Protein 1G0O (pdb70)

Organism: Pyricularia oryzae (strain 70-15 / ATCC MYA-4617 / FGSC 8958) (NCBI:txid242507)

Solvent-accessible surface area: 36388 Å² total; per-residue (Å²): 192,30,90,71,85,36,43,63,83,3,78,119,1,17,37,0,129,44,82,2,0,0,0,1,21,0,2,129,25,31,0,69,31,2,0,19,0,0,3,52,10,13,0,81,0,0,0,1,24,42,135,33,57,126,33,0,95,86,0,14,59,30,1,112,189,76,67,15,62,5,22,47,5,115,2,66,10,18,55,7,122,36,0,42,87,0,0,85,68,0,37,167,67,36,61,79,0,13,1,0,0,3,18,20,29,35,25,12,46,23,13,0,83,88,9,57,23,124,52,4,51,103,0,14,42,38,0,0,41,0,4,0,0,2,0,22,4,0,17,96,47,4,73,118,38,3,22,0,3,1,10,2,10,22,2,1,95,6,65,53,7,50,99,1,1,6,16,1,0,0,6,6,0,0,14,2,0,0,38,2,0,3,26,7,0,1,90,38,85,0,3,0,1,0,0,6,8,8,33,10,41,22,79,70,14,98,79,24,4,60,92,40,9,102,131,0,121,139,46,45,85,126,88,5,15,73,64,5,0,68,101,21,3,36,15,131,51,2,2,10,26,3,4,0,0,5,0,0,1,8,0,6,3,45,5,0,16,8,0,0,7,20,36,1,12,0,7,0,12,2,25,25,195,29,93,70,85,34,41,65,82,3,78,119,0,18,38,1,130,47,79,3,0,0,0,1,21,0,2,126,25,30,0,66,31,2,0,20,0,0,4,55,10,12,0,89,0,0,0,2,28,40,135,32,60,126,34,0,92,84,0,12,60,27,1,107,185,81,68,20,66,4,22,45,5,111,1,63,10,18,57,8,121,32,0,43,88,0,0,82,63,0,38,166,74,29,62,70,0,14,2,0,0,2,18,20,28,38,25,12,48,25,14,0,81,84,9,58,22,123,49,5,51,99,0,14,42,37,0,0,39,0,4,0,0,1,0,21,2,0,17,95,46,4,75,118,36,4,21,1,4,1,9,2,10,22,1,1,93,6,68,52,7,52,100,2,1,7,16,1,0,0,6,6,0,0,13,1,0,0,38,2,0,2,24,6,0,2,89,37,88,0,4,0,1,0,0,6,8,7,33,9,40,22,78,68,14,95,82,24,4,60,94,41,10,102,132,0,124,141,47,44,85,127,92,5,17,72,63,4,0,67,102,24,2,35,15,132,52,3,2,9,26,3,4,0,0,4,0,0,2,7,1,6,3,43,5,0,16,8,0,1,6,19,36,1,10,0,6,0,11,2,24,22,135,51,112,115,114,102,48,160,50,154,29,20,71,84,35,39,66,81,3,77,120,0,16,37,0,128,49,79,3,0,0,0,1,23,0,3,127,20,31,0,70,31,2,0,20,0,0,4,55,11,13,0,89,0,0,0,2,24,42,135,33,57,124,32,0,92,84,0,13,57,28,1,109,186,80,69,19,64,4,24,44,5,116,2,64,10,20,55,9,122,34,0,42,87,0,0,81,63,0,36,170,74,33,59,70,0,12,2,0,0,2,17,21,28,34,22,12,48,25,13,0,84,86,9,58,21,122,54,6,51,108,0,13,41,38,0,0,41,0,4,0,0,1,0,23,4,0,18,95,51,4,73,123,36,2,21,0,4,2,10,2,10,22,1,1,92,6,65,54,7,53,101,2,1,7,16,0,0,0,6,5,0,0,13,2,1,0,39,2,0,3,24,6,0,2,89,37,88,0,4,0,1,0,0,7,9,9,34,9,13,10,58,69,18,48,79,26,4,41,92,42,8,102,128,0,112,118,44,35,26,119,90,4,6,72,64,6,0,69,98,22,4,37,16,132,51,2,3,5,26,2,5,0,0,4,0,0,1,7,1,7,3,42,5,0,17,7,0,0,6,20,36,1,10,0,7,0,11,3,27,23,128,49,119,114,110,101,43,160,46,156,29,23,74,80,36,42,64,82,3,78,122,0,17,38,1,126,46,82,2,0,0,0,1,22,0,3,127,21,30,0,68,31,2,0,18,0,0,4,58,10,13,0,83,0,0,0,2,23,42,133,33,58,127,32,0,96,87,0,13,57,26,1,110,187,83,68,20,62,4,22,45,6,116,2,67,12,19,55,10,121,35,0,43,87,0,0,82,67,0,38,167,70,37,62,67,0,12,1,0,0,2,18,21,29,34,24,14,47,24,15,1,82,89,9,58,22,121,52,5,50,108,0,13,41,37,0,0,42,1,4,0,0,1,0,22,3,0,18,94,45,4,72,118,37,3,22,1,4,1,10,2,11,21,1,1,94,6,64,53,8,52,97,1,2,7,15,1,0,0,6,5,0,0,12,2,0,0,38,2,0,3,27,6,0,2,89,38,91,0,3,0,0,0,0,6,9,9,32,8,10,10,58,70,16,48,81,26,4,41,91,42,10,101,131,0,114,123,42,33,25,119,90,4,7,70,62,5,0,71,100,22,3,37,13,136,51,2,2,6,24,3,4,0,0,4,0,0,1,8,0,8,3,43,5,0,16,7,0,1,7,21,36,1,11,0,7,0,12,2,26,24

B-factor: mean 16.96, std 8.31, range [6.57, 57.8]

Sequence (1106 aa):
KYDAIPGPLGPQSASLEGKVALVTGAGRGIGREMAMELGRRGCKVIVNYANSTESAEEVVAAIKKNGSDAACVKANVGVVEDIVRMFEEAVKIFGKLDIVCSNSGVVSFGHVKDVTPEEFDRVFTINTRGQFFVAREAYKHLEIGGRLILMGSITGQAKAVPKHAVYSGSKGAIETFARCMAIDMADKKITVNVVAPGGIKTDMYHAVCREYIPNGENLSNEEVDEYAAVQWSPLRRVGLPIDIARVVCFLASNDGGWVTGKVIGIDGGACMKYDAIPGPLGPQSASLEGKVALVTGAGRGIGREMAMELGRRGCKVIVNYANSTESAEEVVAAIKKNGSDAACVKANVGVVEDIVRMFEEAVKIFGKLDIVCSNSGVVSFGHVKDVTPEEFDRVFTINTRGQFFVAREAYKHLEIGGRLILMGSITGQAKAVPKHAVYSGSKGAIETFARCMAIDMADKKITVNVVAPGGIKTDMYHAVCREYIPNGENLSNEEVDEYAAVQWSPLRRVGLPIDIARVVCFLASNDGGWVTGKVIGIDGGACMAVTQPRGESKYDAIPGPLGPQSASLEGKVALVTGAGRGIGREMAMELGRRGCKVIVNYANSTESAEEVVAAIKKNGSDAACVKANVGVVEDIVRMFEEAVKIFGKLDIVCSNSGVVSFGHVKDVTPEEFDRVFTINTRGQFFVAREAYKHLEIGGRLILMGSITGQAKAVPKHAVYSGSKGAIETFARCMAIDMADKKITVNVVAPGGIKTDMYHAVCREYIPNGENLSNEEVDEYAAVQWSPLRRVGLPIDIARVVCFLASNDGGWVTGKVIGIDGGACMAVTQPRGESKYDAIPGPLGPQSASLEGKVALVTGAGRGIGREMAMELGRRGCKVIVNYANSTESAEEVVAAIKKNGSDAACVKANVGVVEDIVRMFEEAVKIFGKLDIVCSNSGVVSFGHVKDVTPEEFDRVFTINTRGQFFVAREAYKHLEIGGRLILMGSITGQAKAVPKHAVYSGSKGAIETFARCMAIDMADKKITVNVVAPGGIKTDMYHAVCREYIPNGENLSNEEVDEYAAVQWSPLRRVGLPIDIARVVCFLASNDGGWVTGKVIGIDGGACM

Structure (mmCIF, N/CA/C/O backbone):
data_1G0O
#
_entry.id   1G0O
#
_cell.length_a   65.000
_cell.length_b   143.300
_cell.length_c   141.300
_cell.angle_alpha   90.00
_cell.angle_beta   90.00
_cell.angle_gamma   90.00
#
_symmetry.space_group_name_H-M   'P 21 21 21'
#
loop_
_entity.id
_entity.type
_entity.pdbx_description
1 polymer 'TRIHYDROXYNAPHTHALENE REDUCTASE'
2 non-polymer 'NADPH DIHYDRO-NICOTINAMIDE-ADENINE-DINUCLEOTIDE PHOSPHATE'
3 non-polymer PYROQUILON
4 water water
#
loop_
_atom_site.group_PDB
_atom_site.id
_atom_site.type_symbol
_atom_site.label_atom_id
_atom_site.label_alt_id
_atom_site.label_comp_id
_atom_site.label_asym_id
_atom_site.label_entity_id
_atom_site.label_seq_id
_atom_site.pdbx_PDB_ins_code
_atom_site.Cartn_x
_atom_site.Cartn_y
_atom_site.Cartn_z
_atom_site.occupancy
_atom_site.B_iso_or_equiv
_atom_site.auth_seq_id
_atom_site.auth_comp_id
_atom_site.auth_asym_id
_atom_site.auth_atom_id
_atom_site.pdbx_PDB_model_num
ATOM 1 N N . LYS A 1 12 ? 25.098 50.065 44.771 1.00 29.80 12 LYS A N 1
ATOM 2 C CA . LYS A 1 12 ? 25.406 50.867 45.957 1.00 29.73 12 LYS A CA 1
ATOM 3 C C . LYS A 1 12 ? 24.410 52.003 46.149 1.00 27.22 12 LYS A C 1
ATOM 4 O O . LYS A 1 12 ? 24.257 52.527 47.257 1.00 27.04 12 LYS A O 1
ATOM 10 N N . TYR A 1 13 ? 23.785 52.414 45.047 1.00 24.35 13 TYR A N 1
ATOM 11 C CA . TYR A 1 13 ? 22.784 53.475 45.065 1.00 22.13 13 TYR A CA 1
ATOM 12 C C . TYR A 1 13 ? 21.407 52.971 45.528 1.00 21.66 13 TYR A C 1
ATOM 13 O O . TYR A 1 13 ? 20.445 53.729 45.563 1.00 22.31 13 TYR A O 1
ATOM 22 N N . ASP A 1 14 ? 21.321 51.685 45.883 1.00 21.36 14 ASP A N 1
ATOM 23 C CA . ASP A 1 14 ? 20.074 51.099 46.367 1.00 20.42 14 ASP A CA 1
ATOM 24 C C . ASP A 1 14 ? 20.011 51.107 47.878 1.00 19.93 14 ASP A C 1
ATOM 25 O O . ASP A 1 14 ? 19.012 50.698 48.457 1.00 20.48 14 ASP A O 1
ATOM 30 N N . ALA A 1 15 ? 21.091 51.536 48.520 1.00 18.98 15 ALA A N 1
ATOM 31 C CA . ALA A 1 15 ? 21.132 51.564 49.979 1.00 18.76 15 ALA A CA 1
ATOM 32 C C . ALA A 1 15 ? 20.170 52.599 50.559 1.00 17.80 15 ALA A C 1
ATOM 33 O O . ALA A 1 15 ? 20.147 53.757 50.131 1.00 17.95 15 ALA A O 1
ATOM 35 N N . ILE A 1 16 ? 19.362 52.165 51.520 1.00 16.84 16 ILE A N 1
ATOM 36 C CA . ILE A 1 16 ? 18.401 53.047 52.176 1.00 17.69 16 ILE A CA 1
ATOM 37 C C . ILE A 1 16 ? 19.130 53.954 53.168 1.00 17.35 16 ILE A C 1
ATOM 38 O O . ILE A 1 16 ? 19.856 53.482 54.040 1.00 17.88 16 ILE A O 1
ATOM 43 N N . PRO A 1 17 ? 18.951 55.274 53.035 1.00 17.43 17 PRO A N 1
ATOM 44 C CA . PRO A 1 17 ? 19.604 56.225 53.934 1.00 15.92 17 PRO A CA 1
ATOM 45 C C . PRO A 1 17 ? 18.795 56.362 55.219 1.00 16.19 17 PRO A C 1
ATOM 46 O O . PRO A 1 17 ? 17.666 56.860 55.204 1.00 16.24 17 PRO A O 1
ATOM 50 N N . GLY A 1 18 ? 19.363 55.915 56.331 1.00 15.23 18 GLY A N 1
ATOM 51 C CA . GLY A 1 18 ? 18.662 56.028 57.592 1.00 15.08 18 GLY A CA 1
ATOM 52 C C . GLY A 1 18 ? 17.615 54.953 57.818 1.00 15.81 18 GLY A C 1
ATOM 53 O O . GLY A 1 18 ? 17.348 54.119 56.949 1.00 16.53 18 GLY A O 1
ATOM 54 N N . PRO A 1 19 ? 16.937 55.003 58.966 1.00 17.13 19 PRO A N 1
ATOM 55 C CA . PRO A 1 19 ? 15.921 54.006 59.296 1.00 17.01 19 PRO A CA 1
ATOM 56 C C . PRO A 1 19 ? 14.556 54.138 58.653 1.00 16.89 19 PRO A C 1
ATOM 57 O O . PRO A 1 19 ? 14.066 55.249 58.415 1.00 16.82 19 PRO A O 1
ATOM 61 N N . LEU A 1 20 ? 13.957 52.983 58.363 1.00 17.09 20 LEU A N 1
ATOM 62 C CA . LEU A 1 20 ? 12.600 52.933 57.830 1.00 16.41 20 LEU A CA 1
ATOM 63 C C . LEU A 1 20 ? 11.706 53.140 59.066 1.00 16.16 20 LEU A C 1
ATOM 64 O O . LEU A 1 20 ? 12.142 52.915 60.200 1.00 15.95 20 LEU A O 1
ATOM 69 N N . GLY A 1 21 ? 10.489 53.625 58.861 1.00 15.05 21 GLY A N 1
ATOM 70 C CA . GLY A 1 21 ? 9.594 53.842 59.979 1.00 13.31 21 GLY A CA 1
ATOM 71 C C . GLY A 1 21 ? 9.761 55.191 60.662 1.00 14.97 21 GLY A C 1
ATOM 72 O O . GLY A 1 21 ? 10.614 56.005 60.286 1.00 13.97 21 GLY A O 1
ATOM 73 N N . PRO A 1 22 ? 8.994 55.420 61.739 1.00 15.17 22 PRO A N 1
ATOM 74 C CA . PRO A 1 22 ? 8.970 56.643 62.552 1.00 16.29 22 PRO A CA 1
ATOM 75 C C . PRO A 1 22 ? 10.299 57.143 63.133 1.00 16.93 22 PRO A C 1
ATOM 76 O O . PRO A 1 22 ? 10.436 58.338 63.430 1.00 16.59 22 PRO A O 1
ATOM 80 N N . GLN A 1 23 ? 11.266 56.239 63.299 1.00 17.56 23 GLN A N 1
ATOM 81 C CA . GLN A 1 23 ? 12.579 56.612 63.817 1.00 19.11 23 GLN A CA 1
ATOM 82 C C . GLN A 1 23 ? 13.276 57.663 62.946 1.00 16.48 23 GLN A C 1
ATOM 83 O O . GLN A 1 23 ? 14.121 58.411 63.426 1.00 14.50 23 GLN A O 1
ATOM 89 N N . SER A 1 24 ? 12.902 57.707 61.669 1.00 15.54 24 SER A N 1
ATOM 90 C CA . SER A 1 24 ? 13.468 58.664 60.720 1.00 14.38 24 SER A CA 1
ATOM 91 C C . SER A 1 24 ? 13.143 60.128 61.075 1.00 12.19 24 SER A C 1
ATOM 92 O O . SER A 1 24 ? 13.802 61.046 60.596 1.00 12.18 24 SER A O 1
ATOM 95 N N . ALA A 1 25 ? 12.125 60.331 61.908 1.00 13.05 25 ALA A N 1
ATOM 96 C CA . ALA A 1 25 ? 11.714 61.661 62.358 1.00 13.70 25 ALA A CA 1
ATOM 97 C C . ALA A 1 25 ? 12.411 62.059 63.668 1.00 14.56 25 ALA A C 1
ATOM 98 O O . ALA A 1 25 ? 12.292 63.200 64.123 1.00 14.15 25 ALA A O 1
ATOM 100 N N . SER A 1 26 ? 13.112 61.107 64.284 1.00 15.01 26 SER A N 1
ATOM 101 C CA . SER A 1 26 ? 13.789 61.348 65.555 1.00 15.11 26 SER A CA 1
ATOM 102 C C . SER A 1 26 ? 14.970 62.314 65.529 1.00 14.27 26 SER A C 1
ATOM 103 O O . SER A 1 26 ? 15.765 62.319 64.597 1.00 14.39 26 SER A O 1
ATOM 106 N N . LEU A 1 27 ? 15.069 63.144 66.564 1.00 14.94 27 LEU A N 1
ATOM 107 C CA . LEU A 1 27 ? 16.188 64.073 66.691 1.00 14.24 27 LEU A CA 1
ATOM 108 C C . LEU A 1 27 ? 16.944 63.738 67.980 1.00 14.87 27 LEU A C 1
ATOM 109 O O . LEU A 1 27 ? 17.757 64.519 68.465 1.00 14.67 27 LEU A O 1
ATOM 114 N N . GLU A 1 28 ? 16.697 62.541 68.501 1.00 16.37 28 GLU A N 1
ATOM 115 C CA . GLU A 1 28 ? 17.344 62.075 69.723 1.00 20.32 28 GLU A CA 1
ATOM 116 C C . GLU A 1 28 ? 18.862 62.086 69.582 1.00 20.00 28 GLU A C 1
ATOM 117 O O . GLU A 1 28 ? 19.413 61.543 68.618 1.00 19.57 28 GLU A O 1
ATOM 123 N N . GLY A 1 29 ? 19.529 62.746 70.523 1.00 20.67 29 GLY A N 1
ATOM 124 C CA . GLY A 1 29 ? 20.980 62.797 70.511 1.00 20.68 29 GLY A CA 1
ATOM 125 C C . GLY A 1 29 ? 21.649 63.827 69.626 1.00 20.04 29 GLY A C 1
ATOM 126 O O . GLY A 1 29 ? 22.871 63.945 69.638 1.00 21.49 29 GLY A O 1
ATOM 127 N N . LYS A 1 30 ? 20.869 64.563 68.845 1.00 17.78 30 LYS A N 1
ATOM 128 C CA . LYS A 1 30 ? 21.446 65.589 67.977 1.00 16.54 30 LYS A CA 1
ATOM 129 C C . LYS A 1 30 ? 21.743 66.860 68.772 1.00 14.31 30 LYS A C 1
ATOM 130 O O . LYS A 1 30 ? 21.180 67.078 69.842 1.00 15.68 30 LYS A O 1
ATOM 136 N N . VAL A 1 31 ? 22.655 67.676 68.253 1.00 13.24 31 VAL A N 1
ATOM 137 C CA . VAL A 1 31 ? 23.013 68.943 68.889 1.00 13.18 31 VAL A CA 1
ATOM 138 C C . VAL A 1 31 ? 22.651 70.053 67.907 1.00 13.17 31 VAL A C 1
ATOM 139 O O . VAL A 1 31 ? 23.131 70.056 66.767 1.00 13.90 31 VAL A O 1
ATOM 143 N N . ALA A 1 32 ? 21.814 70.989 68.342 1.00 12.49 32 ALA A N 1
ATOM 144 C CA . ALA A 1 32 ? 21.396 72.087 67.476 1.00 13.69 32 ALA A CA 1
ATOM 145 C C . ALA A 1 32 ? 21.769 73.443 68.051 1.00 14.53 32 ALA A C 1
ATOM 146 O O . ALA A 1 32 ? 21.879 73.598 69.262 1.00 14.82 32 ALA A O 1
ATOM 148 N N . LEU A 1 33 ? 22.016 74.409 67.171 1.00 13.95 33 LEU A N 1
ATOM 149 C CA . LEU A 1 33 ? 22.321 75.782 67.581 1.00 12.87 33 LEU A CA 1
ATOM 150 C C . LEU A 1 33 ? 21.254 76.639 66.893 1.00 13.04 33 LEU A C 1
ATOM 151 O O . LEU A 1 33 ? 20.982 76.451 65.698 1.00 12.68 33 LEU A O 1
ATOM 156 N N . VAL A 1 34 ? 20.614 77.529 67.648 1.00 10.92 34 VAL A N 1
ATOM 157 C CA . VAL A 1 34 ? 19.575 78.401 67.087 1.00 11.62 34 VAL A CA 1
ATOM 158 C C . VAL A 1 34 ? 19.940 79.853 67.386 1.00 12.75 34 VAL A C 1
ATOM 159 O O . VAL A 1 34 ? 20.155 80.207 68.558 1.00 12.56 34 VAL A O 1
ATOM 163 N N . THR A 1 35 ? 20.049 80.692 66.347 1.00 11.67 35 THR A N 1
ATOM 164 C CA . THR A 1 35 ? 20.389 82.107 66.581 1.00 11.65 35 THR A CA 1
ATOM 165 C C . THR A 1 35 ? 19.127 82.881 66.959 1.00 11.15 35 THR A C 1
ATOM 166 O O . THR A 1 35 ? 18.060 82.641 66.402 1.00 10.95 35 THR A O 1
ATOM 170 N N . GLY A 1 36 ? 19.241 83.751 67.961 1.00 11.04 36 GLY A N 1
ATOM 171 C CA . GLY A 1 36 ? 18.096 84.519 68.420 1.00 11.47 36 GLY A CA 1
ATOM 172 C C . GLY A 1 36 ? 17.018 83.647 69.053 1.00 11.44 36 GLY A C 1
ATOM 173 O O . GLY A 1 36 ? 15.829 83.879 68.827 1.00 12.90 36 GLY A O 1
ATOM 174 N N . ALA A 1 37 ? 17.430 82.658 69.850 1.00 11.60 37 ALA A N 1
ATOM 175 C CA . ALA A 1 37 ? 16.499 81.732 70.510 1.00 11.39 37 ALA A CA 1
ATOM 176 C C . ALA A 1 37 ? 15.968 82.184 71.876 1.00 11.85 37 ALA A C 1
ATOM 177 O O . ALA A 1 37 ? 15.269 81.432 72.551 1.00 11.57 37 ALA A O 1
ATOM 179 N N . GLY A 1 38 ? 16.304 83.407 72.281 1.00 12.58 38 GLY A N 1
ATOM 180 C CA . GLY A 1 38 ? 15.815 83.928 73.550 1.00 14.67 38 GLY A CA 1
ATOM 181 C C . GLY A 1 38 ? 14.317 84.238 73.548 1.00 15.08 38 GLY A C 1
ATOM 182 O O . GLY A 1 38 ? 13.666 84.229 74.603 1.00 14.86 38 GLY A O 1
ATOM 183 N N . ARG A 1 39 ? 13.764 84.497 72.363 1.00 14.91 39 ARG A N 1
ATOM 184 C CA . ARG A 1 39 ? 12.342 84.810 72.219 1.00 15.46 39 ARG A CA 1
ATOM 185 C C . ARG A 1 39 ? 11.823 84.570 70.798 1.00 14.24 39 ARG A C 1
ATOM 186 O O . ARG A 1 39 ? 12.583 84.175 69.909 1.00 14.38 39 ARG A O 1
ATOM 194 N N . GLY A 1 40 ? 10.513 84.746 70.623 1.00 13.94 40 GLY A N 1
ATOM 195 C CA . GLY A 1 40 ? 9.872 84.582 69.327 1.00 12.84 40 GLY A CA 1
ATOM 196 C C . GLY A 1 40 ? 9.968 83.211 68.691 1.00 12.59 40 GLY A C 1
ATOM 197 O O . GLY A 1 40 ? 9.937 82.183 69.385 1.00 12.89 40 GLY A O 1
ATOM 198 N N . ILE A 1 41 ? 10.083 83.195 67.364 1.00 10.79 41 ILE A N 1
ATOM 199 C CA . ILE A 1 41 ? 10.183 81.942 66.621 1.00 11.06 41 ILE A CA 1
ATOM 200 C C . ILE A 1 41 ? 11.407 81.111 67.038 1.00 10.16 41 ILE A C 1
ATOM 201 O O . ILE A 1 41 ? 11.307 79.897 67.199 1.00 10.23 41 ILE A O 1
ATOM 206 N N . GLY A 1 42 ? 12.548 81.781 67.209 1.00 11.64 42 GLY A N 1
ATOM 207 C CA . GLY A 1 42 ? 13.780 81.127 67.627 1.00 10.39 42 GLY A CA 1
ATOM 208 C C . GLY A 1 42 ? 13.599 80.394 68.938 1.00 10.38 42 GLY A C 1
ATOM 209 O O . GLY A 1 42 ? 14.078 79.265 69.078 1.00 10.89 42 GLY A O 1
ATOM 210 N N . ARG A 1 43 ? 12.897 81.019 69.888 1.00 10.59 43 ARG A N 1
ATOM 211 C CA . ARG A 1 43 ? 12.640 80.388 71.181 1.00 12.15 43 ARG A CA 1
ATOM 212 C C . ARG A 1 43 ? 11.869 79.080 71.007 1.00 12.13 43 ARG A C 1
ATOM 213 O O . ARG A 1 43 ? 12.263 78.048 71.559 1.00 10.69 43 ARG A O 1
ATOM 221 N N . GLU A 1 44 ? 10.802 79.105 70.202 1.00 12.42 44 GLU A N 1
ATOM 222 C CA . GLU A 1 44 ? 10.011 77.889 69.977 1.00 11.71 44 GLU A CA 1
ATOM 223 C C . GLU A 1 44 ? 10.767 76.820 69.192 1.00 11.75 44 GLU A C 1
ATOM 224 O O . GLU A 1 44 ? 10.519 75.620 69.377 1.00 11.16 44 GLU A O 1
ATOM 230 N N . MET A 1 45 ? 11.669 77.240 68.301 1.00 10.91 45 MET A N 1
ATOM 231 C CA . MET A 1 45 ? 12.479 76.279 67.555 1.00 11.15 45 MET A CA 1
ATOM 232 C C . MET A 1 45 ? 13.333 75.534 68.599 1.00 10.69 45 MET A C 1
ATOM 233 O O . MET A 1 45 ? 13.407 74.313 68.592 1.00 11.57 45 MET A O 1
ATOM 238 N N . ALA A 1 46 ? 13.946 76.289 69.511 1.00 10.57 46 ALA A N 1
ATOM 239 C CA . ALA A 1 46 ? 14.778 75.722 70.582 1.00 12.13 46 ALA A CA 1
ATOM 240 C C . ALA A 1 46 ? 13.980 74.744 71.459 1.00 11.84 46 ALA A C 1
ATOM 241 O O . ALA A 1 46 ? 14.424 73.619 71.715 1.00 11.46 46 ALA A O 1
ATOM 243 N N . MET A 1 47 ? 12.796 75.177 71.893 1.00 12.44 47 MET A N 1
ATOM 244 C CA . MET A 1 47 ? 11.916 74.360 72.737 1.00 12.52 47 MET A CA 1
ATOM 245 C C . MET A 1 47 ? 11.504 73.052 72.059 1.00 11.79 47 MET A C 1
ATOM 246 O O . MET A 1 47 ? 11.598 71.971 72.656 1.00 10.53 47 MET A O 1
ATOM 251 N N . GLU A 1 48 ? 11.053 73.150 70.812 1.00 11.27 48 GLU A N 1
ATOM 252 C CA . GLU A 1 48 ? 10.608 71.967 70.078 1.00 11.24 48 GLU A CA 1
ATOM 253 C C . GLU A 1 48 ? 11.745 70.999 69.735 1.00 12.29 48 GLU A C 1
ATOM 254 O O . GLU A 1 48 ? 11.589 69.791 69.885 1.00 11.80 48 GLU A O 1
ATOM 260 N N . LEU A 1 49 ? 12.884 71.519 69.281 1.00 11.84 49 LEU A N 1
ATOM 261 C CA . LEU A 1 49 ? 14.034 70.667 68.998 1.00 12.40 49 LEU A CA 1
ATOM 262 C C . LEU A 1 49 ? 14.380 69.901 70.304 1.00 13.21 49 LEU A C 1
ATOM 263 O O . LEU A 1 49 ? 14.640 68.686 70.283 1.00 13.15 49 LEU A O 1
ATOM 268 N N . GLY A 1 50 ? 14.342 70.617 71.429 1.00 12.86 50 GLY A N 1
ATOM 269 C CA . GLY A 1 50 ? 14.620 70.006 72.723 1.00 13.21 50 GLY A CA 1
ATOM 270 C C . GLY A 1 50 ? 13.632 68.900 73.064 1.00 13.00 50 GLY A C 1
ATOM 271 O O . GLY A 1 50 ? 14.040 67.818 73.482 1.00 11.59 50 GLY A O 1
ATOM 272 N N . ARG A 1 51 ? 12.334 69.166 72.899 1.00 13.51 51 ARG A N 1
ATOM 273 C CA . ARG A 1 51 ? 11.292 68.166 73.177 1.00 13.90 51 ARG A CA 1
ATOM 274 C C . ARG A 1 51 ? 11.489 66.913 72.332 1.00 14.15 51 ARG A C 1
ATOM 275 O O . ARG A 1 51 ? 11.051 65.822 72.724 1.00 14.13 51 ARG A O 1
ATOM 283 N N . ARG A 1 52 ? 12.118 67.079 71.163 1.00 13.27 52 ARG A N 1
ATOM 284 C CA . ARG A 1 52 ? 12.379 65.960 70.253 1.00 12.93 52 ARG A CA 1
ATOM 285 C C . ARG A 1 52 ? 13.714 65.249 70.474 1.00 13.20 52 ARG A C 1
ATOM 286 O O . ARG A 1 52 ? 14.121 64.404 69.664 1.00 13.01 52 ARG A O 1
ATOM 294 N N . GLY A 1 53 ? 14.392 65.601 71.569 1.00 13.08 53 GLY A N 1
ATOM 295 C CA . GLY A 1 53 ? 15.649 64.956 71.917 1.00 12.79 53 GLY A CA 1
ATOM 296 C C . GLY A 1 53 ? 16.961 65.671 71.667 1.00 13.57 53 GLY A C 1
ATOM 297 O O . GLY A 1 53 ? 18.023 65.108 71.966 1.00 13.30 53 GLY A O 1
ATOM 298 N N . CYS A 1 54 ? 16.910 66.885 71.117 1.00 13.25 54 CYS A N 1
ATOM 299 C CA . CYS A 1 54 ? 18.129 67.647 70.839 1.00 15.21 54 CYS A CA 1
ATOM 300 C C . CYS A 1 54 ? 18.706 68.400 72.017 1.00 14.04 54 CYS A C 1
ATOM 301 O O . CYS A 1 54 ? 17.960 68.930 72.839 1.00 14.80 54 CYS A O 1
ATOM 304 N N . LYS A 1 55 ? 20.034 68.467 72.082 1.00 14.35 55 LYS A N 1
ATOM 305 C CA . LYS A 1 55 ? 20.683 69.315 73.082 1.00 13.80 55 LYS A CA 1
ATOM 306 C C . LYS A 1 55 ? 20.677 70.621 72.281 1.00 13.65 55 LYS A C 1
ATOM 307 O O . LYS A 1 55 ? 20.928 70.605 71.069 1.00 13.57 55 LYS A O 1
ATOM 313 N N . VAL A 1 56 ? 20.372 71.739 72.926 1.00 12.16 56 VAL A N 1
ATOM 314 C CA . VAL A 1 56 ? 20.263 73.005 72.206 1.00 11.66 56 VAL A CA 1
ATOM 315 C C . VAL A 1 56 ? 21.129 74.155 72.707 1.00 12.85 56 VAL A C 1
ATOM 316 O O . VAL A 1 56 ? 21.167 74.442 73.909 1.00 13.92 56 VAL A O 1
ATOM 320 N N . ILE A 1 57 ? 21.809 74.821 71.775 1.00 12.64 57 ILE A N 1
ATOM 321 C CA . ILE A 1 57 ? 22.623 75.996 72.090 1.00 13.36 57 ILE A CA 1
ATOM 322 C C . ILE A 1 57 ? 21.735 77.194 71.731 1.00 14.16 57 ILE A C 1
ATOM 323 O O . ILE A 1 57 ? 21.375 77.400 70.565 1.00 14.35 57 ILE A O 1
ATOM 328 N N . VAL A 1 58 ? 21.317 77.917 72.769 1.00 13.47 58 VAL A N 1
ATOM 329 C CA . VAL A 1 58 ? 20.455 79.087 72.667 1.00 12.94 58 VAL A CA 1
ATOM 330 C C . VAL A 1 58 ? 21.275 80.365 72.497 1.00 13.72 58 VAL A C 1
ATOM 331 O O . VAL A 1 58 ? 21.884 80.846 73.451 1.00 14.13 58 VAL A O 1
ATOM 335 N N . ASN A 1 59 ? 21.339 80.886 71.272 1.00 12.56 59 ASN A N 1
ATOM 336 C CA . ASN A 1 59 ? 22.066 82.130 71.036 1.00 12.42 59 ASN A CA 1
ATOM 337 C C . ASN A 1 59 ? 21.134 83.309 71.281 1.00 13.06 59 ASN A C 1
ATOM 338 O O . ASN A 1 59 ? 19.922 83.211 71.093 1.00 13.41 59 ASN A O 1
ATOM 343 N N . TYR A 1 60 ? 21.716 84.407 71.747 1.00 13.87 60 TYR A N 1
ATOM 344 C CA . TYR A 1 60 ? 20.994 85.649 71.999 1.00 13.44 60 TYR A CA 1
ATOM 345 C C . TYR A 1 60 ? 21.998 86.790 71.827 1.00 13.62 60 TYR A C 1
ATOM 346 O O . TYR A 1 60 ? 23.210 86.577 71.897 1.00 13.46 60 TYR A O 1
ATOM 355 N N . ALA A 1 61 ? 21.492 87.991 71.584 1.00 14.29 61 ALA A N 1
ATOM 356 C CA . ALA A 1 61 ? 22.342 89.160 71.417 1.00 16.97 61 ALA A CA 1
ATOM 357 C C . ALA A 1 61 ? 22.138 90.126 72.582 1.00 19.04 61 ALA A C 1
ATOM 358 O O . ALA A 1 61 ? 23.107 90.657 73.129 1.00 19.33 61 ALA A O 1
ATOM 360 N N . ASN A 1 62 ? 20.870 90.313 72.967 1.00 20.94 62 ASN A N 1
ATOM 361 C CA . ASN A 1 62 ? 20.465 91.235 74.038 1.00 22.05 62 ASN A CA 1
ATOM 362 C C . ASN A 1 62 ? 19.662 90.607 75.181 1.00 22.05 62 ASN A C 1
ATOM 363 O O . ASN A 1 62 ? 19.884 90.936 76.342 1.00 23.36 62 ASN A O 1
ATOM 368 N N . SER A 1 63 ? 18.705 89.749 74.835 1.00 20.95 63 SER A N 1
ATOM 369 C CA . SER A 1 63 ? 17.812 89.090 75.793 1.00 20.89 63 SER A CA 1
ATOM 370 C C . SER A 1 63 ? 18.449 88.007 76.673 1.00 20.03 63 SER A C 1
ATOM 371 O O . SER A 1 63 ? 18.114 86.821 76.584 1.00 18.58 63 SER A O 1
ATOM 374 N N . THR A 1 64 ? 19.305 88.449 77.585 1.00 19.24 64 THR A N 1
ATOM 375 C CA . THR A 1 64 ? 20.024 87.561 78.485 1.00 19.20 64 THR A CA 1
ATOM 376 C C . THR A 1 64 ? 19.160 86.732 79.434 1.00 20.39 64 THR A C 1
ATOM 377 O O . THR A 1 64 ? 19.320 85.508 79.521 1.00 20.30 64 THR A O 1
ATOM 381 N N . GLU A 1 65 ? 18.272 87.401 80.164 1.00 21.41 65 GLU A N 1
ATOM 382 C CA . GLU A 1 65 ? 17.396 86.727 81.112 1.00 22.22 65 GLU A CA 1
ATOM 383 C C . GLU A 1 65 ? 16.474 85.746 80.394 1.00 20.92 65 GLU A C 1
ATOM 384 O O . GLU A 1 65 ? 16.301 84.619 80.852 1.00 19.95 65 GLU A O 1
ATOM 390 N N . SER A 1 66 ? 15.910 86.173 79.263 1.00 20.22 66 SER A N 1
ATOM 391 C CA . SER A 1 66 ? 15.021 85.328 78.471 1.00 18.25 66 SER A CA 1
ATOM 392 C C . SER A 1 66 ? 15.752 84.078 78.002 1.00 17.02 66 SER A C 1
ATOM 393 O O . SER A 1 66 ? 15.207 82.974 78.075 1.00 16.36 66 SER A O 1
ATOM 396 N N . ALA A 1 67 ? 16.993 84.253 77.550 1.00 16.46 67 ALA A N 1
ATOM 397 C CA . ALA A 1 67 ? 17.795 83.136 77.062 1.00 16.99 67 ALA A CA 1
ATOM 398 C C . ALA A 1 67 ? 18.016 82.130 78.179 1.00 18.32 67 ALA A C 1
ATOM 399 O O . ALA A 1 67 ? 17.904 80.921 77.968 1.00 17.73 67 ALA A O 1
ATOM 401 N N . GLU A 1 68 ? 18.301 82.632 79.376 1.00 18.67 68 GLU A N 1
ATOM 402 C CA . GLU A 1 68 ? 18.511 81.763 80.532 1.00 20.77 68 GLU A CA 1
ATOM 403 C C . GLU A 1 68 ? 17.249 80.959 80.849 1.00 18.28 68 GLU A C 1
ATOM 404 O O . GLU A 1 68 ? 17.327 79.778 81.188 1.00 16.71 68 GLU A O 1
ATOM 410 N N . GLU A 1 69 ? 16.095 81.600 80.694 1.00 16.30 69 GLU A N 1
ATOM 411 C CA . GLU A 1 69 ? 14.813 80.963 80.936 1.00 17.12 69 GLU A CA 1
ATOM 412 C C . GLU A 1 69 ? 14.551 79.841 79.944 1.00 15.84 69 GLU A C 1
ATOM 413 O O . GLU A 1 69 ? 14.054 78.788 80.322 1.00 14.15 69 GLU A O 1
ATOM 419 N N . VAL A 1 70 ? 14.894 80.069 78.678 1.00 15.43 70 VAL A N 1
ATOM 420 C CA . VAL A 1 70 ? 14.718 79.052 77.639 1.00 14.42 70 VAL A CA 1
ATOM 421 C C . VAL A 1 70 ? 15.588 77.827 77.949 1.00 13.73 70 VAL A C 1
ATOM 422 O O . VAL A 1 70 ? 15.105 76.695 77.917 1.00 11.97 70 VAL A O 1
ATOM 426 N N . VAL A 1 71 ? 16.856 78.070 78.288 1.00 13.35 71 VAL A N 1
ATOM 427 C CA . VAL A 1 71 ? 17.787 76.998 78.622 1.00 12.85 71 VAL A CA 1
ATOM 428 C C . VAL A 1 71 ? 17.225 76.168 79.784 1.00 13.45 71 VAL A C 1
ATOM 429 O O . VAL A 1 71 ? 17.214 74.938 79.720 1.00 14.29 71 VAL A O 1
ATOM 433 N N . ALA A 1 72 ? 16.713 76.836 80.815 1.00 13.07 72 ALA A N 1
ATOM 434 C CA . ALA A 1 72 ? 16.154 76.131 81.966 1.00 13.11 72 ALA A CA 1
ATOM 435 C C . ALA A 1 72 ? 14.912 75.322 81.581 1.00 12.93 72 ALA A C 1
ATOM 436 O O . ALA A 1 72 ? 14.719 74.198 82.061 1.00 13.01 72 ALA A O 1
ATOM 438 N N . ALA A 1 73 ? 14.089 75.884 80.694 1.00 12.61 73 ALA A N 1
ATOM 439 C CA . ALA A 1 73 ? 12.865 75.216 80.246 1.00 12.44 73 ALA A CA 1
ATOM 440 C C . ALA A 1 73 ? 13.163 73.958 79.438 1.00 12.56 73 ALA A C 1
ATOM 441 O O . ALA A 1 73 ? 12.456 72.955 79.555 1.00 13.34 73 ALA A O 1
ATOM 443 N N . ILE A 1 74 ? 14.221 74.011 78.633 1.00 11.55 74 ILE A N 1
ATOM 444 C CA . ILE A 1 74 ? 14.623 72.877 77.819 1.00 12.22 74 ILE A CA 1
ATOM 445 C C . ILE A 1 74 ? 15.112 71.744 78.719 1.00 12.59 74 ILE A C 1
ATOM 446 O O . ILE A 1 74 ? 14.726 70.591 78.529 1.00 13.08 74 ILE A O 1
ATOM 451 N N . LYS A 1 75 ? 15.911 72.082 79.729 1.00 13.67 75 LYS A N 1
ATOM 452 C CA . LYS A 1 75 ? 16.413 71.085 80.676 1.00 14.79 75 LYS A CA 1
ATOM 453 C C . LYS A 1 75 ? 15.224 70.437 81.401 1.00 14.55 75 LYS A C 1
ATOM 454 O O . LYS A 1 75 ? 15.159 69.211 81.530 1.00 13.88 75 LYS A O 1
ATOM 460 N N . LYS A 1 76 ? 14.268 71.271 81.820 1.00 15.23 76 LYS A N 1
ATOM 461 C CA . LYS A 1 76 ? 13.076 70.807 82.525 1.00 16.41 76 LYS A CA 1
ATOM 462 C C . LYS A 1 76 ? 12.283 69.804 81.664 1.00 17.39 76 LYS A C 1
ATOM 463 O O . LYS A 1 76 ? 11.688 68.844 82.177 1.00 16.79 76 LYS A O 1
ATOM 469 N N . ASN A 1 77 ? 12.335 69.986 80.347 1.00 16.30 77 ASN A N 1
ATOM 470 C CA . ASN A 1 77 ? 11.655 69.078 79.433 1.00 17.30 77 ASN A CA 1
ATOM 471 C C . ASN A 1 77 ? 12.434 67.795 79.142 1.00 17.64 77 ASN A C 1
ATOM 472 O O . ASN A 1 77 ? 11.943 66.928 78.418 1.00 18.98 77 ASN A O 1
ATOM 477 N N . GLY A 1 78 ? 13.652 67.682 79.665 1.00 16.31 78 GLY A N 1
ATOM 478 C CA . GLY A 1 78 ? 14.423 66.469 79.454 1.00 14.28 78 GLY A CA 1
ATOM 479 C C . GLY A 1 78 ? 15.608 66.475 78.503 1.00 13.42 78 GLY A C 1
ATOM 480 O O . GLY A 1 78 ? 16.112 65.401 78.163 1.00 12.45 78 GLY A O 1
ATOM 481 N N . SER A 1 79 ? 16.053 67.656 78.070 1.00 14.42 79 SER A N 1
ATOM 482 C CA . SER A 1 79 ? 17.209 67.774 77.167 1.00 16.25 79 SER A CA 1
ATOM 483 C C . SER A 1 79 ? 18.183 68.804 77.689 1.00 15.97 79 SER A C 1
ATOM 484 O O . SER A 1 79 ? 17.784 69.758 78.343 1.00 17.63 79 SER A O 1
ATOM 487 N N . ASP A 1 80 ? 19.455 68.652 77.344 1.00 16.03 80 ASP A N 1
ATOM 488 C CA . ASP A 1 80 ? 20.456 69.609 77.808 1.00 15.89 80 ASP A CA 1
ATOM 489 C C . ASP A 1 80 ? 20.422 70.848 76.921 1.00 15.43 80 ASP A C 1
ATOM 490 O O . ASP A 1 80 ? 19.983 70.788 75.765 1.00 14.36 80 ASP A O 1
ATOM 495 N N . ALA A 1 81 ? 20.823 71.977 77.493 1.00 15.35 81 ALA A N 1
ATOM 496 C CA . ALA A 1 81 ? 20.847 73.245 76.770 1.00 15.34 81 ALA A CA 1
ATOM 497 C C . ALA A 1 81 ? 21.884 74.174 77.393 1.00 14.81 81 ALA A C 1
ATOM 498 O O . ALA A 1 81 ? 22.311 73.962 78.532 1.00 15.12 81 ALA A O 1
ATOM 500 N N . ALA A 1 82 ? 22.300 75.174 76.624 1.00 13.23 82 ALA A N 1
ATOM 501 C CA . ALA A 1 82 ? 23.282 76.162 77.067 1.00 14.94 82 ALA A CA 1
ATOM 502 C C . ALA A 1 82 ? 23.081 77.388 76.189 1.00 15.26 82 ALA A C 1
ATOM 503 O O . ALA A 1 82 ? 22.578 77.265 75.081 1.00 15.42 82 ALA A O 1
ATOM 505 N N . CYS A 1 83 ? 23.420 78.570 76.693 1.00 16.09 83 CYS A N 1
ATOM 506 C CA . CYS A 1 83 ? 23.257 79.793 75.908 1.00 17.65 83 CYS A CA 1
ATOM 507 C C . CYS A 1 83 ? 24.599 80.414 75.561 1.00 17.70 83 CYS A C 1
ATOM 508 O O . CYS A 1 83 ? 25.575 80.225 76.287 1.00 17.39 83 CYS A O 1
ATOM 511 N N . VAL A 1 84 ? 24.651 81.108 74.424 1.00 16.49 84 VAL A N 1
ATOM 512 C CA . VAL A 1 84 ? 25.870 81.757 73.958 1.00 15.47 84 VAL A CA 1
ATOM 513 C C . VAL A 1 84 ? 25.503 83.123 73.393 1.00 16.19 84 VAL A C 1
ATOM 514 O O . VAL A 1 84 ? 24.633 83.234 72.520 1.00 14.34 84 VAL A O 1
ATOM 518 N N . LYS A 1 85 ? 26.142 84.164 73.918 1.00 15.69 85 LYS A N 1
ATOM 519 C CA . LYS A 1 85 ? 25.872 85.516 73.467 1.00 16.50 85 LYS A CA 1
ATOM 520 C C . LYS A 1 85 ? 26.717 85.841 72.253 1.00 15.45 85 LYS A C 1
ATOM 521 O O . LYS A 1 85 ? 27.917 85.579 72.226 1.00 14.93 85 LYS A O 1
ATOM 527 N N . ALA A 1 86 ? 26.071 86.417 71.251 1.00 15.08 86 ALA A N 1
ATOM 528 C CA . ALA A 1 86 ? 26.734 86.784 70.010 1.00 15.22 86 ALA A CA 1
ATOM 529 C C . ALA A 1 86 ? 25.793 87.624 69.147 1.00 14.91 86 ALA A C 1
ATOM 530 O O . ALA A 1 86 ? 24.600 87.343 69.051 1.00 14.76 86 ALA A O 1
ATOM 532 N N . ASN A 1 87 ? 26.348 88.686 68.574 1.00 14.50 87 ASN A N 1
ATOM 533 C CA . ASN A 1 87 ? 25.637 89.606 67.694 1.00 14.80 87 ASN A CA 1
ATOM 534 C C . ASN A 1 87 ? 26.012 89.214 66.255 1.00 14.66 87 ASN A C 1
ATOM 535 O O . ASN A 1 87 ? 27.188 89.260 65.879 1.00 14.00 87 ASN A O 1
ATOM 540 N N . VAL A 1 88 ? 25.021 88.802 65.462 1.00 15.16 88 VAL A N 1
ATOM 541 C CA . VAL A 1 88 ? 25.283 88.361 64.087 1.00 14.86 88 VAL A CA 1
ATOM 542 C C . VAL A 1 88 ? 25.696 89.458 63.112 1.00 16.34 88 VAL A C 1
ATOM 543 O O . VAL A 1 88 ? 26.059 89.176 61.970 1.00 16.68 88 VAL A O 1
ATOM 547 N N . GLY A 1 89 ? 25.654 90.704 63.567 1.00 15.39 89 GLY A N 1
ATOM 548 C CA . GLY A 1 89 ? 26.098 91.811 62.737 1.00 16.43 89 GLY A CA 1
ATOM 549 C C . GLY A 1 89 ? 27.622 91.929 62.806 1.00 17.27 89 GLY A C 1
ATOM 550 O O . GLY A 1 89 ? 28.227 92.740 62.095 1.00 18.18 89 GLY A O 1
ATOM 551 N N . VAL A 1 90 ? 28.235 91.139 63.692 1.00 15.12 90 VAL A N 1
ATOM 552 C CA . VAL A 1 90 ? 29.686 91.116 63.877 1.00 15.43 90 VAL A CA 1
ATOM 553 C C . VAL A 1 90 ? 30.204 89.704 63.581 1.00 15.91 90 VAL A C 1
ATOM 554 O O . VAL A 1 90 ? 30.007 88.780 64.369 1.00 14.44 90 VAL A O 1
ATOM 558 N N . VAL A 1 91 ? 30.884 89.541 62.447 1.00 16.47 91 VAL A N 1
ATOM 559 C CA . VAL A 1 91 ? 31.402 88.228 62.054 1.00 16.40 91 VAL A CA 1
ATOM 560 C C . VAL A 1 91 ? 32.291 87.586 63.115 1.00 16.34 91 VAL A C 1
ATOM 561 O O . VAL A 1 91 ? 32.163 86.404 63.400 1.00 16.51 91 VAL A O 1
ATOM 565 N N . GLU A 1 92 ? 33.153 88.380 63.733 1.00 16.40 92 GLU A N 1
ATOM 566 C CA . GLU A 1 92 ? 34.045 87.885 64.778 1.00 18.55 92 GLU A CA 1
ATOM 567 C C . GLU A 1 92 ? 33.219 87.218 65.886 1.00 16.18 92 GLU A C 1
ATOM 568 O O . GLU A 1 92 ? 33.630 86.196 66.425 1.00 15.70 92 GLU A O 1
ATOM 574 N N . ASP A 1 93 ? 32.063 87.803 66.220 1.00 15.54 93 ASP A N 1
ATOM 575 C CA . ASP A 1 93 ? 31.151 87.237 67.223 1.00 15.05 93 ASP A CA 1
ATOM 576 C C . ASP A 1 93 ? 30.630 85.867 66.757 1.00 14.44 93 ASP A C 1
ATOM 577 O O . ASP A 1 93 ? 30.544 84.925 67.546 1.00 14.71 93 ASP A O 1
ATOM 582 N N . ILE A 1 94 ? 30.247 85.767 65.483 1.00 13.67 94 ILE A N 1
ATOM 583 C CA . ILE A 1 94 ? 29.736 84.507 64.927 1.00 12.65 94 ILE A CA 1
ATOM 584 C C . ILE A 1 94 ? 30.797 83.403 64.997 1.00 13.60 94 ILE A C 1
ATOM 585 O O . ILE A 1 94 ? 30.500 82.270 65.379 1.00 14.04 94 ILE A O 1
ATOM 590 N N . VAL A 1 95 ? 32.032 83.748 64.629 1.00 13.67 95 VAL A N 1
ATOM 591 C CA . VAL A 1 95 ? 33.158 82.814 64.666 1.00 14.07 95 VAL A CA 1
ATOM 592 C C . VAL A 1 95 ? 33.366 82.300 66.094 1.00 13.97 95 VAL A C 1
ATOM 593 O O . VAL A 1 95 ? 33.450 81.098 66.318 1.00 13.69 95 VAL A O 1
ATOM 597 N N . ARG A 1 96 ? 33.427 83.226 67.051 1.00 15.42 96 ARG A N 1
ATOM 598 C CA . ARG A 1 96 ? 33.609 82.890 68.460 1.00 16.94 96 ARG A CA 1
ATOM 599 C C . ARG A 1 96 ? 32.469 82.022 69.004 1.00 15.70 96 ARG A C 1
ATOM 600 O O . ARG A 1 96 ? 32.713 81.063 69.734 1.00 15.48 96 ARG A O 1
ATOM 608 N N . MET A 1 97 ? 31.232 82.356 68.641 1.00 15.48 97 MET A N 1
ATOM 609 C CA . MET A 1 97 ? 30.056 81.609 69.080 1.00 16.11 97 MET A CA 1
ATOM 610 C C . MET A 1 97 ? 30.156 80.146 68.676 1.00 16.67 97 MET A C 1
ATOM 611 O O . MET A 1 97 ? 29.883 79.261 69.482 1.00 17.07 97 MET A O 1
ATOM 616 N N . PHE A 1 98 ? 30.523 79.889 67.421 1.00 15.43 98 PHE A N 1
ATOM 617 C CA . PHE A 1 98 ? 30.636 78.514 66.953 1.00 15.91 98 PHE A CA 1
ATOM 618 C C . PHE A 1 98 ? 31.754 77.754 67.641 1.00 15.80 98 PHE A C 1
ATOM 619 O O . PHE A 1 98 ? 31.577 76.608 68.018 1.00 16.30 98 PHE A O 1
ATOM 627 N N . GLU A 1 99 ? 32.884 78.412 67.850 1.00 17.65 99 GLU A N 1
ATOM 628 C CA . GLU A 1 99 ? 33.996 77.778 68.547 1.00 20.02 99 GLU A CA 1
ATOM 629 C C . GLU A 1 99 ? 33.569 77.404 69.960 1.00 20.27 99 GLU A C 1
ATOM 630 O O . GLU A 1 99 ? 33.866 76.310 70.430 1.00 21.28 99 GLU A O 1
ATOM 636 N N . GLU A 1 100 ? 32.836 78.299 70.618 1.00 20.81 100 GLU A N 1
ATOM 637 C CA . GLU A 1 100 ? 32.326 78.037 71.964 1.00 21.48 100 GLU A CA 1
ATOM 638 C C . GLU A 1 100 ? 31.300 76.905 71.919 1.00 20.48 100 GLU A C 1
ATOM 639 O O . GLU A 1 100 ? 31.331 75.984 72.733 1.00 19.82 100 GLU A O 1
ATOM 645 N N . ALA A 1 101 ? 30.392 76.987 70.950 1.00 19.41 101 ALA A N 1
ATOM 646 C CA . ALA A 1 101 ? 29.337 76.004 70.783 1.00 18.12 101 ALA A CA 1
ATOM 647 C C . ALA A 1 101 ? 29.835 74.565 70.716 1.00 17.13 101 ALA A C 1
ATOM 648 O O . ALA A 1 101 ? 29.315 73.707 71.430 1.00 16.44 101 ALA A O 1
ATOM 650 N N . VAL A 1 102 ? 30.842 74.294 69.880 1.00 16.94 102 VAL A N 1
ATOM 651 C CA . VAL A 1 102 ? 31.347 72.923 69.755 1.00 17.76 102 VAL A CA 1
ATOM 652 C C . VAL A 1 102 ? 32.024 72.384 71.013 1.00 17.55 102 VAL A C 1
ATOM 653 O O . VAL A 1 102 ? 32.067 71.180 71.220 1.00 18.37 102 VAL A O 1
ATOM 657 N N . LYS A 1 103 ? 32.539 73.277 71.852 1.00 17.66 103 LYS A N 1
ATOM 658 C CA . LYS A 1 103 ? 33.177 72.857 73.099 1.00 19.73 103 LYS A CA 1
ATOM 659 C C . LYS A 1 103 ? 32.115 72.458 74.143 1.00 19.21 103 LYS A C 1
ATOM 660 O O . LYS A 1 103 ? 32.378 71.646 75.029 1.00 19.56 103 LYS A O 1
ATOM 666 N N . ILE A 1 104 ? 30.937 73.069 74.062 1.00 17.23 104 ILE A N 1
ATOM 667 C CA . ILE A 1 104 ? 29.868 72.786 75.004 1.00 15.32 104 ILE A CA 1
ATOM 668 C C . ILE A 1 104 ? 29.372 71.354 74.914 1.00 15.42 104 ILE A C 1
ATOM 669 O O . ILE A 1 104 ? 29.367 70.644 75.916 1.00 14.52 104 ILE A O 1
ATOM 674 N N . PHE A 1 105 ? 28.962 70.924 73.724 1.00 15.41 105 PHE A N 1
ATOM 675 C CA . PHE A 1 105 ? 28.448 69.567 73.567 1.00 16.66 105 PHE A CA 1
ATOM 676 C C . PHE A 1 105 ? 29.320 68.647 72.708 1.00 15.63 105 PHE A C 1
ATOM 677 O O . PHE A 1 105 ? 28.978 67.490 72.491 1.00 15.18 105 PHE A O 1
ATOM 685 N N . GLY A 1 106 ? 30.437 69.173 72.215 1.00 15.93 106 GLY A N 1
ATOM 686 C CA . GLY A 1 106 ? 31.357 68.361 71.432 1.00 16.98 106 GLY A CA 1
ATOM 687 C C . GLY A 1 106 ? 31.136 68.243 69.933 1.00 17.86 106 GLY A C 1
ATOM 688 O O . GLY A 1 106 ? 32.030 67.789 69.217 1.00 18.18 106 GLY A O 1
ATOM 689 N N . LYS A 1 107 ? 29.955 68.629 69.457 1.00 17.00 107 LYS A N 1
ATOM 690 C CA . LYS A 1 107 ? 29.634 68.546 68.031 1.00 17.53 107 LYS A CA 1
ATOM 691 C C . LYS A 1 107 ? 28.426 69.415 67.736 1.00 16.40 107 LYS A C 1
ATOM 692 O O . LYS A 1 107 ? 27.800 69.949 68.650 1.00 16.19 107 LYS A O 1
ATOM 698 N N . LEU A 1 108 ? 28.109 69.550 66.453 1.00 16.06 108 LEU A N 1
ATOM 699 C CA . LEU A 1 108 ? 26.974 70.342 66.006 1.00 15.17 108 LEU A CA 1
ATOM 700 C C . LEU A 1 108 ? 26.351 69.607 64.818 1.00 14.22 108 LEU A C 1
ATOM 701 O O . LEU A 1 108 ? 27.032 69.331 63.833 1.00 13.85 108 LEU A O 1
ATOM 706 N N . ASP A 1 109 ? 25.080 69.247 64.945 1.00 12.66 109 ASP A N 1
ATOM 707 C CA . ASP A 1 109 ? 24.357 68.541 63.892 1.00 12.90 109 ASP A CA 1
ATOM 708 C C . ASP A 1 109 ? 23.388 69.418 63.092 1.00 13.69 109 ASP A C 1
ATOM 709 O O . ASP A 1 109 ? 23.162 69.178 61.902 1.00 12.77 109 ASP A O 1
ATOM 714 N N . ILE A 1 110 ? 22.829 70.427 63.759 1.00 13.14 110 ILE A N 1
ATOM 715 C CA . ILE A 1 110 ? 21.811 71.304 63.182 1.00 12.85 110 ILE A CA 1
ATOM 716 C C . ILE A 1 110 ? 22.037 72.772 63.539 1.00 13.80 110 ILE A C 1
ATOM 717 O O . ILE A 1 110 ? 22.324 73.101 64.690 1.00 14.05 110 ILE A O 1
ATOM 722 N N . VAL A 1 111 ? 21.927 73.652 62.543 1.00 12.41 111 VAL A N 1
ATOM 723 C CA . VAL A 1 111 ? 22.053 75.084 62.775 1.00 10.94 111 VAL A CA 1
ATOM 724 C C . VAL A 1 111 ? 20.830 75.752 62.152 1.00 11.31 111 VAL A C 1
ATOM 725 O O . VAL A 1 111 ? 20.516 75.535 60.973 1.00 11.28 111 VAL A O 1
ATOM 729 N N . CYS A 1 112 ? 20.114 76.505 62.980 1.00 10.80 112 CYS A N 1
ATOM 730 C CA . CYS A 1 112 ? 18.933 77.250 62.569 1.00 11.17 112 CYS A CA 1
ATOM 731 C C . CYS A 1 112 ? 19.284 78.732 62.648 1.00 11.08 112 CYS A C 1
ATOM 732 O O . CYS A 1 112 ? 19.482 79.292 63.740 1.00 11.18 112 CYS A O 1
ATOM 735 N N . SER A 1 113 ? 19.450 79.333 61.475 1.00 10.87 113 SER A N 1
ATOM 736 C CA . SER A 1 113 ? 19.755 80.758 61.353 1.00 11.79 113 SER A CA 1
ATOM 737 C C . SER A 1 113 ? 18.391 81.470 61.397 1.00 12.38 113 SER A C 1
ATOM 738 O O . SER A 1 113 ? 17.659 81.509 60.402 1.00 11.05 113 SER A O 1
ATOM 741 N N . ASN A 1 114 ? 18.050 81.994 62.574 1.00 12.22 114 ASN A N 1
ATOM 742 C CA . ASN A 1 114 ? 16.758 82.629 62.797 1.00 10.62 114 ASN A CA 1
ATOM 743 C C . ASN A 1 114 ? 16.760 84.131 63.105 1.00 10.93 114 ASN A C 1
ATOM 744 O O . ASN A 1 114 ? 15.797 84.819 62.773 1.00 11.31 114 ASN A O 1
ATOM 749 N N . SER A 1 115 ? 17.822 84.635 63.731 1.00 10.33 115 SER A N 1
ATOM 750 C CA . SER A 1 115 ? 17.904 86.058 64.089 1.00 12.25 115 SER A CA 1
ATOM 751 C C . SER A 1 115 ? 17.487 87.008 62.960 1.00 11.40 115 SER A C 1
ATOM 752 O O . SER A 1 115 ? 17.845 86.805 61.796 1.00 11.66 115 SER A O 1
ATOM 755 N N . GLY A 1 116 ? 16.726 88.039 63.312 1.00 10.93 116 GLY A N 1
ATOM 756 C CA . GLY A 1 116 ? 16.302 88.995 62.307 1.00 10.82 116 GLY A CA 1
ATOM 757 C C . GLY A 1 116 ? 15.580 90.205 62.866 1.00 11.32 116 GLY A C 1
ATOM 758 O O . GLY A 1 116 ? 15.133 90.194 64.020 1.00 11.88 116 GLY A O 1
ATOM 759 N N . VAL A 1 117 ? 15.515 91.257 62.047 1.00 10.27 117 VAL A N 1
ATOM 760 C CA . VAL A 1 117 ? 14.840 92.512 62.384 1.00 11.62 117 VAL A CA 1
ATOM 761 C C . VAL A 1 117 ? 13.946 92.912 61.211 1.00 12.04 117 VAL A C 1
ATOM 762 O O . VAL A 1 117 ? 14.199 92.527 60.065 1.00 12.17 117 VAL A O 1
ATOM 766 N N . VAL A 1 118 ? 12.900 93.672 61.504 1.00 12.02 118 VAL A N 1
ATOM 767 C CA . VAL A 1 118 ? 11.971 94.111 60.478 1.00 11.84 118 VAL A CA 1
ATOM 768 C C . VAL A 1 118 ? 12.116 95.615 60.240 1.00 13.86 118 VAL A C 1
ATOM 769 O O . VAL A 1 118 ? 12.727 96.341 61.043 1.00 14.10 118 VAL A O 1
ATOM 773 N N . SER A 1 119 ? 11.599 96.076 59.108 1.00 13.32 119 SER A N 1
ATOM 774 C CA . SER A 1 119 ? 11.656 97.483 58.755 1.00 13.18 119 SER A CA 1
ATOM 775 C C . SER A 1 119 ? 10.563 97.811 57.755 1.00 12.67 119 SER A C 1
ATOM 776 O O . SER A 1 119 ? 10.189 96.959 56.940 1.00 10.98 119 SER A O 1
ATOM 779 N N . PHE A 1 120 ? 10.039 99.036 57.864 1.00 12.41 120 PHE A N 1
ATOM 780 C CA . PHE A 1 120 ? 9.009 99.561 56.968 1.00 13.23 120 PHE A CA 1
ATOM 781 C C . PHE A 1 120 ? 9.382 100.982 56.571 1.00 13.71 120 PHE A C 1
ATOM 782 O O . PHE A 1 120 ? 9.946 101.736 57.371 1.00 13.30 120 PHE A O 1
ATOM 790 N N . GLY A 1 121 ? 9.051 101.338 55.333 1.00 13.01 121 GLY A N 1
ATOM 791 C CA . GLY A 1 121 ? 9.320 102.668 54.844 1.00 13.22 121 GLY A CA 1
ATOM 792 C C . GLY A 1 121 ? 9.264 102.722 53.336 1.00 12.77 121 GLY A C 1
ATOM 793 O O . GLY A 1 121 ? 9.717 101.794 52.651 1.00 11.95 121 GLY A O 1
ATOM 794 N N . HIS A 1 122 ? 8.633 103.773 52.823 1.00 12.44 122 HIS A N 1
ATOM 795 C CA . HIS A 1 122 ? 8.544 104.004 51.384 1.00 13.02 122 HIS A CA 1
ATOM 796 C C . HIS A 1 122 ? 10.000 104.121 50.884 1.00 12.45 122 HIS A C 1
ATOM 797 O O . HIS A 1 122 ? 10.843 104.759 51.541 1.00 12.48 122 HIS A O 1
ATOM 804 N N . VAL A 1 123 ? 10.285 103.496 49.742 1.00 11.94 123 VAL A N 1
ATOM 805 C CA . VAL A 1 123 ? 11.624 103.526 49.157 1.00 13.65 123 VAL A CA 1
ATOM 806 C C . VAL A 1 123 ? 12.260 104.939 49.168 1.00 13.87 123 VAL A C 1
ATOM 807 O O . VAL A 1 123 ? 13.453 105.088 49.469 1.00 13.14 123 VAL A O 1
ATOM 811 N N . LYS A 1 124 ? 11.447 105.969 48.919 1.00 13.98 124 LYS A N 1
ATOM 812 C CA . LYS A 1 124 ? 11.931 107.352 48.902 1.00 15.50 124 LYS A CA 1
ATOM 813 C C . LYS A 1 124 ? 12.532 107.828 50.236 1.00 15.41 124 LYS A C 1
ATOM 814 O O . LYS A 1 124 ? 13.396 108.700 50.251 1.00 16.60 124 LYS A O 1
ATOM 820 N N . ASP A 1 125 ? 12.053 107.261 51.341 1.00 14.18 125 ASP A N 1
ATOM 821 C CA . ASP A 1 125 ? 12.511 107.635 52.675 1.00 15.75 125 ASP A CA 1
ATOM 822 C C . ASP A 1 125 ? 13.594 106.747 53.281 1.00 14.64 125 ASP A C 1
ATOM 823 O O . ASP A 1 125 ? 14.021 106.983 54.405 1.00 13.95 125 ASP A O 1
ATOM 828 N N . VAL A 1 126 ? 14.027 105.719 52.564 1.00 14.06 126 VAL A N 1
ATOM 829 C CA . VAL A 1 126 ? 15.039 104.833 53.121 1.00 13.97 126 VAL A CA 1
ATOM 830 C C . VAL A 1 126 ? 16.435 105.463 53.148 1.00 13.30 126 VAL A C 1
ATOM 831 O O . VAL A 1 126 ? 16.900 106.012 52.153 1.00 12.89 126 VAL A O 1
ATOM 835 N N . THR A 1 127 ? 17.068 105.417 54.318 1.00 12.84 127 THR A N 1
ATOM 836 C CA . THR A 1 127 ? 18.419 105.934 54.488 1.00 12.22 127 THR A CA 1
ATOM 837 C C . THR A 1 127 ? 19.429 104.784 54.385 1.00 12.33 127 THR A C 1
ATOM 838 O O . THR A 1 127 ? 19.076 103.612 54.568 1.00 12.51 127 THR A O 1
ATOM 842 N N . PRO A 1 128 ? 20.694 105.102 54.053 1.00 12.90 128 PRO A N 1
ATOM 843 C CA . PRO A 1 128 ? 21.728 104.066 53.947 1.00 13.21 128 PRO A CA 1
ATOM 844 C C . PRO A 1 128 ? 21.873 103.361 55.287 1.00 12.50 128 PRO A C 1
ATOM 845 O O . PRO A 1 128 ? 22.016 102.151 55.338 1.00 11.71 128 PRO A O 1
ATOM 849 N N . GLU A 1 129 ? 21.755 104.113 56.374 1.00 13.41 129 GLU A N 1
ATOM 850 C CA . GLU A 1 129 ? 21.892 103.520 57.703 1.00 14.89 129 GLU A CA 1
ATOM 851 C C . GLU A 1 129 ? 20.830 102.469 58.009 1.00 13.28 129 GLU A C 1
ATOM 852 O O . GLU A 1 129 ? 21.150 101.422 58.558 1.00 12.21 129 GLU A O 1
ATOM 858 N N . GLU A 1 130 ? 19.585 102.728 57.616 1.00 12.23 130 GLU A N 1
ATOM 859 C CA . GLU A 1 130 ? 18.510 101.775 57.858 1.00 12.61 130 GLU A CA 1
ATOM 860 C C . GLU A 1 130 ? 18.689 100.563 56.942 1.00 11.84 130 GLU A C 1
ATOM 861 O O . GLU A 1 130 ? 18.514 99.423 57.376 1.00 11.82 130 GLU A O 1
ATOM 867 N N . PHE A 1 131 ? 19.031 100.812 55.680 1.00 10.69 131 PHE A N 1
ATOM 868 C CA . PHE A 1 131 ? 19.261 99.725 54.725 1.00 11.22 131 PHE A CA 1
ATOM 869 C C . PHE A 1 131 ? 20.336 98.786 55.288 1.00 11.60 131 PHE A C 1
ATOM 870 O O . PHE A 1 131 ? 20.135 97.570 55.357 1.00 12.07 131 PHE A O 1
ATOM 878 N N . ASP A 1 132 ? 21.458 99.369 55.717 1.00 11.83 132 ASP A N 1
ATOM 879 C CA . ASP A 1 132 ? 22.573 98.605 56.276 1.00 11.86 132 ASP A CA 1
ATOM 880 C C . ASP A 1 132 ? 22.218 97.872 57.554 1.00 11.74 132 ASP A C 1
ATOM 881 O O . ASP A 1 132 ? 22.651 96.744 57.758 1.00 12.92 132 ASP A O 1
ATOM 886 N N . ARG A 1 133 ? 21.418 98.509 58.403 1.00 12.52 133 ARG A N 1
ATOM 887 C CA . ARG A 1 133 ? 21.005 97.903 59.670 1.00 12.49 133 ARG A CA 1
ATOM 888 C C . ARG A 1 133 ? 20.291 96.582 59.386 1.00 11.75 133 ARG A C 1
ATOM 889 O O . ARG A 1 133 ? 20.618 95.548 59.970 1.00 11.49 133 ARG A O 1
ATOM 897 N N . VAL A 1 134 ? 19.355 96.621 58.442 1.00 10.44 134 VAL A N 1
ATOM 898 C CA . VAL A 1 134 ? 18.568 95.445 58.088 1.00 11.27 134 VAL A CA 1
ATOM 899 C C . VAL A 1 134 ? 19.386 94.378 57.356 1.00 11.04 134 VAL A C 1
ATOM 900 O O . VAL A 1 134 ? 19.368 93.209 57.753 1.00 10.38 134 VAL A O 1
ATOM 904 N N . PHE A 1 135 ? 20.114 94.781 56.312 1.00 11.67 135 PHE A N 1
ATOM 905 C CA . PHE A 1 135 ? 20.930 93.830 55.547 1.00 12.05 135 PHE A CA 1
ATOM 906 C C . PHE A 1 135 ? 22.056 93.172 56.355 1.00 11.22 135 PHE A C 1
ATOM 907 O O . PHE A 1 135 ? 22.303 91.973 56.218 1.00 10.37 135 PHE A O 1
ATOM 915 N N . THR A 1 136 ? 22.654 93.933 57.273 1.00 11.97 136 THR A N 1
ATOM 916 C CA . THR A 1 136 ? 23.741 93.427 58.112 1.00 11.55 136 THR A CA 1
ATOM 917 C C . THR A 1 136 ? 23.318 92.257 59.000 1.00 11.07 136 THR A C 1
ATOM 918 O O . THR A 1 136 ? 24.073 91.313 59.194 1.00 10.72 136 THR A O 1
ATOM 922 N N . ILE A 1 137 ? 22.085 92.296 59.484 1.00 10.93 137 ILE A N 1
ATOM 923 C CA . ILE A 1 137 ? 21.581 91.225 60.331 1.00 11.85 137 ILE A CA 1
ATOM 924 C C . ILE A 1 137 ? 20.857 90.126 59.533 1.00 11.27 137 ILE A C 1
ATOM 925 O O . ILE A 1 137 ? 21.202 88.943 59.625 1.00 10.42 137 ILE A O 1
ATOM 930 N N . ASN A 1 138 ? 19.903 90.537 58.699 1.00 11.64 138 ASN A N 1
ATOM 931 C CA . ASN A 1 138 ? 19.074 89.600 57.919 1.00 10.66 138 ASN A CA 1
ATOM 932 C C . ASN A 1 138 ? 19.716 88.818 56.774 1.00 10.96 138 ASN A C 1
ATOM 933 O O . ASN A 1 138 ? 19.311 87.681 56.479 1.00 9.96 138 ASN A O 1
ATOM 938 N N . THR A 1 139 ? 20.700 89.432 56.127 1.00 11.13 139 THR A N 1
ATOM 939 C CA . THR A 1 139 ? 21.332 88.833 54.956 1.00 11.41 139 THR A CA 1
ATOM 940 C C . THR A 1 139 ? 22.804 88.484 55.161 1.00 11.33 139 THR A C 1
ATOM 941 O O . THR A 1 139 ? 23.192 87.318 55.046 1.00 11.01 139 THR A O 1
ATOM 945 N N . ARG A 1 140 ? 23.610 89.491 55.490 1.00 10.97 140 ARG A N 1
ATOM 946 C CA . ARG A 1 140 ? 25.031 89.291 55.755 1.00 10.23 140 ARG A CA 1
ATOM 947 C C . ARG A 1 140 ? 25.175 88.399 56.987 1.00 9.78 140 ARG A C 1
ATOM 948 O O . ARG A 1 140 ? 25.955 87.459 56.979 1.00 9.98 140 ARG A O 1
ATOM 956 N N . GLY A 1 141 ? 24.395 88.684 58.031 1.00 10.70 141 GLY A N 1
ATOM 957 C CA . GLY A 1 141 ? 24.464 87.899 59.258 1.00 9.66 141 GLY A CA 1
ATOM 958 C C . GLY A 1 141 ? 24.173 86.431 59.034 1.00 10.45 141 GLY A C 1
ATOM 959 O O . GLY A 1 141 ? 24.898 85.562 59.527 1.00 10.64 141 GLY A O 1
ATOM 960 N N . GLN A 1 142 ? 23.106 86.149 58.288 1.00 10.28 142 GLN A N 1
ATOM 961 C CA . GLN A 1 142 ? 22.737 84.771 57.972 1.00 9.93 142 GLN A CA 1
ATOM 962 C C . GLN A 1 142 ? 23.819 84.117 57.112 1.00 9.14 142 GLN A C 1
ATOM 963 O O . GLN A 1 142 ? 24.124 82.944 57.283 1.00 9.87 142 GLN A O 1
ATOM 969 N N . PHE A 1 143 ? 24.424 84.896 56.221 1.00 9.17 143 PHE A N 1
ATOM 970 C CA . PHE A 1 143 ? 25.459 84.361 55.352 1.00 9.31 143 PHE A CA 1
ATOM 971 C C . PHE A 1 143 ? 26.647 83.847 56.155 1.00 9.56 143 PHE A C 1
ATOM 972 O O . PHE A 1 143 ? 27.125 82.738 55.931 1.00 9.80 143 PHE A O 1
ATOM 980 N N . PHE A 1 144 ? 27.113 84.644 57.107 1.00 10.08 144 PHE A N 1
ATOM 981 C CA . PHE A 1 144 ? 28.258 84.230 57.899 1.00 11.14 144 PHE A CA 1
ATOM 982 C C . PHE A 1 144 ? 27.955 83.194 58.961 1.00 11.12 144 PHE A C 1
ATOM 983 O O . PHE A 1 144 ? 28.837 82.433 59.348 1.00 10.77 144 PHE A O 1
ATOM 991 N N . VAL A 1 145 ? 26.702 83.153 59.414 1.00 10.90 145 VAL A N 1
ATOM 992 C CA . VAL A 1 145 ? 26.270 82.102 60.335 1.00 11.24 145 VAL A CA 1
ATOM 993 C C . VAL A 1 145 ? 26.312 80.817 59.469 1.00 11.14 145 VAL A C 1
ATOM 994 O O . VAL A 1 145 ? 26.779 79.771 59.917 1.00 11.31 145 VAL A O 1
ATOM 998 N N . ALA A 1 146 ? 25.892 80.921 58.206 1.00 11.21 146 ALA A N 1
ATOM 999 C CA . ALA A 1 146 ? 25.922 79.772 57.298 1.00 11.90 146 ALA A CA 1
ATOM 1000 C C . ALA A 1 146 ? 27.368 79.304 57.043 1.00 11.76 146 ALA A C 1
ATOM 1001 O O . ALA A 1 146 ? 27.646 78.108 57.045 1.00 11.33 146 ALA A O 1
ATOM 1003 N N . ARG A 1 147 ? 28.286 80.257 56.875 1.00 12.85 147 ARG A N 1
ATOM 1004 C CA . ARG A 1 147 ? 29.690 79.946 56.627 1.00 12.51 147 ARG A CA 1
ATOM 1005 C C . ARG A 1 147 ? 30.299 79.159 57.799 1.00 11.60 147 ARG A C 1
ATOM 1006 O O . ARG A 1 147 ? 30.880 78.085 57.610 1.00 11.85 147 ARG A O 1
ATOM 1014 N N . GLU A 1 148 ? 30.111 79.668 59.010 1.00 10.28 148 GLU A N 1
ATOM 1015 C CA . GLU A 1 148 ? 30.647 79.011 60.192 1.00 11.42 148 GLU A CA 1
ATOM 1016 C C . GLU A 1 148 ? 29.961 77.672 60.469 1.00 10.87 148 GLU A C 1
ATOM 1017 O O . GLU A 1 148 ? 30.601 76.723 60.933 1.00 11.19 148 GLU A O 1
ATOM 1023 N N . ALA A 1 149 ? 28.676 77.582 60.127 1.00 10.97 149 ALA A N 1
ATOM 1024 C CA . ALA A 1 149 ? 27.929 76.338 60.306 1.00 10.92 149 ALA A CA 1
ATOM 1025 C C . ALA A 1 149 ? 28.542 75.249 59.411 1.00 12.45 149 ALA A C 1
ATOM 1026 O O . ALA A 1 149 ? 28.760 74.126 59.853 1.00 12.96 149 ALA A O 1
ATOM 1028 N N . TYR A 1 150 ? 28.853 75.592 58.163 1.00 12.20 150 TYR A N 1
ATOM 1029 C CA . TYR A 1 150 ? 29.461 74.628 57.245 1.00 13.01 150 TYR A CA 1
ATOM 1030 C C . TYR A 1 150 ? 30.773 74.068 57.804 1.00 13.82 150 TYR A C 1
ATOM 1031 O O . TYR A 1 150 ? 31.052 72.872 57.704 1.00 14.01 150 TYR A O 1
ATOM 1040 N N . LYS A 1 151 ? 31.605 74.955 58.338 1.00 15.40 151 LYS A N 1
ATOM 1041 C CA . LYS A 1 151 ? 32.895 74.552 58.903 1.00 15.40 151 LYS A CA 1
ATOM 1042 C C . LYS A 1 151 ? 32.764 73.644 60.133 1.00 15.14 151 LYS A C 1
ATOM 1043 O O . LYS A 1 151 ? 33.540 72.698 60.293 1.00 15.60 151 LYS A O 1
ATOM 1049 N N . HIS A 1 152 ? 31.754 73.899 60.965 1.00 12.75 152 HIS A N 1
ATOM 1050 C CA . HIS A 1 152 ? 31.567 73.132 62.191 1.00 12.51 152 HIS A CA 1
ATOM 1051 C C . HIS A 1 152 ? 30.585 71.983 62.184 1.00 12.60 152 HIS A C 1
ATOM 1052 O O . HIS A 1 152 ? 30.624 71.149 63.080 1.00 13.09 152 HIS A O 1
ATOM 1059 N N . LEU A 1 153 ? 29.724 71.918 61.174 1.00 12.26 153 LEU A N 1
ATOM 1060 C CA . LEU A 1 153 ? 28.705 70.873 61.112 1.00 11.49 153 LEU A CA 1
ATOM 1061 C C . LEU A 1 153 ? 29.216 69.467 60.843 1.00 11.44 153 LEU A C 1
ATOM 1062 O O . LEU A 1 153 ? 30.165 69.275 60.073 1.00 11.85 153 LEU A O 1
ATOM 1067 N N . GLU A 1 154 ? 28.562 68.486 61.466 1.00 10.83 154 GLU A N 1
ATOM 1068 C CA . GLU A 1 154 ? 28.895 67.074 61.255 1.00 12.45 154 GLU A CA 1
ATOM 1069 C C . GLU A 1 154 ? 28.539 66.715 59.807 1.00 13.53 154 GLU A C 1
ATOM 1070 O O . GLU A 1 154 ? 27.705 67.379 59.186 1.00 13.80 154 GLU A O 1
ATOM 1076 N N . ILE A 1 155 ? 29.180 65.682 59.266 1.00 13.50 155 ILE A N 1
ATOM 1077 C CA . ILE A 1 155 ? 28.870 65.225 57.913 1.00 13.69 155 ILE A CA 1
ATOM 1078 C C . ILE A 1 155 ? 27.432 64.747 58.016 1.00 14.02 155 ILE A C 1
ATOM 1079 O O . ILE A 1 155 ? 27.074 64.077 58.981 1.00 14.64 155 ILE A O 1
ATOM 1084 N N . GLY A 1 156 ? 26.606 65.130 57.051 1.00 13.00 156 GLY A N 1
ATOM 1085 C CA . GLY A 1 156 ? 25.209 64.749 57.070 1.00 10.74 156 GLY A CA 1
ATOM 1086 C C . GLY A 1 156 ? 24.385 65.724 57.896 1.00 10.68 156 GLY A C 1
ATOM 1087 O O . GLY A 1 156 ? 23.229 65.444 58.194 1.00 11.44 156 GLY A O 1
ATOM 1088 N N . GLY A 1 157 ? 24.975 66.874 58.228 1.00 11.02 157 GLY A N 1
ATOM 1089 C CA . GLY A 1 157 ? 24.323 67.896 59.033 1.00 9.95 157 GLY A CA 1
ATOM 1090 C C . GLY A 1 157 ? 23.184 68.659 58.368 1.00 11.22 157 GLY A C 1
ATOM 1091 O O . GLY A 1 157 ? 22.798 68.371 57.232 1.00 11.45 157 GLY A O 1
ATOM 1092 N N . ARG A 1 158 ? 22.686 69.678 59.069 1.00 10.83 158 ARG A N 1
ATOM 1093 C CA . ARG A 1 158 ? 21.549 70.467 58.611 1.00 10.54 158 ARG A CA 1
ATOM 1094 C C . ARG A 1 158 ? 21.701 71.965 58.836 1.00 10.75 158 ARG A C 1
ATOM 1095 O O . ARG A 1 158 ? 22.132 72.393 59.908 1.00 12.01 158 ARG A O 1
ATOM 1103 N N . LEU A 1 159 ? 21.332 72.757 57.827 1.00 10.08 159 LEU A N 1
ATOM 1104 C CA . LEU A 1 159 ? 21.350 74.219 57.928 1.00 10.36 159 LEU A CA 1
ATOM 1105 C C . LEU A 1 159 ? 19.986 74.738 57.447 1.00 11.16 159 LEU A C 1
ATOM 1106 O O . LEU A 1 159 ? 19.586 74.496 56.306 1.00 10.34 159 LEU A O 1
ATOM 1111 N N . ILE A 1 160 ? 19.263 75.423 58.331 1.00 9.85 160 ILE A N 1
ATOM 1112 C CA . ILE A 1 160 ? 17.947 75.965 57.996 1.00 10.24 160 ILE A CA 1
ATOM 1113 C C . ILE A 1 160 ? 17.998 77.466 58.171 1.00 11.37 160 ILE A C 1
ATOM 1114 O O . ILE A 1 160 ? 18.258 77.967 59.276 1.00 12.11 160 ILE A O 1
ATOM 1119 N N . LEU A 1 161 ? 17.766 78.186 57.076 1.00 10.68 161 LEU A N 1
ATOM 1120 C CA . LEU A 1 161 ? 17.793 79.644 57.081 1.00 10.94 161 LEU A CA 1
ATOM 1121 C C . LEU A 1 161 ? 16.387 80.203 57.224 1.00 10.47 161 LEU A C 1
ATOM 1122 O O . LEU A 1 161 ? 15.411 79.540 56.889 1.00 11.17 161 LEU A O 1
ATOM 1127 N N . MET A 1 162 ? 16.297 81.436 57.698 1.00 10.35 162 MET A N 1
ATOM 1128 C CA . MET A 1 162 ? 15.005 82.078 57.903 1.00 10.39 162 MET A CA 1
ATOM 1129 C C . MET A 1 162 ? 14.673 83.135 56.862 1.00 9.05 162 MET A C 1
ATOM 1130 O O . MET A 1 162 ? 15.294 84.204 56.806 1.00 10.04 162 MET A O 1
ATOM 1135 N N . GLY A 1 163 ? 13.706 82.815 56.015 1.00 9.24 163 GLY A N 1
ATOM 1136 C CA . GLY A 1 163 ? 13.252 83.759 55.014 1.00 9.22 163 GLY A CA 1
ATOM 1137 C C . GLY A 1 163 ? 11.957 84.377 55.523 1.00 11.12 163 GLY A C 1
ATOM 1138 O O . GLY A 1 163 ? 11.772 84.565 56.735 1.00 11.05 163 GLY A O 1
ATOM 1139 N N . SER A 1 164 ? 11.034 84.627 54.601 1.00 11.05 164 SER A N 1
ATOM 1140 C CA . SER A 1 164 ? 9.740 85.208 54.919 1.00 10.25 164 SER A CA 1
ATOM 1141 C C . SER A 1 164 ? 8.860 85.188 53.678 1.00 10.87 164 SER A C 1
ATOM 1142 O O . SER A 1 164 ? 9.368 85.155 52.560 1.00 10.50 164 SER A O 1
ATOM 1145 N N . ILE A 1 165 ? 7.544 85.251 53.884 1.00 10.44 165 ILE A N 1
ATOM 1146 C CA . ILE A 1 165 ? 6.593 85.308 52.768 1.00 9.84 165 ILE A CA 1
ATOM 1147 C C . ILE A 1 165 ? 6.894 86.571 51.943 1.00 9.58 165 ILE A C 1
ATOM 1148 O O . ILE A 1 165 ? 6.596 86.638 50.753 1.00 9.30 165 ILE A O 1
ATOM 1153 N N . THR A 1 166 ? 7.524 87.556 52.588 1.00 9.96 166 THR A N 1
ATOM 1154 C CA . THR A 1 166 ? 7.866 88.827 51.937 1.00 11.14 166 THR A CA 1
ATOM 1155 C C . THR A 1 166 ? 8.891 88.675 50.796 1.00 11.38 166 THR A C 1
ATOM 1156 O O . THR A 1 166 ? 8.983 89.543 49.915 1.00 11.74 166 THR A O 1
ATOM 1160 N N . GLY A 1 167 ? 9.640 87.571 50.799 1.00 9.67 167 GLY A N 1
ATOM 1161 C CA . GLY A 1 167 ? 10.590 87.340 49.724 1.00 10.49 167 GLY A CA 1
ATOM 1162 C C . GLY A 1 167 ? 9.876 87.296 48.374 1.00 10.52 167 GLY A C 1
ATOM 1163 O O . GLY A 1 167 ? 10.415 87.750 47.361 1.00 10.00 167 GLY A O 1
ATOM 1164 N N . GLN A 1 168 ? 8.634 86.807 48.381 1.00 9.93 168 GLN A N 1
ATOM 1165 C CA . GLN A 1 168 ? 7.838 86.673 47.158 1.00 10.86 168 GLN A CA 1
ATOM 1166 C C . GLN A 1 168 ? 6.537 87.484 47.112 1.00 11.66 168 GLN A C 1
ATOM 1167 O O . GLN A 1 168 ? 5.894 87.521 46.061 1.00 12.25 168 GLN A O 1
ATOM 1173 N N . ALA A 1 169 ? 6.152 88.107 48.237 1.00 11.22 169 ALA A N 1
ATOM 1174 C CA . ALA A 1 169 ? 4.903 88.877 48.351 1.00 11.42 169 ALA A CA 1
ATOM 1175 C C . ALA A 1 169 ? 4.758 89.991 47.322 1.00 11.90 169 ALA A C 1
ATOM 1176 O O . ALA A 1 169 ? 5.735 90.656 46.974 1.00 12.79 169 ALA A O 1
ATOM 1178 N N . LYS A 1 170 ? 3.530 90.217 46.863 1.00 11.26 170 LYS A N 1
ATOM 1179 C CA . LYS A 1 170 ? 3.292 91.222 45.839 1.00 11.89 170 LYS A CA 1
ATOM 1180 C C . LYS A 1 170 ? 2.453 92.424 46.210 1.00 12.53 170 LYS A C 1
ATOM 1181 O O . LYS A 1 170 ? 2.267 93.312 45.379 1.00 11.77 170 LYS A O 1
ATOM 1187 N N . ALA A 1 171 ? 1.977 92.489 47.449 1.00 12.43 171 ALA A N 1
ATOM 1188 C CA . ALA A 1 171 ? 1.125 93.607 47.828 1.00 13.84 171 ALA A CA 1
ATOM 1189 C C . ALA A 1 171 ? 1.450 94.326 49.126 1.00 14.88 171 ALA A C 1
ATOM 1190 O O . ALA A 1 171 ? 0.625 95.087 49.626 1.00 16.95 171 ALA A O 1
ATOM 1192 N N . VAL A 1 172 ? 2.624 94.084 49.694 1.00 14.36 172 VAL A N 1
ATOM 1193 C CA . VAL A 1 172 ? 2.981 94.799 50.914 1.00 13.68 172 VAL A CA 1
ATOM 1194 C C . VAL A 1 172 ? 3.725 96.086 50.539 1.00 13.41 172 VAL A C 1
ATOM 1195 O O . VAL A 1 172 ? 4.832 96.038 49.990 1.00 13.31 172 VAL A O 1
ATOM 1199 N N . PRO A 1 173 ? 3.111 97.253 50.798 1.00 13.28 173 PRO A N 1
ATOM 1200 C CA . PRO A 1 173 ? 3.767 98.525 50.466 1.00 13.27 173 PRO A CA 1
ATOM 1201 C C . PRO A 1 173 ? 4.801 98.948 51.510 1.00 11.77 173 PRO A C 1
ATOM 1202 O O . PRO A 1 173 ? 4.794 98.439 52.639 1.00 12.49 173 PRO A O 1
ATOM 1206 N N . LYS A 1 174 ? 5.732 99.803 51.091 1.00 11.23 174 LYS A N 1
ATOM 1207 C CA . LYS A 1 174 ? 6.774 100.354 51.972 1.00 11.72 174 LYS A CA 1
ATOM 1208 C C . LYS A 1 174 ? 7.567 99.247 52.657 1.00 12.05 174 LYS A C 1
ATOM 1209 O O . LYS A 1 174 ? 7.816 99.301 53.861 1.00 12.59 174 LYS A O 1
ATOM 1215 N N . HIS A 1 175 ? 7.992 98.248 51.893 1.00 12.05 175 HIS A N 1
ATOM 1216 C CA . HIS A 1 175 ? 8.652 97.092 52.482 1.00 11.73 175 HIS A CA 1
ATOM 1217 C C . HIS A 1 175 ? 9.849 96.574 51.675 1.00 11.12 175 HIS A C 1
ATOM 1218 O O . HIS A 1 175 ? 10.302 95.452 51.870 1.00 10.21 175 HIS A O 1
ATOM 1225 N N . ALA A 1 176 ? 10.403 97.366 50.772 1.00 11.04 176 ALA A N 1
ATOM 1226 C CA . ALA A 1 176 ? 11.464 96.862 49.880 1.00 10.55 176 ALA A CA 1
ATOM 1227 C C . ALA A 1 176 ? 12.715 96.365 50.599 1.00 10.04 176 ALA A C 1
ATOM 1228 O O . ALA A 1 176 ? 13.264 95.339 50.218 1.00 8.85 176 ALA A O 1
ATOM 1230 N N . VAL A 1 177 ? 13.156 97.085 51.636 1.00 10.22 177 VAL A N 1
ATOM 1231 C CA . VAL A 1 177 ? 14.374 96.710 52.371 1.00 9.67 177 VAL A CA 1
ATOM 1232 C C . VAL A 1 177 ? 14.268 95.348 53.058 1.00 9.42 177 VAL A C 1
ATOM 1233 O O . VAL A 1 177 ? 15.043 94.437 52.768 1.00 10.11 177 VAL A O 1
ATOM 1237 N N . TYR A 1 178 ? 13.277 95.192 53.925 1.00 9.31 178 TYR A N 1
ATOM 1238 C CA . TYR A 1 178 ? 13.089 93.939 54.639 1.00 9.49 178 TYR A CA 1
ATOM 1239 C C . TYR A 1 178 ? 12.798 92.785 53.690 1.00 9.58 178 TYR A C 1
ATOM 1240 O O . TYR A 1 178 ? 13.380 91.707 53.820 1.00 9.37 178 TYR A O 1
ATOM 1249 N N . SER A 1 179 ? 11.899 93.017 52.732 1.00 9.60 179 SER A N 1
ATOM 1250 C CA . SER A 1 179 ? 11.546 91.981 51.771 1.00 9.02 179 SER A CA 1
ATOM 1251 C C . SER A 1 179 ? 12.797 91.538 51.017 1.00 8.70 179 SER A C 1
ATOM 1252 O O . SER A 1 179 ? 13.079 90.343 50.943 1.00 8.75 179 SER A O 1
ATOM 1255 N N . GLY A 1 180 ? 13.568 92.503 50.515 1.00 9.68 180 GLY A N 1
ATOM 1256 C CA . GLY A 1 180 ? 14.791 92.198 49.784 1.00 9.69 180 GLY A CA 1
ATOM 1257 C C . GLY A 1 180 ? 15.811 91.435 50.615 1.00 10.64 180 GLY A C 1
ATOM 1258 O O . GLY A 1 180 ? 16.464 90.521 50.115 1.00 10.10 180 GLY A O 1
ATOM 1259 N N . SER A 1 181 ? 15.929 91.780 51.895 1.00 10.71 181 SER A N 1
ATOM 1260 C CA . SER A 1 181 ? 16.876 91.091 52.777 1.00 10.10 181 SER A CA 1
ATOM 1261 C C . SER A 1 181 ? 16.502 89.613 52.944 1.00 9.97 181 SER A C 1
ATOM 1262 O O . SER A 1 181 ? 17.370 88.768 53.154 1.00 11.50 181 SER A O 1
ATOM 1265 N N . LYS A 1 182 ? 15.210 89.314 52.802 1.00 10.30 182 LYS A N 1
ATOM 1266 C CA . LYS A 1 182 ? 14.676 87.951 52.930 1.00 10.24 182 LYS A CA 1
ATOM 1267 C C . LYS A 1 182 ? 14.689 87.169 51.609 1.00 9.96 182 LYS A C 1
ATOM 1268 O O . LYS A 1 182 ? 14.930 85.954 51.604 1.00 10.21 182 LYS A O 1
ATOM 1274 N N . GLY A 1 183 ? 14.413 87.862 50.505 1.00 8.81 183 GLY A N 1
ATOM 1275 C CA . GLY A 1 183 ? 14.416 87.226 49.198 1.00 8.48 183 GLY A CA 1
ATOM 1276 C C . GLY A 1 183 ? 15.796 86.675 48.876 1.00 8.57 183 GLY A C 1
ATOM 1277 O O . GLY A 1 183 ? 15.928 85.605 48.270 1.00 9.09 183 GLY A O 1
ATOM 1278 N N . ALA A 1 184 ? 16.831 87.400 49.301 1.00 8.95 184 ALA A N 1
ATOM 1279 C CA . ALA A 1 184 ? 18.218 86.990 49.078 1.00 9.40 184 ALA A CA 1
ATOM 1280 C C . ALA A 1 184 ? 18.510 85.625 49.716 1.00 9.38 184 ALA A C 1
ATOM 1281 O O . ALA A 1 184 ? 19.295 84.835 49.186 1.00 9.75 184 ALA A O 1
ATOM 1283 N N . ILE A 1 185 ? 17.835 85.329 50.823 1.00 8.75 185 ILE A N 1
ATOM 1284 C CA . ILE A 1 185 ? 18.040 84.067 51.528 1.00 9.23 185 ILE A CA 1
ATOM 1285 C C . ILE A 1 185 ? 17.616 82.849 50.696 1.00 9.50 185 ILE A C 1
ATOM 1286 O O . ILE A 1 185 ? 18.224 81.785 50.788 1.00 10.04 185 ILE A O 1
ATOM 1291 N N . GLU A 1 186 ? 16.570 83.009 49.887 1.00 9.57 186 GLU A N 1
ATOM 1292 C CA . GLU A 1 186 ? 16.088 81.933 49.018 1.00 9.27 186 GLU A CA 1
ATOM 1293 C C . GLU A 1 186 ? 17.179 81.557 47.996 1.00 9.97 186 GLU A C 1
ATOM 1294 O O . GLU A 1 186 ? 17.434 80.367 47.761 1.00 8.86 186 GLU A O 1
ATOM 1300 N N . THR A 1 187 ? 17.848 82.564 47.431 1.00 9.35 187 THR A N 1
ATOM 1301 C CA . THR A 1 187 ? 18.932 82.312 46.474 1.00 10.28 187 THR A CA 1
ATOM 1302 C C . THR A 1 187 ? 20.105 81.643 47.215 1.00 9.89 187 THR A C 1
ATOM 1303 O O . THR A 1 187 ? 20.730 80.705 46.703 1.00 8.68 187 THR A O 1
ATOM 1307 N N . PHE A 1 188 ? 20.388 82.127 48.427 1.00 11.03 188 PHE A N 1
ATOM 1308 C CA . PHE A 1 188 ? 21.463 81.571 49.243 1.00 10.28 188 PHE A CA 1
ATOM 1309 C C . PHE A 1 188 ? 21.222 80.081 49.440 1.00 10.71 188 PHE A C 1
ATOM 1310 O O . PHE A 1 188 ? 22.157 79.298 49.334 1.00 11.70 188 PHE A O 1
ATOM 1318 N N . ALA A 1 189 ? 19.973 79.690 49.703 1.00 9.34 189 ALA A N 1
ATOM 1319 C CA . ALA A 1 189 ? 19.648 78.280 49.927 1.00 9.76 189 ALA A CA 1
ATOM 1320 C C . ALA A 1 189 ? 20.008 77.436 48.720 1.00 10.16 189 ALA A C 1
ATOM 1321 O O . ALA A 1 189 ? 20.669 76.406 48.864 1.00 10.25 189 ALA A O 1
ATOM 1323 N N . ARG A 1 190 ? 19.591 77.871 47.532 1.00 10.10 190 ARG A N 1
ATOM 1324 C CA . ARG A 1 190 ? 19.909 77.126 46.311 1.00 10.85 190 ARG A CA 1
ATOM 1325 C C . ARG A 1 190 ? 21.421 76.981 46.081 1.00 11.21 190 ARG A C 1
ATOM 1326 O O . ARG A 1 190 ? 21.907 75.885 45.811 1.00 11.18 190 ARG A O 1
ATOM 1334 N N . CYS A 1 191 ? 22.165 78.072 46.251 1.00 10.83 191 CYS A N 1
ATOM 1335 C CA . CYS A 1 191 ? 23.609 78.072 46.018 1.00 11.44 191 CYS A CA 1
ATOM 1336 C C . CYS A 1 191 ? 24.439 77.390 47.090 1.00 11.14 191 CYS A C 1
ATOM 1337 O O . CYS A 1 191 ? 25.430 76.719 46.777 1.00 11.19 191 CYS A O 1
ATOM 1340 N N . MET A 1 192 ? 24.031 77.552 48.347 1.00 10.51 192 MET A N 1
ATOM 1341 C CA . MET A 1 192 ? 24.728 76.924 49.470 1.00 10.61 192 MET A CA 1
ATOM 1342 C C . MET A 1 192 ? 24.468 75.415 49.501 1.00 11.79 192 MET A C 1
ATOM 1343 O O . MET A 1 192 ? 25.336 74.637 49.913 1.00 11.98 192 MET A O 1
ATOM 1348 N N . ALA A 1 193 ? 23.290 74.995 49.032 1.00 11.08 193 ALA A N 1
ATOM 1349 C CA . ALA A 1 193 ? 22.956 73.571 48.974 1.00 11.22 193 ALA A CA 1
ATOM 1350 C C . ALA A 1 193 ? 23.987 72.845 48.096 1.00 11.28 193 ALA A C 1
ATOM 1351 O O . ALA A 1 193 ? 24.320 71.674 48.345 1.00 11.70 193 ALA A O 1
ATOM 1353 N N . ILE A 1 194 ? 24.493 73.538 47.074 1.00 10.74 194 ILE A N 1
ATOM 1354 C CA . ILE A 1 194 ? 25.490 72.938 46.184 1.00 11.47 194 ILE A CA 1
ATOM 1355 C C . ILE A 1 194 ? 26.822 72.763 46.922 1.00 11.05 194 ILE A C 1
ATOM 1356 O O . ILE A 1 194 ? 27.294 71.639 47.075 1.00 11.30 194 ILE A O 1
ATOM 1361 N N . ASP A 1 195 ? 27.372 73.871 47.429 1.00 11.06 195 ASP A N 1
ATOM 1362 C CA . ASP A 1 195 ? 28.659 73.876 48.144 1.00 11.97 195 ASP A CA 1
ATOM 1363 C C . ASP A 1 195 ? 28.684 72.968 49.377 1.00 11.20 195 ASP A C 1
ATOM 1364 O O . ASP A 1 195 ? 29.574 72.136 49.526 1.00 11.87 195 ASP A O 1
ATOM 1369 N N . MET A 1 196 ? 27.700 73.131 50.254 1.00 10.21 196 MET A N 1
ATOM 1370 C CA . MET A 1 196 ? 27.636 72.358 51.494 1.00 11.07 196 MET A CA 1
ATOM 1371 C C . MET A 1 196 ? 27.355 70.872 51.334 1.00 12.01 196 MET A C 1
ATOM 1372 O O . MET A 1 196 ? 27.569 70.091 52.265 1.00 12.52 196 MET A O 1
ATOM 1377 N N . ALA A 1 197 ? 26.914 70.471 50.145 1.00 11.89 197 ALA A N 1
ATOM 1378 C CA . ALA A 1 197 ? 26.659 69.067 49.874 1.00 12.24 197 ALA A CA 1
ATOM 1379 C C . ALA A 1 197 ? 27.961 68.242 49.910 1.00 12.54 197 ALA A C 1
ATOM 1380 O O . ALA A 1 197 ? 27.914 67.002 49.962 1.00 12.06 197 ALA A O 1
ATOM 1382 N N . ASP A 1 198 ? 29.114 68.916 49.842 1.00 13.15 198 ASP A N 1
ATOM 1383 C CA . ASP A 1 198 ? 30.387 68.193 49.901 1.00 14.89 198 ASP A CA 1
ATOM 1384 C C . ASP A 1 198 ? 30.656 67.610 51.303 1.00 13.96 198 ASP A C 1
ATOM 1385 O O . ASP A 1 198 ? 31.589 66.835 51.498 1.00 13.71 198 ASP A O 1
ATOM 1390 N N . LYS A 1 199 ? 29.812 67.993 52.266 1.00 13.16 199 LYS A N 1
ATOM 1391 C CA . LYS A 1 199 ? 29.866 67.463 53.626 1.00 11.93 199 LYS A CA 1
ATOM 1392 C C . LYS A 1 199 ? 28.508 66.826 53.921 1.00 12.12 199 LYS A C 1
ATOM 1393 O O . LYS A 1 199 ? 28.162 66.583 55.073 1.00 12.17 199 LYS A O 1
ATOM 1399 N N . LYS A 1 200 ? 27.742 66.567 52.859 1.00 12.52 200 LYS A N 1
ATOM 1400 C CA . LYS A 1 200 ? 26.402 65.966 52.938 1.00 13.31 200 LYS A CA 1
ATOM 1401 C C . LYS A 1 200 ? 25.426 66.757 53.808 1.00 12.89 200 LYS A C 1
ATOM 1402 O O . LYS A 1 200 ? 24.555 66.184 54.468 1.00 14.95 200 LYS A O 1
ATOM 1408 N N . ILE A 1 201 ? 25.593 68.076 53.817 1.00 12.19 201 ILE A N 1
ATOM 1409 C CA . ILE A 1 201 ? 24.728 68.974 54.582 1.00 11.13 201 ILE A CA 1
ATOM 1410 C C . ILE A 1 201 ? 23.593 69.454 53.669 1.00 11.15 201 ILE A C 1
ATOM 1411 O O . ILE A 1 201 ? 23.825 69.735 52.494 1.00 12.39 201 ILE A O 1
ATOM 1416 N N . THR A 1 202 ? 22.361 69.441 54.175 1.00 11.46 202 THR A N 1
ATOM 1417 C CA . THR A 1 202 ? 21.243 69.962 53.395 1.00 11.13 202 THR A CA 1
ATOM 1418 C C . THR A 1 202 ? 21.054 71.418 53.844 1.00 11.59 202 THR A C 1
ATOM 1419 O O . THR A 1 202 ? 21.297 71.767 55.011 1.00 10.55 202 THR A O 1
ATOM 1423 N N . VAL A 1 203 ? 20.675 72.272 52.898 1.00 11.09 203 VAL A N 1
ATOM 1424 C CA . VAL A 1 203 ? 20.456 73.689 53.174 1.00 10.38 203 VAL A CA 1
ATOM 1425 C C . VAL A 1 203 ? 19.085 74.084 52.623 1.00 10.14 203 VAL A C 1
ATOM 1426 O O . VAL A 1 203 ? 18.827 73.933 51.426 1.00 9.15 203 VAL A O 1
ATOM 1430 N N . ASN A 1 204 ? 18.207 74.554 53.508 1.00 9.67 204 ASN A N 1
ATOM 1431 C CA . ASN A 1 204 ? 16.862 74.989 53.119 1.00 10.14 204 ASN A CA 1
ATOM 1432 C C . ASN A 1 204 ? 16.467 76.283 53.829 1.00 10.18 204 ASN A C 1
ATOM 1433 O O . ASN A 1 204 ? 17.089 76.680 54.819 1.00 10.90 204 ASN A O 1
ATOM 1438 N N . VAL A 1 205 ? 15.446 76.946 53.296 1.00 10.51 205 VAL A N 1
ATOM 1439 C CA . VAL A 1 205 ? 14.940 78.168 53.899 1.00 10.83 205 VAL A CA 1
ATOM 1440 C C . VAL A 1 205 ? 13.441 78.021 54.200 1.00 10.99 205 VAL A C 1
ATOM 1441 O O . VAL A 1 205 ? 12.691 77.451 53.406 1.00 10.94 205 VAL A O 1
ATOM 1445 N N . VAL A 1 206 ? 13.055 78.386 55.424 1.00 10.07 206 VAL A N 1
ATOM 1446 C CA . VAL A 1 206 ? 11.650 78.361 55.812 1.00 10.83 206 VAL A CA 1
ATOM 1447 C C . VAL A 1 206 ? 11.154 79.786 55.597 1.00 10.36 206 VAL A C 1
ATOM 1448 O O . VAL A 1 206 ? 11.863 80.758 55.889 1.00 10.20 206 VAL A O 1
ATOM 1452 N N . ALA A 1 207 ? 9.963 79.912 55.028 1.00 10.72 207 ALA A N 1
ATOM 1453 C CA . ALA A 1 207 ? 9.389 81.220 54.750 1.00 10.70 207 ALA A CA 1
ATOM 1454 C C . ALA A 1 207 ? 8.038 81.346 55.444 1.00 11.55 207 ALA A C 1
ATOM 1455 O O . ALA A 1 207 ? 6.999 81.020 54.875 1.00 12.36 207 ALA A O 1
ATOM 1457 N N . PRO A 1 208 ? 8.037 81.844 56.688 1.00 10.89 208 PRO A N 1
ATOM 1458 C CA . PRO A 1 208 ? 6.767 81.985 57.404 1.00 11.06 208 PRO A CA 1
ATOM 1459 C C . PRO A 1 208 ? 5.895 83.145 56.939 1.00 10.01 208 PRO A C 1
ATOM 1460 O O . PRO A 1 208 ? 6.379 84.125 56.349 1.00 9.89 208 PRO A O 1
ATOM 1464 N N . GLY A 1 209 ? 4.595 83.006 57.204 1.00 10.10 209 GLY A N 1
ATOM 1465 C CA . GLY A 1 209 ? 3.659 84.086 56.957 1.00 10.05 209 GLY A CA 1
ATOM 1466 C C . GLY A 1 209 ? 3.676 84.789 58.316 1.00 10.61 209 GLY A C 1
ATOM 1467 O O . GLY A 1 209 ? 4.589 84.538 59.109 1.00 11.73 209 GLY A O 1
ATOM 1468 N N . GLY A 1 210 ? 2.712 85.656 58.606 1.00 10.31 210 GLY A N 1
ATOM 1469 C CA . GLY A 1 210 ? 2.687 86.318 59.905 1.00 10.64 210 GLY A CA 1
ATOM 1470 C C . GLY A 1 210 ? 2.570 85.312 61.040 1.00 10.11 210 GLY A C 1
ATOM 1471 O O . GLY A 1 210 ? 1.732 84.411 60.988 1.00 10.62 210 GLY A O 1
ATOM 1472 N N . ILE A 1 211 ? 3.406 85.469 62.064 1.00 9.73 211 ILE A N 1
ATOM 1473 C CA . ILE A 1 211 ? 3.441 84.571 63.229 1.00 9.86 211 ILE A CA 1
ATOM 1474 C C . ILE A 1 211 ? 3.398 85.436 64.496 1.00 12.00 211 ILE A C 1
ATOM 1475 O O . ILE A 1 211 ? 4.162 86.406 64.604 1.00 11.62 211 ILE A O 1
ATOM 1480 N N . LYS A 1 212 ? 2.533 85.077 65.451 1.00 12.91 212 LYS A N 1
ATOM 1481 C CA . LYS A 1 212 ? 2.404 85.844 66.699 1.00 14.98 212 LYS A CA 1
ATOM 1482 C C . LYS A 1 212 ? 3.646 85.840 67.590 1.00 14.67 212 LYS A C 1
ATOM 1483 O O . LYS A 1 212 ? 3.894 84.880 68.323 1.00 15.47 212 LYS A O 1
ATOM 1489 N N . THR A 1 213 ? 4.394 86.939 67.537 1.00 13.51 213 THR A N 1
ATOM 1490 C CA . THR A 1 213 ? 5.616 87.142 68.317 1.00 13.27 213 THR A CA 1
ATOM 1491 C C . THR A 1 213 ? 5.708 88.651 68.600 1.00 13.15 213 THR A C 1
ATOM 1492 O O . THR A 1 213 ? 4.818 89.419 68.205 1.00 12.33 213 THR A O 1
ATOM 1496 N N . ASP A 1 214 ? 6.810 89.078 69.223 1.00 13.04 214 ASP A N 1
ATOM 1497 C CA . ASP A 1 214 ? 7.038 90.500 69.524 1.00 14.61 214 ASP A CA 1
ATOM 1498 C C . ASP A 1 214 ? 7.117 91.307 68.226 1.00 14.12 214 ASP A C 1
ATOM 1499 O O . ASP A 1 214 ? 6.677 92.464 68.169 1.00 14.22 214 ASP A O 1
ATOM 1504 N N . MET A 1 215 ? 7.699 90.701 67.191 1.00 12.98 215 MET A N 1
ATOM 1505 C CA . MET A 1 215 ? 7.812 91.368 65.895 1.00 12.23 215 MET A CA 1
ATOM 1506 C C . MET A 1 215 ? 6.417 91.624 65.307 1.00 12.39 215 MET A C 1
ATOM 1507 O O . MET A 1 215 ? 6.119 92.730 64.853 1.00 13.48 215 MET A O 1
ATOM 1512 N N . TYR A 1 216 ? 5.574 90.594 65.332 1.00 12.54 216 TYR A N 1
ATOM 1513 C CA . TYR A 1 216 ? 4.202 90.671 64.835 1.00 14.01 216 TYR A CA 1
ATOM 1514 C C . TYR A 1 216 ? 3.462 91.800 65.579 1.00 15.03 216 TYR A C 1
ATOM 1515 O O . TYR A 1 216 ? 2.805 92.649 64.969 1.00 13.50 216 TYR A O 1
ATOM 1524 N N . HIS A 1 217 ? 3.595 91.823 66.902 1.00 16.77 217 HIS A N 1
ATOM 1525 C CA . HIS A 1 217 ? 2.956 92.866 67.695 1.00 17.18 217 HIS A CA 1
ATOM 1526 C C . HIS A 1 217 ? 3.369 94.242 67.293 1.00 16.43 217 HIS A C 1
ATOM 1527 O O . HIS A 1 217 ? 2.549 95.148 67.226 1.00 17.08 217 HIS A O 1
ATOM 1534 N N . ALA A 1 218 ? 4.657 94.394 67.026 1.00 14.64 218 ALA A N 1
ATOM 1535 C CA . ALA A 1 218 ? 5.192 95.678 66.655 1.00 14.64 218 ALA A CA 1
ATOM 1536 C C . ALA A 1 218 ? 4.782 96.173 65.275 1.00 15.21 218 ALA A C 1
ATOM 1537 O O . ALA A 1 218 ? 4.499 97.359 65.113 1.00 16.46 218 ALA A O 1
ATOM 1539 N N . VAL A 1 219 ? 4.668 95.281 64.297 1.00 14.39 219 VAL A N 1
ATOM 1540 C CA . VAL A 1 219 ? 4.375 95.754 62.943 1.00 14.48 219 VAL A CA 1
ATOM 1541 C C . VAL A 1 219 ? 3.235 95.143 62.130 1.00 13.95 219 VAL A C 1
ATOM 1542 O O . VAL A 1 219 ? 3.048 95.520 60.971 1.00 12.31 219 VAL A O 1
ATOM 1546 N N . CYS A 1 220 ? 2.454 94.247 62.724 1.00 14.83 220 CYS A N 1
ATOM 1547 C CA . CYS A 1 220 ? 1.365 93.623 61.975 1.00 15.14 220 CYS A CA 1
ATOM 1548 C C . CYS A 1 220 ? 0.438 94.609 61.278 1.00 13.43 220 CYS A C 1
ATOM 1549 O O . CYS A 1 220 ? 0.021 94.367 60.146 1.00 13.51 220 CYS A O 1
ATOM 1552 N N . ARG A 1 221 ? 0.122 95.717 61.947 1.00 14.10 221 ARG A N 1
ATOM 1553 C CA . ARG A 1 221 ? -0.763 96.729 61.367 1.00 14.58 221 ARG A CA 1
ATOM 1554 C C . ARG A 1 221 ? -0.213 97.341 60.079 1.00 14.49 221 ARG A C 1
ATOM 1555 O O . ARG A 1 221 ? -0.986 97.796 59.239 1.00 14.66 221 ARG A O 1
ATOM 1563 N N . GLU A 1 222 ? 1.114 97.331 59.918 1.00 14.52 222 GLU A N 1
ATOM 1564 C CA . GLU A 1 222 ? 1.760 97.886 58.726 1.00 15.10 222 GLU A CA 1
ATOM 1565 C C . GLU A 1 222 ? 1.432 97.088 57.465 1.00 13.92 222 GLU A C 1
ATOM 1566 O O . GLU A 1 222 ? 1.589 97.582 56.356 1.00 12.65 222 GLU A O 1
ATOM 1572 N N . TYR A 1 223 ? 1.005 95.846 57.657 1.00 13.17 223 TYR A N 1
ATOM 1573 C CA . TYR A 1 223 ? 0.633 94.945 56.566 1.00 13.32 223 TYR A CA 1
ATOM 1574 C C . TYR A 1 223 ? -0.860 95.046 56.258 1.00 14.39 223 TYR A C 1
ATOM 1575 O O . TYR A 1 223 ? -1.348 94.402 55.319 1.00 13.63 223 TYR A O 1
ATOM 1584 N N . ILE A 1 224 ? -1.574 95.866 57.039 1.00 14.15 224 ILE A N 1
ATOM 1585 C CA . ILE A 1 224 ? -3.028 96.006 56.903 1.00 14.45 224 ILE A CA 1
ATOM 1586 C C . ILE A 1 224 ? -3.447 97.397 56.464 1.00 14.61 224 ILE A C 1
ATOM 1587 O O . ILE A 1 224 ? -3.241 98.374 57.188 1.00 15.03 224 ILE A O 1
ATOM 1592 N N . PRO A 1 225 ? -4.045 97.513 55.272 1.00 15.32 225 PRO A N 1
ATOM 1593 C CA . PRO A 1 225 ? -4.473 98.840 54.815 1.00 16.32 225 PRO A CA 1
ATOM 1594 C C . PRO A 1 225 ? -5.406 99.457 55.869 1.00 17.37 225 PRO A C 1
ATOM 1595 O O . PRO A 1 225 ? -6.334 98.802 56.337 1.00 17.74 225 PRO A O 1
ATOM 1599 N N . ASN A 1 226 ? -5.072 100.662 56.325 1.00 20.01 226 ASN A N 1
ATOM 1600 C CA . ASN A 1 226 ? -5.870 101.379 57.329 1.00 23.25 226 ASN A CA 1
ATOM 1601 C C . ASN A 1 226 ? -6.003 100.607 58.642 1.00 24.27 226 ASN A C 1
ATOM 1602 O O . ASN A 1 226 ? -7.033 100.698 59.319 1.00 25.53 226 ASN A O 1
ATOM 1607 N N . GLY A 1 227 ? -4.958 99.873 59.015 1.00 24.07 227 GLY A N 1
ATOM 1608 C CA . GLY A 1 227 ? -5.019 99.085 60.232 1.00 23.48 227 GLY A CA 1
ATOM 1609 C C . GLY A 1 227 ? -4.414 99.723 61.462 1.00 23.35 227 GLY A C 1
ATOM 1610 O O . GLY A 1 227 ? -4.396 99.103 62.523 1.00 22.59 227 GLY A O 1
ATOM 1611 N N . GLU A 1 228 ? -3.954 100.964 61.330 1.00 25.06 228 GLU A N 1
ATOM 1612 C CA . GLU A 1 228 ? -3.320 101.687 62.441 1.00 27.67 228 GLU A CA 1
ATOM 1613 C C . GLU A 1 228 ? -4.111 101.750 63.751 1.00 27.04 228 GLU A C 1
ATOM 1614 O O . GLU A 1 228 ? -3.519 101.687 64.828 1.00 27.98 228 GLU A O 1
ATOM 1620 N N . ASN A 1 229 ? -5.433 101.851 63.658 1.00 26.95 229 ASN A N 1
ATOM 1621 C CA . ASN A 1 229 ? -6.277 101.921 64.846 1.00 27.64 229 ASN A CA 1
ATOM 1622 C C . ASN A 1 229 ? -6.958 100.637 65.303 1.00 26.84 229 ASN A C 1
ATOM 1623 O O . ASN A 1 229 ? -7.737 100.657 66.265 1.00 27.10 229 ASN A O 1
ATOM 1628 N N . LEU A 1 230 ? -6.663 99.525 64.631 1.00 24.05 230 LEU A N 1
ATOM 1629 C CA . LEU A 1 230 ? -7.240 98.240 65.004 1.00 20.80 230 LEU A CA 1
ATOM 1630 C C . LEU A 1 230 ? -6.739 97.803 66.371 1.00 20.07 230 LEU A C 1
ATOM 1631 O O . LEU A 1 230 ? -5.577 98.032 66.711 1.00 20.31 230 LEU A O 1
ATOM 1636 N N . SER A 1 231 ? -7.623 97.190 67.158 1.00 19.68 231 SER A N 1
ATOM 1637 C CA . SER A 1 231 ? -7.262 96.679 68.477 1.00 19.54 231 SER A CA 1
ATOM 1638 C C . SER A 1 231 ? -6.461 95.401 68.236 1.00 19.48 231 SER A C 1
ATOM 1639 O O . SER A 1 231 ? -6.471 94.861 67.125 1.00 19.61 231 SER A O 1
ATOM 1642 N N . ASN A 1 232 ? -5.798 94.895 69.271 1.00 18.60 232 ASN A N 1
ATOM 1643 C CA . ASN A 1 232 ? -5.030 93.673 69.123 1.00 19.02 232 ASN A CA 1
ATOM 1644 C C . ASN A 1 232 ? -5.928 92.524 68.702 1.00 18.77 232 ASN A C 1
ATOM 1645 O O . ASN A 1 232 ? -5.506 91.648 67.961 1.00 19.01 232 ASN A O 1
ATOM 1650 N N . GLU A 1 233 ? -7.185 92.568 69.138 1.00 19.63 233 GLU A N 1
ATOM 1651 C CA . GLU A 1 233 ? -8.164 91.529 68.826 1.00 21.04 233 GLU A CA 1
ATOM 1652 C C . GLU A 1 233 ? -8.576 91.596 67.362 1.00 19.42 233 GLU A C 1
ATOM 1653 O O . GLU A 1 233 ? -8.685 90.574 66.683 1.00 18.69 233 GLU A O 1
ATOM 1659 N N . GLU A 1 234 ? -8.786 92.812 66.876 1.00 18.14 234 GLU A N 1
ATOM 1660 C CA . GLU A 1 234 ? -9.161 93.019 65.485 1.00 18.00 234 GLU A CA 1
ATOM 1661 C C . GLU A 1 234 ? -8.007 92.644 64.570 1.00 16.86 234 GLU A C 1
ATOM 1662 O O . GLU A 1 234 ? -8.229 92.145 63.463 1.00 16.98 234 GLU A O 1
ATOM 1668 N N . VAL A 1 235 ? -6.780 92.880 65.037 1.00 15.43 235 VAL A N 1
ATOM 1669 C CA . VAL A 1 235 ? -5.589 92.543 64.260 1.00 15.66 235 VAL A CA 1
ATOM 1670 C C . VAL A 1 235 ? -5.510 91.022 64.036 1.00 15.16 235 VAL A C 1
ATOM 1671 O O . VAL A 1 235 ? -5.324 90.572 62.908 1.00 15.20 235 VAL A O 1
ATOM 1675 N N . ASP A 1 236 ? -5.705 90.241 65.096 1.00 14.80 236 ASP A N 1
ATOM 1676 C CA . ASP A 1 236 ? -5.670 88.778 64.987 1.00 15.33 236 ASP A CA 1
ATOM 1677 C C . ASP A 1 236 ? -6.808 88.264 64.108 1.00 14.35 236 ASP A C 1
ATOM 1678 O O . ASP A 1 236 ? -6.636 87.303 63.369 1.00 13.04 236 ASP A O 1
ATOM 1683 N N . GLU A 1 237 ? -7.986 88.871 64.238 1.00 13.76 237 GLU A N 1
ATOM 1684 C CA . GLU A 1 237 ? -9.139 88.460 63.452 1.00 14.44 237 GLU A CA 1
ATOM 1685 C C . GLU A 1 237 ? -8.847 88.689 61.964 1.00 14.14 237 GLU A C 1
ATOM 1686 O O . GLU A 1 237 ? -9.174 87.842 61.115 1.00 13.74 237 GLU A O 1
ATOM 1692 N N . TYR A 1 238 ? -8.213 89.828 61.667 1.00 13.89 238 TYR A N 1
ATOM 1693 C CA . TYR A 1 238 ? -7.837 90.179 60.297 1.00 13.75 238 TYR A CA 1
ATOM 1694 C C . TYR A 1 238 ? -6.779 89.191 59.759 1.00 14.78 238 TYR A C 1
ATOM 1695 O O . TYR A 1 238 ? -6.910 88.701 58.631 1.00 13.19 238 TYR A O 1
ATOM 1704 N N . ALA A 1 239 ? -5.730 88.929 60.549 1.00 14.13 239 ALA A N 1
ATOM 1705 C CA . ALA A 1 239 ? -4.683 87.990 60.145 1.00 14.33 239 ALA A CA 1
ATOM 1706 C C . ALA A 1 239 ? -5.280 86.598 59.902 1.00 15.16 239 ALA A C 1
ATOM 1707 O O . ALA A 1 239 ? -4.961 85.947 58.910 1.00 15.17 239 ALA A O 1
ATOM 1709 N N . ALA A 1 240 ? -6.194 86.173 60.775 1.00 14.57 240 ALA A N 1
ATOM 1710 C CA . ALA A 1 240 ? -6.828 84.857 60.659 1.00 14.72 240 ALA A CA 1
ATOM 1711 C C . ALA A 1 240 ? -7.677 84.680 59.393 1.00 15.11 240 ALA A C 1
ATOM 1712 O O . ALA A 1 240 ? -7.545 83.683 58.680 1.00 16.37 240 ALA A O 1
ATOM 1714 N N . VAL A 1 241 ? -8.513 85.672 59.104 1.00 13.59 241 VAL A N 1
ATOM 1715 C CA . VAL A 1 241 ? -9.409 85.616 57.959 1.00 14.15 241 VAL A CA 1
ATOM 1716 C C . VAL A 1 241 ? -8.783 86.016 56.623 1.00 13.38 241 VAL A C 1
ATOM 1717 O O . VAL A 1 241 ? -8.997 85.358 55.614 1.00 14.01 241 VAL A O 1
ATOM 1721 N N . GLN A 1 242 ? -8.000 87.084 56.626 1.00 12.38 242 GLN A N 1
ATOM 1722 C CA . GLN A 1 242 ? -7.385 87.574 55.408 1.00 12.55 242 GLN A CA 1
ATOM 1723 C C . GLN A 1 242 ? -6.205 86.745 54.912 1.00 12.84 242 GLN A C 1
ATOM 1724 O O . GLN A 1 242 ? -6.054 86.530 53.708 1.00 14.25 242 GLN A O 1
ATOM 1730 N N . TRP A 1 243 ? -5.379 86.260 55.832 1.00 12.64 243 TRP A N 1
ATOM 1731 C CA . TRP A 1 243 ? -4.184 85.529 55.426 1.00 12.64 243 TRP A CA 1
ATOM 1732 C C . TRP A 1 243 ? -4.220 84.005 55.462 1.00 12.79 243 TRP A C 1
ATOM 1733 O O . TRP A 1 243 ? -3.198 83.362 55.257 1.00 13.73 243 TRP A O 1
ATOM 1744 N N . SER A 1 244 ? -5.367 83.417 55.777 1.00 11.84 244 SER A N 1
ATOM 1745 C CA . SER A 1 244 ? -5.447 81.963 55.772 1.00 12.20 244 SER A CA 1
ATOM 1746 C C . SER A 1 244 ? -6.843 81.388 55.604 1.00 13.39 244 SER A C 1
ATOM 1747 O O . SER A 1 244 ? -7.765 81.739 56.336 1.00 12.74 244 SER A O 1
ATOM 1750 N N . PRO A 1 245 ? -7.020 80.513 54.598 1.00 14.78 245 PRO A N 1
ATOM 1751 C CA . PRO A 1 245 ? -8.318 79.873 54.344 1.00 14.48 245 PRO A CA 1
ATOM 1752 C C . PRO A 1 245 ? -8.681 79.000 55.550 1.00 12.67 245 PRO A C 1
ATOM 1753 O O . PRO A 1 245 ? -9.838 78.629 55.711 1.00 12.21 245 PRO A O 1
ATOM 1757 N N . LEU A 1 246 ? -7.678 78.678 56.378 1.00 12.21 246 LEU A N 1
ATOM 1758 C CA . LEU A 1 246 ? -7.832 77.858 57.593 1.00 12.39 246 LEU A CA 1
ATOM 1759 C C . LEU A 1 246 ? -8.374 78.681 58.761 1.00 13.34 246 LEU A C 1
ATOM 1760 O O . LEU A 1 246 ? -8.677 78.156 59.831 1.00 13.41 246 LEU A O 1
ATOM 1765 N N . ARG A 1 247 ? -8.453 79.986 58.539 1.00 13.67 247 ARG A N 1
ATOM 1766 C CA . ARG A 1 247 ? -9.003 80.931 59.494 1.00 14.55 247 ARG A CA 1
ATOM 1767 C C . ARG A 1 247 ? -8.437 80.952 60.906 1.00 14.15 247 ARG A C 1
ATOM 1768 O O . ARG A 1 247 ? -9.176 80.864 61.880 1.00 14.95 247 ARG A O 1
ATOM 1776 N N . ARG A 1 248 ? -7.118 81.047 61.009 1.00 13.02 248 ARG A N 1
ATOM 1777 C CA . ARG A 1 248 ? -6.443 81.158 62.302 1.00 13.22 248 ARG A CA 1
ATOM 1778 C C . ARG A 1 248 ? -5.124 81.887 62.102 1.00 13.40 248 ARG A C 1
ATOM 1779 O O . ARG A 1 248 ? -4.698 82.115 60.969 1.00 12.96 248 ARG A O 1
ATOM 1787 N N . VAL A 1 249 ? -4.529 82.327 63.203 1.00 13.60 249 VAL A N 1
ATOM 1788 C CA . VAL A 1 249 ? -3.262 83.044 63.148 1.00 13.29 249 VAL A CA 1
ATOM 1789 C C . VAL A 1 249 ? -2.084 82.058 63.245 1.00 13.12 249 VAL A C 1
ATOM 1790 O O . VAL A 1 249 ? -2.193 81.012 63.891 1.00 13.21 249 VAL A O 1
ATOM 1794 N N . GLY A 1 250 ? -0.991 82.372 62.547 1.00 13.67 250 GLY A N 1
ATOM 1795 C CA . GLY A 1 250 ? 0.200 81.536 62.582 1.00 12.29 250 GLY A CA 1
ATOM 1796 C C . GLY A 1 250 ? 0.877 81.671 63.938 1.00 12.00 250 GLY A C 1
ATOM 1797 O O . GLY A 1 250 ? 0.940 82.771 64.501 1.00 12.33 250 GLY A O 1
ATOM 1798 N N . LEU A 1 251 ? 1.408 80.565 64.447 1.00 11.86 251 LEU A N 1
ATOM 1799 C CA . LEU A 1 251 ? 2.064 80.534 65.758 1.00 11.55 251 LEU A CA 1
ATOM 1800 C C . LEU A 1 251 ? 3.496 80.003 65.643 1.00 11.11 251 LEU A C 1
ATOM 1801 O O . LEU A 1 251 ? 3.832 79.285 64.694 1.00 10.24 251 LEU A O 1
ATOM 1806 N N . PRO A 1 252 ? 4.371 80.374 66.595 1.00 11.37 252 PRO A N 1
ATOM 1807 C CA . PRO A 1 252 ? 5.757 79.898 66.535 1.00 11.49 252 PRO A CA 1
ATOM 1808 C C . PRO A 1 252 ? 5.904 78.375 66.368 1.00 9.93 252 PRO A C 1
ATOM 1809 O O . PRO A 1 252 ? 6.757 77.915 65.614 1.00 10.79 252 PRO A O 1
ATOM 1813 N N . ILE A 1 253 ? 5.036 77.604 67.016 1.00 9.58 253 ILE A N 1
ATOM 1814 C CA . ILE A 1 253 ? 5.094 76.150 66.920 1.00 10.21 253 ILE A CA 1
ATOM 1815 C C . ILE A 1 253 ? 4.866 75.666 65.477 1.00 9.82 253 ILE A C 1
ATOM 1816 O O . ILE A 1 253 ? 5.412 74.630 65.070 1.00 9.76 253 ILE A O 1
ATOM 1821 N N . ASP A 1 254 ? 4.086 76.424 64.702 1.00 9.55 254 ASP A N 1
ATOM 1822 C CA . ASP A 1 254 ? 3.808 76.071 63.300 1.00 10.04 254 ASP A CA 1
ATOM 1823 C C . ASP A 1 254 ? 5.119 76.019 62.511 1.00 10.64 254 ASP A C 1
ATOM 1824 O O . ASP A 1 254 ? 5.283 75.180 61.625 1.00 10.80 254 ASP A O 1
ATOM 1829 N N . ILE A 1 255 ? 6.045 76.915 62.853 1.00 10.02 255 ILE A N 1
ATOM 1830 C CA . ILE A 1 255 ? 7.344 76.982 62.189 1.00 10.07 255 ILE A CA 1
ATOM 1831 C C . ILE A 1 255 ? 8.310 75.964 62.775 1.00 10.22 255 ILE A C 1
ATOM 1832 O O . ILE A 1 255 ? 8.998 75.258 62.031 1.00 9.65 255 ILE A O 1
ATOM 1837 N N . ALA A 1 256 ? 8.344 75.876 64.104 1.00 10.32 256 ALA A N 1
ATOM 1838 C CA . ALA A 1 256 ? 9.216 74.923 64.801 1.00 12.08 256 ALA A CA 1
ATOM 1839 C C . ALA A 1 256 ? 9.048 73.480 64.299 1.00 12.00 256 ALA A C 1
ATOM 1840 O O . ALA A 1 256 ? 10.035 72.762 64.105 1.00 12.04 256 ALA A O 1
ATOM 1842 N N . ARG A 1 257 ? 7.798 73.069 64.087 1.00 11.27 257 ARG A N 1
ATOM 1843 C CA . ARG A 1 257 ? 7.486 71.723 63.601 1.00 10.78 257 ARG A CA 1
ATOM 1844 C C . ARG A 1 257 ? 8.126 71.419 62.244 1.00 9.44 257 ARG A C 1
ATOM 1845 O O . ARG A 1 257 ? 8.659 70.326 62.024 1.00 10.76 257 ARG A O 1
ATOM 1853 N N . VAL A 1 258 ? 8.089 72.391 61.342 1.00 9.67 258 VAL A N 1
ATOM 1854 C CA . VAL A 1 258 ? 8.671 72.208 60.015 1.00 10.36 258 VAL A CA 1
ATOM 1855 C C . VAL A 1 258 ? 10.200 72.171 60.110 1.00 9.94 258 VAL A C 1
ATOM 1856 O O . VAL A 1 258 ? 10.857 71.381 59.427 1.00 9.25 258 VAL A O 1
ATOM 1860 N N . VAL A 1 259 ? 10.757 73.019 60.970 1.00 10.29 259 VAL A N 1
ATOM 1861 C CA . VAL A 1 259 ? 12.201 73.052 61.183 1.00 10.28 259 VAL A CA 1
ATOM 1862 C C . VAL A 1 259 ? 12.674 71.674 61.668 1.00 10.35 259 VAL A C 1
ATOM 1863 O O . VAL A 1 259 ? 13.661 71.144 61.160 1.00 9.57 259 VAL A O 1
ATOM 1867 N N . CYS A 1 260 ? 11.932 71.067 62.596 1.00 11.46 260 CYS A N 1
ATOM 1868 C CA . CYS A 1 260 ? 12.276 69.729 63.102 1.00 11.38 260 CYS A CA 1
ATOM 1869 C C . CYS A 1 260 ? 12.203 68.663 61.987 1.00 11.04 260 CYS A C 1
ATOM 1870 O O . CYS A 1 260 ? 13.033 67.763 61.923 1.00 11.49 260 CYS A O 1
ATOM 1873 N N . PHE A 1 261 ? 11.220 68.775 61.101 1.00 9.92 261 PHE A N 1
ATOM 1874 C CA . PHE A 1 261 ? 11.114 67.840 59.989 1.00 10.05 261 PHE A CA 1
ATOM 1875 C C . PHE A 1 261 ? 12.381 67.957 59.133 1.00 9.78 261 PHE A C 1
ATOM 1876 O O . PHE A 1 261 ? 13.034 66.952 58.818 1.00 10.31 261 PHE A O 1
ATOM 1884 N N . LEU A 1 262 ? 12.712 69.191 58.750 1.00 9.52 262 LEU A N 1
ATOM 1885 C CA . LEU A 1 262 ? 13.880 69.461 57.905 1.00 9.40 262 LEU A CA 1
ATOM 1886 C C . LEU A 1 262 ? 15.163 68.975 58.559 1.00 10.52 262 LEU A C 1
ATOM 1887 O O . LEU A 1 262 ? 16.030 68.399 57.901 1.00 11.12 262 LEU A O 1
ATOM 1892 N N . ALA A 1 263 ? 15.252 69.184 59.868 1.00 10.97 263 ALA A N 1
ATOM 1893 C CA . ALA A 1 263 ? 16.423 68.785 60.643 1.00 11.62 263 ALA A CA 1
ATOM 1894 C C . ALA A 1 263 ? 16.571 67.264 60.802 1.00 11.39 263 ALA A C 1
ATOM 1895 O O . ALA A 1 263 ? 17.646 66.775 61.122 1.00 12.29 263 ALA A O 1
ATOM 1897 N N . SER A 1 264 ? 15.486 66.530 60.594 1.00 11.06 264 SER A N 1
ATOM 1898 C CA . SER A 1 264 ? 15.493 65.079 60.730 1.00 11.58 264 SER A CA 1
ATOM 1899 C C . SER A 1 264 ? 15.910 64.341 59.451 1.00 11.89 264 SER A C 1
ATOM 1900 O O . SER A 1 264 ? 16.104 64.953 58.383 1.00 10.80 264 SER A O 1
ATOM 1903 N N . ASN A 1 265 ? 15.993 63.015 59.563 1.00 11.29 265 ASN A N 1
ATOM 1904 C CA . ASN A 1 265 ? 16.334 62.186 58.424 1.00 11.91 265 ASN A CA 1
ATOM 1905 C C . ASN A 1 265 ? 15.221 62.271 57.373 1.00 11.95 265 ASN A C 1
ATOM 1906 O O . ASN A 1 265 ? 15.472 62.025 56.192 1.00 11.55 265 ASN A O 1
ATOM 1911 N N . ASP A 1 266 ? 14.001 62.623 57.803 1.00 11.13 266 ASP A N 1
ATOM 1912 C CA . ASP A 1 266 ? 12.869 62.766 56.883 1.00 11.82 266 ASP A CA 1
ATOM 1913 C C . ASP A 1 266 ? 13.112 63.865 55.838 1.00 11.86 266 ASP A C 1
ATOM 1914 O O . ASP A 1 266 ? 12.516 63.842 54.763 1.00 12.88 266 ASP A O 1
ATOM 1919 N N . GLY A 1 267 ? 13.947 64.848 56.174 1.00 11.19 267 GLY A N 1
ATOM 1920 C CA . GLY A 1 267 ? 14.246 65.914 55.231 1.00 11.60 267 GLY A CA 1
ATOM 1921 C C . GLY A 1 267 ? 15.511 65.668 54.410 1.00 11.79 267 GLY A C 1
ATOM 1922 O O . GLY A 1 267 ? 15.986 66.570 53.727 1.00 11.11 267 GLY A O 1
ATOM 1923 N N . GLY A 1 268 ? 16.016 64.433 54.432 1.00 11.83 268 GLY A N 1
ATOM 1924 C CA . GLY A 1 268 ? 17.245 64.085 53.737 1.00 11.75 268 GLY A CA 1
ATOM 1925 C C . GLY A 1 268 ? 17.324 64.393 52.252 1.00 11.55 268 GLY A C 1
ATOM 1926 O O . GLY A 1 268 ? 18.397 64.752 51.751 1.00 11.21 268 GLY A O 1
ATOM 1927 N N . TRP A 1 269 ? 16.212 64.240 51.537 1.00 10.55 269 TRP A N 1
ATOM 1928 C CA . TRP A 1 269 ? 16.216 64.513 50.102 1.00 11.00 269 TRP A CA 1
ATOM 1929 C C . TRP A 1 269 ? 15.678 65.916 49.754 1.00 10.89 269 TRP A C 1
ATOM 1930 O O . TRP A 1 269 ? 15.480 66.255 48.584 1.00 9.78 269 TRP A O 1
ATOM 1941 N N . VAL A 1 270 ? 15.429 66.708 50.792 1.00 10.59 270 VAL A N 1
ATOM 1942 C CA . VAL A 1 270 ? 14.970 68.084 50.646 1.00 10.47 270 VAL A CA 1
ATOM 1943 C C . VAL A 1 270 ? 16.174 68.997 50.867 1.00 9.75 270 VAL A C 1
ATOM 1944 O O . VAL A 1 270 ? 16.690 69.098 51.979 1.00 9.73 270 VAL A O 1
ATOM 1948 N N . THR A 1 271 ? 16.670 69.591 49.791 1.00 9.38 271 THR A N 1
ATOM 1949 C CA . THR A 1 271 ? 17.784 70.526 49.892 1.00 9.52 271 THR A CA 1
ATOM 1950 C C . THR A 1 271 ? 17.693 71.557 48.774 1.00 9.38 271 THR A C 1
ATOM 1951 O O . THR A 1 271 ? 17.195 71.259 47.683 1.00 9.58 271 THR A O 1
ATOM 1955 N N . GLY A 1 272 ? 18.145 72.772 49.079 1.00 10.04 272 GLY A N 1
ATOM 1956 C CA . GLY A 1 272 ? 18.095 73.879 48.134 1.00 9.34 272 GLY A CA 1
ATOM 1957 C C . GLY A 1 272 ? 16.675 74.383 47.925 1.00 10.29 272 GLY A C 1
ATOM 1958 O O . GLY A 1 272 ? 16.408 75.067 46.937 1.00 11.36 272 GLY A O 1
ATOM 1959 N N . LYS A 1 273 ? 15.789 74.124 48.892 1.00 9.71 273 LYS A N 1
ATOM 1960 C CA . LYS A 1 273 ? 14.374 74.505 48.789 1.00 10.20 273 LYS A CA 1
ATOM 1961 C C . LYS A 1 273 ? 13.864 75.613 49.721 1.00 12.29 273 LYS A C 1
ATOM 1962 O O . LYS A 1 273 ? 14.449 75.895 50.776 1.00 12.12 273 LYS A O 1
ATOM 1968 N N . VAL A 1 274 ? 12.761 76.233 49.305 1.00 11.76 274 VAL A N 1
ATOM 1969 C CA . VAL A 1 274 ? 12.080 77.271 50.082 1.00 12.19 274 VAL A CA 1
ATOM 1970 C C . VAL A 1 274 ? 10.765 76.623 50.499 1.00 12.70 274 VAL A C 1
ATOM 1971 O O . VAL A 1 274 ? 9.993 76.199 49.644 1.00 13.36 274 VAL A O 1
ATOM 1975 N N . ILE A 1 275 ? 10.531 76.512 51.801 1.00 11.35 275 ILE A N 1
ATOM 1976 C CA . ILE A 1 275 ? 9.309 75.894 52.312 1.00 10.77 275 ILE A CA 1
ATOM 1977 C C . ILE A 1 275 ? 8.423 76.980 52.923 1.00 11.45 275 ILE A C 1
ATOM 1978 O O . ILE A 1 275 ? 8.768 77.566 53.964 1.00 10.43 275 ILE A O 1
ATOM 1983 N N . GLY A 1 276 ? 7.313 77.276 52.242 1.00 10.69 276 GLY A N 1
ATOM 1984 C CA . GLY A 1 276 ? 6.377 78.287 52.716 1.00 11.45 276 GLY A CA 1
ATOM 1985 C C . GLY A 1 276 ? 5.502 77.757 53.850 1.00 11.19 276 GLY A C 1
ATOM 1986 O O . GLY A 1 276 ? 4.899 76.694 53.723 1.00 10.87 276 GLY A O 1
ATOM 1987 N N . ILE A 1 277 ? 5.463 78.478 54.968 1.00 10.03 277 ILE A N 1
ATOM 1988 C CA . ILE A 1 277 ? 4.668 78.050 56.122 1.00 10.47 277 ILE A CA 1
ATOM 1989 C C . ILE A 1 277 ? 3.840 79.261 56.539 1.00 10.84 277 ILE A C 1
ATOM 1990 O O . ILE A 1 277 ? 4.181 79.989 57.483 1.00 10.76 277 ILE A O 1
ATOM 1995 N N . ASP A 1 278 ? 2.723 79.439 55.845 1.00 10.16 278 ASP A N 1
ATOM 1996 C CA . ASP A 1 278 ? 1.870 80.603 56.054 1.00 11.62 278 ASP A CA 1
ATOM 1997 C C . ASP A 1 278 ? 0.366 80.322 56.071 1.00 10.36 278 ASP A C 1
ATOM 1998 O O . ASP A 1 278 ? -0.430 81.242 55.893 1.00 10.40 278 ASP A O 1
ATOM 2003 N N . GLY A 1 279 ? -0.014 79.054 56.216 1.00 10.54 279 GLY A N 1
ATOM 2004 C CA . GLY A 1 279 ? -1.429 78.705 56.237 1.00 10.94 279 GLY A CA 1
ATOM 2005 C C . GLY A 1 279 ? -2.162 78.972 54.928 1.00 10.94 279 GLY A C 1
ATOM 2006 O O . GLY A 1 279 ? -3.395 79.075 54.908 1.00 10.20 279 GLY A O 1
ATOM 2007 N N . GLY A 1 280 ? -1.396 79.071 53.839 1.00 10.70 280 GLY A N 1
ATOM 2008 C CA . GLY A 1 280 ? -1.963 79.323 52.530 1.00 11.57 280 GLY A CA 1
ATOM 2009 C C . GLY A 1 280 ? -2.218 80.787 52.230 1.00 13.38 280 GLY A C 1
ATOM 2010 O O . GLY A 1 280 ? -3.076 81.105 51.414 1.00 15.66 280 GLY A O 1
ATOM 2011 N N . ALA A 1 281 ? -1.462 81.676 52.872 1.00 13.79 281 ALA A N 1
ATOM 2012 C CA . ALA A 1 281 ? -1.607 83.127 52.697 1.00 13.03 281 ALA A CA 1
ATOM 2013 C C . ALA A 1 281 ? -1.295 83.663 51.305 1.00 14.58 281 ALA A C 1
ATOM 2014 O O . ALA A 1 281 ? -0.497 83.085 50.561 1.00 15.02 281 ALA A O 1
ATOM 2016 N N . CYS A 1 282 ? -1.917 84.791 50.981 1.00 12.93 282 CYS A N 1
ATOM 2017 C CA . CYS A 1 282 ? -1.674 85.476 49.719 1.00 12.71 282 CYS A CA 1
ATOM 2018 C C . CYS A 1 282 ? -1.346 86.909 50.139 1.00 13.33 282 CYS A C 1
ATOM 2019 O O . CYS A 1 282 ? -2.229 87.619 50.621 1.00 12.46 282 CYS A O 1
ATOM 2022 N N . MET A 1 283 ? -0.078 87.303 50.012 1.00 12.08 283 MET A N 1
ATOM 2023 C CA . MET A 1 283 ? 0.345 88.653 50.397 1.00 11.67 283 MET A CA 1
ATOM 2024 C C . MET A 1 283 ? 1.192 89.370 49.322 1.00 12.50 283 MET A C 1
ATOM 2025 O O . MET A 1 283 ? 1.355 90.604 49.430 1.00 11.30 283 MET A O 1
ATOM 2031 N N . LYS B 1 12 ? -8.590 83.038 71.607 1.00 29.16 12 LYS B N 1
ATOM 2032 C CA . LYS B 1 12 ? -8.793 81.770 70.904 1.00 28.19 12 LYS B CA 1
ATOM 2033 C C . LYS B 1 12 ? -7.705 81.485 69.875 1.00 25.60 12 LYS B C 1
ATOM 2034 O O . LYS B 1 12 ? -7.450 80.330 69.534 1.00 24.31 12 LYS B O 1
ATOM 2040 N N . TYR B 1 13 ? -7.084 82.553 69.377 1.00 22.08 13 TYR B N 1
ATOM 2041 C CA . TYR B 1 13 ? -6.031 82.439 68.386 1.00 19.72 13 TYR B CA 1
ATOM 2042 C C . TYR B 1 13 ? -4.688 82.061 68.995 1.00 19.04 13 TYR B C 1
ATOM 2043 O O . TYR B 1 13 ? -3.713 81.844 68.276 1.00 18.91 13 TYR B O 1
ATOM 2052 N N . ASP B 1 14 ? -4.646 81.943 70.319 1.00 17.77 14 ASP B N 1
ATOM 2053 C CA . ASP B 1 14 ? -3.413 81.557 70.994 1.00 18.45 14 ASP B CA 1
ATOM 2054 C C . ASP B 1 14 ? -3.347 80.066 71.296 1.00 17.70 14 ASP B C 1
ATOM 2055 O O . ASP B 1 14 ? -2.338 79.578 71.799 1.00 18.01 14 ASP B O 1
ATOM 2060 N N . ALA B 1 15 ? -4.426 79.349 70.998 1.00 17.00 15 ALA B N 1
ATOM 2061 C CA . ALA B 1 15 ? -4.482 77.917 71.243 1.00 15.96 15 ALA B CA 1
ATOM 2062 C C . ALA B 1 15 ? -3.492 77.163 70.353 1.00 16.65 15 ALA B C 1
ATOM 2063 O O . ALA B 1 15 ? -3.384 77.428 69.150 1.00 16.12 15 ALA B O 1
ATOM 2065 N N . ILE B 1 16 ? -2.763 76.234 70.969 1.00 16.11 16 ILE B N 1
ATOM 2066 C CA . ILE B 1 16 ? -1.785 75.408 70.278 1.00 16.18 16 ILE B CA 1
ATOM 2067 C C . ILE B 1 16 ? -2.494 74.285 69.528 1.00 17.05 16 ILE B C 1
ATOM 2068 O O . ILE B 1 16 ? -3.193 73.465 70.139 1.00 16.63 16 ILE B O 1
ATOM 2073 N N . PRO B 1 17 ? -2.318 74.227 68.193 1.00 17.57 17 PRO B N 1
ATOM 2074 C CA . PRO B 1 17 ? -2.951 73.180 67.387 1.00 16.48 17 PRO B CA 1
ATOM 2075 C C . PRO B 1 17 ? -2.190 71.862 67.557 1.00 15.98 17 PRO B C 1
ATOM 2076 O O . PRO B 1 17 ? -1.051 71.739 67.106 1.00 16.12 17 PRO B O 1
ATOM 2080 N N . GLY B 1 18 ? -2.808 70.884 68.206 1.00 14.64 18 GLY B N 1
ATOM 2081 C CA . GLY B 1 18 ? -2.149 69.602 68.374 1.00 15.07 18 GLY B CA 1
ATOM 2082 C C . GLY B 1 18 ? -1.130 69.561 69.490 1.00 15.35 18 GLY B C 1
ATOM 2083 O O . GLY B 1 18 ? -0.853 70.589 70.132 1.00 16.28 18 GLY B O 1
ATOM 2084 N N . PRO B 1 19 ? -0.490 68.396 69.687 1.00 15.09 19 PRO B N 1
ATOM 2085 C CA . PRO B 1 19 ? 0.510 68.219 70.743 1.00 15.82 19 PRO B CA 1
ATOM 2086 C C . PRO B 1 19 ? 1.901 68.807 70.499 1.00 15.53 19 PRO B C 1
ATOM 2087 O O . PRO B 1 19 ? 2.397 68.852 69.373 1.00 14.69 19 PRO B O 1
ATOM 2091 N N . LEU B 1 20 ? 2.502 69.286 71.580 1.00 14.98 20 LEU B N 1
ATOM 2092 C CA . LEU B 1 20 ? 3.859 69.794 71.535 1.00 14.68 20 LEU B CA 1
ATOM 2093 C C . LEU B 1 20 ? 4.716 68.528 71.583 1.00 14.31 20 LEU B C 1
ATOM 2094 O O . LEU B 1 20 ? 4.273 67.469 72.058 1.00 13.96 20 LEU B O 1
ATOM 2099 N N . GLY B 1 21 ? 5.925 68.617 71.047 1.00 13.59 21 GLY B N 1
ATOM 2100 C CA . GLY B 1 21 ? 6.802 67.466 71.062 1.00 13.24 21 GLY B CA 1
ATOM 2101 C C . GLY B 1 21 ? 6.635 66.523 69.887 1.00 14.02 21 GLY B C 1
ATOM 2102 O O . GLY B 1 21 ? 5.753 66.698 69.033 1.00 13.05 21 GLY B O 1
ATOM 2103 N N . PRO B 1 22 ? 7.427 65.443 69.883 1.00 15.87 22 PRO B N 1
ATOM 2104 C CA . PRO B 1 22 ? 7.458 64.403 68.848 1.00 15.98 22 PRO B CA 1
ATOM 2105 C C . PRO B 1 22 ? 6.126 63.755 68.474 1.00 15.77 22 PRO B C 1
ATOM 2106 O O . PRO B 1 22 ? 5.999 63.192 67.387 1.00 14.44 22 PRO B O 1
ATOM 2110 N N . GLN B 1 23 ? 5.139 63.829 69.367 1.00 16.70 23 GLN B N 1
ATOM 2111 C CA . GLN B 1 23 ? 3.822 63.244 69.090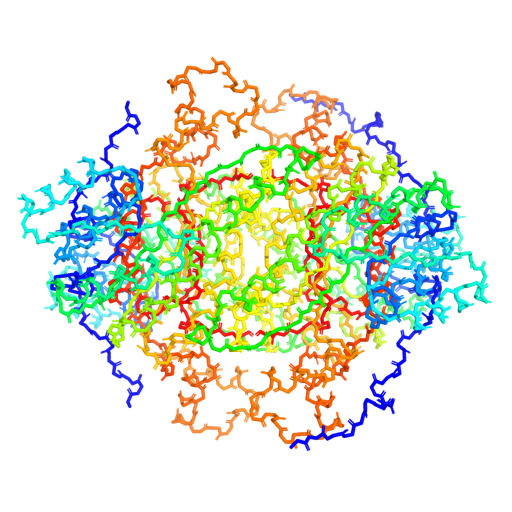 1.00 18.11 23 GLN B CA 1
ATOM 2112 C C . GLN B 1 23 ? 3.152 63.914 67.904 1.00 15.64 23 GLN B C 1
ATOM 2113 O O . GLN B 1 23 ? 2.283 63.328 67.263 1.00 14.70 23 GLN B O 1
ATOM 2119 N N . SER B 1 24 ? 3.586 65.131 67.598 1.00 14.35 24 SER B N 1
ATOM 2120 C CA . SER B 1 24 ? 3.031 65.873 66.476 1.00 13.97 24 SER B CA 1
ATOM 2121 C C . SER B 1 24 ? 3.356 65.189 65.130 1.00 13.47 24 SER B C 1
ATOM 2122 O O . SER B 1 24 ? 2.681 65.436 64.127 1.00 14.06 24 SER B O 1
ATOM 2125 N N . ALA B 1 25 ? 4.375 64.324 65.112 1.00 12.95 25 ALA B N 1
ATOM 2126 C CA . ALA B 1 25 ? 4.758 63.602 63.892 1.00 13.56 25 ALA B CA 1
ATOM 2127 C C . ALA B 1 25 ? 4.071 62.230 63.783 1.00 13.43 25 ALA B C 1
ATOM 2128 O O . ALA B 1 25 ? 4.188 61.539 62.770 1.00 12.75 25 ALA B O 1
ATOM 2130 N N . SER B 1 26 ? 3.332 61.843 64.816 1.00 13.62 26 SER B N 1
ATOM 2131 C CA . SER B 1 26 ? 2.677 60.537 64.832 1.00 14.07 26 SER B CA 1
ATOM 2132 C C . SER B 1 26 ? 1.493 60.373 63.887 1.00 13.75 26 SER B C 1
ATOM 2133 O O . SER B 1 26 ? 0.685 61.279 63.730 1.00 15.00 26 SER B O 1
ATOM 2136 N N . LEU B 1 27 ? 1.396 59.201 63.265 1.00 14.33 27 LEU B N 1
ATOM 2137 C CA . LEU B 1 27 ? 0.277 58.895 62.367 1.00 15.39 27 LEU B CA 1
ATOM 2138 C C . LEU B 1 27 ? -0.521 57.711 62.935 1.00 16.82 27 LEU B C 1
ATOM 2139 O O . LEU B 1 27 ? -1.358 57.117 62.255 1.00 16.96 27 LEU B O 1
ATOM 2144 N N . GLU B 1 28 ? -0.257 57.390 64.197 1.00 18.40 28 GLU B N 1
ATOM 2145 C CA . GLU B 1 28 ? -0.915 56.277 64.872 1.00 21.28 28 GLU B CA 1
ATOM 2146 C C . GLU B 1 28 ? -2.425 56.461 64.872 1.00 20.70 28 GLU B C 1
ATOM 2147 O O . GLU B 1 28 ? -2.931 57.545 65.165 1.00 21.79 28 GLU B O 1
ATOM 2153 N N . GLY B 1 29 ? -3.137 55.422 64.457 1.00 21.28 29 GLY B N 1
ATOM 2154 C CA . GLY B 1 29 ? -4.589 55.481 64.429 1.00 21.13 29 GLY B CA 1
ATOM 2155 C C . GLY B 1 29 ? -5.206 56.155 63.210 1.00 21.57 29 GLY B C 1
ATOM 2156 O O . GLY B 1 29 ? -6.436 56.249 63.110 1.00 22.67 29 GLY B O 1
ATOM 2157 N N . LYS B 1 30 ? -4.377 56.648 62.298 1.00 18.02 30 LYS B N 1
ATOM 2158 C CA . LYS B 1 30 ? -4.897 57.311 61.111 1.00 17.64 30 LYS B CA 1
ATOM 2159 C C . LYS B 1 30 ? -5.205 56.284 60.033 1.00 16.65 30 LYS B C 1
ATOM 2160 O O . LYS B 1 30 ? -4.725 55.154 60.095 1.00 17.54 30 LYS B O 1
ATOM 2166 N N . VAL B 1 31 ? -6.049 56.670 59.080 1.00 15.33 31 VAL B N 1
ATOM 2167 C CA . VAL B 1 31 ? -6.402 55.808 57.953 1.00 13.96 31 VAL B CA 1
ATOM 2168 C C . VAL B 1 31 ? -6.005 56.565 56.682 1.00 13.67 31 VAL B C 1
ATOM 2169 O O . VAL B 1 31 ? -6.422 57.707 56.475 1.00 12.54 31 VAL B O 1
ATOM 2173 N N . ALA B 1 32 ? -5.185 55.933 55.846 1.00 13.12 32 ALA B N 1
ATOM 2174 C CA . ALA B 1 32 ? -4.725 56.558 54.613 1.00 12.43 32 ALA B CA 1
ATOM 2175 C C . ALA B 1 32 ? -5.112 55.772 53.369 1.00 12.66 32 ALA B C 1
ATOM 2176 O O . ALA B 1 32 ? -5.276 54.563 53.422 1.00 13.06 32 ALA B O 1
ATOM 2178 N N . LEU B 1 33 ? -5.300 56.483 52.263 1.00 12.40 33 LEU B N 1
ATOM 2179 C CA . LEU B 1 33 ? -5.606 55.865 50.969 1.00 12.86 33 LEU B CA 1
ATOM 2180 C C . LEU B 1 33 ? -4.512 56.360 50.024 1.00 12.49 33 LEU B C 1
ATOM 2181 O O . LEU B 1 33 ? -4.221 57.556 49.992 1.00 12.56 33 LEU B O 1
ATOM 2186 N N . VAL B 1 34 ? -3.886 55.437 49.296 1.00 12.04 34 VAL B N 1
ATOM 2187 C CA . VAL B 1 34 ? -2.823 55.777 48.350 1.00 11.71 34 VAL B CA 1
ATOM 2188 C C . VAL B 1 34 ? -3.190 55.191 46.982 1.00 11.52 34 VAL B C 1
ATOM 2189 O O . VAL B 1 34 ? -3.464 53.994 46.871 1.00 11.38 34 VAL B O 1
ATOM 2193 N N . THR B 1 35 ? -3.236 56.028 45.951 1.00 10.85 35 THR B N 1
ATOM 2194 C CA . THR B 1 35 ? -3.556 55.516 44.619 1.00 10.85 35 THR B CA 1
ATOM 2195 C C . THR B 1 35 ? -2.263 54.996 43.964 1.00 11.79 35 THR B C 1
ATOM 2196 O O . THR B 1 35 ? -1.201 55.594 44.122 1.00 11.10 35 THR B O 1
ATOM 2200 N N . GLY B 1 36 ? -2.347 53.857 43.275 1.00 12.23 36 GLY B N 1
ATOM 2201 C CA . GLY B 1 36 ? -1.176 53.284 42.622 1.00 12.09 36 GLY B CA 1
ATOM 2202 C C . GLY B 1 36 ? -0.143 52.808 43.629 1.00 11.73 36 GLY B C 1
ATOM 2203 O O . GLY B 1 36 ? 1.069 52.991 43.439 1.00 12.70 36 GLY B O 1
ATOM 2204 N N . ALA B 1 37 ? -0.633 52.201 44.705 1.00 12.18 37 ALA B N 1
ATOM 2205 C CA . ALA B 1 37 ? 0.215 51.711 45.794 1.00 13.79 37 ALA B CA 1
ATOM 2206 C C . ALA B 1 37 ? 0.744 50.273 45.648 1.00 13.80 37 ALA B C 1
ATOM 2207 O O . ALA B 1 37 ? 1.375 49.755 46.565 1.00 14.15 37 ALA B O 1
ATOM 2209 N N . GLY B 1 38 ? 0.510 49.647 44.497 1.00 13.82 38 GLY B N 1
ATOM 2210 C CA . GLY B 1 38 ? 0.986 48.287 44.277 1.00 13.80 38 GLY B CA 1
ATOM 2211 C C . GLY B 1 38 ? 2.481 48.219 43.996 1.00 15.74 38 GLY B C 1
ATOM 2212 O O . GLY B 1 38 ? 3.123 47.175 44.205 1.00 16.90 38 GLY B O 1
ATOM 2213 N N . ARG B 1 39 ? 3.045 49.340 43.547 1.00 15.63 39 ARG B N 1
ATOM 2214 C CA . ARG B 1 39 ? 4.461 49.410 43.227 1.00 15.98 39 ARG B CA 1
ATOM 2215 C C . ARG B 1 39 ? 4.995 50.839 43.201 1.00 14.85 39 ARG B C 1
ATOM 2216 O O . ARG B 1 39 ? 4.237 51.799 43.390 1.00 13.68 39 ARG B O 1
ATOM 2224 N N . GLY B 1 40 ? 6.313 50.948 43.022 1.00 13.63 40 GLY B N 1
ATOM 2225 C CA . GLY B 1 40 ? 6.993 52.235 42.946 1.00 13.83 40 GLY B CA 1
ATOM 2226 C C . GLY B 1 40 ? 6.856 53.153 44.142 1.00 13.52 40 GLY B C 1
ATOM 2227 O O . GLY B 1 40 ? 6.848 52.699 45.292 1.00 13.13 40 GLY B O 1
ATOM 2228 N N . ILE B 1 41 ? 6.734 54.453 43.872 1.00 12.52 41 ILE B N 1
ATOM 2229 C CA . ILE B 1 41 ? 6.608 55.448 44.942 1.00 12.88 41 ILE B CA 1
ATOM 2230 C C . ILE B 1 41 ? 5.362 55.213 45.805 1.00 12.27 41 ILE B C 1
ATOM 2231 O O . ILE B 1 41 ? 5.433 55.307 47.023 1.00 11.54 41 ILE B O 1
ATOM 2236 N N . GLY B 1 42 ? 4.234 54.909 45.166 1.00 12.66 42 GLY B N 1
ATOM 2237 C CA . GLY B 1 42 ? 2.993 54.654 45.886 1.00 12.58 42 GLY B CA 1
ATOM 2238 C C . GLY B 1 42 ? 3.121 53.507 46.873 1.00 12.65 42 GLY B C 1
ATOM 2239 O O . GLY B 1 42 ? 2.589 53.583 47.975 1.00 11.89 42 GLY B O 1
ATOM 2240 N N . ARG B 1 43 ? 3.823 52.445 46.473 1.00 13.33 43 ARG B N 1
ATOM 2241 C CA . ARG B 1 43 ? 4.046 51.298 47.347 1.00 13.81 43 ARG B CA 1
ATOM 2242 C C . ARG B 1 43 ? 4.822 51.705 48.603 1.00 12.94 43 ARG B C 1
ATOM 2243 O O . ARG B 1 43 ? 4.435 51.337 49.707 1.00 12.61 43 ARG B O 1
ATOM 2251 N N . GLU B 1 44 ? 5.894 52.483 48.442 1.00 11.74 44 GLU B N 1
ATOM 2252 C CA . GLU B 1 44 ? 6.683 52.886 49.594 1.00 12.00 44 GLU B CA 1
ATOM 2253 C C . GLU B 1 44 ? 5.917 53.831 50.504 1.00 12.51 44 GLU B C 1
ATOM 2254 O O . GLU B 1 44 ? 6.103 53.803 51.724 1.00 11.87 44 GLU B O 1
ATOM 2260 N N . MET B 1 45 ? 5.055 54.659 49.912 1.00 12.94 45 MET B N 1
ATOM 2261 C CA . MET B 1 45 ? 4.230 55.584 50.687 1.00 13.11 45 MET B CA 1
ATOM 2262 C C . MET B 1 45 ? 3.342 54.734 51.604 1.00 13.31 45 MET B C 1
ATOM 2263 O O . MET B 1 45 ? 3.251 54.993 52.802 1.00 13.89 45 MET B O 1
ATOM 2268 N N . ALA B 1 46 ? 2.685 53.731 51.021 1.00 13.31 46 ALA B N 1
ATOM 2269 C CA . ALA B 1 46 ? 1.806 52.814 51.759 1.00 13.25 46 ALA B CA 1
ATOM 2270 C C . ALA B 1 46 ? 2.558 52.088 52.885 1.00 12.80 46 ALA B C 1
ATOM 2271 O O . ALA B 1 46 ? 2.066 51.984 54.017 1.00 13.32 46 ALA B O 1
ATOM 2273 N N . MET B 1 47 ? 3.740 51.577 52.558 1.00 12.68 47 MET B N 1
ATOM 2274 C CA . MET B 1 47 ? 4.576 50.865 53.524 1.00 14.47 47 MET B CA 1
ATOM 2275 C C . MET B 1 47 ? 4.981 51.753 54.698 1.00 14.57 47 MET B C 1
ATOM 2276 O O . MET B 1 47 ? 4.833 51.363 55.856 1.00 14.97 47 MET B O 1
ATOM 2281 N N . GLU B 1 48 ? 5.503 52.939 54.387 1.00 14.82 48 GLU B N 1
ATOM 2282 C CA . GLU B 1 48 ? 5.954 53.890 55.404 1.00 13.76 48 GLU B CA 1
ATOM 2283 C C . GLU B 1 48 ? 4.798 54.438 56.248 1.00 14.46 48 GLU B C 1
ATOM 2284 O O . GLU B 1 48 ? 4.938 54.580 57.465 1.00 12.89 48 GLU B O 1
ATOM 2290 N N . LEU B 1 49 ? 3.670 54.761 55.606 1.00 13.50 49 LEU B N 1
ATOM 2291 C CA . LEU B 1 49 ? 2.477 55.214 56.337 1.00 13.07 49 LEU B CA 1
ATOM 2292 C C . LEU B 1 49 ? 2.073 54.097 57.324 1.00 13.91 49 LEU B C 1
ATOM 2293 O O . LEU B 1 49 ? 1.748 54.372 58.482 1.00 14.07 49 LEU B O 1
ATOM 2298 N N . GLY B 1 50 ? 2.119 52.842 56.860 1.00 13.71 50 GLY B N 1
ATOM 2299 C CA . GLY B 1 50 ? 1.798 51.704 57.707 1.00 14.60 50 GLY B CA 1
ATOM 2300 C C . GLY B 1 50 ? 2.775 51.601 58.869 1.00 14.07 50 GLY B C 1
ATOM 2301 O O . GLY B 1 50 ? 2.364 51.420 60.010 1.00 14.28 50 GLY B O 1
ATOM 2302 N N . ARG B 1 51 ? 4.066 51.752 58.587 1.00 14.13 51 ARG B N 1
ATOM 2303 C CA . ARG B 1 51 ? 5.092 51.694 59.634 1.00 15.48 51 ARG B CA 1
ATOM 2304 C C . ARG B 1 51 ? 4.869 52.741 60.719 1.00 15.36 51 ARG B C 1
ATOM 2305 O O . ARG B 1 51 ? 5.208 52.515 61.884 1.00 15.82 51 ARG B O 1
ATOM 2313 N N . ARG B 1 52 ? 4.318 53.888 60.322 1.00 14.65 52 ARG B N 1
ATOM 2314 C CA . ARG B 1 52 ? 4.040 54.983 61.241 1.00 15.20 52 ARG B CA 1
ATOM 2315 C C . ARG B 1 52 ? 2.673 54.881 61.911 1.00 15.59 52 ARG B C 1
ATOM 2316 O O . ARG B 1 52 ? 2.225 55.818 62.559 1.00 16.36 52 ARG B O 1
ATOM 2324 N N . GLY B 1 53 ? 1.990 53.754 61.722 1.00 16.43 53 GLY B N 1
ATOM 2325 C CA . GLY B 1 53 ? 0.714 53.560 62.394 1.00 16.31 53 GLY B CA 1
ATOM 2326 C C . GLY B 1 53 ? -0.597 53.663 61.644 1.00 16.30 53 GLY B C 1
ATOM 2327 O O . GLY B 1 53 ? -1.662 53.484 62.244 1.00 16.72 53 GLY B O 1
ATOM 2328 N N . CYS B 1 54 ? -0.545 53.950 60.349 1.00 15.04 54 CYS B N 1
ATOM 2329 C CA . CYS B 1 54 ? -1.771 54.061 59.560 1.00 14.83 54 CYS B CA 1
ATOM 2330 C C . CYS B 1 54 ? -2.312 52.725 59.081 1.00 14.63 54 CYS B C 1
ATOM 2331 O O . CYS B 1 54 ? -1.555 51.773 58.873 1.00 15.19 54 CYS B O 1
ATOM 2334 N N . LYS B 1 55 ? -3.631 52.652 58.940 1.00 14.71 55 LYS B N 1
ATOM 2335 C CA . LYS B 1 55 ? -4.260 51.482 58.322 1.00 15.05 55 LYS B CA 1
ATOM 2336 C C . LYS B 1 55 ? -4.275 52.029 56.890 1.00 14.53 55 LYS B C 1
ATOM 2337 O O . LYS B 1 55 ? -4.537 53.221 56.689 1.00 14.04 55 LYS B O 1
ATOM 2343 N N . VAL B 1 56 ? -3.950 51.207 55.903 1.00 13.94 56 VAL B N 1
ATOM 2344 C CA . VAL B 1 56 ? -3.860 51.718 54.533 1.00 12.83 56 VAL B CA 1
ATOM 2345 C C . VAL B 1 56 ? -4.710 51.050 53.459 1.00 13.67 56 VAL B C 1
ATOM 2346 O O . VAL B 1 56 ? -4.798 49.826 53.399 1.00 12.93 56 VAL B O 1
ATOM 2350 N N . ILE B 1 57 ? -5.362 51.871 52.637 1.00 14.30 57 ILE B N 1
ATOM 2351 C CA . ILE B 1 57 ? -6.139 51.381 51.500 1.00 13.24 57 ILE B CA 1
ATOM 2352 C C . ILE B 1 57 ? -5.153 51.450 50.335 1.00 13.59 57 ILE B C 1
ATOM 2353 O O . ILE B 1 57 ? -4.690 52.531 49.955 1.00 13.25 57 ILE B O 1
ATOM 2358 N N . VAL B 1 58 ? -4.806 50.275 49.815 1.00 13.80 58 VAL B N 1
ATOM 2359 C CA . VAL B 1 58 ? -3.854 50.117 48.721 1.00 13.45 58 VAL B CA 1
ATOM 2360 C C . VAL B 1 58 ? -4.586 50.040 47.391 1.00 14.06 58 VAL B C 1
ATOM 2361 O O . VAL B 1 58 ? -5.152 49.009 47.040 1.00 13.23 58 VAL B O 1
ATOM 2365 N N . ASN B 1 59 ? -4.614 51.150 46.670 1.00 13.45 59 ASN B N 1
ATOM 2366 C CA . ASN B 1 59 ? -5.273 51.164 45.372 1.00 14.00 59 ASN B CA 1
ATOM 2367 C C . ASN B 1 59 ? -4.324 50.676 44.285 1.00 13.60 59 ASN B C 1
ATOM 2368 O O . ASN B 1 59 ? -3.095 50.794 44.395 1.00 14.60 59 ASN B O 1
ATOM 2373 N N . TYR B 1 60 ? -4.912 50.105 43.242 1.00 13.96 60 TYR B N 1
ATOM 2374 C CA . TYR B 1 60 ? -4.164 49.629 42.085 1.00 13.69 60 TYR B CA 1
ATOM 2375 C C . TYR B 1 60 ? -5.140 49.597 40.903 1.00 13.98 60 TYR B C 1
ATOM 2376 O O . TYR B 1 60 ? -6.358 49.653 41.080 1.00 12.29 60 TYR B O 1
ATOM 2385 N N . ALA B 1 61 ? -4.591 49.550 39.700 1.00 14.40 61 ALA B N 1
ATOM 2386 C CA . ALA B 1 61 ? -5.405 49.473 38.502 1.00 15.58 61 ALA B CA 1
ATOM 2387 C C . ALA B 1 61 ? -5.162 48.127 37.774 1.00 18.75 61 ALA B C 1
ATOM 2388 O O . ALA B 1 61 ? -6.108 47.505 37.281 1.00 20.40 61 ALA B O 1
ATOM 2390 N N . ASN B 1 62 ? -3.906 47.666 37.755 1.00 17.57 62 ASN B N 1
ATOM 2391 C CA . ASN B 1 62 ? -3.529 46.431 37.068 1.00 16.36 62 ASN B CA 1
ATOM 2392 C C . ASN B 1 62 ? -2.677 45.472 37.889 1.00 15.89 62 ASN B C 1
ATOM 2393 O O . ASN B 1 62 ? -2.771 44.255 37.716 1.00 16.99 62 ASN B O 1
ATOM 2398 N N . SER B 1 63 ? -1.818 46.015 38.746 1.00 13.81 63 SER B N 1
ATOM 2399 C CA . SER B 1 63 ? -0.907 45.195 39.551 1.00 14.93 63 SER B CA 1
ATOM 2400 C C . SER B 1 63 ? -1.525 44.502 40.762 1.00 14.45 63 SER B C 1
ATOM 2401 O O . SER B 1 63 ? -1.116 44.721 41.901 1.00 13.55 63 SER B O 1
ATOM 2404 N N . THR B 1 64 ? -2.437 43.577 40.485 1.00 16.31 64 THR B N 1
ATOM 2405 C CA . THR B 1 64 ? -3.168 42.851 41.517 1.00 16.61 64 THR B CA 1
ATOM 2406 C C . THR B 1 64 ? -2.297 42.103 42.518 1.00 16.15 64 THR B C 1
ATOM 2407 O O . THR B 1 64 ? -2.435 42.301 43.719 1.00 16.21 64 THR B O 1
ATOM 2411 N N . GLU B 1 65 ? -1.401 41.253 42.017 1.00 16.76 65 GLU B N 1
ATOM 2412 C CA . GLU B 1 65 ? -0.528 40.463 42.878 1.00 16.81 65 GLU B CA 1
ATOM 2413 C C . GLU B 1 65 ? 0.384 41.350 43.715 1.00 16.74 65 GLU B C 1
ATOM 2414 O O . GLU B 1 65 ? 0.563 41.099 44.896 1.00 17.26 65 GLU B O 1
ATOM 2420 N N . SER B 1 66 ? 0.935 42.396 43.106 1.00 16.84 66 SER B N 1
ATOM 2421 C CA . SER B 1 66 ? 1.813 43.328 43.817 1.00 18.47 66 SER B CA 1
ATOM 2422 C C . SER B 1 66 ? 1.049 44.056 44.919 1.00 17.73 66 SER B C 1
ATOM 2423 O O . SER B 1 66 ? 1.580 44.256 46.013 1.00 18.06 66 SER B O 1
ATOM 2426 N N . ALA B 1 67 ? -0.189 44.454 44.618 1.00 16.18 67 ALA B N 1
ATOM 2427 C CA . ALA B 1 67 ? -1.030 45.160 45.580 1.00 16.52 67 ALA B CA 1
ATOM 2428 C C . ALA B 1 67 ? -1.323 44.235 46.758 1.00 16.84 67 ALA B C 1
ATOM 2429 O O . ALA B 1 67 ? -1.266 44.645 47.917 1.00 15.59 67 ALA B O 1
ATOM 2431 N N . GLU B 1 68 ? -1.596 42.972 46.457 1.00 16.50 68 GLU B N 1
ATOM 2432 C CA . GLU B 1 68 ? -1.853 41.994 47.499 1.00 18.07 68 GLU B CA 1
ATOM 2433 C C . GLU B 1 68 ? -0.608 41.778 48.365 1.00 17.24 68 GLU B C 1
ATOM 2434 O O . GLU B 1 68 ? -0.728 41.620 49.582 1.00 17.83 68 GLU B O 1
ATOM 2440 N N . GLU B 1 69 ? 0.580 41.840 47.761 1.00 16.19 69 GLU B N 1
ATOM 2441 C CA . GLU B 1 69 ? 1.833 41.688 48.519 1.00 18.15 69 GLU B CA 1
ATOM 2442 C C . GLU B 1 69 ? 2.045 42.873 49.477 1.00 17.60 69 GLU B C 1
ATOM 2443 O O . GLU B 1 69 ? 2.506 42.702 50.610 1.00 15.88 69 GLU B O 1
ATOM 2449 N N . VAL B 1 70 ? 1.740 44.084 49.006 1.00 17.24 70 VAL B N 1
ATOM 2450 C CA . VAL B 1 70 ? 1.879 45.282 49.843 1.00 16.11 70 VAL B CA 1
ATOM 2451 C C . VAL B 1 70 ? 0.959 45.173 51.074 1.00 16.30 70 VAL B C 1
ATOM 2452 O O . VAL B 1 70 ? 1.406 45.395 52.195 1.00 16.51 70 VAL B O 1
ATOM 2456 N N . VAL B 1 71 ? -0.316 44.825 50.862 1.00 15.74 71 VAL B N 1
ATOM 2457 C CA . VAL B 1 71 ? -1.289 44.663 51.947 1.00 15.37 71 VAL B CA 1
ATOM 2458 C C . VAL B 1 71 ? -0.760 43.665 52.989 1.00 16.75 71 VAL B C 1
ATOM 2459 O O . VAL B 1 71 ? -0.756 43.950 54.184 1.00 16.83 71 VAL B O 1
ATOM 2463 N N . ALA B 1 72 ? -0.256 42.525 52.521 1.00 17.60 72 ALA B N 1
ATOM 2464 C CA . ALA B 1 72 ? 0.293 41.499 53.410 1.00 17.52 72 ALA B CA 1
ATOM 2465 C C . ALA B 1 72 ? 1.510 42.009 54.200 1.00 17.25 72 ALA B C 1
ATOM 2466 O O . ALA B 1 72 ? 1.644 41.727 55.396 1.00 17.83 72 ALA B O 1
ATOM 2468 N N . ALA B 1 73 ? 2.386 42.762 53.532 1.00 16.22 73 ALA B N 1
ATOM 2469 C CA . ALA B 1 73 ? 3.581 43.310 54.167 1.00 15.56 73 ALA B CA 1
ATOM 2470 C C . ALA B 1 73 ? 3.211 44.319 55.243 1.00 16.54 73 ALA B C 1
ATOM 2471 O O . ALA B 1 73 ? 3.838 44.368 56.292 1.00 17.09 73 ALA B O 1
ATOM 2473 N N . ILE B 1 74 ? 2.182 45.125 54.976 1.00 17.31 74 ILE B N 1
ATOM 2474 C CA . ILE B 1 74 ? 1.739 46.146 55.924 1.00 16.51 74 ILE B CA 1
ATOM 2475 C C . ILE B 1 74 ? 1.185 45.474 57.169 1.00 17.98 74 ILE B C 1
ATOM 2476 O O . ILE B 1 74 ? 1.503 45.865 58.299 1.00 17.85 74 ILE B O 1
ATOM 2481 N N . LYS B 1 75 ? 0.396 44.426 56.958 1.00 17.97 75 LYS B N 1
ATOM 2482 C CA . LYS B 1 75 ? -0.168 43.679 58.071 1.00 19.17 75 LYS B CA 1
ATOM 2483 C C . LYS B 1 75 ? 0.956 43.015 58.851 1.00 19.26 75 LYS B C 1
ATOM 2484 O O . LYS B 1 75 ? 0.933 42.980 60.086 1.00 19.22 75 LYS B O 1
ATOM 2490 N N . LYS B 1 76 ? 1.938 42.494 58.123 1.00 19.63 76 LYS B N 1
ATOM 2491 C CA . LYS B 1 76 ? 3.067 41.845 58.757 1.00 21.77 76 LYS B CA 1
ATOM 2492 C C . LYS B 1 76 ? 3.806 42.848 59.642 1.00 22.28 76 LYS B C 1
ATOM 2493 O O . LYS B 1 76 ? 4.242 42.495 60.737 1.00 23.14 76 LYS B O 1
ATOM 2499 N N . ASN B 1 77 ? 3.915 44.096 59.183 1.00 21.76 77 ASN B N 1
ATOM 2500 C CA . ASN B 1 77 ? 4.598 45.145 59.944 1.00 22.43 77 ASN B CA 1
ATOM 2501 C C . ASN B 1 77 ? 3.813 45.643 61.144 1.00 22.44 77 ASN B C 1
ATOM 2502 O O . ASN B 1 77 ? 4.299 46.463 61.914 1.00 23.78 77 ASN B O 1
ATOM 2507 N N . GLY B 1 78 ? 2.571 45.201 61.271 1.00 21.27 78 GLY B N 1
ATOM 2508 C CA . GLY B 1 78 ? 1.791 45.613 62.420 1.00 21.48 78 GLY B CA 1
ATOM 2509 C C . GLY B 1 78 ? 0.566 46.479 62.217 1.00 20.96 78 GLY B C 1
ATOM 2510 O O . GLY B 1 78 ? -0.070 46.863 63.202 1.00 20.16 78 GLY B O 1
ATOM 2511 N N . SER B 1 79 ? 0.230 46.799 60.971 1.00 20.31 79 SER B N 1
ATOM 2512 C CA . SER B 1 79 ? -0.947 47.630 60.691 1.00 22.56 79 SER B CA 1
ATOM 2513 C C . SER B 1 79 ? -1.891 46.912 59.749 1.00 23.00 79 SER B C 1
ATOM 2514 O O . SER B 1 79 ? -1.486 46.014 59.023 1.00 25.92 79 SER B O 1
ATOM 2517 N N . ASP B 1 80 ? -3.143 47.342 59.723 1.00 21.46 80 ASP B N 1
ATOM 2518 C CA . ASP B 1 80 ? -4.121 46.722 58.846 1.00 20.49 80 ASP B CA 1
ATOM 2519 C C . ASP B 1 80 ? -4.100 47.418 57.485 1.00 19.41 80 ASP B C 1
ATOM 2520 O O . ASP B 1 80 ? -3.739 48.593 57.380 1.00 18.85 80 ASP B O 1
ATOM 2525 N N . ALA B 1 81 ? -4.489 46.685 56.448 1.00 16.96 81 ALA B N 1
ATOM 2526 C CA . ALA B 1 81 ? -4.520 47.226 55.094 1.00 16.27 81 ALA B CA 1
ATOM 2527 C C . ALA B 1 81 ? -5.503 46.415 54.244 1.00 17.15 81 ALA B C 1
ATOM 2528 O O . ALA B 1 81 ? -5.901 45.307 54.609 1.00 16.63 81 ALA B O 1
ATOM 2530 N N . ALA B 1 82 ? -5.916 46.987 53.121 1.00 16.77 82 ALA B N 1
ATOM 2531 C CA . ALA B 1 82 ? -6.823 46.314 52.199 1.00 16.48 82 ALA B CA 1
ATOM 2532 C C . ALA B 1 82 ? -6.590 46.938 50.839 1.00 16.14 82 ALA B C 1
ATOM 2533 O O . ALA B 1 82 ? -6.263 48.111 50.753 1.00 15.19 82 ALA B O 1
ATOM 2535 N N . CYS B 1 83 ? -6.676 46.143 49.779 1.00 16.83 83 CYS B N 1
ATOM 2536 C CA . CYS B 1 83 ? -6.479 46.697 48.439 1.00 18.78 83 CYS B CA 1
ATOM 2537 C C . CYS B 1 83 ? -7.809 46.893 47.730 1.00 18.18 83 CYS B C 1
ATOM 2538 O O . CYS B 1 83 ? -8.745 46.122 47.931 1.00 18.13 83 CYS B O 1
ATOM 2541 N N . VAL B 1 84 ? -7.892 47.946 46.923 1.00 16.28 84 VAL B N 1
ATOM 2542 C CA . VAL B 1 84 ? -9.112 48.283 46.202 1.00 15.45 84 VAL B CA 1
ATOM 2543 C C . VAL B 1 84 ? -8.766 48.681 44.773 1.00 15.64 84 VAL B C 1
ATOM 2544 O O . VAL B 1 84 ? -7.963 49.591 44.530 1.00 16.36 84 VAL B O 1
ATOM 2548 N N . LYS B 1 85 ? -9.360 47.981 43.820 1.00 15.28 85 LYS B N 1
ATOM 2549 C CA . LYS B 1 85 ? -9.098 48.289 42.428 1.00 16.01 85 LYS B CA 1
ATOM 2550 C C . LYS B 1 85 ? -9.873 49.519 41.968 1.00 15.27 85 LYS B C 1
ATOM 2551 O O . LYS B 1 85 ? -11.019 49.727 42.357 1.00 16.02 85 LYS B O 1
ATOM 2557 N N . ALA B 1 86 ? -9.219 50.350 41.164 1.00 14.68 86 ALA B N 1
ATOM 2558 C CA . ALA B 1 86 ? -9.839 51.538 40.590 1.00 14.24 86 ALA B CA 1
ATOM 2559 C C . ALA B 1 86 ? -8.906 52.200 39.581 1.00 15.60 86 ALA B C 1
ATOM 2560 O O . ALA B 1 86 ? -7.722 52.461 39.864 1.00 14.95 86 ALA B O 1
ATOM 2562 N N . ASN B 1 87 ? -9.437 52.398 38.377 1.00 14.50 87 ASN B N 1
ATOM 2563 C CA . ASN B 1 87 ? -8.713 53.057 37.304 1.00 14.48 87 ASN B CA 1
ATOM 2564 C C . ASN B 1 87 ? -9.111 54.526 37.440 1.00 14.32 87 ASN B C 1
ATOM 2565 O O . ASN B 1 87 ? -10.284 54.860 37.264 1.00 13.74 87 ASN B O 1
ATOM 2570 N N . VAL B 1 88 ? -8.144 55.390 37.766 1.00 13.40 88 VAL B N 1
ATOM 2571 C CA . VAL B 1 88 ? -8.411 56.826 37.953 1.00 13.75 88 VAL B CA 1
ATOM 2572 C C . VAL B 1 88 ? -8.846 57.559 36.673 1.00 14.74 88 VAL B C 1
ATOM 2573 O O . VAL B 1 88 ? -9.237 58.731 36.705 1.00 14.30 88 VAL B O 1
ATOM 2577 N N . GLY B 1 89 ? -8.793 56.855 35.546 1.00 15.28 89 GLY B N 1
ATOM 2578 C CA . GLY B 1 89 ? -9.243 57.440 34.299 1.00 15.02 89 GLY B CA 1
ATOM 2579 C C . GLY B 1 89 ? -10.764 57.330 34.192 1.00 15.25 89 GLY B C 1
ATOM 2580 O O . GLY B 1 89 ? -11.367 57.904 33.286 1.00 14.93 89 GLY B O 1
ATOM 2581 N N . VAL B 1 90 ? -11.381 56.597 35.123 1.00 14.84 90 VAL B N 1
ATOM 2582 C CA . VAL B 1 90 ? -12.838 56.399 35.148 1.00 15.46 90 VAL B CA 1
ATOM 2583 C C . VAL B 1 90 ? -13.375 56.955 36.468 1.00 15.39 90 VAL B C 1
ATOM 2584 O O . VAL B 1 90 ? -13.230 56.321 37.519 1.00 15.13 90 VAL B O 1
ATOM 2588 N N . VAL B 1 91 ? -14.025 58.113 36.415 1.00 14.18 91 VAL B N 1
ATOM 2589 C CA . VAL B 1 91 ? -14.531 58.749 37.637 1.00 15.76 91 VAL B CA 1
ATOM 2590 C C . VAL B 1 91 ? -15.430 57.864 38.512 1.00 16.15 91 VAL B C 1
ATOM 2591 O O . VAL B 1 91 ? -15.325 57.873 39.740 1.00 15.07 91 VAL B O 1
ATOM 2595 N N . GLU B 1 92 ? -16.234 57.029 37.869 1.00 17.26 92 GLU B N 1
ATOM 2596 C CA . GLU B 1 92 ? -17.137 56.129 38.567 1.00 18.43 92 GLU B CA 1
ATOM 2597 C C . GLU B 1 92 ? -16.315 55.165 39.428 1.00 16.81 92 GLU B C 1
ATOM 2598 O O . GLU B 1 92 ? -16.737 54.793 40.526 1.00 15.44 92 GLU B O 1
ATOM 2604 N N . ASP B 1 93 ? -15.130 54.790 38.939 1.00 14.84 93 ASP B N 1
ATOM 2605 C CA . ASP B 1 93 ? -14.219 53.892 39.666 1.00 14.64 93 ASP B CA 1
ATOM 2606 C C . ASP B 1 93 ? -13.700 54.593 40.918 1.00 13.45 93 ASP B C 1
ATOM 2607 O O . ASP B 1 93 ? -13.558 53.970 41.972 1.00 13.15 93 ASP B O 1
ATOM 2612 N N . ILE B 1 94 ? -13.371 55.877 40.774 1.00 11.75 94 ILE B N 1
ATOM 2613 C CA . ILE B 1 94 ? -12.873 56.684 41.891 1.00 12.76 94 ILE B CA 1
ATOM 2614 C C . ILE B 1 94 ? -13.948 56.825 42.983 1.00 12.96 94 ILE B C 1
ATOM 2615 O O . ILE B 1 94 ? -13.680 56.645 44.178 1.00 12.61 94 ILE B O 1
ATOM 2620 N N . VAL B 1 95 ? -15.168 57.127 42.555 1.00 13.65 95 VAL B N 1
ATOM 2621 C CA . VAL B 1 95 ? -16.292 57.267 43.469 1.00 15.72 95 VAL B CA 1
ATOM 2622 C C . VAL B 1 95 ? -16.486 55.946 44.228 1.00 16.37 95 VAL B C 1
ATOM 2623 O O . VAL B 1 95 ? -16.540 55.947 45.460 1.00 16.91 95 VAL B O 1
ATOM 2627 N N . ARG B 1 96 ? -16.527 54.825 43.503 1.00 16.21 96 ARG B N 1
ATOM 2628 C CA . ARG B 1 96 ? -16.699 53.502 44.116 1.00 17.55 96 ARG B CA 1
ATOM 2629 C C . ARG B 1 96 ? -15.586 53.179 45.116 1.00 15.92 96 ARG B C 1
ATOM 2630 O O . ARG B 1 96 ? -15.857 52.737 46.231 1.00 15.38 96 ARG B O 1
ATOM 2638 N N . MET B 1 97 ? -14.343 53.439 44.728 1.00 15.58 97 MET B N 1
ATOM 2639 C CA . MET B 1 97 ? -13.201 53.189 45.601 1.00 15.93 97 MET B CA 1
ATOM 2640 C C . MET B 1 97 ? -13.303 53.908 46.948 1.00 16.74 97 MET B C 1
ATOM 2641 O O . MET B 1 97 ? -12.983 53.314 47.991 1.00 15.75 97 MET B O 1
ATOM 2646 N N . PHE B 1 98 ? -13.690 55.187 46.932 1.00 14.92 98 PHE B N 1
ATOM 2647 C CA . PHE B 1 98 ? -13.810 55.930 48.184 1.00 15.72 98 PHE B CA 1
ATOM 2648 C C . PHE B 1 98 ? -14.934 55.422 49.065 1.00 16.83 98 PHE B C 1
ATOM 2649 O O . PHE B 1 98 ? -14.804 55.390 50.284 1.00 16.55 98 PHE B O 1
ATOM 2657 N N . GLU B 1 99 ? -16.032 55.006 48.448 1.00 17.97 99 GLU B N 1
ATOM 2658 C CA . GLU B 1 99 ? -17.145 54.467 49.211 1.00 20.02 99 GLU B CA 1
ATOM 2659 C C . GLU B 1 99 ? -16.723 53.148 49.872 1.00 20.63 99 GLU B C 1
ATOM 2660 O O . GLU B 1 99 ? -17.027 52.905 51.043 1.00 20.02 99 GLU B O 1
ATOM 2666 N N . GLU B 1 100 ? -15.971 52.330 49.136 1.00 20.46 100 GLU B N 1
ATOM 2667 C CA . GLU B 1 100 ? -15.489 51.054 49.656 1.00 22.08 100 GLU B CA 1
ATOM 2668 C C . GLU B 1 100 ? -14.496 51.274 50.793 1.00 21.66 100 GLU B C 1
ATOM 2669 O O . GLU B 1 100 ? -14.534 50.557 51.800 1.00 20.90 100 GLU B O 1
ATOM 2675 N N . ALA B 1 101 ? -13.625 52.273 50.624 1.00 19.51 101 ALA B N 1
ATOM 2676 C CA . ALA B 1 101 ? -12.590 52.619 51.603 1.00 18.19 101 ALA B CA 1
ATOM 2677 C C . ALA B 1 101 ? -13.167 52.941 52.973 1.00 18.59 101 ALA B C 1
ATOM 2678 O O . ALA B 1 101 ? -12.714 52.406 53.995 1.00 16.67 101 ALA B O 1
ATOM 2680 N N . VAL B 1 102 ? -14.167 53.817 52.996 1.00 19.62 102 VAL B N 1
ATOM 2681 C CA . VAL B 1 102 ? -14.782 54.194 54.259 1.00 21.78 102 VAL B CA 1
ATOM 2682 C C . VAL B 1 102 ? -15.561 53.022 54.877 1.00 22.35 102 VAL B C 1
ATOM 2683 O O . VAL B 1 102 ? -15.734 52.963 56.086 1.00 23.19 102 VAL B O 1
ATOM 2687 N N . LYS B 1 103 ? -16.003 52.073 54.060 1.00 22.80 103 LYS B N 1
ATOM 2688 C CA . LYS B 1 103 ? -16.690 50.908 54.610 1.00 24.74 103 LYS B CA 1
ATOM 2689 C C . LYS B 1 103 ? -15.674 49.976 55.263 1.00 23.82 103 LYS B C 1
ATOM 2690 O O . LYS B 1 103 ? -15.967 49.348 56.279 1.00 24.18 103 LYS B O 1
ATOM 2696 N N . ILE B 1 104 ? -14.482 49.880 54.674 1.00 20.91 104 ILE B N 1
ATOM 2697 C CA . ILE B 1 104 ? -13.447 49.005 55.206 1.00 20.15 104 ILE B CA 1
ATOM 2698 C C . ILE B 1 104 ? -12.896 49.505 56.533 1.00 20.71 104 ILE B C 1
ATOM 2699 O O . ILE B 1 104 ? -12.857 48.747 57.506 1.00 20.51 104 ILE B O 1
ATOM 2704 N N . PHE B 1 105 ? -12.517 50.783 56.588 1.00 19.88 105 PHE B N 1
ATOM 2705 C CA . PHE B 1 105 ? -11.932 51.327 57.804 1.00 20.19 105 PHE B CA 1
ATOM 2706 C C . PHE B 1 105 ? -12.736 52.362 58.588 1.00 21.14 105 PHE B C 1
ATOM 2707 O O . PHE B 1 105 ? -12.242 52.906 59.574 1.00 23.24 105 PHE B O 1
ATOM 2715 N N . GLY B 1 106 ? -13.947 52.663 58.125 1.00 20.60 106 GLY B N 1
ATOM 2716 C CA . GLY B 1 106 ? -14.814 53.594 58.828 1.00 20.46 106 GLY B CA 1
ATOM 2717 C C . GLY B 1 106 ? -14.582 55.089 58.695 1.00 21.52 106 GLY B C 1
ATOM 2718 O O . GLY B 1 106 ? -15.475 55.875 58.993 1.00 22.88 106 GLY B O 1
ATOM 2719 N N . LYS B 1 107 ? -13.389 55.479 58.271 1.00 20.38 107 LYS B N 1
ATOM 2720 C CA . LYS B 1 107 ? -13.037 56.880 58.110 1.00 20.15 107 LYS B CA 1
ATOM 2721 C C . LYS B 1 107 ? -11.807 56.986 57.200 1.00 18.83 107 LYS B C 1
ATOM 2722 O O . LYS B 1 107 ? -11.181 55.982 56.855 1.00 17.94 107 LYS B O 1
ATOM 2728 N N . LEU B 1 108 ? -11.466 58.220 56.844 1.00 17.68 108 LEU B N 1
ATOM 2729 C CA . LEU B 1 108 ? -10.321 58.509 55.996 1.00 16.81 108 LEU B CA 1
ATOM 2730 C C . LEU B 1 108 ? -9.696 59.813 56.498 1.00 14.36 108 LEU B C 1
ATOM 2731 O O . LEU B 1 108 ? -10.359 60.845 56.598 1.00 13.28 108 LEU B O 1
ATOM 2736 N N . ASP B 1 109 ? -8.415 59.739 56.829 1.00 14.22 109 ASP B N 1
ATOM 2737 C CA . ASP B 1 109 ? -7.670 60.884 57.336 1.00 13.00 109 ASP B CA 1
ATOM 2738 C C . ASP B 1 109 ? -6.678 61.463 56.331 1.00 13.22 109 ASP B C 1
ATOM 2739 O O . ASP B 1 109 ? -6.431 62.678 56.317 1.00 11.57 109 ASP B O 1
ATOM 2744 N N . ILE B 1 110 ? -6.100 60.576 55.519 1.00 13.02 110 ILE B N 1
ATOM 2745 C CA . ILE B 1 110 ? -5.060 60.943 54.553 1.00 12.33 110 ILE B CA 1
ATOM 2746 C C . ILE B 1 110 ? -5.295 60.324 53.193 1.00 12.62 110 ILE B C 1
ATOM 2747 O O . ILE B 1 110 ? -5.611 59.146 53.085 1.00 12.18 110 ILE B O 1
ATOM 2752 N N . VAL B 1 111 ? -5.136 61.134 52.154 1.00 12.51 111 VAL B N 1
ATOM 2753 C CA . VAL B 1 111 ? -5.274 60.654 50.789 1.00 12.17 111 VAL B CA 1
ATOM 2754 C C . VAL B 1 111 ? -4.036 61.096 50.032 1.00 12.10 111 VAL B C 1
ATOM 2755 O O . VAL B 1 111 ? -3.685 62.278 50.048 1.00 12.53 111 VAL B O 1
ATOM 2759 N N . CYS B 1 112 ? -3.347 60.134 49.430 1.00 11.61 112 CYS B N 1
ATOM 2760 C CA . CYS B 1 112 ? -2.162 60.403 48.636 1.00 11.26 112 CYS B CA 1
ATOM 2761 C C . CYS B 1 112 ? -2.483 60.064 47.182 1.00 11.95 112 CYS B C 1
ATOM 2762 O O . CYS B 1 112 ? -2.684 58.889 46.835 1.00 11.95 112 CYS B O 1
ATOM 2765 N N . SER B 1 113 ? -2.636 61.105 46.366 1.00 10.76 113 SER B N 1
ATOM 2766 C CA . SER B 1 113 ? -2.895 60.942 44.939 1.00 10.97 113 SER B CA 1
ATOM 2767 C C . SER B 1 113 ? -1.515 60.724 44.296 1.00 11.52 113 SER B C 1
ATOM 2768 O O . SER B 1 113 ? -0.749 61.672 44.072 1.00 10.30 113 SER B O 1
ATOM 2771 N N . ASN B 1 114 ? -1.209 59.460 44.016 1.00 11.55 114 ASN B N 1
ATOM 2772 C CA . ASN B 1 114 ? 0.086 59.077 43.463 1.00 11.68 114 ASN B CA 1
ATOM 2773 C C . ASN B 1 114 ? 0.097 58.526 42.027 1.00 12.45 114 ASN B C 1
ATOM 2774 O O . ASN B 1 114 ? 1.052 58.758 41.278 1.00 12.31 114 ASN B O 1
ATOM 2779 N N . SER B 1 115 ? -0.941 57.794 41.646 1.00 12.47 115 SER B N 1
ATOM 2780 C CA . SER B 1 115 ? -1.006 57.204 40.307 1.00 12.69 115 SER B CA 1
ATOM 2781 C C . SER B 1 115 ? -0.582 58.126 39.170 1.00 11.76 115 SER B C 1
ATOM 2782 O O . SER B 1 115 ? -0.942 59.303 39.140 1.00 12.02 115 SER B O 1
ATOM 2785 N N . GLY B 1 116 ? 0.199 57.585 38.239 1.00 12.26 116 GLY B N 1
ATOM 2786 C CA . GLY B 1 116 ? 0.629 58.383 37.106 1.00 11.86 116 GLY B CA 1
ATOM 2787 C C . GLY B 1 116 ? 1.344 57.589 36.040 1.00 12.20 116 GLY B C 1
ATOM 2788 O O . GLY B 1 116 ? 1.802 56.480 36.289 1.00 12.79 116 GLY B O 1
ATOM 2789 N N . VAL B 1 117 ? 1.431 58.174 34.850 1.00 11.35 117 VAL B N 1
ATOM 2790 C CA . VAL B 1 117 ? 2.116 57.567 33.712 1.00 12.17 117 VAL B CA 1
ATOM 2791 C C . VAL B 1 117 ? 3.054 58.609 33.071 1.00 12.86 117 VAL B C 1
ATOM 2792 O O . VAL B 1 117 ? 2.820 59.832 33.180 1.00 12.17 117 VAL B O 1
ATOM 2796 N N . VAL B 1 118 ? 4.119 58.128 32.428 1.00 12.31 118 VAL B N 1
ATOM 2797 C CA . VAL B 1 118 ? 5.073 59.021 31.782 1.00 12.71 118 VAL B CA 1
ATOM 2798 C C . VAL B 1 118 ? 4.939 58.949 30.261 1.00 11.96 118 VAL B C 1
ATOM 2799 O O . VAL B 1 118 ? 4.363 58.003 29.722 1.00 11.92 118 VAL B O 1
ATOM 2803 N N . SER B 1 119 ? 5.448 59.971 29.582 1.00 11.34 119 SER B N 1
ATOM 2804 C CA . SER B 1 119 ? 5.385 60.050 28.132 1.00 12.24 119 SER B CA 1
ATOM 2805 C C . SER B 1 119 ? 6.503 60.940 27.594 1.00 11.33 119 SER B C 1
ATOM 2806 O O . SER B 1 119 ? 6.878 61.925 28.230 1.00 11.45 119 SER B O 1
ATOM 2809 N N . PHE B 1 120 ? 7.048 60.560 26.442 1.00 11.26 120 PHE B N 1
ATOM 2810 C CA . PHE B 1 120 ? 8.084 61.336 25.758 1.00 11.61 120 PHE B CA 1
ATOM 2811 C C . PHE B 1 120 ? 7.733 61.411 24.268 1.00 11.94 120 PHE B C 1
ATOM 2812 O O . PHE B 1 120 ? 7.240 60.432 23.676 1.00 11.24 120 PHE B O 1
ATOM 2820 N N . GLY B 1 121 ? 7.975 62.581 23.680 1.00 12.56 121 GLY B N 1
ATOM 2821 C CA . GLY B 1 121 ? 7.712 62.793 22.268 1.00 12.94 121 GLY B CA 1
ATOM 2822 C C . GLY B 1 121 ? 7.828 64.263 21.918 1.00 13.42 121 GLY B C 1
ATOM 2823 O O . GLY B 1 121 ? 7.417 65.118 22.703 1.00 13.35 121 GLY B O 1
ATOM 2824 N N . HIS B 1 122 ? 8.478 64.566 20.799 1.00 12.51 122 HIS B N 1
ATOM 2825 C CA . HIS B 1 122 ? 8.617 65.947 20.331 1.00 11.92 122 HIS B CA 1
ATOM 2826 C C . HIS B 1 122 ? 7.179 66.439 20.118 1.00 12.35 122 HIS B C 1
ATOM 2827 O O . HIS B 1 122 ? 6.297 65.653 19.726 1.00 11.72 122 HIS B O 1
ATOM 2834 N N . VAL B 1 123 ? 6.935 67.713 20.421 1.00 12.01 123 VAL B N 1
ATOM 2835 C CA . VAL B 1 123 ? 5.605 68.305 20.268 1.00 13.06 123 VAL B CA 1
ATOM 2836 C C . VAL B 1 123 ? 4.942 68.007 18.899 1.00 13.01 123 VAL B C 1
ATOM 2837 O O . VAL B 1 123 ? 3.755 67.696 18.832 1.00 11.61 123 VAL B O 1
ATOM 2841 N N . LYS B 1 124 ? 5.740 68.023 17.833 1.00 12.92 124 LYS B N 1
ATOM 2842 C CA . LYS B 1 124 ? 5.255 67.771 16.474 1.00 13.57 124 LYS B CA 1
ATOM 2843 C C . LYS B 1 124 ? 4.652 66.380 16.257 1.00 12.97 124 LYS B C 1
ATOM 2844 O O . LYS B 1 124 ? 3.845 66.188 15.355 1.00 13.36 124 LYS B O 1
ATOM 2850 N N . ASP B 1 125 ? 5.046 65.427 17.095 1.00 12.72 125 ASP B N 1
ATOM 2851 C CA . ASP B 1 125 ? 4.610 64.042 16.981 1.00 14.03 125 ASP B CA 1
ATOM 2852 C C . ASP B 1 125 ? 3.521 63.617 17.949 1.00 14.64 125 ASP B C 1
ATOM 2853 O O . ASP B 1 125 ? 3.028 62.496 17.862 1.00 15.87 125 ASP B O 1
ATOM 2858 N N . VAL B 1 126 ? 3.161 64.482 18.890 1.00 13.45 126 VAL B N 1
ATOM 2859 C CA . VAL B 1 126 ? 2.135 64.123 19.864 1.00 12.53 126 VAL B CA 1
ATOM 2860 C C . VAL B 1 126 ? 0.733 63.999 19.242 1.00 12.47 126 VAL B C 1
ATOM 2861 O O . VAL B 1 126 ? 0.258 64.915 18.563 1.00 13.27 126 VAL B O 1
ATOM 2865 N N . THR B 1 127 ? 0.086 62.859 19.486 1.00 11.97 127 THR B N 1
ATOM 2866 C CA . THR B 1 127 ? -1.260 62.604 18.979 1.00 12.36 127 THR B CA 1
ATOM 2867 C C . THR B 1 127 ? -2.297 62.954 20.038 1.00 13.00 127 THR B C 1
ATOM 2868 O O . THR B 1 127 ? -1.975 63.087 21.218 1.00 13.50 127 THR B O 1
ATOM 2872 N N . PRO B 1 128 ? -3.550 63.177 19.620 1.00 13.43 128 PRO B N 1
ATOM 2873 C CA . PRO B 1 128 ? -4.594 63.494 20.601 1.00 14.25 128 PRO B CA 1
ATOM 2874 C C . PRO B 1 128 ? -4.773 62.315 21.579 1.00 13.98 128 PRO B C 1
ATOM 2875 O O . PRO B 1 128 ? -5.009 62.513 22.764 1.00 13.38 128 PRO B O 1
ATOM 2879 N N . GLU B 1 129 ? -4.607 61.092 21.084 1.00 12.68 129 GLU B N 1
ATOM 2880 C CA . GLU B 1 129 ? -4.770 59.926 21.928 1.00 13.98 129 GLU B CA 1
ATOM 2881 C C . GLU B 1 129 ? -3.725 59.876 23.038 1.00 13.41 129 GLU B C 1
ATOM 2882 O O . GLU B 1 129 ? -4.061 59.596 24.191 1.00 12.61 129 GLU B O 1
ATOM 2888 N N . GLU B 1 130 ? -2.471 60.165 22.701 1.00 11.95 130 GLU B N 1
ATOM 2889 C CA . GLU B 1 130 ? -1.410 60.149 23.703 1.00 11.91 130 GLU B CA 1
ATOM 2890 C C . GLU B 1 130 ? -1.572 61.305 24.706 1.00 11.72 130 GLU B C 1
ATOM 2891 O O . GLU B 1 130 ? -1.364 61.122 25.908 1.00 12.11 130 GLU B O 1
ATOM 2897 N N . PHE B 1 131 ? -1.934 62.488 24.213 1.00 11.23 131 PHE B N 1
ATOM 2898 C CA . PHE B 1 131 ? -2.151 63.640 25.081 1.00 11.58 131 PHE B CA 1
ATOM 2899 C C . PHE B 1 131 ? -3.250 63.296 26.104 1.00 12.75 131 PHE B C 1
ATOM 2900 O O . PHE B 1 131 ? -3.090 63.498 27.312 1.00 11.14 131 PHE B O 1
ATOM 2908 N N . ASP B 1 132 ? -4.369 62.787 25.592 1.00 12.59 132 ASP B N 1
ATOM 2909 C CA . ASP B 1 132 ? -5.518 62.395 26.405 1.00 12.57 132 ASP B CA 1
ATOM 2910 C C . ASP B 1 132 ? -5.203 61.279 27.375 1.00 12.84 132 ASP B C 1
ATOM 2911 O O . ASP B 1 132 ? -5.673 61.309 28.506 1.00 14.04 132 ASP B O 1
ATOM 2916 N N . ARG B 1 133 ? -4.393 60.310 26.940 1.00 12.61 133 ARG B N 1
ATOM 2917 C CA . ARG B 1 133 ? -4.017 59.182 27.795 1.00 12.66 133 ARG B CA 1
ATOM 2918 C C . ARG B 1 133 ? -3.296 59.711 29.022 1.00 12.21 133 ARG B C 1
ATOM 2919 O O . ARG B 1 133 ? -3.620 59.335 30.154 1.00 13.91 133 ARG B O 1
ATOM 2927 N N . VAL B 1 134 ? -2.358 60.627 28.790 1.00 11.97 134 VAL B N 1
ATOM 2928 C CA . VAL B 1 134 ? -1.562 61.198 29.870 1.00 12.98 134 VAL B CA 1
ATOM 2929 C C . VAL B 1 134 ? -2.372 62.135 30.779 1.00 12.65 134 VAL B C 1
ATOM 2930 O O . VAL B 1 134 ? -2.342 61.985 32.007 1.00 12.55 134 VAL B O 1
ATOM 2934 N N . PHE B 1 135 ? -3.092 63.090 30.189 1.00 12.07 135 PHE B N 1
ATOM 2935 C CA . PHE B 1 135 ? -3.886 64.021 30.993 1.00 11.55 135 PHE B CA 1
ATOM 2936 C C . PHE B 1 135 ? -5.030 63.378 31.765 1.00 12.04 135 PHE B C 1
ATOM 2937 O O . PHE B 1 135 ? -5.301 63.759 32.890 1.00 12.69 135 PHE B O 1
ATOM 2945 N N . THR B 1 136 ? -5.677 62.375 31.182 1.00 11.76 136 THR B N 1
ATOM 2946 C CA . THR B 1 136 ? -6.782 61.694 31.851 1.00 11.04 136 THR B CA 1
ATOM 2947 C C . THR B 1 136 ? -6.351 61.015 33.162 1.00 10.35 136 THR B C 1
ATOM 2948 O O . THR B 1 136 ? -7.097 60.998 34.129 1.00 10.83 136 THR B O 1
ATOM 2952 N N . ILE B 1 137 ? -5.123 60.512 33.199 1.00 10.69 137 ILE B N 1
ATOM 2953 C CA . ILE B 1 137 ? -4.601 59.850 34.390 1.00 12.01 137 ILE B CA 1
ATOM 2954 C C . ILE B 1 137 ? -3.914 60.823 35.343 1.00 11.95 137 ILE B C 1
ATOM 2955 O O . ILE B 1 137 ? -4.309 60.956 36.499 1.00 12.54 137 ILE B O 1
ATOM 2960 N N . ASN B 1 138 ? -2.933 61.548 34.824 1.00 11.30 138 ASN B N 1
ATOM 2961 C CA . ASN B 1 138 ? -2.128 62.487 35.607 1.00 11.08 138 ASN B CA 1
ATOM 2962 C C . ASN B 1 138 ? -2.775 63.759 36.135 1.00 11.60 138 ASN B C 1
ATOM 2963 O O . ASN B 1 138 ? -2.417 64.230 37.215 1.00 12.58 138 ASN B O 1
ATOM 2968 N N . THR B 1 139 ? -3.704 64.322 35.370 1.00 10.63 139 THR B N 1
ATOM 2969 C CA . THR B 1 139 ? -4.328 65.589 35.720 1.00 10.86 139 THR B CA 1
ATOM 2970 C C . THR B 1 139 ? -5.785 65.444 36.115 1.00 12.14 139 THR B C 1
ATOM 2971 O O . THR B 1 139 ? -6.170 65.816 37.227 1.00 12.50 139 THR B O 1
ATOM 2975 N N . ARG B 1 140 ? -6.597 64.923 35.197 1.00 11.20 140 ARG B N 1
ATOM 2976 C CA . ARG B 1 140 ? -8.022 64.700 35.440 1.00 10.95 140 ARG B CA 1
ATOM 2977 C C . ARG B 1 140 ? -8.198 63.682 36.574 1.00 10.47 140 ARG B C 1
ATOM 2978 O O . ARG B 1 140 ? -9.003 63.882 37.484 1.00 9.95 140 ARG B O 1
ATOM 2986 N N . GLY B 1 141 ? -7.437 62.588 36.497 1.00 9.89 141 GLY B N 1
ATOM 2987 C CA . GLY B 1 141 ? -7.500 61.536 37.493 1.00 9.35 141 GLY B CA 1
ATOM 2988 C C . GLY B 1 141 ? -7.228 62.072 38.877 1.00 9.69 141 GLY B C 1
ATOM 2989 O O . GLY B 1 141 ? -7.990 61.808 39.803 1.00 10.46 141 GLY B O 1
ATOM 2990 N N . GLN B 1 142 ? -6.157 62.846 39.011 1.00 9.56 142 GLN B N 1
ATOM 2991 C CA . GLN B 1 142 ? -5.808 63.444 40.296 1.00 10.23 142 GLN B CA 1
ATOM 2992 C C . GLN B 1 142 ? -6.887 64.416 40.761 1.00 10.02 142 GLN B C 1
ATOM 2993 O O . GLN B 1 142 ? -7.208 64.472 41.954 1.00 10.07 142 GLN B O 1
ATOM 2999 N N . PHE B 1 143 ? -7.476 65.148 39.813 1.00 9.72 143 PHE B N 1
ATOM 3000 C CA . PHE B 1 143 ? -8.509 66.103 40.153 1.00 10.43 143 PHE B CA 1
ATOM 3001 C C . PHE B 1 143 ? -9.709 65.417 40.791 1.00 10.58 143 PHE B C 1
ATOM 3002 O O . PHE B 1 143 ? -10.214 65.881 41.816 1.00 10.24 143 PHE B O 1
ATOM 3010 N N . PHE B 1 144 ? -10.164 64.318 40.199 1.00 10.70 144 PHE B N 1
ATOM 3011 C CA . PHE B 1 144 ? -11.320 63.617 40.750 1.00 12.20 144 PHE B CA 1
ATOM 3012 C C . PHE B 1 144 ? -11.037 62.763 41.990 1.00 11.99 144 PHE B C 1
ATOM 3013 O O . PHE B 1 144 ? -11.930 62.524 42.813 1.00 11.80 144 PHE B O 1
ATOM 3021 N N . VAL B 1 145 ? -9.784 62.347 42.142 1.00 11.09 145 VAL B N 1
ATOM 3022 C CA . VAL B 1 145 ? -9.371 61.639 43.343 1.00 11.48 145 VAL B CA 1
ATOM 3023 C C . VAL B 1 145 ? -9.460 62.724 44.449 1.00 11.83 145 VAL B C 1
ATOM 3024 O O . VAL B 1 145 ? -9.955 62.458 45.550 1.00 11.17 145 VAL B O 1
ATOM 3028 N N . ALA B 1 146 ? -9.024 63.950 44.133 1.00 10.70 146 ALA B N 1
ATOM 3029 C CA . ALA B 1 146 ? -9.068 65.080 45.084 1.00 11.83 146 ALA B CA 1
ATOM 3030 C C . ALA B 1 146 ? -10.515 65.450 45.479 1.00 11.91 146 ALA B C 1
ATOM 3031 O O . ALA B 1 146 ? -10.809 65.698 46.644 1.00 11.72 146 ALA B O 1
ATOM 3033 N N . ARG B 1 147 ? -11.414 65.462 44.500 1.00 11.74 147 ARG B N 1
ATOM 3034 C CA . ARG B 1 147 ? -12.811 65.788 44.746 1.00 12.15 147 ARG B CA 1
ATOM 3035 C C . ARG B 1 147 ? -13.418 64.798 45.738 1.00 12.02 147 ARG B C 1
ATOM 3036 O O . ARG B 1 147 ? -14.033 65.192 46.729 1.00 11.54 147 ARG B O 1
ATOM 3044 N N . GLU B 1 148 ? -13.240 63.508 45.468 1.00 12.61 148 GLU B N 1
ATOM 3045 C CA . GLU B 1 148 ? -13.783 62.467 46.340 1.00 14.05 148 GLU B CA 1
ATOM 3046 C C . GLU B 1 148 ? -13.116 62.472 47.708 1.00 14.55 148 GLU B C 1
ATOM 3047 O O . GLU B 1 148 ? -13.763 62.207 48.723 1.00 14.19 148 GLU B O 1
ATOM 3053 N N . ALA B 1 149 ? -11.831 62.819 47.733 1.00 13.53 149 ALA B N 1
ATOM 3054 C CA . ALA B 1 149 ? -11.091 62.895 48.987 1.00 13.82 149 ALA B CA 1
ATOM 3055 C C . ALA B 1 149 ? -11.741 63.965 49.862 1.00 13.29 149 ALA B C 1
ATOM 3056 O O . ALA B 1 149 ? -12.025 63.724 51.031 1.00 14.10 149 A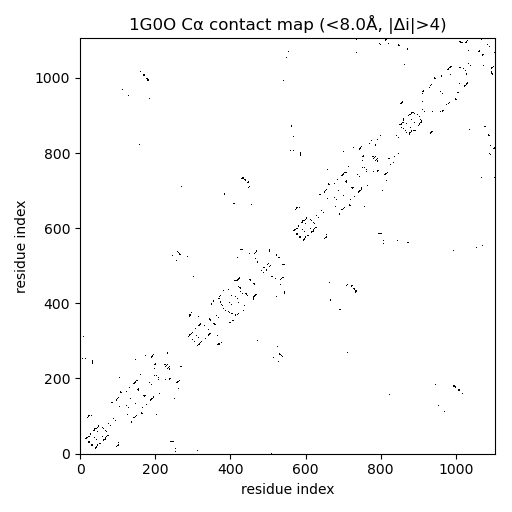LA B O 1
ATOM 3058 N N . TYR B 1 150 ? -12.007 65.133 49.286 1.00 11.72 150 TYR B N 1
ATOM 3059 C CA . TYR B 1 150 ? -12.633 66.219 50.040 1.00 13.18 150 TYR B CA 1
ATOM 3060 C C . TYR B 1 150 ? -13.945 65.767 50.670 1.00 13.85 150 TYR B C 1
ATOM 3061 O O . TYR B 1 150 ? -14.231 66.083 51.820 1.00 13.63 150 TYR B O 1
ATOM 3070 N N . LYS B 1 151 ? -14.754 65.069 49.881 1.00 14.45 151 LYS B N 1
ATOM 3071 C CA . LYS B 1 151 ? -16.048 64.596 50.337 1.00 15.90 151 LYS B CA 1
ATOM 3072 C C . LYS B 1 151 ? -15.955 63.605 51.496 1.00 15.89 151 LYS B C 1
ATOM 3073 O O . LYS B 1 151 ? -16.739 63.691 52.439 1.00 17.42 151 LYS B O 1
ATOM 3079 N N . HIS B 1 152 ? -14.992 62.686 51.430 1.00 14.70 152 HIS B N 1
ATOM 3080 C CA . HIS B 1 152 ? -14.825 61.656 52.461 1.00 14.79 152 HIS B CA 1
ATOM 3081 C C . HIS B 1 152 ? -13.831 61.905 53.596 1.00 15.11 152 HIS B C 1
ATOM 3082 O O . HIS B 1 152 ? -13.868 61.190 54.610 1.00 16.02 152 HIS B O 1
ATOM 3089 N N . LEU B 1 153 ? -12.968 62.909 53.454 1.00 13.36 153 LEU B N 1
ATOM 3090 C CA . LEU B 1 153 ? -11.967 63.191 54.479 1.00 13.71 153 LEU B CA 1
ATOM 3091 C C . LEU B 1 153 ? -12.505 63.731 55.791 1.00 13.68 153 LEU B C 1
ATOM 3092 O O . LEU B 1 153 ? -13.452 64.521 55.811 1.00 13.82 153 LEU B O 1
ATOM 3097 N N . GLU B 1 154 ? -11.864 63.319 56.883 1.00 14.19 154 GLU B N 1
ATOM 3098 C CA . GLU B 1 154 ? -12.198 63.799 58.222 1.00 14.31 154 GLU B CA 1
ATOM 3099 C C . GLU B 1 154 ? -11.842 65.285 58.287 1.00 13.61 154 GLU B C 1
ATOM 3100 O O . GLU B 1 154 ? -10.994 65.757 57.528 1.00 12.62 154 GLU B O 1
ATOM 3106 N N . ILE B 1 155 ? -12.513 66.030 59.164 1.00 14.07 155 ILE B N 1
ATOM 3107 C CA . ILE B 1 155 ? -12.197 67.449 59.354 1.00 13.53 155 ILE B CA 1
ATOM 3108 C C . ILE B 1 155 ? -10.765 67.434 59.900 1.00 12.25 155 ILE B C 1
ATOM 3109 O O . ILE B 1 155 ? -10.454 66.648 60.790 1.00 11.50 155 ILE B O 1
ATOM 3114 N N . GLY B 1 156 ? -9.898 68.264 59.324 1.00 11.59 156 GLY B N 1
ATOM 3115 C CA . GLY B 1 156 ? -8.503 68.304 59.721 1.00 11.74 156 GLY B CA 1
ATOM 3116 C C . GLY B 1 156 ? -7.673 67.307 58.917 1.00 11.59 156 GLY B C 1
ATOM 3117 O O . GLY B 1 156 ? -6.500 67.069 59.224 1.00 11.76 156 GLY B O 1
ATOM 3118 N N . GLY B 1 157 ? -8.279 66.761 57.859 1.00 11.39 157 GLY B N 1
ATOM 3119 C CA . GLY B 1 157 ? -7.626 65.779 57.006 1.00 10.01 157 GLY B CA 1
ATOM 3120 C C . GLY B 1 157 ? -6.451 66.260 56.167 1.00 10.73 157 GLY B C 1
ATOM 3121 O O . GLY B 1 157 ? -6.013 67.411 56.260 1.00 10.65 157 GLY B O 1
ATOM 3122 N N . ARG B 1 158 ? -5.975 65.373 55.300 1.00 11.01 158 ARG B N 1
ATOM 3123 C CA . ARG B 1 158 ? -4.811 65.651 54.472 1.00 10.14 158 ARG B CA 1
ATOM 3124 C C . ARG B 1 158 ? -4.938 65.128 53.055 1.00 10.36 158 ARG B C 1
ATOM 3125 O O . ARG B 1 158 ? -5.362 63.995 52.852 1.00 10.55 158 ARG B O 1
ATOM 3133 N N . LEU B 1 159 ? -4.521 65.951 52.090 1.00 10.03 159 LEU B N 1
ATOM 3134 C CA . LEU B 1 159 ? -4.524 65.577 50.679 1.00 10.16 159 LEU B CA 1
ATOM 3135 C C . LEU B 1 159 ? -3.145 65.934 50.116 1.00 10.15 159 LEU B C 1
ATOM 3136 O O . LEU B 1 159 ? -2.714 67.088 50.210 1.00 10.36 159 LEU B O 1
ATOM 3141 N N . ILE B 1 160 ? -2.432 64.925 49.610 1.00 9.43 160 ILE B N 1
ATOM 3142 C CA . ILE B 1 160 ? -1.106 65.117 49.020 1.00 10.23 160 ILE B CA 1
ATOM 3143 C C . ILE B 1 160 ? -1.149 64.645 47.571 1.00 10.53 160 ILE B C 1
ATOM 3144 O O . ILE B 1 160 ? -1.440 63.482 47.294 1.00 10.90 160 ILE B O 1
ATOM 3149 N N . LEU B 1 161 ? -0.886 65.575 46.657 1.00 11.35 161 LEU B N 1
ATOM 3150 C CA . LEU B 1 161 ? -0.908 65.304 45.229 1.00 11.23 161 LEU B CA 1
ATOM 3151 C C . LEU B 1 161 ? 0.502 65.045 44.705 1.00 11.42 161 LEU B C 1
ATOM 3152 O O . LEU B 1 161 ? 1.487 65.542 45.268 1.00 12.10 161 LEU B O 1
ATOM 3157 N N . MET B 1 162 ? 0.585 64.304 43.603 1.00 9.94 162 MET B N 1
ATOM 3158 C CA . MET B 1 162 ? 1.867 63.970 43.005 1.00 9.98 162 MET B CA 1
ATOM 3159 C C . MET B 1 162 ? 2.241 64.793 41.772 1.00 9.89 162 MET B C 1
ATOM 3160 O O . MET B 1 162 ? 1.625 64.673 40.706 1.00 10.85 162 MET B O 1
ATOM 3165 N N . GLY B 1 163 ? 3.223 65.670 41.947 1.00 9.33 163 GLY B N 1
ATOM 3166 C CA . GLY B 1 163 ? 3.713 66.469 40.845 1.00 9.90 163 GLY B CA 1
ATOM 3167 C C . GLY B 1 163 ? 5.010 65.837 40.347 1.00 10.52 163 GLY B C 1
ATOM 3168 O O . GLY B 1 163 ? 5.164 64.616 40.369 1.00 11.63 163 GLY B O 1
ATOM 3169 N N . SER B 1 164 ? 5.966 66.674 39.958 1.00 9.97 164 SER B N 1
ATOM 3170 C CA . SER B 1 164 ? 7.262 66.223 39.465 1.00 10.24 164 SER B CA 1
ATOM 3171 C C . SER B 1 164 ? 8.134 67.448 39.235 1.00 9.93 164 SER B C 1
ATOM 3172 O O . SER B 1 164 ? 7.629 68.556 39.084 1.00 9.54 164 SER B O 1
ATOM 3175 N N . ILE B 1 165 ? 9.446 67.239 39.200 1.00 9.81 165 ILE B N 1
ATOM 3176 C CA . ILE B 1 165 ? 10.387 68.325 38.937 1.00 10.46 165 ILE B CA 1
ATOM 3177 C C . ILE B 1 165 ? 10.095 68.892 37.521 1.00 10.62 165 ILE B C 1
ATOM 3178 O O . ILE B 1 165 ? 10.405 70.060 37.225 1.00 9.93 165 ILE B O 1
ATOM 3183 N N . THR B 1 166 ? 9.443 68.070 36.683 1.00 10.49 166 THR B N 1
ATOM 3184 C CA . THR B 1 166 ? 9.084 68.448 35.310 1.00 9.97 166 THR B CA 1
ATOM 3185 C C . THR B 1 166 ? 8.077 69.598 35.231 1.00 10.32 166 THR B C 1
ATOM 3186 O O . THR B 1 166 ? 8.003 70.280 34.218 1.00 10.59 166 THR B O 1
ATOM 3190 N N . GLY B 1 167 ? 7.322 69.831 36.303 1.00 9.49 167 GLY B N 1
ATOM 3191 C CA . GLY B 1 167 ? 6.377 70.935 36.307 1.00 9.98 167 GLY B CA 1
ATOM 3192 C C . GLY B 1 167 ? 7.105 72.257 36.080 1.00 10.12 167 GLY B C 1
ATOM 3193 O O . GLY B 1 167 ? 6.591 73.159 35.406 1.00 10.20 167 GLY B O 1
ATOM 3194 N N . GLN B 1 168 ? 8.346 72.330 36.569 1.00 8.90 168 GLN B N 1
ATOM 3195 C CA . GLN B 1 168 ? 9.176 73.532 36.450 1.00 11.06 168 GLN B CA 1
ATOM 3196 C C . GLN B 1 168 ? 10.511 73.370 35.671 1.00 11.07 168 GLN B C 1
ATOM 3197 O O . GLN B 1 168 ? 11.192 74.370 35.411 1.00 10.14 168 GLN B O 1
ATOM 3203 N N . ALA B 1 169 ? 10.872 72.132 35.313 1.00 10.19 169 ALA B N 1
ATOM 3204 C CA . ALA B 1 169 ? 12.129 71.840 34.594 1.00 10.82 169 ALA B CA 1
ATOM 3205 C C . ALA B 1 169 ? 12.309 72.663 33.313 1.00 10.79 169 ALA B C 1
ATOM 3206 O O . ALA B 1 169 ? 11.342 72.930 32.603 1.00 12.03 169 ALA B O 1
ATOM 3208 N N . LYS B 1 170 ? 13.554 73.026 33.004 1.00 10.81 170 LYS B N 1
ATOM 3209 C CA . LYS B 1 170 ? 13.851 73.864 31.840 1.00 11.87 170 LYS B CA 1
ATOM 3210 C C . LYS B 1 170 ? 14.708 73.269 30.731 1.00 12.88 170 LYS B C 1
ATOM 3211 O O . LYS B 1 170 ? 14.924 73.925 29.707 1.00 14.60 170 LYS B O 1
ATOM 3217 N N . ALA B 1 171 ? 15.168 72.034 30.900 1.00 11.85 171 ALA B N 1
ATOM 3218 C CA . ALA B 1 171 ? 16.032 71.445 29.894 1.00 11.75 171 ALA B CA 1
ATOM 3219 C C . ALA B 1 171 ? 15.703 70.022 29.438 1.00 13.17 171 ALA B C 1
ATOM 3220 O O . ALA B 1 171 ? 16.539 69.364 28.806 1.00 14.49 171 ALA B O 1
ATOM 3222 N N . VAL B 1 172 ? 14.505 69.534 29.750 1.00 12.06 172 VAL B N 1
ATOM 3223 C CA . VAL B 1 172 ? 14.129 68.198 29.308 1.00 12.54 172 VAL B CA 1
ATOM 3224 C C . VAL B 1 172 ? 13.399 68.324 27.958 1.00 13.31 172 VAL B C 1
ATOM 3225 O O . VAL B 1 172 ? 12.318 68.910 27.883 1.00 13.10 172 VAL B O 1
ATOM 3229 N N . PRO B 1 173 ? 14.015 67.836 26.863 1.00 13.33 173 PRO B N 1
ATOM 3230 C CA . PRO B 1 173 ? 13.361 67.927 25.548 1.00 13.23 173 PRO B CA 1
ATOM 3231 C C . PRO B 1 173 ? 12.303 66.834 25.330 1.00 12.41 173 PRO B C 1
ATOM 3232 O O . PRO B 1 173 ? 12.313 65.806 26.006 1.00 12.29 173 PRO B O 1
ATOM 3236 N N . LYS B 1 174 ? 11.386 67.091 24.383 1.00 11.28 174 LYS B N 1
ATOM 3237 C CA . LYS B 1 174 ? 10.326 66.135 24.027 1.00 11.12 174 LYS B CA 1
ATOM 3238 C C . LYS B 1 174 ? 9.538 65.671 25.247 1.00 9.94 174 LYS B C 1
ATOM 3239 O O . LYS B 1 174 ? 9.306 64.476 25.437 1.00 9.80 174 LYS B O 1
ATOM 3245 N N . HIS B 1 175 ? 9.092 66.616 26.064 1.00 9.87 175 HIS B N 1
ATOM 3246 C CA . HIS B 1 175 ? 8.424 66.268 27.307 1.00 10.78 175 HIS B CA 1
ATOM 3247 C C . HIS B 1 175 ? 7.251 67.186 27.653 1.00 11.71 175 HIS B C 1
ATOM 3248 O O . HIS B 1 175 ? 6.817 67.247 28.800 1.00 11.20 175 HIS B O 1
ATOM 3255 N N . ALA B 1 176 ? 6.701 67.903 26.686 1.00 12.03 176 ALA B N 1
ATOM 3256 C CA . ALA B 1 176 ? 5.656 68.889 26.991 1.00 11.58 176 ALA B CA 1
ATOM 3257 C C . ALA B 1 176 ? 4.389 68.285 27.603 1.00 12.19 176 ALA B C 1
ATOM 3258 O O . ALA B 1 176 ? 3.787 68.867 28.509 1.00 11.16 176 ALA B O 1
ATOM 3260 N N . VAL B 1 177 ? 3.985 67.124 27.109 1.00 10.28 177 VAL B N 1
ATOM 3261 C CA . VAL B 1 177 ? 2.758 66.483 27.575 1.00 9.82 177 VAL B CA 1
ATOM 3262 C C . VAL B 1 177 ? 2.812 66.088 29.041 1.00 10.64 177 VAL B C 1
ATOM 3263 O O . VAL B 1 177 ? 1.987 66.542 29.845 1.00 10.86 177 VAL B O 1
ATOM 3267 N N . TYR B 1 178 ? 3.786 65.253 29.388 1.00 10.99 178 TYR B N 1
ATOM 3268 C CA . TYR B 1 178 ? 3.943 64.801 30.764 1.00 9.93 178 TYR B CA 1
ATOM 3269 C C . TYR B 1 178 ? 4.211 65.969 31.714 1.00 9.15 178 TYR B C 1
ATOM 3270 O O . TYR B 1 178 ? 3.570 66.083 32.757 1.00 8.90 178 TYR B O 1
ATOM 3279 N N . SER B 1 179 ? 5.153 66.840 31.342 1.00 9.67 179 SER B N 1
ATOM 3280 C CA . SER B 1 179 ? 5.507 67.988 32.180 1.00 10.07 179 SER B CA 1
ATOM 3281 C C . SER B 1 179 ? 4.279 68.854 32.428 1.00 10.67 179 SER B C 1
ATOM 3282 O O . SER B 1 179 ? 3.999 69.197 33.579 1.00 11.03 179 SER B O 1
ATOM 3285 N N . GLY B 1 180 ? 3.522 69.147 31.365 1.00 10.40 180 GLY B N 1
ATOM 3286 C CA . GLY B 1 180 ? 2.316 69.956 31.493 1.00 10.78 180 GLY B CA 1
ATOM 3287 C C . GLY B 1 180 ? 1.259 69.330 32.392 1.00 10.76 180 GLY B C 1
ATOM 3288 O O . GLY B 1 180 ? 0.588 70.027 33.168 1.00 10.46 180 GLY B O 1
ATOM 3289 N N . SER B 1 181 ? 1.125 68.009 32.310 1.00 9.46 181 SER B N 1
ATOM 3290 C CA . SER B 1 181 ? 0.160 67.300 33.134 1.00 9.57 181 SER B CA 1
ATOM 3291 C C . SER B 1 181 ? 0.533 67.423 34.616 1.00 10.35 181 SER B C 1
ATOM 3292 O O . SER B 1 181 ? -0.348 67.421 35.477 1.00 11.66 181 SER B O 1
ATOM 3295 N N . LYS B 1 182 ? 1.831 67.546 34.900 1.00 9.54 182 LYS B N 1
ATOM 3296 C CA . LYS B 1 182 ? 2.317 67.676 36.275 1.00 10.61 182 LYS B CA 1
ATOM 3297 C C . LYS B 1 182 ? 2.318 69.125 36.768 1.00 10.82 182 LYS B C 1
ATOM 3298 O O . LYS B 1 182 ? 2.083 69.393 37.952 1.00 10.19 182 LYS B O 1
ATOM 3304 N N . GLY B 1 183 ? 2.553 70.061 35.852 1.00 9.91 183 GLY B N 1
ATOM 3305 C CA . GLY B 1 183 ? 2.571 71.465 36.221 1.00 9.18 183 GLY B CA 1
ATOM 3306 C C . GLY B 1 183 ? 1.200 71.928 36.678 1.00 9.46 183 GLY B C 1
ATOM 3307 O O . GLY B 1 183 ? 1.095 72.774 37.557 1.00 9.66 183 GLY B O 1
ATOM 3308 N N . ALA B 1 184 ? 0.149 71.372 36.072 1.00 10.36 184 ALA B N 1
ATOM 3309 C CA . ALA B 1 184 ? -1.224 71.728 36.427 1.00 10.03 184 ALA B CA 1
ATOM 3310 C C . ALA B 1 184 ? -1.508 71.403 37.891 1.00 9.86 184 ALA B C 1
ATOM 3311 O O . ALA B 1 184 ? -2.269 72.113 38.557 1.00 9.83 184 ALA B O 1
ATOM 3313 N N . ILE B 1 185 ? -0.861 70.351 38.390 1.00 10.51 185 ILE B N 1
ATOM 3314 C CA . ILE B 1 185 ? -1.046 69.903 39.773 1.00 10.47 185 ILE B CA 1
ATOM 3315 C C . ILE B 1 185 ? -0.603 70.958 40.794 1.00 10.01 185 ILE B C 1
ATOM 3316 O O . ILE B 1 185 ? -1.205 71.083 41.868 1.00 9.57 185 ILE B O 1
ATOM 3321 N N . GLU B 1 186 ? 0.420 71.733 40.442 1.00 9.68 186 GLU B N 1
ATOM 3322 C CA . GLU B 1 186 ? 0.921 72.774 41.330 1.00 9.35 186 GLU B CA 1
ATOM 3323 C C . GLU B 1 186 ? -0.145 73.854 41.523 1.00 10.05 186 GLU B C 1
ATOM 3324 O O . GLU B 1 186 ? -0.386 74.318 42.645 1.00 9.89 186 GLU B O 1
ATOM 3330 N N . THR B 1 187 ? -0.829 74.202 40.434 1.00 9.94 187 THR B N 1
ATOM 3331 C CA . THR B 1 187 ? -1.906 75.183 40.493 1.00 9.95 187 THR B CA 1
ATOM 3332 C C . THR B 1 187 ? -3.071 74.578 41.282 1.00 9.80 187 THR B C 1
ATOM 3333 O O . THR B 1 187 ? -3.678 75.270 42.093 1.00 9.13 187 THR B O 1
ATOM 3337 N N . PHE B 1 188 ? -3.392 73.303 41.030 1.00 9.83 188 PHE B N 1
ATOM 3338 C CA . PHE B 1 188 ? -4.472 72.604 41.753 1.00 9.55 188 PHE B CA 1
ATOM 3339 C C . PHE B 1 188 ? -4.236 72.705 43.269 1.00 10.14 188 PHE B C 1
ATOM 3340 O O . PHE B 1 188 ? -5.172 72.947 44.021 1.00 10.81 188 PHE B O 1
ATOM 3348 N N . ALA B 1 189 ? -2.993 72.494 43.709 1.00 9.21 189 ALA B N 1
ATOM 3349 C CA . ALA B 1 189 ? -2.667 72.566 45.139 1.00 10.16 189 ALA B CA 1
ATOM 3350 C C . ALA B 1 189 ? -3.010 73.929 45.728 1.00 10.65 189 ALA B C 1
ATOM 3351 O O . ALA B 1 189 ? -3.632 74.002 46.780 1.00 11.66 189 ALA B O 1
ATOM 3353 N N . ARG B 1 190 ? -2.637 75.006 45.040 1.00 10.15 190 ARG B N 1
ATOM 3354 C CA . ARG B 1 190 ? -2.928 76.352 45.515 1.00 10.97 190 ARG B CA 1
ATOM 3355 C C . ARG B 1 190 ? -4.440 76.618 45.597 1.00 11.31 190 ARG B C 1
ATOM 3356 O O . ARG B 1 190 ? -4.932 77.127 46.606 1.00 10.98 190 ARG B O 1
ATOM 3364 N N . CYS B 1 191 ? -5.164 76.240 44.543 1.00 9.80 191 CYS B N 1
ATOM 3365 C CA . CYS B 1 191 ? -6.619 76.467 44.470 1.00 10.45 191 CYS B CA 1
ATOM 3366 C C . CYS B 1 191 ? -7.483 75.582 45.359 1.00 9.64 191 CYS B C 1
ATOM 3367 O O . CYS B 1 191 ? -8.458 76.057 45.965 1.00 9.44 191 CYS B O 1
ATOM 3370 N N . MET B 1 192 ? -7.121 74.306 45.441 1.00 8.58 192 MET B N 1
ATOM 3371 C CA . MET B 1 192 ? -7.833 73.353 46.269 1.00 9.68 192 MET B CA 1
ATOM 3372 C C . MET B 1 192 ? -7.581 73.639 47.752 1.00 11.43 192 MET B C 1
ATOM 3373 O O . MET B 1 192 ? -8.457 73.398 48.583 1.00 11.41 192 MET B O 1
ATOM 3378 N N . ALA B 1 193 ? -6.395 74.156 48.085 1.00 11.01 193 ALA B N 1
ATOM 3379 C CA . ALA B 1 193 ? -6.079 74.482 49.480 1.00 10.07 193 ALA B CA 1
ATOM 3380 C C . ALA B 1 193 ? -7.103 75.480 50.014 1.00 10.53 193 ALA B C 1
ATOM 3381 O O . ALA B 1 193 ? -7.507 75.410 51.177 1.00 11.19 193 ALA B O 1
ATOM 3383 N N . ILE B 1 194 ? -7.544 76.396 49.157 1.00 9.95 194 ILE B N 1
ATOM 3384 C CA . ILE B 1 194 ? -8.538 77.376 49.565 1.00 10.80 194 ILE B CA 1
ATOM 3385 C C . ILE B 1 194 ? -9.882 76.687 49.860 1.00 11.26 194 ILE B C 1
ATOM 3386 O O . ILE B 1 194 ? -10.404 76.784 50.979 1.00 10.47 194 ILE B O 1
ATOM 3391 N N . ASP B 1 195 ? -10.422 75.980 48.859 1.00 11.23 195 ASP B N 1
ATOM 3392 C CA . ASP B 1 195 ? -11.712 75.294 48.992 1.00 11.19 195 ASP B CA 1
ATOM 3393 C C . ASP B 1 195 ? -11.784 74.264 50.129 1.00 11.52 195 ASP B C 1
ATOM 3394 O O . ASP B 1 195 ? -12.691 74.300 50.972 1.00 12.28 195 ASP B O 1
ATOM 3399 N N . MET B 1 196 ? -10.815 73.356 50.153 1.00 11.07 196 MET B N 1
ATOM 3400 C CA . MET B 1 196 ? -10.770 72.295 51.148 1.00 10.68 196 MET B CA 1
ATOM 3401 C C . MET B 1 196 ? -10.510 72.754 52.582 1.00 11.20 196 MET B C 1
ATOM 3402 O O . MET B 1 196 ? -10.745 72.004 53.526 1.00 12.33 196 MET B O 1
ATOM 3407 N N . ALA B 1 197 ? -10.034 73.988 52.745 1.00 11.43 197 ALA B N 1
ATOM 3408 C CA . ALA B 1 197 ? -9.778 74.524 54.068 1.00 11.64 197 ALA B CA 1
ATOM 3409 C C . ALA B 1 197 ? -11.081 74.671 54.830 1.00 11.76 197 ALA B C 1
ATOM 3410 O O . ALA B 1 197 ? -11.061 74.895 56.034 1.00 12.19 197 ALA B O 1
ATOM 3412 N N . ASP B 1 198 ? -12.214 74.618 54.130 1.00 12.24 198 ASP B N 1
ATOM 3413 C CA . ASP B 1 198 ? -13.474 74.734 54.840 1.00 12.63 198 ASP B CA 1
ATOM 3414 C C . ASP B 1 198 ? -13.753 73.477 55.684 1.00 11.92 198 ASP B C 1
ATOM 3415 O O . ASP B 1 198 ? -14.656 73.463 56.506 1.00 13.05 198 ASP B O 1
ATOM 3420 N N . LYS B 1 199 ? -12.964 72.426 55.464 1.00 10.50 199 LYS B N 1
ATOM 3421 C CA . LYS B 1 199 ? -13.050 71.212 56.265 1.00 10.64 199 LYS B CA 1
ATOM 3422 C C . LYS B 1 199 ? -11.707 71.051 56.991 1.00 10.91 199 LYS B C 1
ATOM 3423 O O . LYS B 1 199 ? -11.380 69.969 57.481 1.00 12.00 199 LYS B O 1
ATOM 3429 N N . LYS B 1 200 ? -10.943 72.145 57.071 1.00 11.09 200 LYS B N 1
ATOM 3430 C CA . LYS B 1 200 ? -9.614 72.176 57.708 1.00 12.59 200 LYS B CA 1
ATOM 3431 C C . LYS B 1 200 ? -8.622 71.171 57.096 1.00 12.24 200 LYS B C 1
ATOM 3432 O O . LYS B 1 200 ? -7.726 70.677 57.765 1.00 12.38 200 LYS B O 1
ATOM 3438 N N . ILE B 1 201 ? -8.793 70.882 55.816 1.00 11.20 201 ILE B N 1
ATOM 3439 C CA . ILE B 1 201 ? -7.929 69.943 55.121 1.00 10.88 201 ILE B CA 1
ATOM 3440 C C . ILE B 1 201 ? -6.802 70.708 54.439 1.00 11.75 201 ILE B C 1
ATOM 3441 O O . ILE B 1 201 ? -7.056 71.727 53.793 1.00 14.06 201 ILE B O 1
ATOM 3446 N N . THR B 1 202 ? -5.559 70.263 54.623 1.00 11.67 202 THR B N 1
ATOM 3447 C CA . THR B 1 202 ? -4.431 70.906 53.940 1.00 11.04 202 THR B CA 1
ATOM 3448 C C . THR B 1 202 ? -4.243 70.178 52.603 1.00 10.47 202 THR B C 1
ATOM 3449 O O . THR B 1 202 ? -4.513 68.974 52.485 1.00 9.86 202 THR B O 1
ATOM 3453 N N . VAL B 1 203 ? -3.820 70.922 51.589 1.00 10.48 203 VAL B N 1
ATOM 3454 C CA . VAL B 1 203 ? -3.594 70.350 50.266 1.00 10.17 203 VAL B CA 1
ATOM 3455 C C . VAL B 1 203 ? -2.218 70.791 49.765 1.00 9.61 203 VAL B C 1
ATOM 3456 O O . VAL B 1 203 ? -1.959 71.982 49.659 1.00 8.66 203 VAL B O 1
ATOM 3460 N N . ASN B 1 204 ? -1.340 69.826 49.487 1.00 9.93 204 ASN B N 1
ATOM 3461 C CA . ASN B 1 204 ? 0.008 70.121 48.982 1.00 10.18 204 ASN B CA 1
ATOM 3462 C C . ASN B 1 204 ? 0.407 69.168 47.871 1.00 9.89 204 ASN B C 1
ATOM 3463 O O . ASN B 1 204 ? -0.209 68.120 47.691 1.00 9.31 204 ASN B O 1
ATOM 3468 N N . VAL B 1 205 ? 1.439 69.540 47.122 1.00 10.25 205 VAL B N 1
ATOM 3469 C CA . VAL B 1 205 ? 1.936 68.683 46.058 1.00 11.12 205 VAL B CA 1
ATOM 3470 C C . VAL B 1 205 ? 3.426 68.400 46.252 1.00 12.02 205 VAL B C 1
ATOM 3471 O O . VAL B 1 205 ? 4.200 69.305 46.598 1.00 12.79 205 VAL B O 1
ATOM 3475 N N . VAL B 1 206 ? 3.797 67.120 46.173 1.00 10.38 206 VAL B N 1
ATOM 3476 C CA . VAL B 1 206 ? 5.199 66.756 46.276 1.00 9.97 206 VAL B CA 1
ATOM 3477 C C . VAL B 1 206 ? 5.716 66.681 44.838 1.00 11.20 206 VAL B C 1
ATOM 3478 O O . VAL B 1 206 ? 4.997 66.241 43.937 1.00 10.85 206 VAL B O 1
ATOM 3482 N N . ALA B 1 207 ? 6.933 67.181 44.620 1.00 11.05 207 ALA B N 1
ATOM 3483 C CA . ALA B 1 207 ? 7.542 67.200 43.298 1.00 9.95 207 ALA B CA 1
ATOM 3484 C C . ALA B 1 207 ? 8.892 66.491 43.340 1.00 10.06 207 ALA B C 1
ATOM 3485 O O . ALA B 1 207 ? 9.930 67.097 43.581 1.00 9.53 207 ALA B O 1
ATOM 3487 N N . PRO B 1 208 ? 8.876 65.164 43.119 1.00 10.65 208 PRO B N 1
ATOM 3488 C CA . PRO B 1 208 ? 10.136 64.412 43.144 1.00 11.10 208 PRO B CA 1
ATOM 3489 C C . PRO B 1 208 ? 11.001 64.630 41.904 1.00 10.87 208 PRO B C 1
ATOM 3490 O O . PRO B 1 208 ? 10.505 65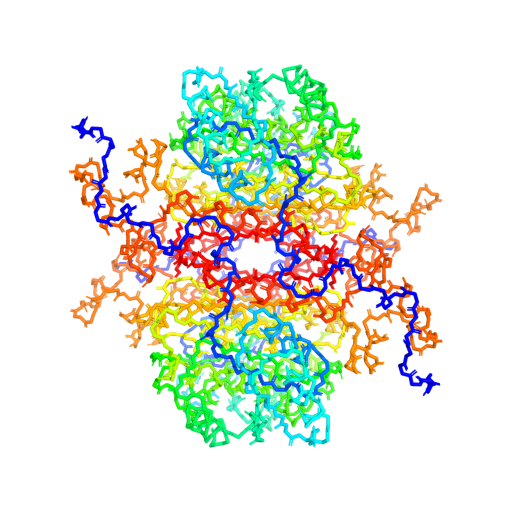.037 40.838 1.00 9.44 208 PRO B O 1
ATOM 3494 N N . GLY B 1 209 ? 12.308 64.435 42.090 1.00 11.00 209 GLY B N 1
ATOM 3495 C CA . GLY B 1 209 ? 13.236 64.450 40.972 1.00 11.25 209 GLY B CA 1
ATOM 3496 C C . GLY B 1 209 ? 13.216 62.967 40.578 1.00 11.03 209 GLY B C 1
ATOM 3497 O O . GLY B 1 209 ? 12.312 62.233 41.008 1.00 12.00 209 GLY B O 1
ATOM 3498 N N . GLY B 1 210 ? 14.177 62.496 39.785 1.00 10.76 210 GLY B N 1
ATOM 3499 C CA . GLY B 1 210 ? 14.204 61.083 39.417 1.00 9.67 210 GLY B CA 1
ATOM 3500 C C . GLY B 1 210 ? 14.301 60.166 40.631 1.00 9.98 210 GLY B C 1
ATOM 3501 O O . GLY B 1 210 ? 15.135 60.379 41.515 1.00 10.22 210 GLY B O 1
ATOM 3502 N N . ILE B 1 211 ? 13.443 59.151 40.671 1.00 9.59 211 ILE B N 1
ATOM 3503 C CA . ILE B 1 211 ? 13.376 58.193 41.779 1.00 10.48 211 ILE B CA 1
ATOM 3504 C C . ILE B 1 211 ? 13.436 56.778 41.180 1.00 11.26 211 ILE B C 1
ATOM 3505 O O . ILE B 1 211 ? 12.737 56.496 40.213 1.00 11.31 211 ILE B O 1
ATOM 3510 N N . LYS B 1 212 ? 14.273 55.906 41.748 1.00 12.10 212 LYS B N 1
ATOM 3511 C CA . LYS B 1 212 ? 14.426 54.531 41.249 1.00 14.43 212 LYS B CA 1
ATOM 3512 C C . LYS B 1 212 ? 13.169 53.688 41.373 1.00 14.31 212 LYS B C 1
ATOM 3513 O O . LYS B 1 212 ? 12.871 53.170 42.447 1.00 14.92 212 LYS B O 1
ATOM 3519 N N . THR B 1 213 ? 12.442 53.556 40.266 1.00 13.35 213 THR B N 1
ATOM 3520 C CA . THR B 1 213 ? 11.204 52.773 40.205 1.00 13.90 213 THR B CA 1
ATOM 3521 C C . THR B 1 213 ? 11.116 52.165 38.805 1.00 14.40 213 THR B C 1
ATOM 3522 O O . THR B 1 213 ? 12.011 52.364 37.977 1.00 14.53 213 THR B O 1
ATOM 3526 N N . ASP B 1 214 ? 10.015 51.470 38.527 1.00 14.06 214 ASP B N 1
ATOM 3527 C CA . ASP B 1 214 ? 9.796 50.889 37.209 1.00 14.54 214 ASP B CA 1
ATOM 3528 C C . ASP B 1 214 ? 9.768 52.004 36.165 1.00 14.32 214 ASP B C 1
ATOM 3529 O O . ASP B 1 214 ? 10.320 51.853 35.069 1.00 13.39 214 ASP B O 1
ATOM 3534 N N . MET B 1 215 ? 9.170 53.141 36.530 1.00 12.91 215 MET B N 1
ATOM 3535 C CA . MET B 1 215 ? 9.087 54.275 35.616 1.00 13.05 215 MET B CA 1
ATOM 3536 C C . MET B 1 215 ? 10.486 54.791 35.264 1.00 13.85 215 MET B C 1
ATOM 3537 O O . MET B 1 215 ? 10.783 55.039 34.091 1.00 13.73 215 MET B O 1
ATOM 3542 N N . TYR B 1 216 ? 11.334 54.933 36.284 1.00 13.58 216 TYR B N 1
ATOM 3543 C CA . TYR B 1 216 ? 12.724 55.394 36.127 1.00 15.15 216 TYR B CA 1
ATOM 3544 C C . TYR B 1 216 ? 13.479 54.435 35.189 1.00 15.46 216 TYR B C 1
ATOM 3545 O O . TYR B 1 216 ? 14.198 54.853 34.285 1.00 15.89 216 TYR B O 1
ATOM 3554 N N . HIS B 1 217 ? 13.292 53.141 35.396 1.00 16.40 217 HIS B N 1
ATOM 3555 C CA . HIS B 1 217 ? 13.931 52.154 34.541 1.00 19.07 217 HIS B CA 1
ATOM 3556 C C . HIS B 1 217 ? 13.540 52.260 33.092 1.00 18.43 217 HIS B C 1
ATOM 3557 O O . HIS B 1 217 ? 14.369 52.082 32.197 1.00 18.64 217 HIS B O 1
ATOM 3564 N N . ALA B 1 218 ? 12.260 52.517 32.868 1.00 16.19 218 ALA B N 1
ATOM 3565 C CA . ALA B 1 218 ? 11.750 52.629 31.517 1.00 15.86 218 ALA B CA 1
ATOM 3566 C C . ALA B 1 218 ? 12.191 53.877 30.742 1.00 15.23 218 ALA B C 1
ATOM 3567 O O . ALA B 1 218 ? 12.488 53.779 29.554 1.00 16.08 218 ALA B O 1
ATOM 3569 N N . VAL B 1 219 ? 12.307 55.028 31.409 1.00 13.40 219 VAL B N 1
ATOM 3570 C CA . VAL B 1 219 ? 12.634 56.261 30.696 1.00 12.45 219 VAL B CA 1
ATOM 3571 C C . VAL B 1 219 ? 13.756 57.151 31.192 1.00 12.37 219 VAL B C 1
ATOM 3572 O O . VAL B 1 219 ? 13.961 58.230 30.629 1.00 13.22 219 VAL B O 1
ATOM 3576 N N . CYS B 1 220 ? 14.513 56.728 32.193 1.00 12.34 220 CYS B N 1
ATOM 3577 C CA . CYS B 1 220 ? 15.582 57.597 32.690 1.00 13.99 220 CYS B CA 1
ATOM 3578 C C . CYS B 1 220 ? 16.514 58.096 31.590 1.00 13.25 220 CYS B C 1
ATOM 3579 O O . CYS B 1 220 ? 16.858 59.280 31.556 1.00 13.68 220 CYS B O 1
ATOM 3582 N N . ARG B 1 221 ? 16.882 57.204 30.671 1.00 14.01 221 ARG B N 1
ATOM 3583 C CA . ARG B 1 221 ? 17.763 57.566 29.557 1.00 13.67 221 ARG B CA 1
ATOM 3584 C C . ARG B 1 221 ? 17.229 58.717 28.690 1.00 14.07 221 ARG B C 1
ATOM 3585 O O . ARG B 1 221 ? 18.014 59.433 28.059 1.00 13.96 221 ARG B O 1
ATOM 3593 N N . GLU B 1 222 ? 15.904 58.895 28.658 1.00 14.38 222 GLU B N 1
ATOM 3594 C CA . GLU B 1 222 ? 15.287 59.960 27.871 1.00 14.42 222 GLU B CA 1
ATOM 3595 C C . GLU B 1 222 ? 15.621 61.349 28.419 1.00 13.81 222 GLU B C 1
ATOM 3596 O O . GLU B 1 222 ? 15.482 62.358 27.712 1.00 13.79 222 GLU B O 1
ATOM 3602 N N . TYR B 1 223 ? 16.044 61.393 29.685 1.00 13.70 223 TYR B N 1
ATOM 3603 C CA . TYR B 1 223 ? 16.415 62.643 30.350 1.00 13.19 223 TYR B CA 1
ATOM 3604 C C . TYR B 1 223 ? 17.914 62.883 30.210 1.00 14.89 223 TYR B C 1
ATOM 3605 O O . TYR B 1 223 ? 18.425 63.900 30.680 1.00 14.55 223 TYR B O 1
ATOM 3614 N N . ILE B 1 224 ? 18.613 61.949 29.560 1.00 13.65 224 ILE B N 1
ATOM 3615 C CA . ILE B 1 224 ? 20.065 62.037 29.400 1.00 14.93 224 ILE B CA 1
ATOM 3616 C C . ILE B 1 224 ? 20.508 62.201 27.946 1.00 15.34 224 ILE B C 1
ATOM 3617 O O . ILE B 1 224 ? 20.265 61.328 27.112 1.00 14.89 224 ILE B O 1
ATOM 3622 N N . PRO B 1 225 ? 21.155 63.327 27.620 1.00 16.04 225 PRO B N 1
ATOM 3623 C CA . PRO B 1 225 ? 21.612 63.531 26.241 1.00 17.64 225 PRO B CA 1
ATOM 3624 C C . PRO B 1 225 ? 22.537 62.378 25.851 1.00 19.38 225 PRO B C 1
ATOM 3625 O O . PRO B 1 225 ? 23.456 62.056 26.597 1.00 19.79 225 PRO B O 1
ATOM 3629 N N . ASN B 1 226 ? 22.229 61.697 24.747 1.00 20.65 226 ASN B N 1
ATOM 3630 C CA . ASN B 1 226 ? 23.043 60.579 24.260 1.00 23.71 226 ASN B CA 1
ATOM 3631 C C . ASN B 1 226 ? 23.150 59.439 25.270 1.00 24.86 226 ASN B C 1
ATOM 3632 O O . ASN B 1 226 ? 24.183 58.779 25.347 1.00 27.89 226 ASN B O 1
ATOM 3637 N N . GLY B 1 227 ? 22.096 59.199 26.045 1.00 24.49 227 GLY B N 1
ATOM 3638 C CA . GLY B 1 227 ? 22.150 58.142 27.042 1.00 23.53 227 GLY B CA 1
ATOM 3639 C C . GLY B 1 227 ? 21.505 56.832 26.648 1.00 22.67 227 GLY B C 1
ATOM 3640 O O . GLY B 1 227 ? 21.406 55.927 27.464 1.00 22.23 227 GLY B O 1
ATOM 3641 N N . GLU B 1 228 ? 21.094 56.718 25.390 1.00 23.87 228 GLU B N 1
ATOM 3642 C CA . GLU B 1 228 ? 20.433 55.508 24.904 1.00 26.69 228 GLU B CA 1
ATOM 3643 C C . GLU B 1 228 ? 21.175 54.201 25.148 1.00 26.34 228 GLU B C 1
ATOM 3644 O O . GLU B 1 228 ? 20.544 53.178 25.432 1.00 26.97 228 GLU B O 1
ATOM 3650 N N . ASN B 1 229 ? 22.504 54.242 25.077 1.00 26.01 229 ASN B N 1
ATOM 3651 C CA . ASN B 1 229 ? 23.307 53.039 25.272 1.00 27.10 229 ASN B CA 1
ATOM 3652 C C . ASN B 1 229 ? 23.943 52.843 26.641 1.00 25.75 229 ASN B C 1
ATOM 3653 O O . ASN B 1 229 ? 24.659 51.864 26.853 1.00 26.70 229 ASN B O 1
ATOM 3658 N N . LEU B 1 230 ? 23.695 53.765 27.565 1.00 23.03 230 LEU B N 1
ATOM 3659 C CA . LEU B 1 230 ? 24.245 53.640 28.910 1.00 21.97 230 LEU B CA 1
ATOM 3660 C C . LEU B 1 230 ? 23.744 52.372 29.615 1.00 21.05 230 LEU B C 1
ATOM 3661 O O . LEU B 1 230 ? 22.586 51.968 29.449 1.00 21.87 230 LEU B O 1
ATOM 3666 N N . SER B 1 231 ? 24.622 51.733 30.384 1.00 19.74 231 SER B N 1
ATOM 3667 C CA . SER B 1 231 ? 24.246 50.545 31.141 1.00 18.87 231 SER B CA 1
ATOM 3668 C C . SER B 1 231 ? 23.420 51.041 32.322 1.00 19.28 231 SER B C 1
ATOM 3669 O O . SER B 1 231 ? 23.420 52.236 32.614 1.00 19.09 231 SER B O 1
ATOM 3672 N N . ASN B 1 232 ? 22.750 50.131 33.019 1.00 19.49 232 ASN B N 1
ATOM 3673 C CA . ASN B 1 232 ? 21.949 50.517 34.174 1.00 20.46 232 ASN B CA 1
ATOM 3674 C C . ASN B 1 232 ? 22.848 51.153 35.217 1.00 20.32 232 ASN B C 1
ATOM 3675 O O . ASN B 1 232 ? 22.444 52.076 35.914 1.00 19.62 232 ASN B O 1
ATOM 3680 N N . GLU B 1 233 ? 24.089 50.678 35.277 1.00 20.85 233 GLU B N 1
ATOM 3681 C CA . GLU B 1 233 ? 25.090 51.174 36.226 1.00 22.18 233 GLU B CA 1
ATOM 3682 C C . GLU B 1 233 ? 25.488 52.615 35.893 1.00 19.80 233 GLU B C 1
ATOM 3683 O O . GLU B 1 233 ? 25.558 53.481 36.776 1.00 17.24 233 GLU B O 1
ATOM 3689 N N . GLU B 1 234 ? 25.739 52.865 34.609 1.00 18.42 234 GLU B N 1
ATOM 3690 C CA . GLU B 1 234 ? 26.118 54.200 34.159 1.00 17.71 234 GLU B CA 1
ATOM 3691 C C . GLU B 1 234 ? 24.957 55.184 34.317 1.00 15.89 234 GLU B C 1
ATOM 3692 O O . GLU B 1 234 ? 25.174 56.370 34.566 1.00 14.21 234 GLU B O 1
ATOM 3698 N N . VAL B 1 235 ? 23.728 54.692 34.156 1.00 16.34 235 VAL B N 1
ATOM 3699 C CA . VAL B 1 235 ? 22.542 55.535 34.311 1.00 15.18 235 VAL B CA 1
ATOM 3700 C C . VAL B 1 235 ? 22.455 56.035 35.756 1.00 13.94 235 VAL B C 1
ATOM 3701 O O . VAL B 1 235 ? 22.299 57.234 35.982 1.00 13.83 235 VAL B O 1
ATOM 3705 N N . ASP B 1 236 ? 22.622 55.127 36.722 1.00 13.22 236 ASP B N 1
ATOM 3706 C CA . ASP B 1 236 ? 22.582 55.497 38.137 1.00 14.50 236 ASP B CA 1
ATOM 3707 C C . ASP B 1 236 ? 23.701 56.458 38.498 1.00 15.32 236 ASP B C 1
ATOM 3708 O O . ASP B 1 236 ? 23.507 57.354 39.306 1.00 15.23 236 ASP B O 1
ATOM 3713 N N . GLU B 1 237 ? 24.884 56.247 37.921 1.00 15.44 237 GLU B N 1
ATOM 3714 C CA . GLU B 1 237 ? 26.037 57.099 38.185 1.00 14.66 237 GLU B CA 1
ATOM 3715 C C . GLU B 1 237 ? 25.772 58.504 37.639 1.00 14.03 237 GLU B C 1
ATOM 3716 O O . GLU B 1 237 ? 26.109 59.504 38.287 1.00 13.98 237 GLU B O 1
ATOM 3722 N N . TYR B 1 238 ? 25.153 58.570 36.458 1.00 13.04 238 TYR B N 1
ATOM 3723 C CA . TYR B 1 238 ? 24.810 59.849 35.839 1.00 12.81 238 TYR B CA 1
ATOM 3724 C C . TYR B 1 238 ? 23.772 60.582 36.706 1.00 12.69 238 TYR B C 1
ATOM 3725 O O . TYR B 1 238 ? 23.929 61.763 36.998 1.00 11.74 238 TYR B O 1
ATOM 3734 N N . ALA B 1 239 ? 22.715 59.876 37.104 1.00 13.34 239 ALA B N 1
ATOM 3735 C CA . ALA B 1 239 ? 21.670 60.461 37.940 1.00 14.56 239 ALA B CA 1
ATOM 3736 C C . ALA B 1 239 ? 22.252 61.003 39.251 1.00 15.12 239 ALA B C 1
ATOM 3737 O O . ALA B 1 239 ? 21.974 62.142 39.647 1.00 15.12 239 ALA B O 1
ATOM 3739 N N . ALA B 1 240 ? 23.103 60.204 39.893 1.00 16.11 240 ALA B N 1
ATOM 3740 C CA . ALA B 1 240 ? 23.732 60.585 41.159 1.00 16.42 240 ALA B CA 1
ATOM 3741 C C . ALA B 1 240 ? 24.600 61.847 41.068 1.00 16.18 240 ALA B C 1
ATOM 3742 O O . ALA B 1 240 ? 24.492 62.749 41.905 1.00 17.08 240 ALA B O 1
ATOM 3744 N N . VAL B 1 241 ? 25.445 61.916 40.043 1.00 14.39 241 VAL B N 1
ATOM 3745 C CA . VAL B 1 241 ? 26.344 63.048 39.866 1.00 13.88 241 VAL B CA 1
ATOM 3746 C C . VAL B 1 241 ? 25.712 64.274 39.201 1.00 14.16 241 VAL B C 1
ATOM 3747 O O . VAL B 1 241 ? 25.871 65.399 39.673 1.00 13.29 241 VAL B O 1
ATOM 3751 N N . GLN B 1 242 ? 24.986 64.062 38.111 1.00 13.70 242 GLN B N 1
ATOM 3752 C CA . GLN B 1 242 ? 24.371 65.179 37.404 1.00 14.07 242 GLN B CA 1
ATOM 3753 C C . GLN B 1 242 ? 23.188 65.854 38.129 1.00 13.78 242 GLN B C 1
ATOM 3754 O O . GLN B 1 242 ? 23.085 67.083 38.139 1.00 14.08 242 GLN B O 1
ATOM 3760 N N . TRP B 1 243 ? 22.330 65.047 38.757 1.00 12.97 243 TRP B N 1
ATOM 3761 C CA . TRP B 1 243 ? 21.129 65.562 39.403 1.00 12.67 243 TRP B CA 1
ATOM 3762 C C . TRP B 1 243 ? 21.138 65.812 40.890 1.00 12.86 243 TRP B C 1
ATOM 3763 O O . TRP B 1 243 ? 20.098 66.124 41.455 1.00 12.62 243 TRP B O 1
ATOM 3774 N N . SER B 1 244 ? 22.287 65.665 41.541 1.00 13.17 244 SER B N 1
ATOM 3775 C CA . SER B 1 244 ? 22.358 65.943 42.976 1.00 13.12 244 SER B CA 1
ATOM 3776 C C . SER B 1 244 ? 23.748 66.212 43.523 1.00 12.36 244 SER B C 1
ATOM 3777 O O . SER B 1 244 ? 24.659 65.394 43.376 1.00 11.22 244 SER B O 1
ATOM 3780 N N . PRO B 1 245 ? 23.922 67.370 44.170 1.00 13.10 245 PRO B N 1
ATOM 3781 C CA . PRO B 1 245 ? 25.211 67.736 44.765 1.00 13.50 245 PRO B CA 1
ATOM 3782 C C . PRO B 1 245 ? 25.536 66.719 45.871 1.00 12.13 245 PRO B C 1
ATOM 3783 O O . PRO B 1 245 ? 26.690 66.551 46.255 1.00 11.54 245 PRO B O 1
ATOM 3787 N N . LEU B 1 246 ? 24.502 66.025 46.350 1.00 11.82 246 LEU B N 1
ATOM 3788 C CA . LEU B 1 246 ? 24.650 64.995 47.385 1.00 13.19 246 LEU B CA 1
ATOM 3789 C C . LEU B 1 246 ? 25.194 63.674 46.805 1.00 14.04 246 LEU B C 1
ATOM 3790 O O . LEU B 1 246 ? 25.467 62.716 47.544 1.00 14.22 246 LEU B O 1
ATOM 3795 N N . ARG B 1 247 ? 25.321 63.623 45.479 1.00 14.32 247 ARG B N 1
ATOM 3796 C CA . ARG B 1 247 ? 25.868 62.471 44.767 1.00 14.96 247 ARG B CA 1
ATOM 3797 C C . ARG B 1 247 ? 25.285 61.081 45.046 1.00 14.82 247 ARG B C 1
ATOM 3798 O O . ARG B 1 247 ? 26.009 60.166 45.446 1.00 15.85 247 ARG B O 1
ATOM 3806 N N . ARG B 1 248 ? 23.977 60.936 44.866 1.00 13.14 248 ARG B N 1
ATOM 3807 C CA . ARG B 1 248 ? 23.295 59.653 45.022 1.00 13.05 248 ARG B CA 1
ATOM 3808 C C . ARG B 1 248 ? 21.976 59.738 44.255 1.00 13.52 248 ARG B C 1
ATOM 3809 O O . ARG B 1 248 ? 21.576 60.824 43.808 1.00 13.56 248 ARG B O 1
ATOM 3817 N N . VAL B 1 249 ? 21.329 58.592 44.068 1.00 12.66 249 VAL B N 1
ATOM 3818 C CA . VAL B 1 249 ? 20.060 58.534 43.350 1.00 13.50 249 VAL B CA 1
ATOM 3819 C C . VAL B 1 249 ? 18.888 58.640 44.336 1.00 12.70 249 VAL B C 1
ATOM 3820 O O . VAL B 1 249 ? 18.972 58.172 45.473 1.00 13.90 249 VAL B O 1
ATOM 3824 N N . GLY B 1 250 ? 17.800 59.258 43.897 1.00 12.02 250 GLY B N 1
ATOM 3825 C CA . GLY B 1 250 ? 16.624 59.358 44.736 1.00 12.44 250 GLY B CA 1
ATOM 3826 C C . GLY B 1 250 ? 15.950 57.992 44.839 1.00 13.63 250 GLY B C 1
ATOM 3827 O O . GLY B 1 250 ? 15.945 57.214 43.874 1.00 13.23 250 GLY B O 1
ATOM 3828 N N . LEU B 1 251 ? 15.364 57.714 46.003 1.00 12.74 251 LEU B N 1
ATOM 3829 C CA . LEU B 1 251 ? 14.684 56.450 46.280 1.00 11.66 251 LEU B CA 1
ATOM 3830 C C . LEU B 1 251 ? 13.252 56.699 46.760 1.00 10.90 251 LEU B C 1
ATOM 3831 O O . LEU B 1 251 ? 12.951 57.756 47.317 1.00 11.28 251 LEU B O 1
ATOM 3836 N N . PRO B 1 252 ? 12.350 55.733 46.538 1.00 11.15 252 PRO B N 1
ATOM 3837 C CA . PRO B 1 252 ? 10.954 55.888 46.962 1.00 10.99 252 PRO B CA 1
ATOM 3838 C C . PRO B 1 252 ? 10.803 56.345 48.417 1.00 12.33 252 PRO B C 1
ATOM 3839 O O . PRO B 1 252 ? 9.922 57.164 48.723 1.00 11.80 252 PRO B O 1
ATOM 3843 N N . ILE B 1 253 ? 11.675 55.852 49.303 1.00 11.92 253 ILE B N 1
ATOM 3844 C CA . ILE B 1 253 ? 11.608 56.228 50.725 1.00 12.60 253 ILE B CA 1
ATOM 3845 C C . ILE B 1 253 ? 11.838 57.731 50.931 1.00 12.03 253 ILE B C 1
ATOM 3846 O O . ILE B 1 253 ? 11.266 58.326 51.842 1.00 11.92 253 ILE B O 1
ATOM 3851 N N . ASP B 1 254 ? 12.660 58.343 50.076 1.00 12.09 254 ASP B N 1
ATOM 3852 C CA . ASP B 1 254 ? 12.921 59.783 50.155 1.00 11.70 254 ASP B CA 1
ATOM 3853 C C . ASP B 1 254 ? 11.600 60.560 50.031 1.00 11.57 254 ASP B C 1
ATOM 3854 O O . ASP B 1 254 ? 11.383 61.569 50.708 1.00 11.22 254 ASP B O 1
ATOM 3859 N N . ILE B 1 255 ? 10.713 60.068 49.171 1.00 10.95 255 ILE B N 1
ATOM 3860 C CA . ILE B 1 255 ? 9.424 60.712 48.956 1.00 11.46 255 ILE B CA 1
ATOM 3861 C C . ILE B 1 255 ? 8.411 60.354 50.054 1.00 12.98 255 ILE B C 1
ATOM 3862 O O . ILE B 1 255 ? 7.706 61.234 50.577 1.00 12.12 255 ILE B O 1
ATOM 3867 N N . ALA B 1 256 ? 8.344 59.069 50.400 1.00 12.84 256 ALA B N 1
ATOM 3868 C CA . ALA B 1 256 ? 7.430 58.591 51.439 1.00 12.09 256 ALA B CA 1
ATOM 3869 C C . ALA B 1 256 ? 7.593 59.368 52.754 1.00 11.08 256 ALA B C 1
ATOM 3870 O O . ALA B 1 256 ? 6.602 59.699 53.416 1.00 10.91 256 ALA B O 1
ATOM 3872 N N . ARG B 1 257 ? 8.842 59.624 53.138 1.00 10.89 257 ARG B N 1
ATOM 3873 C CA . ARG B 1 257 ? 9.136 60.347 54.373 1.00 10.93 257 ARG B CA 1
ATOM 3874 C C . ARG B 1 257 ? 8.538 61.740 54.381 1.00 10.84 257 ARG B C 1
ATOM 3875 O O . ARG B 1 257 ? 7.938 62.164 55.375 1.00 10.98 257 ARG B O 1
ATOM 3883 N N . VAL B 1 258 ? 8.687 62.455 53.269 1.00 10.06 258 VAL B N 1
ATOM 3884 C CA . VAL B 1 258 ? 8.133 63.803 53.169 1.00 10.58 258 VAL B CA 1
ATOM 3885 C C . VAL B 1 258 ? 6.596 63.741 53.193 1.00 10.22 258 VAL B C 1
ATOM 3886 O O . VAL B 1 258 ? 5.948 64.587 53.813 1.00 10.38 258 VAL B O 1
ATOM 3890 N N . VAL B 1 259 ? 6.023 62.725 52.547 1.00 10.11 259 VAL B N 1
ATOM 3891 C CA . VAL B 1 259 ? 4.568 62.548 52.536 1.00 10.85 259 VAL B CA 1
ATOM 3892 C C . VAL B 1 259 ? 4.045 62.357 53.968 1.00 11.80 259 VAL B C 1
ATOM 3893 O O . VAL B 1 259 ? 3.022 62.934 54.340 1.00 10.83 259 VAL B O 1
ATOM 3897 N N . CYS B 1 260 ? 4.771 61.582 54.776 1.00 12.11 260 CYS B N 1
ATOM 3898 C CA . CYS B 1 260 ? 4.371 61.337 56.161 1.00 12.01 260 CYS B CA 1
ATOM 3899 C C . CYS B 1 260 ? 4.428 62.627 56.983 1.00 11.61 260 CYS B C 1
ATOM 3900 O O . CYS B 1 260 ? 3.589 62.845 57.859 1.00 11.51 260 CYS B O 1
ATOM 3903 N N . PHE B 1 261 ? 5.418 63.475 56.703 1.00 9.85 261 PHE B N 1
ATOM 3904 C CA . PHE B 1 261 ? 5.540 64.754 57.400 1.00 10.16 261 PHE B CA 1
ATOM 3905 C C . PHE B 1 261 ? 4.295 65.596 57.098 1.00 10.89 261 PHE B C 1
ATOM 3906 O O . PHE B 1 261 ? 3.636 66.112 58.000 1.00 10.68 261 PHE B O 1
ATOM 3914 N N . LEU B 1 262 ? 3.994 65.739 55.809 1.00 11.21 262 LEU B N 1
ATOM 3915 C CA . LEU B 1 262 ? 2.846 66.517 55.364 1.00 11.24 262 LEU B CA 1
ATOM 3916 C C . LEU B 1 262 ? 1.536 65.980 55.929 1.00 10.85 262 LEU B C 1
ATOM 3917 O O . LEU B 1 262 ? 0.650 66.755 56.310 1.00 10.35 262 LEU B O 1
ATOM 3922 N N . ALA B 1 263 ? 1.451 64.653 56.018 1.00 11.05 263 ALA B N 1
ATOM 3923 C CA . ALA B 1 263 ? 0.263 63.959 56.511 1.00 10.89 263 ALA B CA 1
ATOM 3924 C C . ALA B 1 263 ? 0.060 64.051 58.023 1.00 11.37 263 ALA B C 1
ATOM 3925 O O . ALA B 1 263 ? -1.040 63.750 58.511 1.00 12.26 263 ALA B O 1
ATOM 3927 N N . SER B 1 264 ? 1.108 64.452 58.750 1.00 10.82 264 SER B N 1
ATOM 3928 C CA . SER B 1 264 ? 1.065 64.571 60.215 1.00 10.78 264 SER B CA 1
ATOM 3929 C C . SER B 1 264 ? 0.675 65.965 60.681 1.00 11.44 264 SER B C 1
ATOM 3930 O O . SER B 1 264 ? 0.535 66.888 59.867 1.00 10.72 264 SER B O 1
ATOM 3933 N N . ASN B 1 265 ? 0.562 66.130 62.000 1.00 11.32 265 ASN B N 1
ATOM 3934 C CA . ASN B 1 265 ? 0.230 67.431 62.578 1.00 11.68 265 ASN B CA 1
ATOM 3935 C C . ASN B 1 265 ? 1.351 68.454 62.296 1.00 11.05 265 ASN B C 1
ATOM 3936 O O . ASN B 1 265 ? 1.102 69.669 62.319 1.00 10.67 265 ASN B O 1
ATOM 3941 N N . ASP B 1 266 ? 2.566 67.950 62.027 1.00 11.15 266 ASP B N 1
ATOM 3942 C CA . ASP B 1 266 ? 3.727 68.798 61.722 1.00 12.39 266 ASP B CA 1
ATOM 3943 C C . ASP B 1 266 ? 3.489 69.616 60.453 1.00 12.03 266 ASP B C 1
ATOM 3944 O O . ASP B 1 266 ? 4.034 70.710 60.303 1.00 11.55 266 ASP B O 1
ATOM 3949 N N . GLY B 1 267 ? 2.671 69.082 59.548 1.00 11.98 267 GLY B N 1
ATOM 3950 C CA . GLY B 1 267 ? 2.371 69.801 58.317 1.00 12.37 267 GLY B CA 1
ATOM 3951 C C . GLY B 1 267 ? 1.133 70.688 58.397 1.00 12.16 267 GLY B C 1
ATOM 3952 O O . GLY B 1 267 ? 0.660 71.190 57.375 1.00 11.26 267 GLY B O 1
ATOM 3953 N N . GLY B 1 268 ? 0.631 70.929 59.611 1.00 11.55 268 GLY B N 1
ATOM 3954 C CA . GLY B 1 268 ? -0.578 71.729 59.789 1.00 10.97 268 GLY B CA 1
ATOM 3955 C C . GLY B 1 268 ? -0.640 73.121 59.174 1.00 10.19 268 GLY B C 1
ATOM 3956 O O . GLY B 1 268 ? -1.699 73.544 58.703 1.00 11.26 268 GLY B O 1
ATOM 3957 N N . TRP B 1 269 ? 0.487 73.837 59.178 1.00 9.73 269 TRP B N 1
ATOM 3958 C CA . TRP B 1 269 ? 0.527 75.189 58.630 1.00 9.43 269 TRP B CA 1
ATOM 3959 C C . TRP B 1 269 ? 1.087 75.214 57.196 1.00 10.51 269 TRP B C 1
ATOM 3960 O O . TRP B 1 269 ? 1.300 76.282 56.616 1.00 10.76 269 TRP B O 1
ATOM 3971 N N . VAL B 1 270 ? 1.363 74.028 56.656 1.00 9.97 270 VAL B N 1
ATOM 3972 C CA . VAL B 1 270 ? 1.856 73.902 55.291 1.00 10.74 270 VAL B CA 1
ATOM 3973 C C . VAL B 1 270 ? 0.655 73.514 54.412 1.00 10.73 270 VAL B C 1
ATOM 3974 O O . VAL B 1 270 ? 0.134 72.386 54.499 1.00 10.37 270 VAL B O 1
ATOM 3978 N N . THR B 1 271 ? 0.161 74.479 53.643 1.00 8.95 271 THR B N 1
ATOM 3979 C CA . THR B 1 271 ? -0.947 74.208 52.729 1.00 9.80 271 THR B CA 1
ATOM 3980 C C . THR B 1 271 ? -0.822 75.069 51.478 1.00 9.92 271 THR B C 1
ATOM 3981 O O . THR B 1 271 ? -0.345 76.210 51.549 1.00 9.91 271 THR B O 1
ATOM 3985 N N . GLY B 1 272 ? -1.229 74.502 50.341 1.00 9.86 272 GLY B N 1
ATOM 3986 C CA . GLY B 1 272 ? -1.147 75.189 49.057 1.00 10.62 272 GLY B CA 1
ATOM 3987 C C . GLY B 1 272 ? 0.278 75.319 48.525 1.00 11.10 272 GLY B C 1
ATOM 3988 O O . GLY B 1 272 ? 0.557 76.169 47.679 1.00 11.45 272 GLY B O 1
ATOM 3989 N N . LYS B 1 273 ? 1.163 74.438 48.985 1.00 10.68 273 LYS B N 1
ATOM 3990 C CA . LYS B 1 273 ? 2.571 74.476 48.612 1.00 10.73 273 LYS B CA 1
ATOM 3991 C C . LYS B 1 273 ? 3.070 73.328 47.758 1.00 10.80 273 LYS B C 1
ATOM 3992 O O . LYS B 1 273 ? 2.498 72.227 47.750 1.00 10.00 273 LYS B O 1
ATOM 3998 N N . VAL B 1 274 ? 4.170 73.607 47.062 1.00 11.31 274 VAL B N 1
ATOM 3999 C CA . VAL B 1 274 ? 4.869 72.635 46.219 1.00 11.86 274 VAL B CA 1
ATOM 4000 C C . VAL B 1 274 ? 6.151 72.308 46.971 1.00 10.90 274 VAL B C 1
ATOM 4001 O O . VAL B 1 274 ? 6.951 73.200 47.249 1.00 13.54 274 VAL B O 1
ATOM 4005 N N . ILE B 1 275 ? 6.324 71.052 47.346 1.00 10.13 275 ILE B N 1
ATOM 4006 C CA . ILE B 1 275 ? 7.526 70.627 48.070 1.00 9.98 275 ILE B CA 1
ATOM 4007 C C . ILE B 1 275 ? 8.417 69.790 47.137 1.00 11.11 275 ILE B C 1
ATOM 4008 O O . ILE B 1 275 ? 8.068 68.649 46.788 1.00 10.69 275 ILE B O 1
ATOM 4013 N N . GLY B 1 276 ? 9.538 70.383 46.708 1.00 10.89 276 GLY B N 1
ATOM 4014 C CA . GLY B 1 276 ? 10.478 69.703 45.829 1.00 9.42 276 GLY B CA 1
ATOM 4015 C C . GLY B 1 276 ? 11.339 68.722 46.609 1.00 10.04 276 GLY B C 1
ATOM 4016 O O . GLY B 1 276 ? 11.938 69.081 47.626 1.00 9.53 276 GLY B O 1
ATOM 4017 N N . ILE B 1 277 ? 11.403 67.480 46.131 1.00 9.90 277 ILE B N 1
ATOM 4018 C CA . ILE B 1 277 ? 12.185 66.434 46.787 1.00 9.62 277 ILE B CA 1
ATOM 4019 C C . ILE B 1 277 ? 13.042 65.799 45.700 1.00 10.26 277 ILE B C 1
ATOM 4020 O O . ILE B 1 277 ? 12.736 64.715 45.189 1.00 11.11 277 ILE B O 1
ATOM 4025 N N . ASP B 1 278 ? 14.140 66.465 45.371 1.00 10.03 278 ASP B N 1
ATOM 4026 C CA . ASP B 1 278 ? 15.002 66.013 44.291 1.00 10.29 278 ASP B CA 1
ATOM 4027 C C . ASP B 1 278 ? 16.498 66.028 44.605 1.00 10.47 278 ASP B C 1
ATOM 4028 O O . ASP B 1 278 ? 17.322 66.012 43.689 1.00 9.86 278 ASP B O 1
ATOM 4033 N N . GLY B 1 279 ? 16.847 66.107 45.886 1.00 10.60 279 GLY B N 1
ATOM 4034 C CA . GLY B 1 279 ? 18.254 66.137 46.262 1.00 10.71 279 GLY B CA 1
ATOM 4035 C C . GLY B 1 279 ? 19.007 67.345 45.721 1.00 10.77 279 GLY B C 1
ATOM 4036 O O . GLY B 1 279 ? 20.234 67.329 45.654 1.00 11.73 279 GLY B O 1
ATOM 4037 N N . GLY B 1 280 ? 18.265 68.397 45.371 1.00 11.52 280 GLY B N 1
ATOM 4038 C CA . GLY B 1 280 ? 18.846 69.618 44.845 1.00 11.27 280 GLY B CA 1
ATOM 4039 C C . GLY B 1 280 ? 19.110 69.615 43.351 1.00 12.20 280 GLY B C 1
ATOM 4040 O O . GLY B 1 280 ? 19.974 70.352 42.896 1.00 14.81 280 GLY B O 1
ATOM 4041 N N . ALA B 1 281 ? 18.357 68.823 42.589 1.00 11.93 281 ALA B N 1
ATOM 4042 C CA . ALA B 1 281 ? 18.530 68.723 41.132 1.00 12.06 281 ALA B CA 1
ATOM 4043 C C . ALA B 1 281 ? 18.206 69.980 40.333 1.00 11.60 281 ALA B C 1
ATOM 4044 O O . ALA B 1 281 ? 17.407 70.818 40.748 1.00 12.40 281 ALA B O 1
ATOM 4046 N N . CYS B 1 282 ? 18.890 70.123 39.208 1.00 9.88 282 CYS B N 1
ATOM 4047 C CA . CYS B 1 282 ? 18.649 71.229 38.296 1.00 10.37 282 CYS B CA 1
ATOM 4048 C C . CYS B 1 282 ? 18.328 70.526 36.978 1.00 11.48 282 CYS B C 1
ATOM 4049 O O . CYS B 1 282 ? 19.200 69.887 36.398 1.00 12.37 282 CYS B O 1
ATOM 4052 N N . MET B 1 283 ? 17.074 70.589 36.537 1.00 11.05 283 MET B N 1
ATOM 4053 C CA . MET B 1 283 ? 16.678 69.926 35.289 1.00 10.65 283 MET B CA 1
ATOM 4054 C C . MET B 1 283 ? 15.861 70.813 34.360 1.00 10.73 283 MET B C 1
ATOM 4055 O O . MET B 1 283 ? 15.717 70.427 33.180 1.00 11.27 283 MET B O 1
ATOM 4061 N N . ALA C 1 3 ? 46.222 79.437 31.520 1.00 18.27 3 ALA C N 1
ATOM 4062 C CA . ALA C 1 3 ? 45.564 80.731 31.279 1.00 18.21 3 ALA C CA 1
ATOM 4063 C C . ALA C 1 3 ? 45.386 81.053 29.796 1.00 18.00 3 ALA C C 1
ATOM 4064 O O . ALA C 1 3 ? 46.337 80.978 29.015 1.00 17.09 3 ALA C O 1
ATOM 4066 N N . VAL C 1 4 ? 44.153 81.379 29.413 1.00 17.29 4 VAL C N 1
ATOM 4067 C CA . VAL C 1 4 ? 43.836 81.738 28.026 1.00 18.00 4 VAL C CA 1
ATOM 4068 C C . VAL C 1 4 ? 43.909 83.266 28.001 1.00 18.00 4 VAL C C 1
ATOM 4069 O O . VAL C 1 4 ? 42.992 83.962 28.463 1.00 18.47 4 VAL C O 1
ATOM 4073 N N . THR C 1 5 ? 45.030 83.772 27.493 1.00 16.99 5 THR C N 1
ATOM 4074 C CA . THR C 1 5 ? 45.287 85.202 27.458 1.00 16.33 5 THR C CA 1
ATOM 4075 C C . THR C 1 5 ? 44.766 85.977 26.241 1.00 17.94 5 THR C C 1
ATOM 4076 O O . THR C 1 5 ? 44.846 87.206 26.232 1.00 18.53 5 THR C O 1
ATOM 4080 N N . GLN C 1 6 ? 44.312 85.279 25.197 1.00 19.32 6 GLN C N 1
ATOM 4081 C CA . GLN C 1 6 ? 43.761 85.958 24.011 1.00 21.26 6 GLN C CA 1
ATOM 4082 C C . GLN C 1 6 ? 42.601 86.840 24.468 1.00 21.29 6 GLN C C 1
ATOM 4083 O O . GLN C 1 6 ? 41.635 86.358 25.078 1.00 19.02 6 GLN C O 1
ATOM 4089 N N . PRO C 1 7 ? 42.694 88.152 24.204 1.00 23.39 7 PRO C N 1
ATOM 4090 C CA . PRO C 1 7 ? 41.617 89.065 24.609 1.00 24.23 7 PRO C CA 1
ATOM 4091 C C . PRO C 1 7 ? 40.360 88.793 23.770 1.00 25.02 7 PRO C C 1
ATOM 4092 O O . PRO C 1 7 ? 40.430 88.157 22.694 1.00 23.19 7 PRO C O 1
ATOM 4096 N N . ARG C 1 8 ? 39.226 89.290 24.270 1.00 26.63 8 ARG C N 1
ATOM 4097 C CA . ARG C 1 8 ? 37.932 89.156 23.602 1.00 29.45 8 ARG C CA 1
ATOM 4098 C C . ARG C 1 8 ? 38.026 89.639 22.172 1.00 31.53 8 ARG C C 1
ATOM 4099 O O . ARG C 1 8 ? 38.600 90.706 21.904 1.00 32.02 8 ARG C O 1
ATOM 4107 N N . GLY C 1 9 ? 37.461 88.850 21.264 1.00 33.54 9 GLY C N 1
ATOM 4108 C CA . GLY C 1 9 ? 37.459 89.213 19.856 1.00 36.58 9 GLY C CA 1
ATOM 4109 C C . GLY C 1 9 ? 36.160 88.774 19.187 1.00 38.70 9 GLY C C 1
ATOM 4110 O O . GLY C 1 9 ? 35.386 87.960 19.746 1.00 39.18 9 GLY C O 1
ATOM 4111 N N . GLU C 1 10 ? 35.886 89.307 17.999 1.00 39.43 10 GLU C N 1
ATOM 4112 C CA . GLU C 1 10 ? 34.657 88.910 17.327 1.00 40.30 10 GLU C CA 1
ATOM 4113 C C . GLU C 1 10 ? 34.777 87.514 16.728 1.00 40.38 10 GLU C C 1
ATOM 4114 O O . GLU C 1 10 ? 35.889 87.039 16.430 1.00 41.59 10 GLU C O 1
ATOM 4120 N N . SER C 1 11 ? 33.653 86.804 16.709 1.00 40.76 11 SER C N 1
ATOM 4121 C CA . SER C 1 11 ? 33.594 85.439 16.184 1.00 39.65 11 SER C CA 1
ATOM 4122 C C . SER C 1 11 ? 32.243 85.267 15.504 1.00 37.81 11 SER C C 1
ATOM 4123 O O . SER C 1 11 ? 31.489 86.244 15.373 1.00 37.75 11 SER C O 1
ATOM 4126 N N . LYS C 1 12 ? 31.927 84.042 15.079 1.00 35.92 12 LYS C N 1
ATOM 4127 C CA . LYS C 1 12 ? 30.645 83.806 14.421 1.00 34.74 12 LYS C CA 1
ATOM 4128 C C . LYS C 1 12 ? 29.486 84.101 15.373 1.00 31.67 12 LYS C C 1
ATOM 4129 O O . LYS C 1 12 ? 28.423 84.565 14.948 1.00 32.12 12 LYS C O 1
ATOM 4135 N N . TYR C 1 13 ? 29.732 83.900 16.666 1.00 27.87 13 TYR C N 1
ATOM 4136 C CA . TYR C 1 13 ? 28.723 84.136 17.688 1.00 24.47 13 TYR C CA 1
ATOM 4137 C C . TYR C 1 13 ? 28.531 85.605 18.062 1.00 22.79 13 TYR C C 1
ATOM 4138 O O . TYR C 1 13 ? 27.728 85.945 18.934 1.00 22.07 13 TYR C O 1
ATOM 4147 N N . ASP C 1 14 ? 29.231 86.480 17.352 1.00 22.47 14 ASP C N 1
ATOM 4148 C CA . ASP C 1 14 ? 29.111 87.910 17.585 1.00 22.28 14 ASP C CA 1
ATOM 4149 C C . ASP C 1 14 ? 28.167 88.575 16.585 1.00 21.64 14 ASP C C 1
ATOM 4150 O O . ASP C 1 14 ? 27.826 89.750 16.733 1.00 22.09 14 ASP C O 1
ATOM 4155 N N . ALA C 1 15 ? 27.674 87.784 15.627 1.00 20.76 15 ALA C N 1
ATOM 4156 C CA . ALA C 1 15 ? 26.754 88.274 14.611 1.00 19.53 15 ALA C CA 1
ATOM 4157 C C . ALA C 1 15 ? 25.475 88.799 15.255 1.00 19.38 15 ALA C C 1
ATOM 4158 O O . ALA C 1 15 ? 24.874 88.129 16.083 1.00 19.67 15 ALA C O 1
ATOM 4160 N N . ILE C 1 16 ? 25.095 90.023 14.900 1.00 20.56 16 ILE C N 1
ATOM 4161 C CA . ILE C 1 16 ? 23.887 90.663 15.429 1.00 19.81 16 ILE C CA 1
ATOM 4162 C C . ILE C 1 16 ? 22.654 90.063 14.751 1.00 20.47 16 ILE C C 1
ATOM 4163 O O . ILE C 1 16 ? 22.562 90.035 13.523 1.00 19.38 16 ILE C O 1
ATOM 4168 N N . PRO C 1 17 ? 21.715 89.523 15.546 1.00 20.75 17 PRO C N 1
ATOM 4169 C CA . PRO C 1 17 ? 20.482 88.925 15.011 1.00 20.53 17 PRO C CA 1
ATOM 4170 C C . PRO C 1 17 ? 19.489 90.059 14.703 1.00 19.96 17 PRO C C 1
ATOM 4171 O O . PRO C 1 17 ? 19.019 90.749 15.613 1.00 19.63 17 PRO C O 1
ATOM 4175 N N . GLY C 1 18 ? 19.183 90.278 13.430 1.00 18.32 18 GLY C N 1
ATOM 4176 C CA . GLY C 1 18 ? 18.245 91.339 13.111 1.00 16.74 18 GLY C CA 1
ATOM 4177 C C . GLY C 1 18 ? 18.833 92.736 13.137 1.00 16.29 18 GLY C C 1
ATOM 4178 O O . GLY C 1 18 ? 19.980 92.933 13.544 1.00 15.72 18 GLY C O 1
ATOM 4179 N N . PRO C 1 19 ? 18.034 93.748 12.771 1.00 16.79 19 PRO C N 1
ATOM 4180 C CA . PRO C 1 19 ? 18.499 95.135 12.741 1.00 16.60 19 PRO C CA 1
ATOM 4181 C C . PRO C 1 19 ? 18.665 95.848 14.067 1.00 16.96 19 PRO C C 1
ATOM 4182 O O . PRO C 1 19 ? 17.938 95.603 15.040 1.00 16.54 19 PRO C O 1
ATOM 4186 N N . LEU C 1 20 ? 19.643 96.743 14.078 1.00 16.63 20 LEU C N 1
ATOM 4187 C CA . LEU C 1 20 ? 19.903 97.585 15.229 1.00 16.40 20 LEU C CA 1
ATOM 4188 C C . LEU C 1 20 ? 18.887 98.729 15.128 1.00 16.64 20 LEU C C 1
ATOM 4189 O O . LEU C 1 20 ? 18.406 99.045 14.030 1.00 16.03 20 LEU C O 1
ATOM 4194 N N . GLY C 1 21 ? 18.518 99.315 16.264 1.00 15.54 21 GLY C N 1
ATOM 4195 C CA . GLY C 1 21 ? 17.560 100.404 16.239 1.00 15.86 21 GLY C CA 1
ATOM 4196 C C . GLY C 1 21 ? 16.095 99.985 16.258 1.00 16.09 21 GLY C C 1
ATOM 4197 O O . GLY C 1 21 ? 15.783 98.792 16.337 1.00 15.04 21 GLY C O 1
ATOM 4198 N N . PRO C 1 22 ? 15.174 100.957 16.111 1.00 17.18 22 PRO C N 1
ATOM 4199 C CA . PRO C 1 22 ? 13.710 100.785 16.112 1.00 17.65 22 PRO C CA 1
ATOM 4200 C C . PRO C 1 22 ? 13.083 99.774 15.142 1.00 17.10 22 PRO C C 1
ATOM 4201 O O . PRO C 1 22 ? 12.013 99.245 15.425 1.00 16.93 22 PRO C O 1
ATOM 4205 N N . GLN C 1 23 ? 13.748 99.484 14.025 1.00 17.04 23 GLN C N 1
ATOM 4206 C CA . GLN C 1 23 ? 13.234 98.512 13.058 1.00 18.32 23 GLN C CA 1
ATOM 4207 C C . GLN C 1 23 ? 13.087 97.126 13.673 1.00 17.80 23 GLN C C 1
ATOM 4208 O O . GLN C 1 23 ? 12.299 96.320 13.197 1.00 17.85 23 GLN C O 1
ATOM 4214 N N . SER C 1 24 ? 13.844 96.859 14.736 1.00 15.86 24 SER C N 1
ATOM 4215 C CA . SER C 1 24 ? 13.780 95.576 15.417 1.00 15.14 24 SER C CA 1
ATOM 4216 C C . SER C 1 24 ? 12.388 95.311 16.019 1.00 13.78 24 SER C C 1
ATOM 4217 O O . SER C 1 24 ? 12.034 94.178 16.303 1.00 14.03 24 SER C O 1
ATOM 4220 N N . ALA C 1 25 ? 11.606 96.367 16.214 1.00 14.75 25 ALA C N 1
ATOM 4221 C CA . ALA C 1 25 ? 10.261 96.235 16.763 1.00 15.40 25 ALA C CA 1
ATOM 4222 C C . ALA C 1 25 ? 9.221 96.099 15.647 1.00 16.24 25 ALA C C 1
ATOM 4223 O O . ALA C 1 25 ? 8.049 95.848 15.915 1.00 16.12 25 ALA C O 1
ATOM 4225 N N . SER C 1 26 ? 9.652 96.260 14.399 1.00 16.53 26 SER C N 1
ATOM 4226 C CA . SER C 1 26 ? 8.729 96.201 13.263 1.00 18.10 26 SER C CA 1
ATOM 4227 C C . SER C 1 26 ? 8.114 94.843 12.941 1.00 17.12 26 SER C C 1
ATOM 4228 O O . SER C 1 26 ? 8.806 93.830 12.948 1.00 18.92 26 SER C O 1
ATOM 4231 N N . LEU C 1 27 ? 6.816 94.837 12.627 1.00 16.32 27 LEU C N 1
ATOM 4232 C CA . LEU C 1 27 ? 6.115 93.603 12.248 1.00 16.01 27 LEU C CA 1
ATOM 4233 C C . LEU C 1 27 ? 5.666 93.706 10.786 1.00 17.39 27 LEU C C 1
ATOM 4234 O O . LEU C 1 27 ? 4.865 92.906 10.298 1.00 16.05 27 LEU C O 1
ATOM 4239 N N . GLU C 1 28 ? 6.226 94.691 10.089 1.00 18.63 28 GLU C N 1
ATOM 4240 C CA . GLU C 1 28 ? 5.907 94.939 8.691 1.00 21.53 28 GLU C CA 1
ATOM 4241 C C . GLU C 1 28 ? 6.183 93.707 7.831 1.00 19.60 28 GLU C C 1
ATOM 4242 O O . GLU C 1 28 ? 7.257 93.113 7.914 1.00 18.25 28 GLU C O 1
ATOM 4248 N N . GLY C 1 29 ? 5.184 93.296 7.050 1.00 20.42 29 GLY C N 1
ATOM 4249 C CA . GLY C 1 29 ? 5.347 92.140 6.176 1.00 20.40 29 GLY C CA 1
ATOM 4250 C C . GLY C 1 29 ? 5.186 90.765 6.818 1.00 21.77 29 GLY C C 1
ATOM 4251 O O . GLY C 1 29 ? 5.381 89.735 6.159 1.00 22.36 29 GLY C O 1
ATOM 4252 N N . LYS C 1 30 ? 4.859 90.738 8.108 1.00 19.29 30 LYS C N 1
ATOM 4253 C CA . LYS C 1 30 ? 4.665 89.478 8.808 1.00 18.39 30 LYS C CA 1
ATOM 4254 C C . LYS C 1 30 ? 3.211 89.026 8.651 1.00 17.32 30 LYS C C 1
ATOM 4255 O O . LYS C 1 30 ? 2.329 89.838 8.353 1.00 17.78 30 LYS C O 1
ATOM 4261 N N . VAL C 1 31 ? 2.979 87.726 8.819 1.00 16.40 31 VAL C N 1
ATOM 4262 C CA . VAL C 1 31 ? 1.637 87.156 8.760 1.00 14.42 31 VAL C CA 1
ATOM 4263 C C . VAL C 1 31 ? 1.384 86.510 10.127 1.00 13.98 31 VAL C C 1
ATOM 4264 O O . VAL C 1 31 ? 2.200 85.726 10.612 1.00 13.55 31 VAL C O 1
ATOM 4268 N N . ALA C 1 32 ? 0.258 86.858 10.744 1.00 13.06 32 ALA C N 1
ATOM 4269 C CA . ALA C 1 32 ? -0.099 86.331 12.056 1.00 13.51 32 ALA C CA 1
ATOM 4270 C C . ALA C 1 32 ? -1.467 85.662 12.062 1.00 13.88 32 ALA C C 1
ATOM 4271 O O . ALA C 1 32 ? -2.351 86.026 11.279 1.00 14.90 32 ALA C O 1
ATOM 4273 N N . LEU C 1 33 ? -1.608 84.650 12.914 1.00 12.55 33 LEU C N 1
ATOM 4274 C CA . LEU C 1 33 ? -2.870 83.939 13.088 1.00 13.65 33 LEU C CA 1
ATOM 4275 C C . LEU C 1 33 ? -3.202 84.070 14.581 1.00 14.68 33 LEU C C 1
ATOM 4276 O O . LEU C 1 33 ? -2.337 83.854 15.431 1.00 14.40 33 LEU C O 1
ATOM 4281 N N . VAL C 1 34 ? -4.441 84.451 14.890 1.00 14.25 34 VAL C N 1
ATOM 4282 C CA . VAL C 1 34 ? -4.890 84.612 16.283 1.00 13.62 34 VAL C CA 1
ATOM 4283 C C . VAL C 1 34 ? -6.172 83.799 16.491 1.00 13.69 34 VAL C C 1
ATOM 4284 O O . VAL C 1 34 ? -7.158 84.010 15.774 1.00 13.93 34 VAL C O 1
ATOM 4288 N N . THR C 1 35 ? -6.151 82.856 17.437 1.00 12.50 35 THR C N 1
ATOM 4289 C CA . THR C 1 35 ? -7.346 82.052 17.712 1.00 11.91 35 THR C CA 1
ATOM 4290 C C . THR C 1 35 ? -8.302 82.877 18.570 1.00 11.99 35 THR C C 1
ATOM 4291 O O . THR C 1 35 ? -7.856 83.627 19.446 1.00 10.85 35 THR C O 1
ATOM 4295 N N . GLY C 1 36 ? -9.602 82.776 18.281 1.00 11.52 36 GLY C N 1
ATOM 4296 C CA . GLY C 1 36 ? -10.608 83.529 19.018 1.00 11.24 36 GLY C CA 1
ATOM 4297 C C . GLY C 1 36 ? -10.415 85.039 18.894 1.00 11.79 36 GLY C C 1
ATOM 4298 O O . GLY C 1 36 ? -10.494 85.763 19.894 1.00 13.07 36 GLY C O 1
ATOM 4299 N N . ALA C 1 37 ? -10.169 85.509 17.667 1.00 11.38 37 ALA C N 1
ATOM 4300 C CA . ALA C 1 37 ? -9.933 86.931 17.389 1.00 12.40 37 ALA C CA 1
ATOM 4301 C C . ALA C 1 37 ? -11.172 87.767 17.000 1.00 14.65 37 ALA C C 1
ATOM 4302 O O . ALA C 1 37 ? -11.030 88.926 16.577 1.00 15.12 37 ALA C O 1
ATOM 4304 N N . GLY C 1 38 ? -12.369 87.183 17.120 1.00 13.73 38 GLY C N 1
ATOM 4305 C CA . GLY C 1 38 ? -13.596 87.905 16.783 1.00 13.99 38 GLY C CA 1
ATOM 4306 C C . GLY C 1 38 ? -13.998 88.905 17.849 1.00 14.34 38 GLY C C 1
ATOM 4307 O O . GLY C 1 38 ? -14.721 89.867 17.581 1.00 14.94 38 GLY C O 1
ATOM 4308 N N . ARG C 1 39 ? -13.521 88.670 19.072 1.00 15.10 39 ARG C N 1
ATOM 4309 C CA . ARG C 1 39 ? -13.802 89.550 20.204 1.00 14.92 39 ARG C CA 1
ATOM 4310 C C . ARG C 1 39 ? -12.785 89.416 21.352 1.00 13.78 39 ARG C C 1
ATOM 4311 O O . ARG C 1 39 ? -11.883 88.568 21.314 1.00 12.68 39 ARG C O 1
ATOM 4319 N N . GLY C 1 40 ? -12.895 90.334 22.309 1.00 12.62 40 GLY C N 1
ATOM 4320 C CA . GLY C 1 40 ? -12.035 90.337 23.478 1.00 11.95 40 GLY C CA 1
ATOM 4321 C C . GLY C 1 40 ? -10.561 90.609 23.240 1.00 12.66 40 GLY C C 1
ATOM 4322 O O . GLY C 1 40 ? -10.179 91.444 22.406 1.00 12.45 40 GLY C O 1
ATOM 4323 N N . ILE C 1 41 ? -9.727 89.919 24.015 1.00 12.08 41 ILE C N 1
ATOM 4324 C CA . ILE C 1 41 ? -8.283 90.082 23.913 1.00 12.29 41 ILE C CA 1
ATOM 4325 C C . ILE C 1 41 ? -7.800 89.671 22.520 1.00 11.79 41 ILE C C 1
ATOM 4326 O O . ILE C 1 41 ? -7.006 90.384 21.907 1.00 10.52 41 ILE C O 1
ATOM 4331 N N . GLY C 1 42 ? -8.330 88.555 22.014 1.00 12.38 42 GLY C N 1
ATOM 4332 C CA . GLY C 1 42 ? -7.970 88.068 20.694 1.00 13.40 42 GLY C CA 1
ATOM 4333 C C . GLY C 1 42 ? -8.215 89.116 19.616 1.00 13.86 42 GLY C C 1
ATOM 4334 O O . GLY C 1 42 ? -7.377 89.297 18.721 1.00 14.82 42 GLY C O 1
ATOM 4335 N N . ARG C 1 43 ? -9.347 89.815 19.705 1.00 12.47 43 ARG C N 1
ATOM 4336 C CA . ARG C 1 43 ? -9.672 90.861 18.743 1.00 13.24 43 ARG C CA 1
ATOM 4337 C C . ARG C 1 43 ? -8.628 91.984 18.774 1.00 12.47 43 ARG C C 1
ATOM 4338 O O . ARG C 1 43 ? -8.189 92.450 17.720 1.00 12.36 43 ARG C O 1
ATOM 4346 N N . GLU C 1 44 ? -8.226 92.424 19.970 1.00 12.88 44 GLU C N 1
ATOM 4347 C CA . GLU C 1 44 ? -7.235 93.496 20.063 1.00 12.12 44 GLU C CA 1
ATOM 4348 C C . GLU C 1 44 ? -5.844 93.067 19.598 1.00 11.41 44 GLU C C 1
ATOM 4349 O O . GLU C 1 44 ? -5.103 93.874 19.059 1.00 10.76 44 GLU C O 1
ATOM 4355 N N . MET C 1 45 ? -5.479 91.809 19.837 1.00 12.73 45 MET C N 1
ATOM 4356 C CA . MET C 1 45 ? -4.195 91.281 19.358 1.00 12.86 45 MET C CA 1
ATOM 4357 C C . MET C 1 45 ? -4.204 91.405 17.832 1.00 12.96 45 MET C C 1
ATOM 4358 O O . MET C 1 45 ? -3.272 91.935 17.242 1.00 12.27 45 MET C O 1
ATOM 4363 N N . ALA C 1 46 ? -5.289 90.938 17.206 1.00 12.87 46 ALA C N 1
ATOM 4364 C CA . ALA C 1 46 ? -5.445 91.005 15.748 1.00 13.15 46 ALA C CA 1
ATOM 4365 C C . ALA C 1 46 ? -5.379 92.451 15.242 1.00 12.18 46 ALA C C 1
ATOM 4366 O O . ALA C 1 46 ? -4.655 92.743 14.292 1.00 12.31 46 ALA C O 1
ATOM 4368 N N . MET C 1 47 ? -6.114 93.348 15.899 1.00 13.22 47 MET C N 1
ATOM 4369 C CA . MET C 1 47 ? -6.132 94.769 15.526 1.00 14.62 47 MET C CA 1
ATOM 4370 C C . MET C 1 47 ? -4.743 95.427 15.592 1.00 14.57 47 MET C C 1
ATOM 4371 O O . MET C 1 47 ? -4.307 96.071 14.632 1.00 13.00 47 MET C O 1
ATOM 4376 N N . GLU C 1 48 ? -4.063 95.257 16.729 1.00 14.12 48 GLU C N 1
ATOM 4377 C CA . GLU C 1 48 ? -2.734 95.841 16.963 1.00 13.65 48 GLU C CA 1
ATOM 4378 C C . GLU C 1 48 ? -1.663 95.247 16.032 1.00 13.21 48 GLU C C 1
ATOM 4379 O O . GLU C 1 48 ? -0.842 95.981 15.480 1.00 12.43 48 GLU C O 1
ATOM 4385 N N . LEU C 1 49 ? -1.693 93.926 15.850 1.00 13.45 49 LEU C N 1
ATOM 4386 C CA . LEU C 1 49 ? -0.764 93.243 14.946 1.00 13.41 49 LEU C CA 1
ATOM 4387 C C . LEU C 1 49 ? -0.941 93.871 13.555 1.00 13.58 49 LEU C C 1
ATOM 4388 O O . LEU C 1 49 ? 0.042 94.211 12.892 1.00 13.39 49 LEU C O 1
ATOM 4393 N N . GLY C 1 50 ? -2.202 94.084 13.170 1.00 13.10 50 GLY C N 1
ATOM 4394 C CA . GLY C 1 50 ? -2.528 94.682 11.884 1.00 14.25 50 GLY C CA 1
ATOM 4395 C C . GLY C 1 50 ? -1.970 96.084 11.754 1.00 14.14 50 GLY C C 1
ATOM 4396 O O . GLY C 1 50 ? -1.370 96.414 10.730 1.00 13.70 50 GLY C O 1
ATOM 4397 N N . ARG C 1 51 ? -2.132 96.888 12.807 1.00 15.50 51 ARG C N 1
ATOM 4398 C CA . ARG C 1 51 ? -1.632 98.270 12.841 1.00 15.84 51 ARG C CA 1
ATOM 4399 C C . ARG C 1 51 ? -0.115 98.323 12.690 1.00 16.08 51 ARG C C 1
ATOM 4400 O O . ARG C 1 51 ? 0.424 99.296 12.161 1.00 17.38 51 ARG C O 1
ATOM 4408 N N . ARG C 1 52 ? 0.574 97.301 13.194 1.00 15.50 52 ARG C N 1
ATOM 4409 C CA . ARG C 1 52 ? 2.028 97.251 13.095 1.00 14.98 52 ARG C CA 1
ATOM 4410 C C . ARG C 1 52 ? 2.542 96.623 11.800 1.00 15.12 52 ARG C C 1
ATOM 4411 O O . ARG C 1 52 ? 3.740 96.377 11.658 1.00 15.38 52 ARG C O 1
ATOM 4419 N N . GLY C 1 53 ? 1.635 96.354 10.860 1.00 16.01 53 GLY C N 1
ATOM 4420 C CA . GLY C 1 53 ? 2.045 95.802 9.577 1.00 16.63 53 GLY C CA 1
ATOM 4421 C C . GLY C 1 53 ? 1.781 94.349 9.227 1.00 16.86 53 GLY C C 1
ATOM 4422 O O . GLY C 1 53 ? 2.142 93.914 8.125 1.00 16.54 53 GLY C O 1
ATOM 4423 N N . CYS C 1 54 ? 1.172 93.590 10.137 1.00 16.68 54 CYS C N 1
ATOM 4424 C CA . CYS C 1 54 ? 0.863 92.183 9.882 1.00 15.25 54 CYS C CA 1
ATOM 4425 C C . CYS C 1 54 ? -0.401 91.973 9.093 1.00 15.83 54 CYS C C 1
ATOM 4426 O O . CYS C 1 54 ? -1.367 92.727 9.235 1.00 16.41 54 CYS C O 1
ATOM 4429 N N . LYS C 1 55 ? -0.393 90.917 8.286 1.00 16.37 55 LYS C N 1
ATOM 4430 C CA . LYS C 1 55 ? -1.595 90.486 7.571 1.00 16.79 55 LYS C CA 1
ATOM 4431 C C . LYS C 1 55 ? -2.097 89.496 8.621 1.00 16.27 55 LYS C C 1
ATOM 4432 O O . LYS C 1 55 ? -1.291 88.769 9.210 1.00 16.39 55 LYS C O 1
ATOM 4438 N N . VAL C 1 56 ? -3.399 89.456 8.866 1.00 15.14 56 VAL C N 1
ATOM 4439 C CA . VAL C 1 56 ? -3.905 88.607 9.938 1.00 14.33 56 VAL C CA 1
ATOM 4440 C C . VAL C 1 56 ? -5.015 87.623 9.605 1.00 15.16 56 VAL C C 1
ATOM 4441 O O . VAL C 1 56 ? -5.971 87.943 8.897 1.00 15.76 56 VAL C O 1
ATOM 4445 N N . ILE C 1 57 ? -4.873 86.419 10.147 1.00 15.44 57 ILE C N 1
ATOM 4446 C CA . ILE C 1 57 ? -5.875 85.373 10.008 1.00 15.86 57 ILE C CA 1
ATOM 4447 C C . ILE C 1 57 ? -6.675 85.443 11.315 1.00 15.97 57 ILE C C 1
ATOM 4448 O O . ILE C 1 57 ? -6.144 85.181 12.411 1.00 14.09 57 ILE C O 1
ATOM 4453 N N . VAL C 1 58 ? -7.932 85.855 11.179 1.00 15.14 58 VAL C N 1
ATOM 4454 C CA . VAL C 1 58 ? -8.855 85.998 12.297 1.00 15.57 58 VAL C CA 1
ATOM 4455 C C . VAL C 1 58 ? -9.674 84.721 12.509 1.00 15.85 58 VAL C C 1
ATOM 4456 O O . VAL C 1 58 ? -10.629 84.472 11.780 1.00 16.93 58 VAL C O 1
ATOM 4460 N N . ASN C 1 59 ? -9.271 83.887 13.471 1.00 13.73 59 ASN C N 1
ATOM 4461 C CA . ASN C 1 59 ? -10.024 82.671 13.764 1.00 12.64 59 ASN C CA 1
ATOM 4462 C C . ASN C 1 59 ? -11.191 82.957 14.716 1.00 13.77 59 ASN C C 1
ATOM 4463 O O . ASN C 1 59 ? -11.130 83.854 15.564 1.00 15.40 59 ASN C O 1
ATOM 4468 N N . TYR C 1 60 ? -12.264 82.200 14.554 1.00 13.83 60 TYR C N 1
ATOM 4469 C CA . TYR C 1 60 ? -13.427 82.303 15.426 1.00 15.12 60 TYR C CA 1
ATOM 4470 C C . TYR C 1 60 ? -14.108 80.939 15.402 1.00 15.45 60 TYR C C 1
ATOM 4471 O O . TYR C 1 60 ? -13.869 80.139 14.498 1.00 13.35 60 TYR C O 1
ATOM 4480 N N . ALA C 1 61 ? -14.931 80.667 16.409 1.00 15.89 61 ALA C N 1
ATOM 4481 C CA . ALA C 1 61 ? -15.649 79.405 16.470 1.00 17.07 61 ALA C CA 1
ATOM 4482 C C . ALA C 1 61 ? -17.146 79.636 16.300 1.00 19.10 61 ALA C C 1
ATOM 4483 O O . ALA C 1 61 ? -17.828 78.846 15.639 1.00 20.65 61 ALA C O 1
ATOM 4485 N N . ASN C 1 62 ? -17.632 80.748 16.854 1.00 18.95 62 ASN C N 1
ATOM 4486 C CA . ASN C 1 62 ? -19.059 81.090 16.835 1.00 21.46 62 ASN C CA 1
ATOM 4487 C C . ASN C 1 62 ? -19.393 82.495 16.369 1.00 22.03 62 ASN C C 1
ATOM 4488 O O . ASN C 1 62 ? -20.391 82.684 15.686 1.00 23.96 62 ASN C O 1
ATOM 4493 N N . SER C 1 63 ? -18.601 83.476 16.800 1.00 21.73 63 SER C N 1
ATOM 4494 C CA . SER C 1 63 ? -18.830 84.891 16.482 1.00 22.16 63 SER C CA 1
ATOM 4495 C C . SER C 1 63 ? -18.508 85.310 15.053 1.00 22.41 63 SER C C 1
ATOM 4496 O O . SER C 1 63 ? -17.632 86.142 14.821 1.00 22.61 63 SER C O 1
ATOM 4499 N N . THR C 1 64 ? -19.290 84.783 14.115 1.00 22.53 64 THR C N 1
ATOM 4500 C CA . THR C 1 64 ? -19.120 85.039 12.691 1.00 22.42 64 THR C CA 1
ATOM 4501 C C . THR C 1 64 ? -19.136 86.508 12.314 1.00 22.62 64 THR C C 1
ATOM 4502 O O . THR C 1 64 ? -18.214 87.001 11.668 1.00 23.40 64 THR C O 1
ATOM 4506 N N . GLU C 1 65 ? -20.187 87.205 12.723 1.00 22.22 65 GLU C N 1
ATOM 4507 C CA . GLU C 1 65 ? -20.325 88.604 12.385 1.00 23.55 65 GLU C CA 1
ATOM 4508 C C . GLU C 1 65 ? -19.231 89.451 12.988 1.00 22.09 65 GLU C C 1
ATOM 4509 O O . GLU C 1 65 ? -18.737 90.366 12.338 1.00 21.50 65 GLU C O 1
ATOM 4515 N N . SER C 1 66 ? -18.874 89.156 14.238 1.00 21.97 66 SER C N 1
ATOM 4516 C CA . SER C 1 66 ? -17.816 89.891 14.933 1.00 22.26 66 SER C CA 1
ATOM 4517 C C . SER C 1 66 ? -16.498 89.678 14.216 1.00 21.13 66 SER C C 1
ATOM 4518 O O . SER C 1 66 ? -15.734 90.624 14.028 1.00 21.51 66 SER C O 1
ATOM 4521 N N . ALA C 1 67 ? -16.250 88.435 13.804 1.00 19.97 67 ALA C N 1
ATOM 4522 C CA . ALA C 1 67 ? -15.024 88.096 13.094 1.00 19.86 67 ALA C CA 1
ATOM 4523 C C . ALA C 1 67 ? -14.930 88.887 11.797 1.00 21.17 67 ALA C C 1
ATOM 4524 O O . ALA C 1 67 ? -13.874 89.443 11.474 1.00 19.74 67 ALA C O 1
ATOM 4526 N N . GLU C 1 68 ? -16.045 88.967 11.070 1.00 22.07 68 GLU C N 1
ATOM 4527 C CA . GLU C 1 68 ? -16.073 89.706 9.806 1.00 24.10 68 GLU C CA 1
ATOM 4528 C C . GLU C 1 68 ? -15.824 91.201 10.011 1.00 23.31 68 GLU C C 1
ATOM 4529 O O . GLU C 1 68 ? -15.191 91.858 9.183 1.00 22.79 68 GLU C O 1
ATOM 4535 N N . GLU C 1 69 ? -16.284 91.723 11.141 1.00 23.22 69 GLU C N 1
ATOM 4536 C CA . GLU C 1 69 ? -16.074 93.128 11.462 1.00 24.10 69 GLU C CA 1
ATOM 4537 C C . GLU C 1 69 ? -14.600 93.400 11.738 1.00 21.72 69 GLU C C 1
ATOM 4538 O O . GLU C 1 69 ? -14.082 94.437 11.337 1.00 20.57 69 GLU C O 1
ATOM 4544 N N . VAL C 1 70 ? -13.930 92.464 12.415 1.00 21.01 70 VAL C N 1
ATOM 4545 C CA . VAL C 1 70 ? -12.503 92.612 12.731 1.00 18.63 70 VAL C CA 1
ATOM 4546 C C . VAL C 1 70 ? -11.684 92.627 11.438 1.00 17.15 70 VAL C C 1
ATOM 4547 O O . VAL C 1 70 ? -10.828 93.489 11.258 1.00 15.88 70 VAL C O 1
ATOM 4551 N N . VAL C 1 71 ? -11.989 91.699 10.530 1.00 16.65 71 VAL C N 1
ATOM 4552 C CA . VAL C 1 71 ? -11.303 91.607 9.239 1.00 16.69 71 VAL C CA 1
ATOM 4553 C C . VAL C 1 71 ? -11.441 92.920 8.474 1.00 18.08 71 VAL C C 1
ATOM 4554 O O . VAL C 1 71 ? -10.461 93.443 7.954 1.00 17.80 71 VAL C O 1
ATOM 4558 N N . ALA C 1 72 ? -12.659 93.463 8.451 1.00 18.83 72 ALA C N 1
ATOM 4559 C CA . ALA C 1 72 ? -12.953 94.716 7.756 1.00 18.23 72 ALA C CA 1
ATOM 4560 C C . ALA C 1 72 ? -12.202 95.895 8.385 1.00 17.65 72 ALA C C 1
ATOM 4561 O O . ALA C 1 72 ? -11.681 96.754 7.678 1.00 17.37 72 ALA C O 1
ATOM 4563 N N . ALA C 1 73 ? -12.124 95.917 9.714 1.00 17.92 73 ALA C N 1
ATOM 4564 C CA . ALA C 1 73 ? -11.415 96.982 10.421 1.00 17.54 73 ALA C CA 1
ATOM 4565 C C . ALA C 1 73 ? -9.899 96.945 10.151 1.00 17.62 73 ALA C C 1
ATOM 4566 O O . ALA C 1 73 ? -9.267 97.993 9.982 1.00 18.25 73 ALA C O 1
ATOM 4568 N N . ILE C 1 74 ? -9.320 95.744 10.109 1.00 17.11 74 ILE C N 1
ATOM 4569 C CA . ILE C 1 74 ? -7.881 95.588 9.855 1.00 16.39 74 ILE C CA 1
ATOM 4570 C C . ILE C 1 74 ? -7.569 96.082 8.444 1.00 16.12 74 ILE C C 1
ATOM 4571 O O . ILE C 1 74 ? -6.614 96.825 8.244 1.00 16.43 74 ILE C O 1
ATOM 4576 N N . LYS C 1 75 ? -8.387 95.671 7.481 1.00 16.69 75 LYS C N 1
ATOM 4577 C CA . LYS C 1 75 ? -8.224 96.101 6.101 1.00 18.71 75 LYS C CA 1
ATOM 4578 C C . LYS C 1 75 ? -8.325 97.621 6.000 1.00 20.45 75 LYS C C 1
ATOM 4579 O O . LYS C 1 75 ? -7.521 98.266 5.319 1.00 20.24 75 LYS C O 1
ATOM 4585 N N . LYS C 1 76 ? -9.305 98.187 6.702 1.00 22.07 76 LYS C N 1
ATOM 4586 C CA . LYS C 1 76 ? -9.522 99.630 6.704 1.00 23.96 76 LYS C CA 1
ATOM 4587 C C . LYS C 1 76 ? -8.330 100.370 7.302 1.00 23.18 76 LYS C C 1
ATOM 4588 O O . LYS C 1 76 ? -8.037 101.496 6.911 1.00 22.01 76 LYS C O 1
ATOM 4594 N N . ASN C 1 77 ? -7.651 99.724 8.247 1.00 22.99 77 ASN C N 1
ATOM 4595 C CA . ASN C 1 77 ? -6.476 100.297 8.889 1.00 24.00 77 ASN C CA 1
ATOM 4596 C C . ASN C 1 77 ? -5.222 100.183 8.027 1.00 24.53 77 ASN C C 1
ATOM 4597 O O . ASN C 1 77 ? -4.174 100.703 8.400 1.00 27.44 77 ASN C O 1
ATOM 4602 N N . GLY C 1 78 ? -5.306 99.457 6.917 1.00 23.14 78 GLY C N 1
ATOM 4603 C CA . GLY C 1 78 ? -4.160 99.347 6.036 1.00 23.58 78 GLY C CA 1
ATOM 4604 C C . GLY C 1 78 ? -3.513 97.990 5.809 1.00 24.56 78 GLY C C 1
ATOM 4605 O O . GLY C 1 78 ? -2.554 97.905 5.033 1.00 25.58 78 GLY C O 1
ATOM 4606 N N . SER C 1 79 ? -4.002 96.940 6.468 1.00 23.54 79 SER C N 1
ATOM 4607 C CA . SER C 1 79 ? -3.441 95.600 6.298 1.00 24.29 79 SER C CA 1
ATOM 4608 C C . SER C 1 79 ? -4.472 94.599 5.820 1.00 24.11 79 SER C C 1
ATOM 4609 O O . SER C 1 79 ? -5.666 94.767 6.038 1.00 27.05 79 SER C O 1
ATOM 4612 N N . ASP C 1 80 ? -4.007 93.524 5.204 1.00 23.42 80 ASP C N 1
ATOM 4613 C CA . ASP C 1 80 ? -4.927 92.513 4.721 1.00 22.92 80 ASP C CA 1
ATOM 4614 C C . ASP C 1 80 ? -5.281 91.558 5.858 1.00 21.24 80 ASP C C 1
ATOM 4615 O O . ASP C 1 80 ? -4.509 91.390 6.805 1.00 20.98 80 ASP C O 1
ATOM 4620 N N . ALA C 1 81 ? -6.469 90.969 5.783 1.00 19.91 81 ALA C N 1
ATOM 4621 C CA . ALA C 1 81 ? -6.931 90.027 6.804 1.00 19.59 81 ALA C CA 1
ATOM 4622 C C . ALA C 1 81 ? -7.967 89.083 6.209 1.00 19.56 81 ALA C C 1
ATOM 4623 O O . ALA C 1 81 ? -8.502 89.341 5.124 1.00 19.85 81 ALA C O 1
ATOM 4625 N N . ALA C 1 82 ? -8.216 87.979 6.902 1.00 17.85 82 ALA C N 1
ATOM 4626 C CA . ALA C 1 82 ? -9.197 86.988 6.473 1.00 18.37 82 ALA C CA 1
ATOM 4627 C C . ALA C 1 82 ? -9.591 86.174 7.690 1.00 19.19 82 ALA C C 1
ATOM 4628 O O . ALA C 1 82 ? -8.771 85.963 8.575 1.00 19.12 82 ALA C O 1
ATOM 4630 N N . CYS C 1 83 ? -10.856 85.767 7.762 1.00 19.60 83 CYS C N 1
ATOM 4631 C CA . CYS C 1 83 ? -11.331 84.965 8.887 1.00 20.64 83 CYS C CA 1
ATOM 4632 C C . CYS C 1 83 ? -11.440 83.483 8.544 1.00 20.48 83 CYS C C 1
ATOM 4633 O O . CYS C 1 83 ? -11.717 83.111 7.405 1.00 18.69 83 CYS C O 1
ATOM 4636 N N . VAL C 1 84 ? -11.143 82.642 9.531 1.00 20.28 84 VAL C N 1
ATOM 4637 C CA . VAL C 1 84 ? -11.191 81.198 9.358 1.00 19.70 84 VAL C CA 1
ATOM 4638 C C . VAL C 1 84 ? -11.907 80.596 10.555 1.00 19.46 84 VAL C C 1
ATOM 4639 O O . VAL C 1 84 ? -11.542 80.859 11.706 1.00 19.05 84 VAL C O 1
ATOM 4643 N N . LYS C 1 85 ? -12.950 79.820 10.276 1.00 18.36 85 LYS C N 1
ATOM 4644 C CA . LYS C 1 85 ? -13.717 79.176 11.329 1.00 18.50 85 LYS C CA 1
ATOM 4645 C C . LYS C 1 85 ? -13.114 77.839 11.749 1.00 16.72 85 LYS C C 1
ATOM 4646 O O . LYS C 1 85 ? -12.850 76.979 10.917 1.00 17.00 85 LYS C O 1
ATOM 4652 N N . ALA C 1 86 ? -12.890 77.684 13.049 1.00 16.37 86 ALA C N 1
ATOM 4653 C CA . ALA C 1 86 ? -12.340 76.456 13.608 1.00 14.98 86 ALA C CA 1
ATOM 4654 C C . ALA C 1 86 ? -12.545 76.427 15.119 1.00 15.97 86 ALA C C 1
ATOM 4655 O O . ALA C 1 86 ? -12.328 77.418 15.814 1.00 15.91 86 ALA C O 1
ATOM 4657 N N . ASN C 1 87 ? -12.975 75.280 15.615 1.00 14.75 87 ASN C N 1
ATOM 4658 C CA . ASN C 1 87 ? -13.205 75.078 17.037 1.00 15.70 87 ASN C CA 1
ATOM 4659 C C . ASN C 1 87 ? -11.973 74.335 17.551 1.00 15.53 87 ASN C C 1
ATOM 4660 O O . ASN C 1 87 ? -11.675 73.240 17.079 1.00 15.57 87 ASN C O 1
ATOM 4665 N N . VAL C 1 88 ? -11.255 74.931 18.508 1.00 16.00 88 VAL C N 1
ATOM 4666 C CA . VAL C 1 88 ? -10.040 74.312 19.064 1.00 15.81 88 VAL C CA 1
ATOM 4667 C C . VAL C 1 88 ? -10.259 73.019 19.862 1.00 16.53 88 VAL C C 1
ATOM 4668 O O . VAL C 1 88 ? -9.302 72.313 20.209 1.00 17.89 88 VAL C O 1
ATOM 4672 N N . GLY C 1 89 ? -11.518 72.702 20.136 1.00 15.81 89 GLY C N 1
ATOM 4673 C CA . GLY C 1 89 ? -11.826 71.480 20.841 1.00 16.01 89 GLY C CA 1
ATOM 4674 C C . GLY C 1 89 ? -11.797 70.307 19.872 1.00 18.52 89 GLY C C 1
ATOM 4675 O O . GLY C 1 89 ? -11.931 69.158 20.288 1.00 20.65 89 GLY C O 1
ATOM 4676 N N . VAL C 1 90 ? -11.645 70.593 18.575 1.00 16.99 90 VAL C N 1
ATOM 4677 C CA . VAL C 1 90 ? -11.607 69.557 17.536 1.00 15.19 90 VAL C CA 1
ATOM 4678 C C . VAL C 1 90 ? -10.269 69.650 16.799 1.00 13.97 90 VAL C C 1
ATOM 4679 O O . VAL C 1 90 ? -10.059 70.552 15.990 1.00 14.19 90 VAL C O 1
ATOM 4683 N N . VAL C 1 91 ? -9.366 68.718 17.081 1.00 14.15 91 VAL C N 1
ATOM 4684 C CA . VAL C 1 91 ? -8.041 68.729 16.460 1.00 15.76 91 VAL C CA 1
ATOM 4685 C C . VAL C 1 91 ? -8.064 68.800 14.926 1.00 16.19 91 VAL C C 1
ATOM 4686 O O . VAL C 1 91 ? -7.267 69.519 14.324 1.00 15.48 91 VAL C O 1
ATOM 4690 N N . GLU C 1 92 ? -9.035 68.128 14.315 1.00 16.56 92 GLU C N 1
ATOM 4691 C CA . GLU C 1 92 ? -9.178 68.111 12.863 1.00 18.22 92 GLU C CA 1
ATOM 4692 C C . GLU C 1 92 ? -9.439 69.533 12.354 1.00 16.32 92 GLU C C 1
ATOM 4693 O O . GLU C 1 92 ? -8.934 69.922 11.301 1.00 16.24 92 GLU C O 1
ATOM 4699 N N . ASP C 1 93 ? -10.195 70.311 13.132 1.00 15.66 93 ASP C N 1
ATOM 4700 C CA . ASP C 1 93 ? -10.509 71.706 12.799 1.00 15.38 93 ASP C CA 1
ATOM 4701 C C . ASP C 1 93 ? -9.241 72.549 12.833 1.00 14.13 93 ASP C C 1
ATOM 4702 O O . ASP C 1 93 ? -9.062 73.447 12.019 1.00 14.04 93 ASP C O 1
ATOM 4707 N N . ILE C 1 94 ? -8.409 72.307 13.841 1.00 13.94 94 ILE C N 1
ATOM 4708 C CA . ILE C 1 94 ? -7.143 73.018 14.007 1.00 14.15 94 ILE C CA 1
ATOM 4709 C C . ILE C 1 94 ? -6.230 72.736 12.805 1.00 13.73 94 ILE C C 1
ATOM 4710 O O . ILE C 1 94 ? -5.680 73.666 12.212 1.00 12.08 94 ILE C O 1
ATOM 4715 N N . VAL C 1 95 ? -6.094 71.460 12.447 1.00 13.62 95 VAL C N 1
ATOM 4716 C CA . VAL C 1 95 ? -5.256 71.061 11.320 1.00 14.71 95 VAL C CA 1
ATOM 4717 C C . VAL C 1 95 ? -5.738 71.764 10.052 1.00 16.23 95 VAL C C 1
ATOM 4718 O O . VAL C 1 95 ? -4.950 72.392 9.349 1.00 15.05 95 VAL C O 1
ATOM 4722 N N . ARG C 1 96 ? -7.050 71.740 9.828 1.00 17.44 96 ARG C N 1
ATOM 4723 C CA . ARG C 1 96 ? -7.654 72.377 8.659 1.00 19.43 96 ARG C CA 1
ATOM 4724 C C . ARG C 1 96 ? -7.431 73.902 8.652 1.00 19.26 96 ARG C C 1
ATOM 4725 O O . ARG C 1 96 ? -7.084 74.492 7.618 1.00 18.36 96 ARG C O 1
ATOM 4733 N N . MET C 1 97 ? -7.582 74.519 9.823 1.00 17.33 97 MET C N 1
ATOM 4734 C CA . MET C 1 97 ? -7.406 75.949 9.964 1.00 16.38 97 MET C CA 1
ATOM 4735 C C . MET C 1 97 ? -6.019 76.387 9.523 1.00 16.33 97 MET C C 1
ATOM 4736 O O . MET C 1 97 ? -5.890 77.376 8.803 1.00 16.44 97 MET C O 1
ATOM 4741 N N . PHE C 1 98 ? -4.986 75.650 9.935 1.00 15.58 98 PHE C N 1
ATOM 4742 C CA . PHE C 1 98 ? -3.619 76.005 9.552 1.00 17.03 98 PHE C CA 1
ATOM 4743 C C . PHE C 1 98 ? -3.334 75.848 8.060 1.00 18.66 98 PHE C C 1
ATOM 4744 O O . PHE C 1 98 ? -2.653 76.691 7.460 1.00 17.77 98 PHE C O 1
ATOM 4752 N N . GLU C 1 99 ? -3.907 74.806 7.458 1.00 20.34 99 GLU C N 1
ATOM 4753 C CA . GLU C 1 99 ? -3.746 74.552 6.024 1.00 22.03 99 GLU C CA 1
ATOM 4754 C C . GLU C 1 99 ? -4.423 75.666 5.223 1.00 22.38 99 GLU C C 1
ATOM 4755 O O . GLU C 1 99 ? -3.854 76.180 4.260 1.00 22.49 99 GLU C O 1
ATOM 4761 N N . GLU C 1 100 ? -5.596 76.097 5.677 1.00 22.36 100 GLU C N 1
ATOM 4762 C CA . GLU C 1 100 ? -6.317 77.182 5.013 1.00 23.50 100 GLU C CA 1
ATOM 4763 C C . GLU C 1 100 ? -5.554 78.491 5.159 1.00 22.05 100 GLU C C 1
ATOM 4764 O O . GLU C 1 100 ? -5.414 79.244 4.203 1.00 21.86 100 GLU C O 1
ATOM 4770 N N . ALA C 1 101 ? -5.050 78.745 6.361 1.00 20.39 101 ALA C N 1
ATOM 4771 C CA . ALA C 1 101 ? -4.289 79.952 6.656 1.00 18.96 101 ALA C CA 1
ATOM 4772 C C . ALA C 1 101 ? -3.085 80.132 5.736 1.00 19.15 101 ALA C C 1
ATOM 4773 O O . ALA C 1 101 ? -2.856 81.218 5.214 1.00 17.86 101 ALA C O 1
ATOM 4775 N N . VAL C 1 102 ? -2.294 79.081 5.559 1.00 20.67 102 VAL C N 1
ATOM 4776 C CA . VAL C 1 102 ? -1.125 79.195 4.692 1.00 24.15 102 VAL C CA 1
ATOM 4777 C C . VAL C 1 102 ? -1.516 79.372 3.220 1.00 25.86 102 VAL C C 1
ATOM 4778 O O . VAL C 1 102 ? -0.790 79.992 2.456 1.00 27.23 102 VAL C O 1
ATOM 4782 N N . LYS C 1 103 ? -2.669 78.840 2.825 1.00 26.60 103 LYS C N 1
ATOM 4783 C CA . LYS C 1 103 ? -3.142 79.008 1.451 1.00 28.42 103 LYS C CA 1
ATOM 4784 C C . LYS C 1 103 ? -3.478 80.482 1.201 1.00 27.37 103 LYS C C 1
ATOM 4785 O O . LYS C 1 103 ? -3.147 81.032 0.147 1.00 27.81 103 LYS C O 1
ATOM 4791 N N . ILE C 1 104 ? -4.123 81.112 2.183 1.00 23.81 104 ILE C N 1
ATOM 4792 C CA . ILE C 1 104 ? -4.515 82.518 2.098 1.00 22.48 104 ILE C CA 1
ATOM 4793 C C . ILE C 1 104 ? -3.360 83.512 1.943 1.00 20.79 104 ILE C C 1
ATOM 4794 O O . ILE C 1 104 ? -3.341 84.301 0.989 1.00 19.90 104 ILE C O 1
ATOM 4799 N N . PHE C 1 105 ? -2.402 83.470 2.870 1.00 19.22 105 PHE C N 1
ATOM 4800 C CA . PHE C 1 105 ? -1.288 84.401 2.842 1.00 18.76 105 PHE C CA 1
ATOM 4801 C C . PHE C 1 105 ? 0.078 83.818 2.495 1.00 19.35 105 PHE C C 1
ATOM 4802 O O . PHE C 1 105 ? 1.067 84.552 2.461 1.00 20.71 105 PHE C O 1
ATOM 4810 N N . GLY C 1 106 ? 0.129 82.507 2.248 1.00 19.74 106 GLY C N 1
ATOM 4811 C CA . GLY C 1 106 ? 1.371 81.843 1.858 1.00 20.69 106 GLY C CA 1
ATOM 4812 C C . GLY C 1 106 ? 2.360 81.427 2.933 1.00 21.29 106 GLY C C 1
ATOM 4813 O O . GLY C 1 106 ? 3.163 80.512 2.736 1.00 22.05 106 GLY C O 1
ATOM 4814 N N . LYS C 1 107 ? 2.331 82.117 4.064 1.00 20.53 107 LYS C N 1
ATOM 4815 C CA . LYS C 1 107 ? 3.243 81.813 5.152 1.00 20.31 107 LYS C CA 1
ATOM 4816 C C . LYS C 1 107 ? 2.615 82.255 6.458 1.00 18.65 107 LYS C C 1
ATOM 4817 O O . LYS C 1 107 ? 1.614 82.964 6.472 1.00 16.90 107 LYS C O 1
ATOM 4823 N N . LEU C 1 108 ? 3.249 81.850 7.549 1.00 17.64 108 LEU C N 1
ATOM 4824 C CA . LEU C 1 108 ? 2.791 82.161 8.891 1.00 16.77 108 LEU C CA 1
ATOM 4825 C C . LEU C 1 108 ? 4.040 82.445 9.716 1.00 14.41 108 LEU C C 1
ATOM 4826 O O . LEU C 1 108 ? 4.915 81.586 9.840 1.00 12.85 108 LEU C O 1
ATOM 4831 N N . ASP C 1 109 ? 4.121 83.658 10.251 1.00 12.48 109 ASP C N 1
ATOM 4832 C CA . ASP C 1 109 ? 5.256 84.070 11.058 1.00 13.16 109 ASP C CA 1
ATOM 4833 C C . ASP C 1 109 ? 4.957 84.067 12.541 1.00 13.25 109 ASP C C 1
ATOM 4834 O O . ASP C 1 109 ? 5.848 83.799 13.365 1.00 12.20 109 ASP C O 1
ATOM 4839 N N . ILE C 1 110 ? 3.707 84.388 12.868 1.00 12.54 110 ILE C N 1
ATOM 4840 C CA . ILE C 1 110 ? 3.273 84.512 14.256 1.00 12.22 110 ILE C CA 1
ATOM 4841 C C . ILE C 1 110 ? 1.955 83.797 14.526 1.00 13.02 110 ILE C C 1
ATOM 4842 O O . ILE C 1 110 ? 1.005 83.908 13.753 1.00 13.38 110 ILE C O 1
ATOM 4847 N N . VAL C 1 111 ? 1.909 83.062 15.633 1.00 11.66 111 VAL C N 1
ATOM 4848 C CA . VAL C 1 111 ? 0.691 82.381 16.043 1.00 11.83 111 VAL C CA 1
ATOM 4849 C C . VAL C 1 111 ? 0.404 82.735 17.510 1.00 11.79 111 VAL C C 1
ATOM 4850 O O . VAL C 1 111 ? 1.262 82.576 18.389 1.00 11.04 111 VAL C O 1
ATOM 4854 N N . CYS C 1 112 ? -0.777 83.298 17.736 1.00 9.95 112 CYS C N 1
ATOM 4855 C CA . CYS C 1 112 ? -1.228 83.673 19.063 1.00 9.93 112 CYS C CA 1
ATOM 4856 C C . CYS C 1 112 ? -2.382 82.750 19.449 1.00 11.12 112 CYS C C 1
ATOM 4857 O O . CYS C 1 112 ? -3.480 82.830 18.875 1.00 11.40 112 CYS C O 1
ATOM 4860 N N . SER C 1 113 ? -2.100 81.834 20.373 1.00 10.68 113 SER C N 1
ATOM 4861 C CA . SER C 1 113 ? -3.088 80.886 20.891 1.00 10.74 113 SER C CA 1
ATOM 4862 C C . SER C 1 113 ? -3.816 81.634 22.024 1.00 11.07 113 SER C C 1
ATOM 4863 O O . SER C 1 113 ? -3.321 81.731 23.152 1.00 11.26 113 SER C O 1
ATOM 4866 N N . ASN C 1 114 ? -4.992 82.160 21.708 1.00 10.11 114 ASN C N 1
ATOM 4867 C CA . ASN C 1 114 ? -5.760 82.976 22.638 1.00 11.79 114 ASN C CA 1
ATOM 4868 C C . ASN C 1 114 ? -7.104 82.425 23.117 1.00 12.95 114 ASN C C 1
ATOM 4869 O O . ASN C 1 114 ? -7.499 82.694 24.244 1.00 12.68 114 ASN C O 1
ATOM 4874 N N . SER C 1 115 ? -7.808 81.672 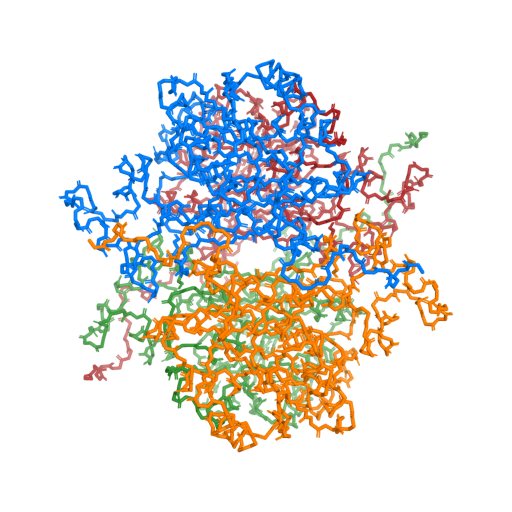22.276 1.00 12.18 115 SER C N 1
ATOM 4875 C CA . SER C 1 115 ? -9.113 81.122 22.649 1.00 12.72 115 SER C CA 1
ATOM 4876 C C . SER C 1 115 ? -9.168 80.505 24.061 1.00 12.25 115 SER C C 1
ATOM 4877 O O . SER C 1 115 ? -8.250 79.800 24.481 1.00 13.43 115 SER C O 1
ATOM 4880 N N . GLY C 1 116 ? -10.226 80.817 24.801 1.00 12.21 116 GLY C N 1
ATOM 4881 C CA . GLY C 1 116 ? -10.382 80.253 26.132 1.00 10.86 116 GLY C CA 1
ATOM 4882 C C . GLY C 1 116 ? -11.769 80.464 26.721 1.00 11.23 116 GLY C C 1
ATOM 4883 O O . GLY C 1 116 ? -12.553 81.280 26.235 1.00 11.40 116 GLY C O 1
ATOM 4884 N N . VAL C 1 117 ? -12.085 79.673 27.745 1.00 11.56 117 VAL C N 1
ATOM 4885 C CA . VAL C 1 117 ? -13.356 79.767 28.462 1.00 11.06 117 VAL C CA 1
ATOM 4886 C C . VAL C 1 117 ? -13.024 79.767 29.951 1.00 11.44 117 VAL C C 1
ATOM 4887 O O . VAL C 1 117 ? -11.976 79.266 30.348 1.00 11.27 117 VAL C O 1
ATOM 4891 N N . VAL C 1 118 ? -13.880 80.377 30.762 1.00 11.64 118 VAL C N 1
ATOM 4892 C CA . VAL C 1 118 ? -13.656 80.445 32.206 1.00 11.07 118 VAL C CA 1
ATOM 4893 C C . VAL C 1 118 ? -14.746 79.646 32.930 1.00 11.74 118 VAL C C 1
ATOM 4894 O O . VAL C 1 118 ? -15.834 79.400 32.392 1.00 11.08 118 VAL C O 1
ATOM 4898 N N . SER C 1 119 ? -14.431 79.227 34.150 1.00 11.43 119 SER C N 1
ATOM 4899 C CA . SER C 1 119 ? -15.344 78.433 34.953 1.00 11.78 119 SER C CA 1
ATOM 4900 C C . SER C 1 119 ? -15.065 78.677 36.426 1.00 10.81 119 SER C C 1
ATOM 4901 O O . SER C 1 119 ? -13.915 78.948 36.807 1.00 11.35 119 SER C O 1
ATOM 4904 N N . PHE C 1 120 ? -16.125 78.606 37.231 1.00 10.36 120 PHE C N 1
ATOM 4905 C CA . PHE C 1 120 ? -16.046 78.766 38.684 1.00 11.15 120 PHE C CA 1
ATOM 4906 C C . PHE C 1 120 ? -16.864 77.657 39.350 1.00 12.18 120 PHE C C 1
ATOM 4907 O O . PHE C 1 120 ? -17.916 77.260 38.843 1.00 12.86 120 PHE C O 1
ATOM 4915 N N . GLY C 1 121 ? -16.370 77.156 40.476 1.00 12.12 121 GLY C N 1
ATOM 4916 C CA . GLY C 1 121 ? -17.065 76.111 41.204 1.00 11.15 121 GLY C CA 1
ATOM 4917 C C . GLY C 1 121 ? -16.172 75.500 42.271 1.00 11.72 121 GLY C C 1
ATOM 4918 O O . GLY C 1 121 ? -14.966 75.311 42.040 1.00 11.24 121 GLY C O 1
ATOM 4919 N N . HIS C 1 122 ? -16.726 75.286 43.466 1.00 10.79 122 HIS C N 1
ATOM 4920 C CA . HIS C 1 122 ? -15.988 74.649 44.560 1.00 11.14 122 HIS C CA 1
ATOM 4921 C C . HIS C 1 122 ? -15.595 73.259 44.021 1.00 11.35 122 HIS C C 1
ATOM 4922 O O . HIS C 1 122 ? -16.385 72.613 43.316 1.00 10.96 122 HIS C O 1
ATOM 4929 N N . VAL C 1 123 ? -14.384 72.807 44.342 1.00 11.13 123 VAL C N 1
ATOM 4930 C CA . VAL C 1 123 ? -13.890 71.505 43.887 1.00 12.27 123 VAL C CA 1
ATOM 4931 C C . VAL C 1 123 ? -14.892 70.351 44.111 1.00 13.06 123 VAL C C 1
ATOM 4932 O O . VAL C 1 123 ? -15.015 69.444 43.278 1.00 11.78 123 VAL C O 1
ATOM 4936 N N . LYS C 1 124 ? -15.646 70.423 45.208 1.00 13.39 124 LYS C N 1
ATOM 4937 C CA . LYS C 1 124 ? -16.629 69.394 45.541 1.00 14.40 124 LYS C CA 1
ATOM 4938 C C . LYS C 1 124 ? -17.759 69.248 44.523 1.00 14.80 124 LYS C C 1
ATOM 4939 O O . LYS C 1 124 ? -18.319 68.155 44.378 1.00 16.86 124 LYS C O 1
ATOM 4945 N N . ASP C 1 125 ? -18.071 70.340 43.827 1.00 13.20 125 ASP C N 1
ATOM 4946 C CA . ASP C 1 125 ? -19.158 70.389 42.845 1.00 13.48 125 ASP C CA 1
ATOM 4947 C C . ASP C 1 125 ? -18.790 70.172 41.382 1.00 13.41 125 ASP C C 1
ATOM 4948 O O . ASP C 1 125 ? -19.664 70.022 40.535 1.00 14.57 125 ASP C O 1
ATOM 4953 N N . VAL C 1 126 ? -17.503 70.153 41.086 1.00 12.92 126 VAL C N 1
ATOM 4954 C CA . VAL C 1 126 ? -17.039 69.976 39.716 1.00 13.39 126 VAL C CA 1
ATOM 4955 C C . VAL C 1 126 ? -17.350 68.595 39.121 1.00 13.25 126 VAL C C 1
ATOM 4956 O O . VAL C 1 126 ? -17.023 67.560 39.704 1.00 13.64 126 VAL C O 1
ATOM 4960 N N . THR C 1 127 ? -17.994 68.593 37.956 1.00 13.32 127 THR C N 1
ATOM 4961 C CA . THR C 1 127 ? -18.326 67.346 37.266 1.00 12.60 127 THR C CA 1
ATOM 4962 C C . THR C 1 127 ? -17.265 67.046 36.205 1.00 13.15 127 THR C C 1
ATOM 4963 O O . THR C 1 127 ? -16.491 67.926 35.813 1.00 12.55 127 THR C O 1
ATOM 4967 N N . PRO C 1 128 ? -17.162 65.777 35.786 1.00 14.11 128 PRO C N 1
ATOM 4968 C CA . PRO C 1 128 ? -16.184 65.416 34.759 1.00 13.53 128 PRO C CA 1
ATOM 4969 C C . PRO C 1 128 ? -16.469 66.210 33.478 1.00 12.93 128 PRO C C 1
ATOM 4970 O O . PRO C 1 128 ? -15.548 66.620 32.782 1.00 11.51 128 PRO C O 1
ATOM 4974 N N . GLU C 1 129 ? -17.745 66.481 33.203 1.00 14.03 129 GLU C N 1
ATOM 4975 C CA . GLU C 1 129 ? -18.087 67.208 31.985 1.00 14.81 129 GLU C CA 1
ATOM 4976 C C . GLU C 1 129 ? -17.574 68.621 32.005 1.00 13.87 129 GLU C C 1
ATOM 4977 O O . GLU C 1 129 ? -17.098 69.111 30.992 1.00 12.56 129 GLU C O 1
ATOM 4983 N N . GLU C 1 130 ? -17.656 69.266 33.166 1.00 13.81 130 GLU C N 1
ATOM 4984 C CA . GLU C 1 130 ? -17.177 70.641 33.317 1.00 13.49 130 GLU C CA 1
ATOM 4985 C C . GLU C 1 130 ? -15.647 70.686 33.214 1.00 12.23 130 GLU C C 1
ATOM 4986 O O . GLU C 1 130 ? -15.092 71.550 32.534 1.00 11.47 130 GLU C O 1
ATOM 4992 N N . PHE C 1 131 ? -14.977 69.761 33.908 1.00 11.60 131 PHE C N 1
ATOM 4993 C CA . PHE C 1 131 ? -13.516 69.677 33.871 1.00 10.89 131 PHE C CA 1
ATOM 4994 C C . PHE C 1 131 ? -13.061 69.505 32.421 1.00 12.12 131 PHE C C 1
ATOM 4995 O O . PHE C 1 131 ? -12.183 70.237 31.944 1.00 10.92 131 PHE C O 1
ATOM 5003 N N . ASP C 1 132 ? -13.665 68.532 31.732 1.00 12.40 132 ASP C N 1
ATOM 5004 C CA . ASP C 1 132 ? -13.329 68.258 30.337 1.00 12.76 132 ASP C CA 1
ATOM 5005 C C . ASP C 1 132 ? -13.644 69.430 29.425 1.00 13.00 132 ASP C C 1
ATOM 5006 O O . ASP C 1 132 ? -12.887 69.707 28.504 1.00 13.23 132 ASP C O 1
ATOM 5011 N N . ARG C 1 133 ? -14.754 70.123 29.684 1.00 12.78 133 ARG C N 1
ATOM 5012 C CA . ARG C 1 133 ? -15.141 71.271 28.868 1.00 14.34 133 ARG C CA 1
ATOM 5013 C C . ARG C 1 133 ? -14.045 72.335 28.896 1.00 12.61 133 ARG C C 1
ATOM 5014 O O . ARG C 1 133 ? -13.630 72.842 27.858 1.00 12.82 133 ARG C O 1
ATOM 5022 N N . VAL C 1 134 ? -13.559 72.631 30.095 1.00 10.88 134 VAL C N 1
ATOM 5023 C CA . VAL C 1 134 ? -12.526 73.644 30.297 1.00 10.49 134 VAL C CA 1
ATOM 5024 C C . VAL C 1 134 ? -11.141 73.224 29.776 1.00 10.68 134 VAL C C 1
ATOM 5025 O O . VAL C 1 134 ? -10.499 73.978 29.037 1.00 10.87 134 VAL C O 1
ATOM 5029 N N . PHE C 1 135 ? -10.703 72.021 30.150 1.00 10.65 135 PHE C N 1
ATOM 5030 C CA . PHE C 1 135 ? -9.410 71.499 29.719 1.00 9.78 135 PHE C CA 1
ATOM 5031 C C . PHE C 1 135 ? -9.301 71.226 28.211 1.00 10.25 135 PHE C C 1
ATOM 5032 O O . PHE C 1 135 ? -8.243 71.428 27.620 1.00 10.45 135 PHE C O 1
ATOM 5040 N N . THR C 1 136 ? -10.394 70.793 27.585 1.00 10.02 136 THR C N 1
ATOM 5041 C CA . THR C 1 136 ? -10.373 70.531 26.153 1.00 10.16 136 THR C CA 1
ATOM 5042 C C . THR C 1 136 ? -10.097 71.801 25.345 1.00 10.11 136 THR C C 1
ATOM 5043 O O . THR C 1 136 ? -9.391 71.755 24.353 1.00 9.85 136 THR C O 1
ATOM 5047 N N . ILE C 1 137 ? -10.611 72.938 25.799 1.00 10.49 137 ILE C N 1
ATOM 5048 C CA . ILE C 1 137 ? -10.376 74.198 25.106 1.00 11.82 137 ILE C CA 1
ATOM 5049 C C . ILE C 1 137 ? -9.096 74.909 25.569 1.00 12.14 137 ILE C C 1
ATOM 5050 O O . ILE C 1 137 ? -8.224 75.219 24.759 1.00 11.93 137 ILE C O 1
ATOM 5055 N N . ASN C 1 138 ? -8.964 75.117 26.878 1.00 11.49 138 ASN C N 1
ATOM 5056 C CA . ASN C 1 138 ? -7.832 75.862 27.438 1.00 10.95 138 ASN C CA 1
ATOM 5057 C C . ASN C 1 138 ? -6.455 75.208 27.445 1.00 12.32 138 ASN C C 1
ATOM 5058 O O . ASN C 1 138 ? -5.426 75.905 27.410 1.00 12.35 138 ASN C O 1
ATOM 5063 N N . THR C 1 139 ? -6.425 73.883 27.529 1.00 10.92 139 THR C N 1
ATOM 5064 C CA . THR C 1 139 ? -5.158 73.171 27.616 1.00 11.20 139 THR C CA 1
ATOM 5065 C C . THR C 1 139 ? -4.871 72.280 26.404 1.00 11.46 139 THR C C 1
ATOM 5066 O O . THR C 1 139 ? -3.847 72.434 25.728 1.00 11.70 139 THR C O 1
ATOM 5070 N N . ARG C 1 140 ? -5.771 71.341 26.149 1.00 11.32 140 ARG C N 1
ATOM 5071 C CA . ARG C 1 140 ? -5.640 70.440 25.023 1.00 11.32 140 ARG C CA 1
ATOM 5072 C C . ARG C 1 140 ? -5.695 71.257 23.726 1.00 11.83 140 ARG C C 1
ATOM 5073 O O . ARG C 1 140 ? -4.871 71.071 22.833 1.00 11.34 140 ARG C O 1
ATOM 5081 N N . GLY C 1 141 ? -6.661 72.174 23.641 1.00 12.46 141 GLY C N 1
ATOM 5082 C CA . GLY C 1 141 ? -6.806 73.008 22.459 1.00 11.79 141 GLY C CA 1
ATOM 5083 C C . GLY C 1 141 ? -5.562 73.825 22.174 1.00 11.56 141 GLY C C 1
ATOM 5084 O O . GLY C 1 141 ? -5.090 73.856 21.046 1.00 10.03 141 GLY C O 1
ATOM 5085 N N . GLN C 1 142 ? -5.024 74.482 23.199 1.00 10.94 142 GLN C N 1
ATOM 5086 C CA . GLN C 1 142 ? -3.810 75.281 23.031 1.00 11.56 142 GLN C CA 1
ATOM 5087 C C . GLN C 1 142 ? -2.632 74.393 22.636 1.00 10.83 142 GLN C C 1
ATOM 5088 O O . GLN C 1 142 ? -1.805 74.787 21.820 1.00 10.54 142 GLN C O 1
ATOM 5094 N N . PHE C 1 143 ? -2.587 73.180 23.190 1.00 11.09 143 PHE C N 1
ATOM 5095 C CA . PHE C 1 143 ? -1.512 72.244 22.876 1.00 10.63 143 PHE C CA 1
ATOM 5096 C C . PHE C 1 143 ? -1.531 71.894 21.395 1.00 10.84 143 PHE C C 1
ATOM 5097 O O . PHE C 1 143 ? -0.499 71.938 20.733 1.00 10.35 143 PHE C O 1
ATOM 5105 N N . PHE C 1 144 ? -2.698 71.565 20.860 1.00 10.59 144 PHE C N 1
ATOM 5106 C CA . PHE C 1 144 ? -2.750 71.210 19.447 1.00 11.83 144 PHE C CA 1
ATOM 5107 C C . PHE C 1 144 ? -2.635 72.376 18.476 1.00 12.90 144 PHE C C 1
ATOM 5108 O O . PHE C 1 144 ? -2.189 72.202 17.327 1.00 12.94 144 PHE C O 1
ATOM 5116 N N . VAL C 1 145 ? -2.974 73.575 18.959 1.00 12.47 145 VAL C N 1
ATOM 5117 C CA . VAL C 1 145 ? -2.810 74.784 18.162 1.00 11.48 145 VAL C CA 1
ATOM 5118 C C . VAL C 1 145 ? -1.278 74.963 18.067 1.00 12.19 145 VAL C C 1
ATOM 5119 O O . VAL C 1 145 ? -0.744 75.251 16.993 1.00 12.11 145 VAL C O 1
ATOM 5123 N N . ALA C 1 146 ? -0.578 74.755 19.189 1.00 11.31 146 ALA C N 1
ATOM 5124 C CA . ALA C 1 146 ? 0.886 74.869 19.230 1.00 10.53 146 ALA C CA 1
ATOM 5125 C C . ALA C 1 146 ? 1.550 73.842 18.313 1.00 11.02 146 ALA C C 1
ATOM 5126 O O . ALA C 1 146 ? 2.512 74.162 17.618 1.00 11.15 146 ALA C O 1
ATOM 5128 N N . ARG C 1 147 ? 1.032 72.612 18.313 1.00 11.00 147 ARG C N 1
ATOM 5129 C CA . ARG C 1 147 ? 1.589 71.538 17.489 1.00 11.18 147 ARG C CA 1
ATOM 5130 C C . ARG C 1 147 ? 1.549 71.913 16.014 1.00 10.65 147 ARG C C 1
ATOM 5131 O O . ARG C 1 147 ? 2.558 71.831 15.315 1.00 11.19 147 ARG C O 1
ATOM 5139 N N . GLU C 1 148 ? 0.374 72.328 15.553 1.00 11.13 148 GLU C N 1
ATOM 5140 C CA . GLU C 1 148 ? 0.187 72.723 14.165 1.00 11.88 148 GLU C CA 1
ATOM 5141 C C . GLU C 1 148 ? 0.961 73.998 13.827 1.00 11.61 148 GLU C C 1
ATOM 5142 O O . GLU C 1 148 ? 1.504 74.148 12.732 1.00 11.62 148 GLU C O 1
ATOM 5148 N N . ALA C 1 149 ? 1.072 74.890 14.802 1.00 12.53 149 ALA C N 1
ATOM 5149 C CA . ALA C 1 149 ? 1.820 76.123 14.605 1.00 11.59 149 ALA C CA 1
ATOM 5150 C C . ALA C 1 149 ? 3.276 75.757 14.331 1.00 11.93 149 ALA C C 1
ATOM 5151 O O . ALA C 1 149 ? 3.881 76.294 13.411 1.00 12.84 149 ALA C O 1
ATOM 5153 N N . TYR C 1 150 ? 3.829 74.835 15.123 1.00 10.85 150 TYR C N 1
ATOM 5154 C CA . TYR C 1 150 ? 5.219 74.407 14.951 1.00 11.92 150 TYR C CA 1
ATOM 5155 C C . TYR C 1 150 ? 5.445 73.916 13.526 1.00 13.04 150 TYR C C 1
ATOM 5156 O O . TYR C 1 150 ? 6.432 74.280 12.879 1.00 12.78 150 TYR C O 1
ATOM 5165 N N . LYS C 1 151 ? 4.524 73.080 13.059 1.00 12.84 151 LYS C N 1
ATOM 5166 C CA . LYS C 1 151 ? 4.618 72.505 11.727 1.00 14.47 151 LYS C CA 1
ATOM 5167 C C . LYS C 1 151 ? 4.604 73.539 10.594 1.00 15.28 151 LYS C C 1
ATOM 5168 O O . LYS C 1 151 ? 5.378 73.415 9.641 1.00 16.16 151 LYS C O 1
ATOM 5174 N N . HIS C 1 152 ? 3.750 74.558 10.722 1.00 13.93 152 HIS C N 1
ATOM 5175 C CA . HIS C 1 152 ? 3.578 75.582 9.685 1.00 14.84 152 HIS C CA 1
ATOM 5176 C C . HIS C 1 152 ? 4.354 76.880 9.810 1.00 15.23 152 HIS C C 1
ATOM 5177 O O . HIS C 1 152 ? 4.545 77.584 8.817 1.00 16.71 152 HIS C O 1
ATOM 5184 N N . LEU C 1 153 ? 4.793 77.212 11.017 1.00 13.42 153 LEU C N 1
ATOM 5185 C CA . LEU C 1 153 ? 5.529 78.454 11.220 1.00 12.96 153 LEU C CA 1
ATOM 5186 C C . LEU C 1 153 ? 6.851 78.556 10.435 1.00 11.53 153 LEU C C 1
ATOM 5187 O O . LEU C 1 153 ? 7.526 77.556 10.171 1.00 11.37 153 LEU C O 1
ATOM 5192 N N . GLU C 1 154 ? 7.183 79.783 10.051 1.00 12.22 154 GLU C N 1
ATOM 5193 C CA . GLU C 1 154 ? 8.428 80.075 9.357 1.00 12.71 154 GLU C CA 1
ATOM 5194 C C . GLU C 1 154 ? 9.594 79.815 10.332 1.00 13.12 154 GLU C C 1
ATOM 5195 O O . GLU C 1 154 ? 9.408 79.841 11.556 1.00 12.45 154 GLU C O 1
ATOM 5201 N N . ILE C 1 155 ? 10.778 79.526 9.787 1.00 12.71 155 ILE C N 1
ATOM 5202 C CA . ILE C 1 155 ? 11.974 79.356 10.605 1.00 13.19 155 ILE C CA 1
ATOM 5203 C C . ILE C 1 155 ? 12.171 80.752 11.246 1.00 13.16 155 ILE C C 1
ATOM 5204 O O . ILE C 1 155 ? 12.066 81.772 10.559 1.00 13.35 155 ILE C O 1
ATOM 5209 N N . GLY C 1 156 ? 12.398 80.795 12.558 1.00 11.89 156 GLY C N 1
ATOM 5210 C CA . GLY C 1 156 ? 12.549 82.065 13.246 1.00 12.52 156 GLY C CA 1
ATOM 5211 C C . GLY C 1 156 ? 11.199 82.648 13.654 1.00 12.66 156 GLY C C 1
ATOM 5212 O O . GLY C 1 156 ? 11.100 83.816 14.032 1.00 12.09 156 GLY C O 1
ATOM 5213 N N . GLY C 1 157 ? 10.162 81.813 13.589 1.00 13.80 157 GLY C N 1
ATOM 5214 C CA . GLY C 1 157 ? 8.808 82.221 13.929 1.00 12.68 157 GLY C CA 1
ATOM 5215 C C . GLY C 1 157 ? 8.530 82.502 15.395 1.00 12.53 157 GLY C C 1
ATOM 5216 O O . GLY C 1 157 ? 9.434 82.459 16.238 1.00 11.27 157 GLY C O 1
ATOM 5217 N N . ARG C 1 158 ? 7.244 82.701 15.701 1.00 12.22 158 ARG C N 1
ATOM 5218 C CA . ARG C 1 158 ? 6.794 83.055 17.048 1.00 11.15 158 ARG C CA 1
ATOM 5219 C C . ARG C 1 158 ? 5.504 82.363 17.485 1.00 11.24 158 ARG C C 1
ATOM 5220 O O . ARG C 1 158 ? 4.517 82.339 16.737 1.00 11.44 158 ARG C O 1
ATOM 5228 N N . LEU C 1 159 ? 5.512 81.828 18.705 1.00 10.55 159 LEU C N 1
ATOM 5229 C CA . LEU C 1 159 ? 4.328 81.185 19.286 1.00 10.69 159 LEU C CA 1
ATOM 5230 C C . LEU C 1 159 ? 4.072 81.810 20.654 1.00 10.86 159 LEU C C 1
ATOM 5231 O O . LEU C 1 159 ? 4.918 81.727 21.535 1.00 10.58 159 LEU C O 1
ATOM 5236 N N . ILE C 1 160 ? 2.924 82.470 20.801 1.00 11.02 160 ILE C N 1
ATOM 5237 C CA . ILE C 1 160 ? 2.542 83.111 22.069 1.00 11.74 160 ILE C CA 1
ATOM 5238 C C . ILE C 1 160 ? 1.261 82.441 22.605 1.00 11.20 160 ILE C C 1
ATOM 5239 O O . ILE C 1 160 ? 0.203 82.459 21.964 1.00 10.03 160 ILE C O 1
ATOM 5244 N N . LEU C 1 161 ? 1.391 81.813 23.766 1.00 9.19 161 LEU C N 1
ATOM 5245 C CA . LEU C 1 161 ? 0.295 81.115 24.414 1.00 9.52 161 LEU C CA 1
ATOM 5246 C C . LEU C 1 161 ? -0.408 81.998 25.449 1.00 9.60 161 LEU C C 1
ATOM 5247 O O . LEU C 1 161 ? 0.213 82.885 26.040 1.00 10.13 161 LEU C O 1
ATOM 5252 N N . MET C 1 162 ? -1.687 81.721 25.687 1.00 8.87 162 MET C N 1
ATOM 5253 C CA . MET C 1 162 ? -2.467 82.488 26.649 1.00 9.84 162 MET C CA 1
ATOM 5254 C C . MET C 1 162 ? -2.651 81.798 28.001 1.00 9.99 162 MET C C 1
ATOM 5255 O O . MET C 1 162 ? -3.360 80.787 28.127 1.00 10.27 162 MET C O 1
ATOM 5260 N N . GLY C 1 163 ? -1.980 82.350 29.001 1.00 10.02 163 GLY C N 1
ATOM 5261 C CA . GLY C 1 163 ? -2.082 81.848 30.353 1.00 9.83 163 GLY C CA 1
ATOM 5262 C C . GLY C 1 163 ? -3.016 82.773 31.119 1.00 10.99 163 GLY C C 1
ATOM 5263 O O . GLY C 1 163 ? -3.976 83.331 30.549 1.00 10.75 163 GLY C O 1
ATOM 5264 N N . SER C 1 164 ? -2.722 82.969 32.400 1.00 9.92 164 SER C N 1
ATOM 5265 C CA . SER C 1 164 ? -3.526 83.831 33.256 1.00 10.02 164 SER C CA 1
ATOM 5266 C C . SER C 1 164 ? -2.835 83.975 34.600 1.00 9.82 164 SER C C 1
ATOM 5267 O O . SER C 1 164 ? -2.095 83.079 35.022 1.00 10.02 164 SER C O 1
ATOM 5270 N N . ILE C 1 165 ? -3.119 85.085 35.282 1.00 9.96 165 ILE C N 1
ATOM 5271 C CA . ILE C 1 165 ? -2.583 85.335 36.614 1.00 9.93 165 ILE C CA 1
ATOM 5272 C C . ILE C 1 165 ? -3.032 84.183 37.524 1.00 10.76 165 ILE C C 1
ATOM 5273 O O . ILE C 1 165 ? -2.364 83.875 38.525 1.00 11.09 165 ILE C O 1
ATOM 5278 N N . THR C 1 166 ? -4.123 83.509 37.141 1.00 8.58 166 THR C N 1
ATOM 5279 C CA . THR C 1 166 ? -4.644 82.381 37.921 1.00 9.64 166 THR C CA 1
ATOM 5280 C C . THR C 1 166 ? -3.724 81.164 37.976 1.00 9.56 166 THR C C 1
ATOM 5281 O O . THR C 1 166 ? -3.889 80.318 38.855 1.00 9.34 166 THR C O 1
ATOM 5285 N N . GLY C 1 167 ? -2.775 81.067 37.036 1.00 9.17 167 GLY C N 1
ATOM 5286 C CA . GLY C 1 167 ? -1.842 79.949 37.035 1.00 10.31 167 GLY C CA 1
ATOM 5287 C C . GLY C 1 167 ? -1.025 79.945 38.326 1.00 10.76 167 GLY C C 1
ATOM 5288 O O . GLY C 1 167 ? -0.678 78.879 38.867 1.00 10.52 167 GLY C O 1
ATOM 5289 N N . GLN C 1 168 ? -0.777 81.142 38.861 1.00 9.41 168 GLN C N 1
ATOM 5290 C CA . GLN C 1 168 ? -0.001 81.294 40.090 1.00 10.10 168 GLN C CA 1
ATOM 5291 C C . GLN C 1 168 ? -0.769 81.897 41.267 1.00 9.27 168 GLN C C 1
ATOM 5292 O O . GLN C 1 168 ? -0.255 81.916 42.389 1.00 10.17 168 GLN C O 1
ATOM 5298 N N . ALA C 1 169 ? -1.988 82.372 41.018 1.00 9.32 169 ALA C N 1
ATOM 5299 C CA . ALA C 1 169 ? -2.806 83.024 42.046 1.00 9.78 169 ALA C CA 1
ATOM 5300 C C . ALA C 1 169 ? -3.020 82.197 43.309 1.00 10.11 169 ALA C C 1
ATOM 5301 O O . ALA C 1 169 ? -3.152 80.980 43.257 1.00 10.96 169 ALA C O 1
ATOM 5303 N N . LYS C 1 170 ? -3.047 82.867 44.454 1.00 12.17 170 LYS C N 1
ATOM 5304 C CA . LYS C 1 170 ? -3.205 82.174 45.727 1.00 12.50 170 LYS C CA 1
ATOM 5305 C C . LYS C 1 170 ? -4.478 82.453 46.531 1.00 12.35 170 LYS C C 1
ATOM 5306 O O . LYS C 1 170 ? -4.700 81.824 47.568 1.00 12.05 170 LYS C O 1
ATOM 5312 N N . ALA C 1 171 ? -5.322 83.361 46.062 1.00 11.07 171 ALA C N 1
ATOM 5313 C CA . ALA C 1 171 ? -6.503 83.685 46.845 1.00 12.28 171 ALA C CA 1
ATOM 5314 C C . ALA C 1 171 ? -7.848 83.673 46.126 1.00 12.45 171 ALA C C 1
ATOM 5315 O O . ALA C 1 171 ? -8.821 84.259 46.617 1.00 12.77 171 ALA C O 1
ATOM 5317 N N . VAL C 1 172 ? -7.911 83.039 44.960 1.00 11.52 172 VAL C N 1
ATOM 5318 C CA . VAL C 1 172 ? -9.184 82.965 44.247 1.00 11.16 172 VAL C CA 1
ATOM 5319 C C . VAL C 1 172 ? -9.861 81.641 44.584 1.00 11.20 172 VAL C C 1
ATOM 5320 O O . VAL C 1 172 ? -9.372 80.572 44.209 1.00 10.64 172 VAL C O 1
ATOM 5324 N N . PRO C 1 173 ? -10.969 81.690 45.354 1.00 11.41 173 PRO C N 1
ATOM 5325 C CA . PRO C 1 173 ? -11.671 80.453 45.713 1.00 11.19 173 PRO C CA 1
ATOM 5326 C C . PRO C 1 173 ? -12.541 79.905 44.568 1.00 10.79 173 PRO C C 1
ATOM 5327 O O . PRO C 1 173 ? -12.900 80.636 43.643 1.00 11.28 173 PRO C O 1
ATOM 5331 N N . LYS C 1 174 ? -12.850 78.600 44.648 1.00 9.62 174 LYS C N 1
ATOM 5332 C CA . LYS C 1 174 ? -13.693 77.921 43.652 1.00 11.02 174 LYS C CA 1
ATOM 5333 C C . LYS C 1 174 ? -13.174 78.121 42.231 1.00 11.03 174 LYS C C 1
ATOM 5334 O O . LYS C 1 174 ? -13.939 78.419 41.315 1.00 11.61 174 LYS C O 1
ATOM 5340 N N . HIS C 1 175 ? -11.873 77.929 42.030 1.00 9.49 175 HIS C N 1
ATOM 5341 C CA . HIS C 1 175 ? -11.276 78.190 40.725 1.00 10.59 175 HIS C CA 1
ATOM 5342 C C . HIS C 1 175 ? -10.233 77.154 40.294 1.00 10.66 175 HIS C C 1
ATOM 5343 O O . HIS C 1 175 ? -9.427 77.403 39.404 1.00 10.69 175 HIS C O 1
ATOM 5350 N N . ALA C 1 176 ? -10.227 75.972 40.885 1.00 10.04 176 ALA C N 1
ATOM 5351 C CA . ALA C 1 176 ? -9.171 74.992 40.589 1.00 10.10 176 ALA C CA 1
ATOM 5352 C C . ALA C 1 176 ? -9.104 74.543 39.123 1.00 10.17 176 ALA C C 1
ATOM 5353 O O . ALA C 1 176 ? -8.017 74.433 38.550 1.00 9.12 176 ALA C O 1
ATOM 5355 N N . VAL C 1 177 ? -10.261 74.314 38.513 1.00 10.43 177 VAL C N 1
ATOM 5356 C CA . VAL C 1 177 ? -10.313 73.849 37.130 1.00 10.40 177 VAL C CA 1
ATOM 5357 C C . VAL C 1 177 ? -9.724 74.851 36.143 1.00 10.75 177 VAL C C 1
ATOM 5358 O O . VAL C 1 177 ? -8.805 74.511 35.393 1.00 11.06 177 VAL C O 1
ATOM 5362 N N . TYR C 1 178 ? -10.261 76.071 36.120 1.00 9.99 178 TYR C N 1
ATOM 5363 C CA . TYR C 1 178 ? -9.751 77.096 35.202 1.00 9.81 178 TYR C CA 1
ATOM 5364 C C . TYR C 1 178 ? -8.284 77.426 35.490 1.00 9.07 178 TYR C C 1
ATOM 5365 O O . TYR C 1 178 ? -7.452 77.450 34.583 1.00 8.73 178 TYR C O 1
ATOM 5374 N N . SER C 1 179 ? -7.970 77.650 36.761 1.00 8.87 179 SER C N 1
ATOM 5375 C CA . SER C 1 179 ? -6.598 77.990 37.136 1.00 10.64 179 SER C CA 1
ATOM 5376 C C . SER C 1 179 ? -5.618 76.911 36.666 1.00 9.98 179 SER C C 1
ATOM 5377 O O . SER C 1 179 ? -4.577 77.229 36.087 1.00 9.32 179 SER C O 1
ATOM 5380 N N . GLY C 1 180 ? -5.977 75.646 36.915 1.00 10.17 180 GLY C N 1
ATOM 5381 C CA . GLY C 1 180 ? -5.154 74.514 36.519 1.00 10.85 180 GLY C CA 1
ATOM 5382 C C . GLY C 1 180 ? -4.961 74.410 35.018 1.00 10.33 180 GLY C C 1
ATOM 5383 O O . GLY C 1 180 ? -3.857 74.096 34.548 1.00 10.08 180 GLY C O 1
ATOM 5384 N N . SER C 1 181 ? -6.025 74.683 34.264 1.00 9.33 181 SER C N 1
ATOM 5385 C CA . SER C 1 181 ? -5.955 74.633 32.809 1.00 10.04 181 SER C CA 1
ATOM 5386 C C . SER C 1 181 ? -4.969 75.683 32.278 1.00 10.69 181 SER C C 1
ATOM 5387 O O . SER C 1 181 ? -4.318 75.467 31.242 1.00 12.24 181 SER C O 1
ATOM 5390 N N . LYS C 1 182 ? -4.844 76.801 33.007 1.00 8.39 182 LYS C N 1
ATOM 5391 C CA . LYS C 1 182 ? -3.933 77.882 32.649 1.00 8.61 182 LYS C CA 1
ATOM 5392 C C . LYS C 1 182 ? -2.504 77.640 33.170 1.00 9.76 182 LYS C C 1
ATOM 5393 O O . LYS C 1 182 ? -1.528 78.002 32.507 1.00 9.80 182 LYS C O 1
ATOM 5399 N N . GLY C 1 183 ? -2.384 77.030 34.348 1.00 9.30 183 GLY C N 1
ATOM 5400 C CA . GLY C 1 183 ? -1.070 76.759 34.918 1.00 10.44 183 GLY C CA 1
ATOM 5401 C C . GLY C 1 183 ? -0.272 75.801 34.047 1.00 11.24 183 GLY C C 1
ATOM 5402 O O . GLY C 1 183 ? 0.952 75.921 33.932 1.00 11.28 183 GLY C O 1
ATOM 5403 N N . ALA C 1 184 ? -0.970 74.850 33.426 1.00 10.70 184 ALA C N 1
ATOM 5404 C CA . ALA C 1 184 ? -0.334 73.876 32.549 1.00 10.62 184 ALA C CA 1
ATOM 5405 C C . ALA C 1 184 ? 0.343 74.574 31.367 1.00 10.30 184 ALA C C 1
ATOM 5406 O O . ALA C 1 184 ? 1.348 74.094 30.840 1.00 10.60 184 ALA C O 1
ATOM 5408 N N . ILE C 1 185 ? -0.211 75.715 30.962 1.00 10.54 185 ILE C N 1
ATOM 5409 C CA . ILE C 1 185 ? 0.317 76.483 29.832 1.00 11.17 185 ILE C CA 1
ATOM 5410 C C . ILE C 1 185 ? 1.736 77.008 30.079 1.00 11.00 185 ILE C C 1
ATOM 5411 O O . ILE C 1 185 ? 2.560 77.078 29.153 1.00 10.00 185 ILE C O 1
ATOM 5416 N N . GLU C 1 186 ? 2.015 77.358 31.333 1.00 8.73 186 GLU C N 1
ATOM 5417 C CA . GLU C 1 186 ? 3.330 77.854 31.729 1.00 9.71 186 GLU C CA 1
ATOM 5418 C C . GLU C 1 186 ? 4.399 76.775 31.526 1.00 9.48 186 GLU C C 1
ATOM 5419 O O . GLU C 1 186 ? 5.468 77.059 31.005 1.00 10.00 186 GLU C O 1
ATOM 5425 N N . THR C 1 187 ? 4.082 75.539 31.918 1.00 9.18 187 THR C N 1
ATOM 5426 C CA . THR C 1 187 ? 4.989 74.408 31.738 1.00 9.77 187 THR C CA 1
ATOM 5427 C C . THR C 1 187 ? 5.152 74.121 30.241 1.00 10.10 187 THR C C 1
ATOM 5428 O O . THR C 1 187 ? 6.256 73.819 29.770 1.00 10.78 187 THR C O 1
ATOM 5432 N N . PHE C 1 188 ? 4.046 74.210 29.501 1.00 9.72 188 PHE C N 1
ATOM 5433 C CA . PHE C 1 188 ? 4.072 73.979 28.059 1.00 9.16 188 PHE C CA 1
ATOM 5434 C C . PHE C 1 188 ? 5.072 74.953 27.433 1.00 10.21 188 PHE C C 1
ATOM 5435 O O . PHE C 1 188 ? 5.838 74.563 26.562 1.00 11.33 188 PHE C O 1
ATOM 5443 N N . ALA C 1 189 ? 5.070 76.211 27.886 1.00 9.01 189 ALA C N 1
ATOM 5444 C CA . ALA C 1 189 ? 5.980 77.226 27.341 1.00 10.08 189 ALA C CA 1
ATOM 5445 C C . ALA C 1 189 ? 7.457 76.805 27.504 1.00 10.77 189 ALA C C 1
ATOM 5446 O O . ALA C 1 189 ? 8.236 76.836 26.545 1.00 8.58 189 ALA C O 1
ATOM 5448 N N . ARG C 1 190 ? 7.821 76.384 28.714 1.00 11.06 190 ARG C N 1
ATOM 5449 C CA . ARG C 1 190 ? 9.184 75.942 28.981 1.00 11.22 190 ARG C CA 1
ATOM 5450 C C . ARG C 1 190 ? 9.591 74.739 28.109 1.00 12.64 190 ARG C C 1
ATOM 5451 O O . ARG C 1 190 ? 10.663 74.736 27.483 1.00 11.07 190 ARG C O 1
ATOM 5459 N N . CYS C 1 191 ? 8.722 73.731 28.061 1.00 12.44 191 CYS C N 1
ATOM 5460 C CA . CYS C 1 191 ? 8.999 72.509 27.305 1.00 12.60 191 CYS C CA 1
ATOM 5461 C C . CYS C 1 191 ? 8.914 72.641 25.784 1.00 11.71 191 CYS C C 1
ATOM 5462 O O . CYS C 1 191 ? 9.711 72.033 25.055 1.00 11.76 191 CYS C O 1
ATOM 5465 N N . MET C 1 192 ? 7.977 73.450 25.301 1.00 10.89 192 MET C N 1
ATOM 5466 C CA . MET C 1 192 ? 7.842 73.639 23.864 1.00 10.56 192 MET C CA 1
ATOM 5467 C C . MET C 1 192 ? 8.960 74.524 23.328 1.00 10.48 192 MET C C 1
ATOM 5468 O O . MET C 1 192 ? 9.354 74.391 22.164 1.00 10.33 192 MET C O 1
ATOM 5473 N N . ALA C 1 193 ? 9.459 75.441 24.165 1.00 10.41 193 ALA C N 1
ATOM 5474 C CA . ALA C 1 193 ? 10.555 76.327 23.762 1.00 9.98 193 ALA C CA 1
ATOM 5475 C C . ALA C 1 193 ? 11.770 75.490 23.361 1.00 9.32 193 ALA C C 1
ATOM 5476 O O . ALA C 1 193 ? 12.497 75.849 22.443 1.00 10.74 193 ALA C O 1
ATOM 5478 N N . ILE C 1 194 ? 11.975 74.365 24.045 1.00 9.91 194 ILE C N 1
ATOM 5479 C CA . ILE C 1 194 ? 13.100 73.478 23.737 1.00 10.79 194 ILE C CA 1
ATOM 5480 C C . ILE C 1 194 ? 12.924 72.830 22.350 1.00 11.17 194 ILE C C 1
ATOM 5481 O O . ILE C 1 194 ? 13.763 73.011 21.452 1.00 10.81 194 ILE C O 1
ATOM 5486 N N . ASP C 1 195 ? 11.810 72.113 22.183 1.00 11.11 195 ASP C N 1
ATOM 5487 C CA . ASP C 1 195 ? 11.490 71.416 20.929 1.00 11.68 195 ASP C CA 1
ATOM 5488 C C . ASP C 1 195 ? 11.417 72.331 19.707 1.00 11.56 195 ASP C C 1
ATOM 5489 O O . ASP C 1 195 ? 12.069 72.079 18.689 1.00 11.78 195 ASP C O 1
ATOM 5494 N N . MET C 1 196 ? 10.641 73.404 19.838 1.00 10.86 196 MET C N 1
ATOM 5495 C CA . MET C 1 196 ? 10.413 74.351 18.750 1.00 11.56 196 MET C CA 1
ATOM 5496 C C . MET C 1 196 ? 11.613 75.180 18.361 1.00 11.07 196 MET C C 1
ATOM 5497 O O . MET C 1 196 ? 11.639 75.767 17.275 1.00 11.35 196 MET C O 1
ATOM 5502 N N . ALA C 1 197 ? 12.596 75.241 19.257 1.00 11.14 197 ALA C N 1
ATOM 5503 C CA . ALA C 1 197 ? 13.825 75.970 18.989 1.00 12.27 197 ALA C CA 1
ATOM 5504 C C . ALA C 1 197 ? 14.555 75.318 17.817 1.00 12.75 197 ALA C C 1
ATOM 5505 O O . ALA C 1 197 ? 15.434 75.953 17.234 1.00 12.99 197 ALA C O 1
ATOM 5507 N N . ASP C 1 198 ? 14.216 74.063 17.479 1.00 12.03 198 ASP C N 1
ATOM 5508 C CA . ASP C 1 198 ? 14.875 73.419 16.344 1.00 12.15 198 ASP C CA 1
ATOM 5509 C C . ASP C 1 198 ? 14.507 74.074 15.002 1.00 13.35 198 ASP C C 1
ATOM 5510 O O . ASP C 1 198 ? 15.104 73.767 13.973 1.00 14.37 198 ASP C O 1
ATOM 5515 N N . LYS C 1 199 ? 13.539 74.994 15.043 1.00 12.13 199 LYS C N 1
ATOM 5516 C CA . LYS C 1 199 ? 13.119 75.781 13.881 1.00 12.26 199 LYS C CA 1
ATOM 5517 C C . LYS C 1 199 ? 13.284 77.260 14.247 1.00 12.22 199 LYS C C 1
ATOM 5518 O O . LYS C 1 199 ? 12.713 78.128 13.596 1.00 13.18 199 LYS C O 1
ATOM 5524 N N . LYS C 1 200 ? 14.080 77.539 15.285 1.00 12.29 200 LYS C N 1
ATOM 5525 C CA . LYS C 1 200 ? 14.328 78.913 15.775 1.00 14.03 200 LYS C CA 1
ATOM 5526 C C . LYS C 1 200 ? 13.052 79.668 16.177 1.00 12.91 200 LYS C C 1
ATOM 5527 O O . LYS C 1 200 ? 12.983 80.895 16.091 1.00 12.61 200 LYS C O 1
ATOM 5533 N N . ILE C 1 201 ? 12.040 78.915 16.590 1.00 13.08 201 ILE C N 1
ATOM 5534 C CA . ILE C 1 201 ? 10.768 79.487 17.028 1.00 13.16 201 ILE C CA 1
ATOM 5535 C C . ILE C 1 201 ? 10.833 79.722 18.545 1.00 13.41 201 ILE C C 1
ATOM 5536 O O . ILE C 1 201 ? 11.261 78.830 19.289 1.00 14.00 201 ILE C O 1
ATOM 5541 N N . THR C 1 202 ? 10.450 80.926 18.983 1.00 12.54 202 THR C N 1
ATOM 5542 C CA . THR C 1 202 ? 10.413 81.238 20.416 1.00 11.87 202 THR C CA 1
ATOM 5543 C C . THR C 1 202 ? 8.992 80.916 20.904 1.00 11.48 202 THR C C 1
ATOM 5544 O O . THR C 1 202 ? 8.012 81.072 20.152 1.00 10.64 202 THR C O 1
ATOM 5548 N N . VAL C 1 203 ? 8.893 80.378 22.116 1.00 11.29 203 VAL C N 1
ATOM 5549 C CA . VAL C 1 203 ? 7.596 80.029 22.693 1.00 10.35 203 VAL C CA 1
ATOM 5550 C C . VAL C 1 203 ? 7.468 80.680 24.062 1.00 10.66 203 VAL C C 1
ATOM 5551 O O . VAL C 1 203 ? 8.278 80.427 24.957 1.00 11.04 203 VAL C O 1
ATOM 5555 N N . ASN C 1 204 ? 6.466 81.529 24.219 1.00 10.11 204 ASN C N 1
ATOM 5556 C CA . ASN C 1 204 ? 6.244 82.203 25.501 1.00 10.82 204 ASN C CA 1
ATOM 5557 C C . ASN C 1 204 ? 4.767 82.229 25.850 1.00 11.06 204 ASN C C 1
ATOM 5558 O O . ASN C 1 204 ? 3.922 82.046 24.981 1.00 11.06 204 ASN C O 1
ATOM 5563 N N . VAL C 1 205 ? 4.457 82.452 27.124 1.00 10.05 205 VAL C N 1
ATOM 5564 C CA . VAL C 1 205 ? 3.064 82.558 27.542 1.00 10.30 205 VAL C CA 1
ATOM 5565 C C . VAL C 1 205 ? 2.845 83.903 28.226 1.00 10.63 205 VAL C C 1
ATOM 5566 O O . VAL C 1 205 ? 3.715 84.379 28.963 1.00 11.50 205 VAL C O 1
ATOM 5570 N N . VAL C 1 206 ? 1.772 84.592 27.840 1.00 9.85 206 VAL C N 1
ATOM 5571 C CA . VAL C 1 206 ? 1.412 85.855 28.486 1.00 11.02 206 VAL C CA 1
ATOM 5572 C C . VAL C 1 206 ? 0.390 85.498 29.571 1.00 11.07 206 VAL C C 1
ATOM 5573 O O . VAL C 1 206 ? -0.472 84.644 29.364 1.00 10.92 206 VAL C O 1
ATOM 5577 N N . ALA C 1 207 ? 0.525 86.118 30.739 1.00 10.80 207 ALA C N 1
ATOM 5578 C CA . ALA C 1 207 ? -0.357 85.855 31.871 1.00 10.29 207 ALA C CA 1
ATOM 5579 C C . ALA C 1 207 ? -1.054 87.148 32.308 1.00 10.80 207 ALA C C 1
ATOM 5580 O O . ALA C 1 207 ? -0.572 87.871 33.190 1.00 11.06 207 ALA C O 1
ATOM 5582 N N . PRO C 1 208 ? -2.203 87.465 31.689 1.00 10.91 208 PRO C N 1
ATOM 5583 C CA . PRO C 1 208 ? -2.905 88.695 32.074 1.00 11.48 208 PRO C CA 1
ATOM 5584 C C . PRO C 1 208 ? -3.605 88.637 33.435 1.00 12.16 208 PRO C C 1
ATOM 5585 O O . PRO C 1 208 ? -3.913 87.553 33.961 1.00 10.23 208 PRO C O 1
ATOM 5589 N N . GLY C 1 209 ? -3.807 89.821 34.014 1.00 12.61 209 GLY C N 1
ATOM 5590 C CA . GLY C 1 209 ? -4.597 89.931 35.228 1.00 11.87 209 GLY C CA 1
ATOM 5591 C C . GLY C 1 209 ? -5.977 90.199 34.612 1.00 11.58 209 GLY C C 1
ATOM 5592 O O . GLY C 1 209 ? -6.162 89.951 33.411 1.00 10.00 209 GLY C O 1
ATOM 5593 N N . GLY C 1 210 ? -6.936 90.707 35.389 1.00 10.83 210 GLY C N 1
ATOM 5594 C CA . GLY C 1 210 ? -8.246 91.012 34.831 1.00 10.36 210 GLY C CA 1
ATOM 5595 C C . GLY C 1 210 ? -8.151 92.070 33.738 1.00 10.71 210 GLY C C 1
ATOM 5596 O O . GLY C 1 210 ? -7.484 93.093 33.902 1.00 11.00 210 GLY C O 1
ATOM 5597 N N . ILE C 1 211 ? -8.813 91.810 32.616 1.00 10.95 211 ILE C N 1
ATOM 5598 C CA . ILE C 1 211 ? -8.814 92.699 31.447 1.00 10.90 211 ILE C CA 1
ATOM 5599 C C . ILE C 1 211 ? -10.280 92.904 31.019 1.00 11.00 211 ILE C C 1
ATOM 5600 O O . ILE C 1 211 ? -11.013 91.922 30.857 1.00 10.35 211 ILE C O 1
ATOM 5605 N N . LYS C 1 212 ? -10.710 94.154 30.835 1.00 12.28 212 LYS C N 1
ATOM 5606 C CA . LYS C 1 212 ? -12.107 94.414 30.442 1.00 14.43 212 LYS C CA 1
ATOM 5607 C C . LYS C 1 212 ? -12.471 93.821 29.089 1.00 13.06 212 LYS C C 1
ATOM 5608 O O . LYS C 1 212 ? -12.008 94.312 28.059 1.00 13.91 212 LYS C O 1
ATOM 5614 N N . THR C 1 213 ? -13.304 92.780 29.113 1.00 11.58 213 THR C N 1
ATOM 5615 C CA . THR C 1 213 ? -13.798 92.065 27.923 1.00 12.31 213 THR C CA 1
ATOM 5616 C C . THR C 1 213 ? -15.154 91.451 28.302 1.00 12.33 213 THR C C 1
ATOM 5617 O O . THR C 1 213 ? -15.647 91.671 29.414 1.00 11.90 213 THR C O 1
ATOM 5621 N N . ASP C 1 214 ? -15.711 90.636 27.410 1.00 10.83 214 ASP C N 1
ATOM 5622 C CA . ASP C 1 214 ? -16.982 89.956 27.688 1.00 12.62 214 ASP C CA 1
ATOM 5623 C C . ASP C 1 214 ? -16.787 88.968 28.849 1.00 12.84 214 ASP C C 1
ATOM 5624 O O . ASP C 1 214 ? -17.669 88.811 29.690 1.00 12.30 214 ASP C O 1
ATOM 5629 N N . MET C 1 215 ? -15.629 88.303 28.884 1.00 11.18 215 MET C N 1
ATOM 5630 C CA . MET C 1 215 ? -15.340 87.348 29.949 1.00 11.42 215 MET C CA 1
ATOM 5631 C C . MET C 1 215 ? -15.283 88.063 31.294 1.00 11.88 215 MET C C 1
ATOM 5632 O O . MET C 1 215 ? -15.929 87.633 32.240 1.00 12.37 215 MET C O 1
ATOM 5637 N N . TYR C 1 216 ? -14.513 89.153 31.363 1.00 12.97 216 TYR C N 1
ATOM 5638 C CA . TYR C 1 216 ? -14.377 89.962 32.583 1.00 14.46 216 TYR C CA 1
ATOM 5639 C C . TYR C 1 216 ? -15.764 90.402 33.045 1.00 15.56 216 TYR C C 1
ATOM 5640 O O . TYR C 1 216 ? -16.105 90.330 34.223 1.00 16.00 216 TYR C O 1
ATOM 5649 N N . HIS C 1 217 ? -16.563 90.865 32.096 1.00 14.97 217 HIS C N 1
ATOM 5650 C CA . HIS C 1 217 ? -17.903 91.307 32.399 1.00 16.91 217 HIS C CA 1
ATOM 5651 C C . HIS C 1 217 ? -18.761 90.199 32.997 1.00 16.06 217 HIS C C 1
ATOM 5652 O O . HIS C 1 217 ? -19.545 90.432 33.918 1.00 18.16 217 HIS 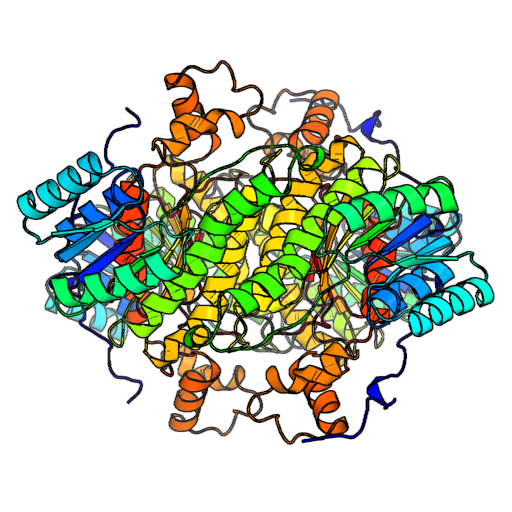C O 1
ATOM 5659 N N . ALA C 1 218 ? -18.596 88.991 32.473 1.00 13.66 218 ALA C N 1
ATOM 5660 C CA . ALA C 1 218 ? -19.347 87.843 32.933 1.00 13.21 218 ALA C CA 1
ATOM 5661 C C . ALA C 1 218 ? -18.964 87.335 34.329 1.00 13.37 218 ALA C C 1
ATOM 5662 O O . ALA C 1 218 ? -19.845 87.015 35.132 1.00 13.84 218 ALA C O 1
ATOM 5664 N N . VAL C 1 219 ? -17.670 87.308 34.648 1.00 12.32 219 VAL C N 1
ATOM 5665 C CA . VAL C 1 219 ? -17.245 86.729 35.929 1.00 12.58 219 VAL C CA 1
ATOM 5666 C C . VAL C 1 219 ? -16.369 87.530 36.900 1.00 11.87 219 VAL C C 1
ATOM 5667 O O . VAL C 1 219 ? -15.927 86.976 37.912 1.00 11.19 219 VAL C O 1
ATOM 5671 N N . CYS C 1 220 ? -16.107 88.804 36.617 1.00 12.27 220 CYS C N 1
ATOM 5672 C CA . CYS C 1 220 ? -15.259 89.596 37.514 1.00 12.89 220 CYS C CA 1
ATOM 5673 C C . CYS C 1 220 ? -15.715 89.560 38.973 1.00 12.05 220 CYS C C 1
ATOM 5674 O O . CYS C 1 220 ? -14.891 89.450 39.873 1.00 10.85 220 CYS C O 1
ATOM 5677 N N . ARG C 1 221 ? -17.028 89.595 39.198 1.00 11.53 221 ARG C N 1
ATOM 5678 C CA . ARG C 1 221 ? -17.571 89.562 40.557 1.00 12.11 221 ARG C CA 1
ATOM 5679 C C . ARG C 1 221 ? -17.204 88.290 41.326 1.00 11.46 221 ARG C C 1
ATOM 5680 O O . ARG C 1 221 ? -17.166 88.290 42.549 1.00 11.89 221 ARG C O 1
ATOM 5688 N N . GLU C 1 222 ? -16.906 87.216 40.601 1.00 11.68 222 GLU C N 1
ATOM 5689 C CA . GLU C 1 222 ? -16.531 85.946 41.226 1.00 13.04 222 GLU C CA 1
ATOM 5690 C C . GLU C 1 222 ? -15.162 86.036 41.923 1.00 12.01 222 GLU C C 1
ATOM 5691 O O . GLU C 1 222 ? -14.864 85.253 42.823 1.00 12.14 222 GLU C O 1
ATOM 5697 N N . TYR C 1 223 ? -14.342 86.988 41.482 1.00 11.42 223 TYR C N 1
ATOM 5698 C CA . TYR C 1 223 ? -13.013 87.224 42.046 1.00 11.57 223 TYR C CA 1
ATOM 5699 C C . TYR C 1 223 ? -13.070 88.227 43.192 1.00 13.15 223 TYR C C 1
ATOM 5700 O O . TYR C 1 223 ? -12.052 88.511 43.825 1.00 12.95 223 TYR C O 1
ATOM 5709 N N . ILE C 1 224 ? -14.264 88.760 43.450 1.00 13.07 224 ILE C N 1
ATOM 5710 C CA . ILE C 1 224 ? -14.467 89.763 44.493 1.00 12.54 224 ILE C CA 1
ATOM 5711 C C . ILE C 1 224 ? -15.330 89.263 45.652 1.00 13.55 224 ILE C C 1
ATOM 5712 O O . ILE C 1 224 ? -16.501 88.937 45.455 1.00 13.39 224 ILE C O 1
ATOM 5717 N N . PRO C 1 225 ? -14.761 89.190 46.874 1.00 14.03 225 PRO C N 1
ATOM 5718 C CA . PRO C 1 225 ? -15.551 88.728 48.023 1.00 15.44 225 PRO C CA 1
ATOM 5719 C C . PRO C 1 225 ? -16.756 89.648 48.189 1.00 16.16 225 PRO C C 1
ATOM 5720 O O . PRO C 1 225 ? -16.610 90.875 48.193 1.00 16.48 225 PRO C O 1
ATOM 5724 N N . ASN C 1 226 ? -17.945 89.054 48.237 1.00 18.04 226 ASN C N 1
ATOM 5725 C CA . ASN C 1 226 ? -19.184 89.818 48.406 1.00 20.83 226 ASN C CA 1
ATOM 5726 C C . ASN C 1 226 ? -19.399 90.827 47.279 1.00 19.89 226 ASN C C 1
ATOM 5727 O O . ASN C 1 226 ? -19.938 91.920 47.498 1.00 21.01 226 ASN C O 1
ATOM 5732 N N . GLY C 1 227 ? -18.991 90.450 46.073 1.00 17.77 227 GLY C N 1
ATOM 5733 C CA . GLY C 1 227 ? -19.124 91.351 44.949 1.00 17.41 227 GLY C CA 1
ATOM 5734 C C . GLY C 1 227 ? -20.349 91.160 44.080 1.00 17.72 227 GLY C C 1
ATOM 5735 O O . GLY C 1 227 ? -20.541 91.922 43.132 1.00 16.53 227 GLY C O 1
ATOM 5736 N N . GLU C 1 228 ? -21.202 90.195 44.426 1.00 19.07 228 GLU C N 1
ATOM 5737 C CA . GLU C 1 228 ? -22.400 89.890 43.638 1.00 21.81 228 GLU C CA 1
ATOM 5738 C C . GLU C 1 228 ? -23.295 91.072 43.264 1.00 20.84 228 GLU C C 1
ATOM 5739 O O . GLU C 1 228 ? -23.776 91.152 42.130 1.00 21.13 228 GLU C O 1
ATOM 5745 N N . ASN C 1 229 ? -23.488 91.999 44.199 1.00 18.87 229 ASN C N 1
ATOM 5746 C CA . ASN C 1 229 ? -24.338 93.150 43.951 1.00 18.85 229 ASN C CA 1
ATOM 5747 C C . ASN C 1 229 ? -23.650 94.447 43.568 1.00 19.15 229 ASN C C 1
ATOM 5748 O O . ASN C 1 229 ? -24.289 95.506 43.545 1.00 20.30 229 ASN C O 1
ATOM 5753 N N . LEU C 1 230 ? -22.362 94.384 43.250 1.00 17.05 230 LEU C N 1
ATOM 5754 C CA . LEU C 1 230 ? -21.660 95.593 42.843 1.00 17.02 230 LEU C CA 1
ATOM 5755 C C . LEU C 1 230 ? -22.083 95.999 41.425 1.00 16.82 230 LEU C C 1
ATOM 5756 O O . LEU C 1 230 ? -22.287 95.143 40.564 1.00 17.42 230 LEU C O 1
ATOM 5761 N N . SER C 1 231 ? -22.236 97.302 41.196 1.00 16.15 231 SER C N 1
ATOM 5762 C CA . SER C 1 231 ? -22.602 97.826 39.879 1.00 15.48 231 SER C CA 1
ATOM 5763 C C . SER C 1 231 ? -21.391 97.661 38.967 1.00 14.97 231 SER C C 1
ATOM 5764 O O . SER C 1 231 ? -20.276 97.439 39.452 1.00 13.28 231 SER C O 1
ATOM 5767 N N . ASN C 1 232 ? -21.591 97.841 37.660 1.00 15.81 232 ASN C N 1
ATOM 5768 C CA . ASN C 1 232 ? -20.489 97.718 36.699 1.00 16.31 232 ASN C CA 1
ATOM 5769 C C . ASN C 1 232 ? -19.396 98.736 37.044 1.00 17.01 232 ASN C C 1
ATOM 5770 O O . ASN C 1 232 ? -18.215 98.421 37.000 1.00 15.89 232 ASN C O 1
ATOM 5775 N N . GLU C 1 233 ? -19.819 99.928 37.465 1.00 18.52 233 GLU C N 1
ATOM 5776 C CA . GLU C 1 233 ? -18.912 101.013 37.856 1.00 19.34 233 GLU C CA 1
ATOM 5777 C C . GLU C 1 233 ? -18.110 100.607 39.090 1.00 16.78 233 GLU C C 1
ATOM 5778 O O . GLU C 1 233 ? -16.893 100.795 39.140 1.00 15.43 233 GLU C O 1
ATOM 5784 N N . GLU C 1 234 ? -18.812 100.080 40.089 1.00 15.36 234 GLU C N 1
ATOM 5785 C CA . GLU C 1 234 ? -18.179 99.638 41.321 1.00 15.57 234 GLU C CA 1
ATOM 5786 C C . GLU C 1 234 ? -17.184 98.497 41.087 1.00 14.80 234 GLU C C 1
ATOM 5787 O O . GLU C 1 234 ? -16.144 98.435 41.736 1.00 14.87 234 GLU C O 1
ATOM 5793 N N . VAL C 1 235 ? -17.496 97.602 40.154 1.00 13.50 235 VAL C N 1
ATOM 5794 C CA . VAL C 1 235 ? -16.605 96.488 39.857 1.00 12.49 235 VAL C CA 1
ATOM 5795 C C . VAL C 1 235 ? -15.306 97.022 39.277 1.00 12.42 235 VAL C C 1
ATOM 5796 O O . VAL C 1 235 ? -14.237 96.592 39.697 1.00 12.44 235 VAL C O 1
ATOM 5800 N N . ASP C 1 236 ? -15.405 97.991 38.357 1.00 12.25 236 ASP C N 1
ATOM 5801 C CA . ASP C 1 236 ? -14.223 98.599 37.724 1.00 12.69 236 ASP C CA 1
ATOM 5802 C C . ASP C 1 236 ? -13.359 99.322 38.745 1.00 12.84 236 ASP C C 1
ATOM 5803 O O . ASP C 1 236 ? -12.134 99.226 38.705 1.00 11.66 236 ASP C O 1
ATOM 5808 N N . GLU C 1 237 ? -14.007 100.050 39.650 1.00 13.45 237 GLU C N 1
ATOM 5809 C CA . GLU C 1 237 ? -13.299 100.780 40.701 1.00 14.51 237 GLU C CA 1
ATOM 5810 C C . GLU C 1 237 ? -12.527 99.792 41.592 1.00 14.37 237 GLU C C 1
ATOM 5811 O O . GLU C 1 237 ? -11.371 100.030 41.940 1.00 13.39 237 GLU C O 1
ATOM 5817 N N . TYR C 1 238 ? -13.172 98.678 41.934 1.00 13.51 238 TYR C N 1
ATOM 5818 C CA . TYR C 1 238 ? -12.551 97.632 42.746 1.00 14.00 238 TYR C CA 1
ATOM 5819 C C . TYR C 1 238 ? -11.326 97.046 42.013 1.00 13.23 238 TYR C C 1
ATOM 5820 O O . TYR C 1 238 ? -10.249 96.911 42.587 1.00 12.81 238 TYR C O 1
ATOM 5829 N N . ALA C 1 239 ? -11.512 96.683 40.748 1.00 12.78 239 ALA C N 1
ATOM 5830 C CA . ALA C 1 239 ? -10.429 96.121 39.943 1.00 13.14 239 ALA C CA 1
ATOM 5831 C C . ALA C 1 239 ? -9.235 97.090 39.881 1.00 13.89 239 ALA C C 1
ATOM 5832 O O . ALA C 1 239 ? -8.081 96.689 40.087 1.00 12.97 239 ALA C O 1
ATOM 5834 N N . ALA C 1 240 ? -9.533 98.373 39.658 1.00 13.82 240 ALA C N 1
ATOM 5835 C CA . ALA C 1 240 ? -8.513 99.417 39.550 1.00 14.52 240 ALA C CA 1
ATOM 5836 C C . ALA C 1 240 ? -7.683 99.610 40.822 1.00 15.17 240 ALA C C 1
ATOM 5837 O O . ALA C 1 240 ? -6.447 99.677 40.769 1.00 17.21 240 ALA C O 1
ATOM 5839 N N . VAL C 1 241 ? -8.368 99.669 41.957 1.00 13.90 241 VAL C N 1
ATOM 5840 C CA . VAL C 1 241 ? -7.719 99.898 43.238 1.00 14.82 241 VAL C CA 1
ATOM 5841 C C . VAL C 1 241 ? -7.160 98.646 43.912 1.00 14.48 241 VAL C C 1
ATOM 5842 O O . VAL C 1 241 ? -6.040 98.660 44.430 1.00 15.49 241 VAL C O 1
ATOM 5846 N N . GLN C 1 242 ? -7.914 97.555 43.878 1.00 13.32 242 GLN C N 1
ATOM 5847 C CA . GLN C 1 242 ? -7.472 96.324 44.513 1.00 12.52 242 GLN C CA 1
ATOM 5848 C C . GLN C 1 242 ? -6.367 95.570 43.781 1.00 12.80 242 GLN C C 1
ATOM 5849 O O . GLN C 1 242 ? -5.471 95.020 44.415 1.00 12.52 242 GLN C O 1
ATOM 5855 N N . TRP C 1 243 ? -6.451 95.512 42.453 1.00 12.30 243 TRP C N 1
ATOM 5856 C CA . TRP C 1 243 ? -5.488 94.739 41.685 1.00 12.08 243 TRP C CA 1
ATOM 5857 C C . TRP C 1 243 ? -4.350 95.492 41.015 1.00 11.94 243 TRP C C 1
ATOM 5858 O O . TRP C 1 243 ? -3.600 94.907 40.235 1.00 11.18 243 TRP C O 1
ATOM 5869 N N . SER C 1 244 ? -4.230 96.788 41.275 1.00 11.22 244 SER C N 1
ATOM 5870 C CA . SER C 1 244 ? -3.122 97.533 40.691 1.00 11.18 244 SER C CA 1
ATOM 5871 C C . SER C 1 244 ? -2.700 98.791 41.439 1.00 12.41 244 SER C C 1
ATOM 5872 O O . SER C 1 244 ? -3.518 99.674 41.708 1.00 13.06 244 SER C O 1
ATOM 5875 N N . PRO C 1 245 ? -1.406 98.877 41.802 1.00 13.14 245 PRO C N 1
ATOM 5876 C CA . PRO C 1 245 ? -0.888 100.055 42.506 1.00 13.70 245 PRO C CA 1
ATOM 5877 C C . PRO C 1 245 ? -0.971 101.236 41.540 1.00 12.19 245 PRO C C 1
ATOM 5878 O O . PRO C 1 245 ? -0.923 102.383 41.964 1.00 12.38 245 PRO C O 1
ATOM 5882 N N . LEU C 1 246 ? -1.082 100.934 40.240 1.00 11.98 246 LEU C N 1
ATOM 5883 C CA . LEU C 1 246 ? -1.219 101.953 39.183 1.00 12.28 246 LEU C CA 1
ATOM 5884 C C . LEU C 1 246 ? -2.642 102.529 39.099 1.00 12.10 246 LEU C C 1
ATOM 5885 O O . LEU C 1 246 ? -2.906 103.459 38.337 1.00 11.46 246 LEU C O 1
ATOM 5890 N N . ARG C 1 247 ? -3.555 101.906 39.842 1.00 13.16 247 ARG C N 1
ATOM 5891 C CA . ARG C 1 247 ? -4.947 102.339 39.970 1.00 14.89 247 ARG C CA 1
ATOM 5892 C C . ARG C 1 247 ? -5.799 102.504 38.719 1.00 14.42 247 ARG C C 1
ATOM 5893 O O . ARG C 1 247 ? -6.450 103.532 38.519 1.00 14.72 247 ARG C O 1
ATOM 5901 N N . ARG C 1 248 ? -5.779 101.490 37.870 1.00 13.78 248 ARG C N 1
ATOM 5902 C CA . ARG C 1 248 ? -6.609 101.491 36.673 1.00 13.73 248 ARG C CA 1
ATOM 5903 C C . ARG C 1 248 ? -6.918 100.046 36.291 1.00 13.35 248 ARG C C 1
ATOM 5904 O O . ARG C 1 248 ? -6.334 99.106 36.841 1.00 11.83 248 ARG C O 1
ATOM 5912 N N . VAL C 1 249 ? -7.872 99.877 35.389 1.00 11.94 249 VAL C N 1
ATOM 5913 C CA . VAL C 1 249 ? -8.270 98.552 34.937 1.00 13.34 249 VAL C CA 1
ATOM 5914 C C . VAL C 1 249 ? -7.422 98.115 33.726 1.00 12.87 249 VAL C C 1
ATOM 5915 O O . VAL C 1 249 ? -7.020 98.943 32.904 1.00 13.97 249 VAL C O 1
ATOM 5919 N N . GLY C 1 250 ? -7.111 96.827 33.649 1.00 12.09 250 GLY C N 1
ATOM 5920 C CA . GLY C 1 250 ? -6.353 96.316 32.519 1.00 12.22 250 GLY C CA 1
ATOM 5921 C C . GLY C 1 250 ? -7.235 96.331 31.275 1.00 12.82 250 GLY C C 1
ATOM 5922 O O . GLY C 1 250 ? -8.444 96.091 31.368 1.00 13.04 250 GLY C O 1
ATOM 5923 N N . LEU C 1 251 ? -6.637 96.603 30.118 1.00 13.10 251 LEU C N 1
ATOM 5924 C CA . LEU C 1 251 ? -7.373 96.679 28.847 1.00 12.87 251 LEU C CA 1
ATOM 5925 C C . LEU C 1 251 ? -6.778 95.732 27.805 1.00 12.41 251 LEU C C 1
ATOM 5926 O O . LEU C 1 251 ? -5.612 95.343 27.914 1.00 12.86 251 LEU C O 1
ATOM 5931 N N . PRO C 1 252 ? -7.579 95.307 26.805 1.00 11.42 252 PRO C N 1
ATOM 5932 C CA . PRO C 1 252 ? -7.060 94.394 25.777 1.00 10.78 252 PRO C CA 1
ATOM 5933 C C . PRO C 1 252 ? -5.778 94.903 25.104 1.00 10.38 252 PRO C C 1
ATOM 5934 O O . PRO C 1 252 ? -4.881 94.113 24.798 1.00 10.75 252 PRO C O 1
ATOM 5938 N N . ILE C 1 253 ? -5.671 96.222 24.941 1.00 10.95 253 ILE C N 1
ATOM 5939 C CA . ILE C 1 253 ? -4.497 96.836 24.312 1.00 11.34 253 ILE C CA 1
ATOM 5940 C C . ILE C 1 253 ? -3.216 96.627 25.160 1.00 11.40 253 ILE C C 1
ATOM 5941 O O . ILE C 1 253 ? -2.113 96.484 24.623 1.00 10.74 253 ILE C O 1
ATOM 5946 N N . ASP C 1 254 ? -3.380 96.559 26.479 1.00 10.00 254 ASP C N 1
ATOM 5947 C CA . ASP C 1 254 ? -2.261 96.326 27.385 1.00 9.87 254 ASP C CA 1
ATOM 5948 C C . ASP C 1 254 ? -1.585 94.990 27.047 1.00 10.43 254 ASP C C 1
ATOM 5949 O O . ASP C 1 254 ? -0.348 94.880 27.083 1.00 10.06 254 ASP C O 1
ATOM 5954 N N . ILE C 1 255 ? -2.402 93.979 26.745 1.00 9.13 255 ILE C N 1
ATOM 5955 C CA . ILE C 1 255 ? -1.899 92.649 26.394 1.00 9.18 255 ILE C CA 1
ATOM 5956 C C . ILE C 1 255 ? -1.381 92.622 24.956 1.00 10.10 255 ILE C C 1
ATOM 5957 O O . ILE C 1 255 ? -0.278 92.136 24.711 1.00 10.47 255 ILE C O 1
ATOM 5962 N N . ALA C 1 256 ? -2.137 93.216 24.030 1.00 11.38 256 ALA C N 1
ATOM 5963 C CA . ALA C 1 256 ? -1.751 93.247 22.614 1.00 11.79 256 ALA C CA 1
ATOM 5964 C C . ALA C 1 256 ? -0.357 93.825 22.381 1.00 10.88 256 ALA C C 1
ATOM 5965 O O . ALA C 1 256 ? 0.400 93.313 21.550 1.00 11.20 256 ALA C O 1
ATOM 5967 N N . ARG C 1 257 ? -0.019 94.873 23.128 1.00 10.70 257 ARG C N 1
ATOM 5968 C CA . ARG C 1 257 ? 1.292 95.527 23.017 1.00 11.79 257 ARG C CA 1
ATOM 5969 C C . ARG C 1 257 ? 2.433 94.578 23.382 1.00 10.97 257 ARG C C 1
ATOM 5970 O O . ARG C 1 257 ? 3.444 94.513 22.675 1.00 11.02 257 ARG C O 1
ATOM 5978 N N . VAL C 1 258 ? 2.260 93.834 24.476 1.00 10.69 258 VAL C N 1
ATOM 5979 C CA . VAL C 1 258 ? 3.277 92.879 24.906 1.00 11.56 258 VAL C CA 1
ATOM 5980 C C . VAL C 1 258 ? 3.403 91.743 23.879 1.00 11.40 258 VAL C C 1
ATOM 5981 O O . VAL C 1 258 ? 4.504 91.261 23.614 1.00 11.54 258 VAL C O 1
ATOM 5985 N N . VAL C 1 259 ? 2.275 91.332 23.293 1.00 11.41 259 VAL C N 1
ATOM 5986 C CA . VAL C 1 259 ? 2.256 90.279 22.275 1.00 10.60 259 VAL C CA 1
ATOM 5987 C C . VAL C 1 259 ? 3.063 90.728 21.042 1.00 10.76 259 VAL C C 1
ATOM 5988 O O . VAL C 1 259 ? 3.867 89.959 20.498 1.00 9.12 259 VAL C O 1
ATOM 5992 N N . CYS C 1 260 ? 2.889 91.992 20.653 1.00 10.96 260 CYS C N 1
ATOM 5993 C CA . CYS C 1 260 ? 3.614 92.530 19.505 1.00 11.37 260 CYS C CA 1
ATOM 5994 C C . CYS C 1 260 ? 5.109 92.565 19.762 1.00 11.61 260 CYS C C 1
ATOM 5995 O O . CYS C 1 260 ? 5.894 92.278 18.862 1.00 11.95 260 CYS C O 1
ATOM 5998 N N . PHE C 1 261 ? 5.495 92.901 20.991 1.00 10.11 261 PHE C N 1
ATOM 5999 C CA . PHE C 1 261 ? 6.901 92.913 21.374 1.00 10.68 261 PHE C CA 1
ATOM 6000 C C . PHE C 1 261 ? 7.467 91.487 21.237 1.00 10.37 261 PHE C C 1
ATOM 6001 O O . PHE C 1 261 ? 8.497 91.269 20.594 1.00 11.05 261 PHE C O 1
ATOM 6009 N N . LEU C 1 262 ? 6.798 90.518 21.856 1.00 10.21 262 LEU C N 1
ATOM 6010 C CA . LEU C 1 262 ? 7.247 89.122 21.800 1.00 10.50 262 LEU C CA 1
ATOM 6011 C C . LEU C 1 262 ? 7.322 88.618 20.362 1.00 11.06 262 LEU C C 1
ATOM 6012 O O . LEU C 1 262 ? 8.240 87.885 20.004 1.00 11.20 262 LEU C O 1
ATOM 6017 N N . ALA C 1 263 ? 6.382 89.062 19.534 1.00 11.21 263 ALA C N 1
ATOM 6018 C CA . ALA C 1 263 ? 6.317 88.626 18.142 1.00 11.44 263 ALA C CA 1
ATOM 6019 C C . ALA C 1 263 ? 7.396 89.259 17.253 1.00 12.29 263 ALA C C 1
ATOM 6020 O O . ALA C 1 263 ? 7.666 88.764 16.157 1.00 13.32 263 ALA C O 1
ATOM 6022 N N . SER C 1 264 ? 7.990 90.355 17.723 1.00 11.42 264 SER C N 1
ATOM 6023 C CA . SER C 1 264 ? 9.025 91.077 16.970 1.00 12.67 264 SER C CA 1
ATOM 6024 C C . SER C 1 264 ? 10.441 90.545 17.233 1.00 13.62 264 SER C C 1
ATOM 6025 O O . SER C 1 264 ? 10.653 89.666 18.091 1.00 12.66 264 SER C O 1
ATOM 6028 N N . ASN C 1 265 ? 11.410 91.113 16.513 1.00 12.97 265 ASN C N 1
ATOM 6029 C CA . ASN C 1 265 ? 12.806 90.734 16.686 1.00 12.90 265 ASN C CA 1
ATOM 6030 C C . ASN C 1 265 ? 13.277 91.084 18.105 1.00 12.24 265 ASN C C 1
ATOM 6031 O O . ASN C 1 265 ? 14.183 90.451 18.625 1.00 12.83 265 ASN C O 1
ATOM 6036 N N . ASP C 1 266 ? 12.647 92.080 18.730 1.00 12.11 266 ASP C N 1
ATOM 6037 C CA . ASP C 1 266 ? 12.996 92.480 20.101 1.00 12.34 266 ASP C CA 1
ATOM 6038 C C . ASP C 1 266 ? 12.823 91.335 21.105 1.00 12.31 266 ASP C C 1
ATOM 6039 O O . ASP C 1 266 ? 13.440 91.342 22.171 1.00 12.26 266 ASP C O 1
ATOM 6044 N N . GLY C 1 267 ? 11.936 90.393 20.789 1.00 11.71 267 GLY C N 1
ATOM 6045 C CA . GLY C 1 267 ? 11.699 89.276 21.686 1.00 11.80 267 GLY C CA 1
ATOM 6046 C C . GLY C 1 267 ? 12.539 88.058 21.355 1.00 12.08 267 GLY C C 1
ATOM 6047 O O . GLY C 1 267 ? 12.326 86.996 21.940 1.00 11.60 267 GLY C O 1
ATOM 6048 N N . GLY C 1 268 ? 13.519 88.230 20.464 1.00 11.39 268 GLY C N 1
ATOM 6049 C CA . GLY C 1 268 ? 14.381 87.140 20.023 1.00 10.88 268 GLY C CA 1
ATOM 6050 C C . GLY C 1 268 ? 15.078 86.278 21.067 1.00 9.95 268 GLY C C 1
ATOM 6051 O O . GLY C 1 268 ? 15.225 85.062 20.869 1.00 10.61 268 GLY C O 1
ATOM 6052 N N . TRP C 1 269 ? 15.512 86.885 22.169 1.00 9.34 269 TRP C N 1
ATOM 6053 C CA . TRP C 1 269 ? 16.199 86.129 23.211 1.00 10.43 269 TRP C CA 1
ATOM 6054 C C . TRP C 1 269 ? 15.265 85.782 24.383 1.00 10.86 269 TRP C C 1
ATOM 6055 O O . TRP C 1 269 ? 15.707 85.275 25.418 1.00 10.10 269 TRP C O 1
ATOM 6066 N N . VAL C 1 270 ? 13.978 86.076 24.212 1.00 10.39 270 VAL C N 1
ATOM 6067 C CA . VAL C 1 270 ? 12.971 85.761 25.218 1.00 10.26 270 VAL C CA 1
ATOM 6068 C C . VAL C 1 270 ? 12.239 84.509 24.734 1.00 10.82 270 VAL C C 1
ATOM 6069 O O . VAL C 1 270 ? 11.513 84.545 23.730 1.00 10.34 270 VAL C O 1
ATOM 6073 N N . THR C 1 271 ? 12.508 83.384 25.384 1.00 9.63 271 THR C N 1
ATOM 6074 C CA . THR C 1 271 ? 11.838 82.146 25.036 1.00 9.95 271 THR C CA 1
ATOM 6075 C C . THR C 1 271 ? 11.697 81.257 26.266 1.00 10.31 271 THR C C 1
ATOM 6076 O O . THR C 1 271 ? 12.552 81.285 27.162 1.00 11.75 271 THR C O 1
ATOM 6080 N N . GLY C 1 272 ? 10.590 80.511 26.302 1.00 9.65 272 GLY C N 1
ATOM 6081 C CA . GLY C 1 272 ? 10.264 79.623 27.412 1.00 10.41 272 GLY C CA 1
ATOM 6082 C C . GLY C 1 272 ? 9.895 80.394 28.671 1.00 10.57 272 GLY C C 1
ATOM 6083 O O . GLY C 1 272 ? 9.955 79.852 29.774 1.00 10.63 272 GLY C O 1
ATOM 6084 N N . LYS C 1 273 ? 9.445 81.637 28.501 1.00 10.04 273 LYS C N 1
ATOM 6085 C CA . LYS C 1 273 ? 9.106 82.496 29.631 1.00 9.88 273 LYS C CA 1
ATOM 6086 C C . LYS C 1 273 ? 7.625 82.787 29.835 1.00 10.78 273 LYS C C 1
ATOM 6087 O O . LYS C 1 273 ? 6.808 82.667 28.907 1.00 9.23 273 LYS C O 1
ATOM 6093 N N . VAL C 1 274 ? 7.300 83.142 31.081 1.00 11.25 274 VAL C N 1
ATOM 6094 C CA . VAL C 1 274 ? 5.952 83.538 31.475 1.00 11.91 274 VAL C CA 1
ATOM 6095 C C . VAL C 1 274 ? 6.052 85.044 31.715 1.00 11.97 274 VAL C C 1
ATOM 6096 O O . VAL C 1 274 ? 6.838 85.497 32.568 1.00 12.40 274 VAL C O 1
ATOM 6100 N N . ILE C 1 275 ? 5.279 85.815 30.956 1.00 9.77 275 ILE C N 1
ATOM 6101 C CA . ILE C 1 275 ? 5.283 87.268 31.075 1.00 9.52 275 ILE C CA 1
ATOM 6102 C C . ILE C 1 275 ? 3.972 87.739 31.703 1.00 10.45 275 ILE C C 1
ATOM 6103 O O . ILE C 1 275 ? 2.917 87.696 31.063 1.00 10.55 275 ILE C O 1
ATOM 6108 N N . GLY C 1 276 ? 4.047 88.184 32.957 1.00 10.84 276 GLY C N 1
ATOM 6109 C CA . GLY C 1 276 ? 2.864 88.664 33.663 1.00 11.05 276 GLY C CA 1
ATOM 6110 C C . GLY C 1 276 ? 2.486 90.067 33.219 1.00 10.51 276 GLY C C 1
ATOM 6111 O O . GLY C 1 276 ? 3.340 90.945 33.174 1.00 12.08 276 GLY C O 1
ATOM 6112 N N . ILE C 1 277 ? 1.217 90.287 32.889 1.00 9.09 277 ILE C N 1
ATOM 6113 C CA . ILE C 1 277 ? 0.767 91.604 32.427 1.00 8.95 277 ILE C CA 1
ATOM 6114 C C . ILE C 1 277 ? -0.498 91.877 33.214 1.00 9.65 277 ILE C C 1
ATOM 6115 O O . ILE C 1 277 ? -1.609 91.668 32.735 1.00 9.64 277 ILE C O 1
ATOM 6120 N N . ASP C 1 278 ? -0.313 92.396 34.416 1.00 9.62 278 ASP C N 1
ATOM 6121 C CA . ASP C 1 278 ? -1.426 92.606 35.317 1.00 10.17 278 ASP C CA 1
ATOM 6122 C C . ASP C 1 278 ? -1.328 93.892 36.116 1.00 10.06 278 ASP C C 1
ATOM 6123 O O . ASP C 1 278 ? -1.990 94.028 37.142 1.00 10.57 278 ASP C O 1
ATOM 6128 N N . GLY C 1 279 ? -0.483 94.817 35.670 1.00 10.70 279 GLY C N 1
ATOM 6129 C CA . GLY C 1 279 ? -0.320 96.078 36.380 1.00 10.38 279 GLY C CA 1
ATOM 6130 C C . GLY C 1 279 ? 0.159 95.916 37.820 1.00 10.15 279 GLY C C 1
ATOM 6131 O O . GLY C 1 279 ? -0.076 96.786 38.658 1.00 10.21 279 GLY C O 1
ATOM 6132 N N . GLY C 1 280 ? 0.852 94.811 38.098 1.00 11.49 280 GLY C N 1
ATOM 6133 C CA . GLY C 1 280 ? 1.347 94.536 39.437 1.00 11.45 280 GLY C CA 1
ATOM 6134 C C . GLY C 1 280 ? 0.337 93.930 40.405 1.00 13.43 280 GLY C C 1
ATOM 6135 O O . GLY C 1 280 ? 0.477 94.090 41.612 1.00 15.38 280 GLY C O 1
ATOM 6136 N N . ALA C 1 281 ? -0.650 93.201 39.891 1.00 13.28 281 ALA C N 1
ATOM 6137 C CA . ALA C 1 281 ? -1.692 92.583 40.721 1.00 13.83 281 ALA C CA 1
ATOM 6138 C C . ALA C 1 281 ? -1.217 91.476 41.669 1.00 13.79 281 ALA C C 1
ATOM 6139 O O . ALA C 1 281 ? -0.227 90.791 41.405 1.00 14.49 281 ALA C O 1
ATOM 6141 N N . CYS C 1 282 ? -1.932 91.325 42.780 1.00 12.15 282 CYS C N 1
ATOM 6142 C CA . CYS C 1 282 ? -1.651 90.279 43.753 1.00 11.31 282 CYS C CA 1
ATOM 6143 C C . CYS C 1 282 ? -2.993 89.589 43.934 1.00 11.44 282 CYS C C 1
ATOM 6144 O O . CYS C 1 282 ? -3.924 90.174 44.509 1.00 10.09 282 CYS C O 1
ATOM 6147 N N . MET C 1 283 ? -3.106 88.374 43.401 1.00 11.40 283 MET C N 1
ATOM 6148 C CA . MET C 1 283 ? -4.350 87.619 43.485 1.00 11.44 283 MET C CA 1
ATOM 6149 C C . MET C 1 283 ? -4.158 86.198 43.985 1.00 12.11 283 MET C C 1
ATOM 6150 O O . MET C 1 283 ? -5.193 85.585 44.345 1.00 11.82 283 MET C O 1
ATOM 6156 N N . ALA D 1 3 ? -28.981 90.177 40.522 1.00 17.94 3 ALA D N 1
ATOM 6157 C CA . ALA D 1 3 ? -28.342 90.167 39.204 1.00 17.27 3 ALA D CA 1
ATOM 6158 C C . ALA D 1 3 ? -28.194 91.577 38.634 1.00 17.30 3 ALA D C 1
ATOM 6159 O O . ALA D 1 3 ? -29.143 92.360 38.653 1.00 18.28 3 ALA D O 1
ATOM 6161 N N . VAL D 1 4 ? -26.989 91.904 38.169 1.00 15.73 4 VAL D N 1
ATOM 6162 C CA . VAL D 1 4 ? -26.696 93.207 37.579 1.00 15.57 4 VAL D CA 1
ATOM 6163 C C . VAL D 1 4 ? -26.730 92.938 36.078 1.00 16.91 4 VAL D C 1
ATOM 6164 O O . VAL D 1 4 ? -25.782 92.387 35.499 1.00 17.67 4 VAL D O 1
ATOM 6168 N N . THR D 1 5 ? -27.851 93.296 35.462 1.00 16.57 5 THR D N 1
ATOM 6169 C CA . THR D 1 5 ? -28.079 93.024 34.049 1.00 16.14 5 THR D CA 1
ATOM 6170 C C . THR D 1 5 ? -27.553 94.030 33.023 1.00 17.51 5 THR D C 1
ATOM 6171 O O . THR D 1 5 ? -27.582 93.747 31.820 1.00 17.40 5 THR D O 1
ATOM 6175 N N . GLN D 1 6 ? -27.105 95.203 33.478 1.00 19.38 6 GLN D N 1
ATOM 6176 C CA . GLN D 1 6 ? -26.579 96.221 32.557 1.00 20.64 6 GLN D CA 1
ATOM 6177 C C . GLN D 1 6 ? -25.461 95.649 31.698 1.00 20.62 6 GLN D C 1
ATOM 6178 O O . GLN D 1 6 ? -24.526 95.033 32.208 1.00 20.17 6 GLN D O 1
ATOM 6184 N N . PRO D 1 7 ? -25.564 95.813 30.375 1.00 21.89 7 PRO D N 1
ATOM 6185 C CA . PRO D 1 7 ? -24.522 95.296 29.481 1.00 22.96 7 PRO D CA 1
ATOM 6186 C C . PRO D 1 7 ? -23.244 96.123 29.677 1.00 23.16 7 PRO D C 1
ATOM 6187 O O . PRO D 1 7 ? -23.296 97.234 30.209 1.00 22.18 7 PRO D O 1
ATOM 6191 N N . ARG D 1 8 ? -22.110 95.588 29.229 1.00 24.96 8 ARG D N 1
ATOM 6192 C CA . ARG D 1 8 ? -20.826 96.281 29.338 1.00 28.14 8 ARG D CA 1
ATOM 6193 C C . ARG D 1 8 ? -20.977 97.680 28.807 1.00 29.89 8 ARG D C 1
ATOM 6194 O O . ARG D 1 8 ? -21.776 97.929 27.901 1.00 30.69 8 ARG D O 1
ATOM 6202 N N . GLY D 1 9 ? -20.219 98.598 29.381 1.00 32.73 9 GLY D N 1
ATOM 6203 C CA . GLY D 1 9 ? -20.286 99.969 28.934 1.00 35.25 9 GLY D CA 1
ATOM 6204 C C . GLY D 1 9 ? -18.922 100.622 28.985 1.00 37.36 9 GLY D C 1
ATOM 6205 O O . GLY D 1 9 ? -18.022 100.203 29.739 1.00 38.34 9 GLY D O 1
ATOM 6206 N N . GLU D 1 10 ? -18.739 101.628 28.143 1.00 38.97 10 GLU D N 1
ATOM 6207 C CA . GLU D 1 10 ? -17.476 102.342 28.144 1.00 40.41 10 GLU D CA 1
ATOM 6208 C C . GLU D 1 10 ? -17.575 103.357 29.262 1.00 40.61 10 GLU D C 1
ATOM 6209 O O . GLU D 1 10 ? -18.576 104.090 29.360 1.00 42.24 10 GLU D O 1
ATOM 6215 N N . SER D 1 11 ? -16.595 103.300 30.160 1.00 39.58 11 SER D N 1
ATOM 6216 C CA . SER D 1 11 ? -16.505 104.171 31.323 1.00 37.76 11 SER D CA 1
ATOM 6217 C C . SER D 1 11 ? -15.164 104.905 31.285 1.00 35.89 11 SER D C 1
ATOM 6218 O O . SER D 1 11 ? -14.433 104.832 30.289 1.00 35.63 11 SER D O 1
ATOM 6221 N N . LYS D 1 12 ? -14.834 105.590 32.379 1.00 33.87 12 LYS D N 1
ATOM 6222 C CA . LYS D 1 12 ? -13.569 106.315 32.469 1.00 32.23 12 LYS D CA 1
ATOM 6223 C C . LYS D 1 12 ? -12.373 105.353 32.405 1.00 29.60 12 LYS D C 1
ATOM 6224 O O . LYS D 1 12 ? -11.296 105.721 31.925 1.00 27.62 12 LYS D O 1
ATOM 6230 N N . TYR D 1 13 ? -12.590 104.111 32.854 1.00 26.87 13 TYR D N 1
ATOM 6231 C CA . TYR D 1 13 ? -11.541 103.099 32.839 1.00 23.97 13 TYR D CA 1
ATOM 6232 C C . TYR D 1 13 ? -11.298 102.512 31.467 1.00 22.17 13 TYR D C 1
ATOM 6233 O O . TYR D 1 13 ? -10.400 101.682 31.291 1.00 22.03 13 TYR D O 1
ATOM 6242 N N . ASP D 1 14 ? -12.070 102.972 30.484 1.00 20.86 14 ASP D N 1
ATOM 6243 C CA . ASP D 1 14 ? -11.888 102.508 29.115 1.00 21.75 14 ASP D CA 1
ATOM 6244 C C . ASP D 1 14 ? -10.898 103.338 28.292 1.00 20.47 14 ASP D C 1
ATOM 6245 O O . ASP D 1 14 ? -10.553 102.958 27.173 1.00 20.62 14 ASP D O 1
ATOM 6250 N N . ALA D 1 15 ? -10.388 104.419 28.887 1.00 19.27 15 ALA D N 1
ATOM 6251 C CA . ALA D 1 15 ? -9.412 105.303 28.244 1.00 18.62 15 ALA D CA 1
ATOM 6252 C C . ALA D 1 15 ? -8.118 104.547 27.879 1.00 18.75 15 ALA D C 1
ATOM 6253 O O . ALA D 1 15 ? -7.507 103.895 28.728 1.00 18.32 15 ALA D O 1
ATOM 6255 N N . ILE D 1 16 ? -7.731 104.610 26.605 1.00 19.30 16 ILE D N 1
ATOM 6256 C CA . ILE D 1 16 ? -6.520 103.938 26.116 1.00 18.72 16 ILE D CA 1
ATOM 6257 C C . ILE D 1 16 ? -5.263 104.707 26.542 1.00 17.94 16 ILE D C 1
ATOM 6258 O O . ILE D 1 16 ? -5.134 105.906 26.280 1.00 16.45 16 ILE D O 1
ATOM 6263 N N . PRO D 1 17 ? -4.338 104.029 27.242 1.00 18.16 17 PRO D N 1
ATOM 6264 C CA . PRO D 1 17 ? -3.103 104.667 27.694 1.00 17.51 17 PRO D CA 1
ATOM 6265 C C . PRO D 1 17 ? -2.128 104.735 26.521 1.00 16.21 17 PRO D C 1
ATOM 6266 O O . PRO D 1 17 ? -1.669 103.705 26.031 1.00 15.52 17 PRO D O 1
ATOM 6270 N N . GLY D 1 18 ? -1.848 105.940 26.043 1.00 14.92 18 GLY D N 1
ATOM 6271 C CA . GLY D 1 18 ? -0.921 106.075 24.938 1.00 15.69 18 GLY D CA 1
ATOM 6272 C C . GLY D 1 18 ? -1.511 105.768 23.574 1.00 15.83 18 GLY D C 1
ATOM 6273 O O . GLY D 1 18 ? -2.677 105.399 23.471 1.00 14.85 18 GLY D O 1
ATOM 6274 N N . PRO D 1 19 ? -0.702 105.870 22.504 1.00 16.47 19 PRO D N 1
ATOM 6275 C CA . PRO D 1 19 ? -1.177 105.608 21.140 1.00 16.72 19 PRO D CA 1
ATOM 6276 C C . PRO D 1 19 ? -1.343 104.148 20.736 1.00 16.66 19 PRO D C 1
ATOM 6277 O O . PRO D 1 19 ? -0.652 103.263 21.243 1.00 15.62 19 PRO D O 1
ATOM 6281 N N . LEU D 1 20 ? -2.291 103.919 19.826 1.00 17.13 20 LEU D N 1
ATOM 6282 C CA . LEU D 1 20 ? -2.534 102.590 19.265 1.00 16.88 20 LEU D CA 1
ATOM 6283 C C . LEU D 1 20 ? -1.511 102.474 18.133 1.00 16.91 20 LEU D C 1
ATOM 6284 O O . LEU D 1 20 ? -1.040 103.490 17.609 1.00 17.70 20 LEU D O 1
ATOM 6289 N N . GLY D 1 21 ? -1.114 101.252 17.798 1.00 16.61 21 GLY D N 1
ATOM 6290 C CA . GLY D 1 21 ? -0.147 101.075 16.731 1.00 15.63 21 GLY D CA 1
ATOM 6291 C C . GLY D 1 21 ? 1.311 101.148 17.163 1.00 17.02 21 GLY D C 1
ATOM 6292 O O . GLY D 1 21 ? 1.625 101.348 18.348 1.00 17.46 21 GLY D O 1
ATOM 6293 N N . PRO D 1 22 ? 2.234 101.075 16.187 1.00 17.57 22 PRO D N 1
ATOM 6294 C CA . PRO D 1 22 ? 3.685 101.109 16.379 1.00 16.84 22 PRO D CA 1
ATOM 6295 C C . PRO D 1 22 ? 4.306 102.273 17.159 1.00 16.76 22 PRO D C 1
ATOM 6296 O O . PRO D 1 22 ? 5.388 102.117 17.728 1.00 16.57 22 PRO D O 1
ATOM 6300 N N . GLN D 1 23 ? 3.628 103.417 17.210 1.00 16.62 23 GLN D N 1
ATOM 6301 C CA . GLN D 1 23 ? 4.122 104.577 17.954 1.00 18.85 23 GLN D CA 1
ATOM 6302 C C . GLN D 1 23 ? 4.275 104.276 19.451 1.00 17.99 23 GLN D C 1
ATOM 6303 O O . GLN D 1 23 ? 4.942 105.014 20.182 1.00 17.79 23 GLN D O 1
ATOM 6309 N N . SER D 1 24 ? 3.580 103.237 19.905 1.00 16.85 24 SER D N 1
ATOM 6310 C CA . SER D 1 24 ? 3.613 102.818 21.299 1.00 15.29 24 SER D CA 1
ATOM 6311 C C . SER D 1 24 ? 4.999 102.284 21.685 1.00 13.83 24 SER D C 1
ATOM 6312 O O . SER D 1 24 ? 5.370 102.289 22.858 1.00 13.06 24 SER D O 1
ATOM 6315 N N . ALA D 1 25 ? 5.774 101.870 20.685 1.00 14.26 25 ALA D N 1
ATOM 6316 C CA . ALA D 1 25 ? 7.122 101.362 20.917 1.00 15.71 25 ALA D CA 1
ATOM 6317 C C . ALA D 1 25 ? 8.197 102.466 20.855 1.00 17.13 25 ALA D C 1
ATOM 6318 O O . ALA D 1 25 ? 9.357 102.238 21.208 1.00 16.92 25 ALA D O 1
ATOM 6320 N N . SER D 1 26 ? 7.791 103.672 20.463 1.00 18.05 26 SER D N 1
ATOM 6321 C CA . SER D 1 26 ? 8.704 104.810 20.316 1.00 17.17 26 SER D CA 1
ATOM 6322 C C . SER D 1 26 ? 9.279 105.399 21.605 1.00 17.34 26 SER D C 1
ATOM 6323 O O . SER D 1 26 ? 8.570 105.557 22.600 1.00 17.85 26 SER D O 1
ATOM 6326 N N . LEU D 1 27 ? 10.561 105.762 21.557 1.00 16.39 27 LEU D N 1
ATOM 6327 C CA . LEU D 1 27 ? 11.232 106.380 22.695 1.00 16.23 27 LEU D CA 1
ATOM 6328 C C . LEU D 1 27 ? 11.683 107.788 22.314 1.00 17.93 27 LEU D C 1
ATOM 6329 O O . LEU D 1 27 ? 12.443 108.440 23.032 1.00 18.79 27 LEU D O 1
ATOM 6334 N N . GLU D 1 28 ? 11.186 108.265 21.181 1.00 19.56 28 GLU D N 1
ATOM 6335 C CA . GLU D 1 28 ? 11.525 109.594 20.696 1.00 22.28 28 GLU D CA 1
ATOM 6336 C C . GLU D 1 28 ? 11.223 110.676 21.742 1.00 21.72 28 GLU D C 1
ATOM 6337 O O . GLU D 1 28 ? 10.150 110.695 22.348 1.00 22.22 28 GLU D O 1
ATOM 6343 N N . GLY D 1 29 ? 12.203 111.538 21.990 1.00 21.25 29 GLY D N 1
ATOM 6344 C CA . GLY D 1 29 ? 12.018 112.620 22.940 1.00 21.55 29 GLY D CA 1
ATOM 6345 C C . GLY D 1 29 ? 12.247 112.289 24.400 1.00 21.57 29 GLY D C 1
ATOM 6346 O O . GLY D 1 29 ? 12.175 113.175 25.253 1.00 22.24 29 GLY D O 1
ATOM 6347 N N . LYS D 1 30 ? 12.526 111.023 24.692 1.00 19.49 30 LYS D N 1
ATOM 6348 C CA . LYS D 1 30 ? 12.757 110.594 26.066 1.00 18.15 30 LYS D CA 1
ATOM 6349 C C . LYS D 1 30 ? 14.218 110.776 26.497 1.00 16.97 30 LYS D C 1
ATOM 6350 O O . LYS D 1 30 ? 15.108 110.911 25.659 1.00 17.25 30 LYS D O 1
ATOM 6356 N N . VAL D 1 31 ? 14.446 110.821 27.807 1.00 14.47 31 VAL D N 1
ATOM 6357 C CA . VAL D 1 31 ? 15.788 110.946 28.361 1.00 13.41 31 VAL D CA 1
ATOM 6358 C C . VAL D 1 31 ? 16.030 109.744 29.284 1.00 13.68 31 VAL D C 1
ATOM 6359 O O . VAL D 1 31 ? 15.225 109.433 30.162 1.00 14.32 31 VAL D O 1
ATOM 6363 N N . ALA D 1 32 ? 17.133 109.050 29.055 1.00 13.30 32 ALA D N 1
ATOM 6364 C CA . ALA D 1 32 ? 17.472 107.876 29.845 1.00 13.73 32 ALA D CA 1
ATOM 6365 C C . ALA D 1 32 ? 18.841 108.006 30.510 1.00 14.34 32 ALA D C 1
ATOM 6366 O O . ALA D 1 32 ? 19.745 108.639 29.972 1.00 15.12 32 ALA D O 1
ATOM 6368 N N . LEU D 1 33 ? 18.954 107.461 31.715 1.00 13.29 33 LEU D N 1
ATOM 6369 C CA . LEU D 1 33 ? 20.214 107.434 32.443 1.00 14.37 33 LEU D CA 1
ATOM 6370 C C . LEU D 1 33 ? 20.521 105.950 32.609 1.00 15.10 33 LEU D C 1
ATOM 6371 O O . LEU D 1 33 ? 19.652 105.179 33.021 1.00 16.01 33 LEU D O 1
ATOM 6376 N N . VAL D 1 34 ? 21.735 105.543 32.240 1.00 14.89 34 VAL D N 1
ATOM 6377 C CA . VAL D 1 34 ? 22.155 104.147 32.378 1.00 14.14 34 VAL D CA 1
ATOM 6378 C C . VAL D 1 34 ? 23.416 104.112 33.253 1.00 13.01 34 VAL D C 1
ATOM 6379 O O . VAL D 1 34 ? 24.384 104.817 32.967 1.00 13.66 34 VAL D O 1
ATOM 6383 N N . THR D 1 35 ? 23.396 103.335 34.334 1.00 12.78 35 THR D N 1
ATOM 6384 C CA . THR D 1 35 ? 24.593 103.229 35.172 1.00 12.78 35 THR D CA 1
ATOM 6385 C C . THR D 1 35 ? 25.559 102.210 34.543 1.00 11.93 35 THR D C 1
ATOM 6386 O O . THR D 1 35 ? 25.130 101.187 34.012 1.00 12.25 35 THR D O 1
ATOM 6390 N N . GLY D 1 36 ? 26.850 102.542 34.533 1.00 12.10 36 GLY D N 1
ATOM 6391 C CA . GLY D 1 36 ? 27.855 101.657 33.978 1.00 12.57 36 GLY D CA 1
ATOM 6392 C C . GLY D 1 36 ? 27.675 101.484 32.490 1.00 12.79 36 GLY D C 1
ATOM 6393 O O . GLY D 1 36 ? 27.788 100.369 31.972 1.00 14.29 36 GLY D O 1
ATOM 6394 N N . ALA D 1 37 ? 27.434 102.595 31.801 1.00 13.16 37 ALA D N 1
ATOM 6395 C CA . ALA D 1 37 ? 27.206 102.586 30.346 1.00 15.06 37 ALA D CA 1
ATOM 6396 C C . ALA D 1 37 ? 28.451 102.773 29.450 1.00 15.29 37 ALA D C 1
ATOM 6397 O O . ALA D 1 37 ? 28.334 102.897 28.225 1.00 14.45 37 ALA D O 1
ATOM 6399 N N . GLY D 1 38 ? 29.636 102.795 30.059 1.00 15.52 38 GLY D N 1
ATOM 6400 C CA . GLY D 1 38 ? 30.857 102.942 29.281 1.00 15.68 38 GLY D CA 1
ATOM 6401 C C . GLY D 1 38 ? 31.239 101.671 28.535 1.00 17.04 38 GLY D C 1
ATOM 6402 O O . GLY D 1 38 ? 31.967 101.726 27.546 1.00 17.31 38 GLY D O 1
ATOM 6403 N N . ARG D 1 39 ? 30.761 100.521 29.017 1.00 16.79 39 ARG D N 1
ATOM 6404 C CA . ARG D 1 39 ? 31.046 99.239 28.377 1.00 16.55 39 ARG D CA 1
ATOM 6405 C C . ARG D 1 39 ? 30.004 98.162 28.711 1.00 15.37 39 ARG D C 1
ATOM 6406 O O . ARG D 1 39 ? 29.047 98.414 29.449 1.00 14.34 39 ARG D O 1
ATOM 6414 N N . GLY D 1 40 ? 30.163 96.995 28.090 1.00 14.75 40 GLY D N 1
ATOM 6415 C CA . GLY D 1 40 ? 29.263 95.872 28.311 1.00 14.51 40 GLY D CA 1
ATOM 6416 C C . GLY D 1 40 ? 27.795 96.078 27.962 1.00 14.83 40 GLY D C 1
ATOM 6417 O O . GLY D 1 40 ? 27.445 96.781 26.991 1.00 13.27 40 GLY D O 1
ATOM 6418 N N . ILE D 1 41 ? 26.926 95.438 28.750 1.00 13.00 41 ILE D N 1
ATOM 6419 C CA . ILE D 1 41 ? 25.485 95.530 28.534 1.00 12.36 41 ILE D CA 1
ATOM 6420 C C . ILE D 1 41 ? 25.000 96.970 28.664 1.00 11.94 41 ILE D C 1
ATOM 6421 O O . ILE D 1 41 ? 24.147 97.409 27.896 1.00 11.71 41 ILE D O 1
ATOM 6426 N N . GLY D 1 42 ? 25.541 97.692 29.645 1.00 12.44 42 GLY D N 1
ATOM 6427 C CA . GLY D 1 42 ? 25.168 99.080 29.851 1.00 13.78 42 GLY D CA 1
ATOM 6428 C C . GLY D 1 42 ? 25.457 99.906 28.612 1.00 14.14 42 GLY D C 1
ATOM 6429 O O . GLY D 1 42 ? 24.624 100.737 28.214 1.00 13.27 42 GLY D O 1
ATOM 6430 N N . ARG D 1 43 ? 26.628 99.679 28.002 1.00 13.68 43 ARG D N 1
ATOM 6431 C CA . ARG D 1 43 ? 27.006 100.387 26.782 1.00 14.63 43 ARG D CA 1
ATOM 6432 C C . ARG D 1 43 ? 25.951 100.175 25.693 1.00 13.83 43 ARG D C 1
ATOM 6433 O O . ARG D 1 43 ? 25.488 101.139 25.079 1.00 13.91 43 ARG D O 1
ATOM 6441 N N . GLU D 1 44 ? 25.561 98.920 25.469 1.00 13.47 44 GLU D N 1
ATOM 6442 C CA . GLU D 1 44 ? 24.567 98.612 24.445 1.00 13.52 44 GLU D CA 1
ATOM 6443 C C . GLU D 1 44 ? 23.176 99.168 24.776 1.00 12.72 44 GLU D C 1
ATOM 6444 O O . GLU D 1 44 ? 22.433 99.544 23.873 1.00 12.69 44 GLU D O 1
ATOM 6450 N N . MET D 1 45 ? 22.819 99.221 26.060 1.00 12.30 45 MET D N 1
ATOM 6451 C CA . MET D 1 45 ? 21.532 99.807 26.439 1.00 12.72 45 MET D CA 1
ATOM 6452 C C . MET D 1 45 ? 21.526 101.260 25.954 1.00 13.66 45 MET D C 1
ATOM 6453 O O . MET D 1 45 ? 20.598 101.695 25.270 1.00 12.95 45 MET D O 1
ATOM 6458 N N . ALA D 1 46 ? 22.594 101.988 26.287 1.00 14.33 46 ALA D N 1
ATOM 6459 C CA . ALA D 1 46 ? 22.757 103.396 25.901 1.00 14.30 46 ALA D CA 1
ATOM 6460 C C . ALA D 1 46 ? 22.696 103.557 24.380 1.00 14.14 46 ALA D C 1
ATOM 6461 O O . ALA D 1 46 ? 21.957 104.404 23.873 1.00 15.00 46 ALA D O 1
ATOM 6463 N N . MET D 1 47 ? 23.447 102.721 23.662 1.00 14.39 47 MET D N 1
ATOM 6464 C CA . MET D 1 47 ? 23.476 102.769 22.200 1.00 15.34 47 MET D CA 1
ATOM 6465 C C . MET D 1 47 ? 22.091 102.584 21.598 1.00 14.92 47 MET D C 1
ATOM 6466 O O . MET D 1 47 ? 21.644 103.405 20.802 1.00 14.72 47 MET D O 1
ATOM 6471 N N . GLU D 1 48 ? 21.432 101.486 21.961 1.00 14.56 48 GLU D N 1
ATOM 6472 C CA . GLU D 1 48 ? 20.099 101.168 21.453 1.00 13.89 48 GLU D CA 1
ATOM 6473 C C . GLU D 1 48 ? 19.020 102.187 21.869 1.00 14.74 48 GLU D C 1
ATOM 6474 O O . GLU D 1 48 ? 18.149 102.536 21.066 1.00 15.22 48 GLU D O 1
ATOM 6480 N N . LEU D 1 49 ? 19.065 102.652 23.117 1.00 14.02 49 LEU D N 1
ATOM 6481 C CA . LEU D 1 49 ? 18.121 103.665 23.584 1.00 13.38 49 LEU D CA 1
ATOM 6482 C C . LEU D 1 49 ? 18.330 104.918 22.708 1.00 14.32 49 LEU D C 1
ATOM 6483 O O . LEU D 1 49 ? 17.363 105.565 22.284 1.00 14.36 49 LEU D O 1
ATOM 6488 N N . GLY D 1 50 ? 19.601 105.213 22.410 1.00 14.89 50 GLY D N 1
ATOM 6489 C CA . GLY D 1 50 ? 19.959 106.350 21.578 1.00 15.32 50 GLY D CA 1
ATOM 6490 C C . GLY D 1 50 ? 19.414 106.210 20.170 1.00 15.84 50 GLY D C 1
ATOM 6491 O O . GLY D 1 50 ? 18.865 107.174 19.627 1.00 15.67 50 GLY D O 1
ATOM 6492 N N . ARG D 1 51 ? 19.541 105.011 19.590 1.00 16.81 51 ARG D N 1
ATOM 6493 C CA . ARG D 1 51 ? 19.045 104.724 18.233 1.00 16.90 51 ARG D CA 1
ATOM 6494 C C . ARG D 1 51 ? 17.544 104.902 18.120 1.00 17.84 51 ARG D C 1
ATOM 6495 O O . ARG D 1 51 ? 17.036 105.252 17.057 1.00 18.35 51 ARG D O 1
ATOM 6503 N N . ARG D 1 52 ? 16.836 104.651 19.221 1.00 17.27 52 ARG D N 1
ATOM 6504 C CA . ARG D 1 52 ? 15.386 104.765 19.256 1.00 16.54 52 ARG D CA 1
ATOM 6505 C C . ARG D 1 52 ? 14.861 106.158 19.637 1.00 16.33 52 ARG D C 1
ATOM 6506 O O . ARG D 1 52 ? 13.659 106.343 19.869 1.00 16.74 52 ARG D O 1
ATOM 6514 N N . GLY D 1 53 ? 15.760 107.139 19.668 1.00 16.47 53 GLY D N 1
ATOM 6515 C CA . GLY D 1 53 ? 15.359 108.502 19.970 1.00 15.55 53 GLY D CA 1
ATOM 6516 C C . GLY D 1 53 ? 15.663 109.100 21.334 1.00 15.32 53 GLY D C 1
ATOM 6517 O O . GLY D 1 53 ? 15.387 110.271 21.540 1.00 15.98 53 GLY D O 1
ATOM 6518 N N . CYS D 1 54 ? 16.185 108.322 22.278 1.00 15.18 54 CYS D N 1
ATOM 6519 C CA . CYS D 1 54 ? 16.515 108.874 23.596 1.00 15.99 54 CYS D CA 1
ATOM 6520 C C . CYS D 1 54 ? 17.801 109.684 23.637 1.00 16.08 54 CYS D C 1
ATOM 6521 O O . CYS D 1 54 ? 18.750 109.401 22.907 1.00 16.66 54 CYS D O 1
ATOM 6524 N N . LYS D 1 55 ? 17.811 110.686 24.515 1.00 17.36 55 LYS D N 1
ATOM 6525 C CA . LYS D 1 55 ? 19.003 111.476 24.806 1.00 17.24 55 LYS D CA 1
ATOM 6526 C C . LYS D 1 55 ? 19.509 110.645 25.996 1.00 18.80 55 LYS D C 1
ATOM 6527 O O . LYS D 1 55 ? 18.712 110.241 26.865 1.00 18.54 55 LYS D O 1
ATOM 6533 N N . VAL D 1 56 ? 20.804 110.346 26.028 1.00 18.30 56 VAL D N 1
ATOM 6534 C CA . VAL D 1 56 ? 21.328 109.472 27.075 1.00 17.07 56 VAL D CA 1
ATOM 6535 C C . VAL D 1 56 ? 22.421 110.009 27.993 1.00 16.99 56 VAL D C 1
ATOM 6536 O O . VAL D 1 56 ? 23.375 110.648 27.544 1.00 16.26 56 VAL D O 1
ATOM 6540 N N . ILE D 1 57 ? 22.254 109.735 29.287 1.00 16.34 57 ILE D N 1
ATOM 6541 C CA . ILE D 1 57 ? 23.232 110.097 30.313 1.00 16.29 57 ILE D CA 1
ATOM 6542 C C . ILE D 1 57 ? 24.018 108.802 30.555 1.00 15.95 57 ILE D C 1
ATOM 6543 O O . ILE D 1 57 ? 23.482 107.794 31.053 1.00 13.81 57 ILE D O 1
ATOM 6548 N N . VAL D 1 58 ? 25.269 108.823 30.121 1.00 15.45 58 VAL D N 1
ATOM 6549 C CA . VAL D 1 58 ? 26.174 107.692 30.235 1.00 15.22 58 VAL D CA 1
ATOM 6550 C C . VAL D 1 58 ? 26.986 107.762 31.534 1.00 15.58 58 VAL D C 1
ATOM 6551 O O . VAL D 1 58 ? 27.955 108.527 31.626 1.00 13.78 58 VAL D O 1
ATOM 6555 N N . ASN D 1 59 ? 26.563 107.004 32.550 1.00 13.88 59 ASN D N 1
ATOM 6556 C CA . ASN D 1 59 ? 27.307 106.968 33.806 1.00 14.54 59 ASN D CA 1
ATOM 6557 C C . ASN D 1 59 ? 28.458 105.957 33.720 1.00 15.67 59 ASN D C 1
ATOM 6558 O O . ASN D 1 59 ? 28.371 104.940 33.017 1.00 15.67 59 ASN D O 1
ATOM 6563 N N . TYR D 1 60 ? 29.543 106.262 34.428 1.00 16.07 60 TYR D N 1
ATOM 6564 C CA . TYR D 1 60 ? 30.710 105.392 34.492 1.00 16.32 60 TYR D CA 1
ATOM 6565 C C . TYR D 1 60 ? 31.389 105.692 35.825 1.00 18.23 60 TYR D C 1
ATOM 6566 O O . TYR D 1 60 ? 31.156 106.749 36.424 1.00 18.10 60 TYR D O 1
ATOM 6575 N N . ALA D 1 61 ? 32.200 104.753 36.295 1.00 19.19 61 ALA D N 1
ATOM 6576 C CA . ALA D 1 61 ? 32.921 104.914 37.547 1.00 20.67 61 ALA D CA 1
ATOM 6577 C C . ALA D 1 61 ? 34.427 105.027 37.293 1.00 24.17 61 ALA D C 1
ATOM 6578 O O . ALA D 1 61 ? 35.112 105.832 37.932 1.00 25.25 61 ALA D O 1
ATOM 6580 N N . ASN D 1 62 ? 34.919 104.259 36.319 1.00 24.96 62 ASN D N 1
ATOM 6581 C CA . ASN D 1 62 ? 36.345 104.206 35.997 1.00 26.32 62 ASN D CA 1
ATOM 6582 C C . ASN D 1 62 ? 36.662 104.362 34.522 1.00 27.09 62 ASN D C 1
ATOM 6583 O O . ASN D 1 62 ? 37.665 104.979 34.167 1.00 27.85 62 ASN D O 1
ATOM 6588 N N . SER D 1 63 ? 35.857 103.725 33.677 1.00 26.31 63 SER D N 1
ATOM 6589 C CA . SER D 1 63 ? 36.059 103.740 32.226 1.00 25.46 63 SER D CA 1
ATOM 6590 C C . SER D 1 63 ? 35.764 105.075 31.551 1.00 24.58 63 SER D C 1
ATOM 6591 O O . SER D 1 63 ? 34.893 105.158 30.686 1.00 24.90 63 SER D O 1
ATOM 6594 N N . THR D 1 64 ? 36.560 106.089 31.887 1.00 24.18 64 THR D N 1
ATOM 6595 C CA . THR D 1 64 ? 36.394 107.431 31.344 1.00 24.16 64 THR D CA 1
ATOM 6596 C C . THR D 1 64 ? 36.429 107.508 29.827 1.00 24.13 64 THR D C 1
ATOM 6597 O O . THR D 1 64 ? 35.534 108.088 29.211 1.00 24.09 64 THR D O 1
ATOM 6601 N N . GLU D 1 65 ? 37.467 106.933 29.231 1.00 24.15 65 GLU D N 1
ATOM 6602 C CA . GLU D 1 65 ? 37.624 106.979 27.781 1.00 26.61 65 GLU D CA 1
ATOM 6603 C C . GLU D 1 65 ? 36.513 106.248 27.034 1.00 25.28 65 GLU D C 1
ATOM 6604 O O . GLU D 1 65 ? 35.997 106.760 26.040 1.00 23.90 65 GLU D O 1
ATOM 6610 N N . SER D 1 66 ? 36.147 105.063 27.518 1.00 23.95 66 SER D N 1
ATOM 6611 C CA . SER D 1 66 ? 35.078 104.280 26.896 1.00 23.89 66 SER D CA 1
ATOM 6612 C C . SER D 1 66 ? 33.756 105.034 26.997 1.00 21.97 66 SER D C 1
ATOM 6613 O O . SER D 1 66 ? 32.948 105.004 26.078 1.00 21.12 66 SER D O 1
ATOM 6616 N N . ALA D 1 67 ? 33.555 105.718 28.120 1.00 21.94 67 ALA D N 1
ATOM 6617 C CA . ALA D 1 67 ? 32.340 106.491 28.348 1.00 21.58 67 ALA D CA 1
ATOM 6618 C C . ALA D 1 67 ? 32.260 107.657 27.365 1.00 22.43 67 ALA D C 1
ATOM 6619 O O . ALA D 1 67 ? 31.191 107.973 26.852 1.00 21.99 67 ALA D O 1
ATOM 6621 N N . GLU D 1 68 ? 33.394 108.292 27.093 1.00 22.96 68 GLU D N 1
ATOM 6622 C CA . GLU D 1 68 ? 33.414 109.393 26.142 1.00 24.75 68 GLU D CA 1
ATOM 6623 C C . GLU D 1 68 ? 33.154 108.854 24.733 1.00 24.04 68 GLU D C 1
ATOM 6624 O O . GLU D 1 68 ? 32.498 109.505 23.925 1.00 23.96 68 GLU D O 1
ATOM 6630 N N . GLU D 1 69 ? 33.630 107.642 24.462 1.00 23.79 69 GLU D N 1
ATOM 6631 C CA . GLU D 1 69 ? 33.417 107.011 23.162 1.00 24.26 69 GLU D CA 1
ATOM 6632 C C . GLU D 1 69 ? 31.940 106.718 22.939 1.00 23.07 69 GLU D C 1
ATOM 6633 O O . GLU D 1 69 ? 31.437 106.895 21.831 1.00 23.71 69 GLU D O 1
ATOM 6639 N N . VAL D 1 70 ? 31.256 106.244 23.982 1.00 21.05 70 VAL D N 1
ATOM 6640 C CA . VAL D 1 70 ? 29.829 105.942 23.883 1.00 19.94 70 VAL D CA 1
ATOM 6641 C C . VAL D 1 70 ? 29.014 107.208 23.596 1.00 19.42 70 VAL D C 1
ATOM 6642 O O . VAL D 1 70 ? 28.132 107.199 22.734 1.00 19.91 70 VAL D O 1
ATOM 6646 N N . VAL D 1 71 ? 29.314 108.289 24.321 1.00 18.71 71 VAL D N 1
ATOM 6647 C CA . VAL D 1 71 ? 28.630 109.576 24.147 1.00 18.67 71 VAL D CA 1
ATOM 6648 C C . VAL D 1 71 ? 28.789 110.061 22.704 1.00 19.41 71 VAL D C 1
ATOM 6649 O O . VAL D 1 71 ? 27.816 110.463 22.075 1.00 19.10 71 VAL D O 1
ATOM 6653 N N . ALA D 1 72 ? 30.014 109.972 22.181 1.00 19.51 72 ALA D N 1
ATOM 6654 C CA . ALA D 1 72 ? 30.312 110.402 20.814 1.00 19.62 72 ALA D CA 1
ATOM 6655 C C . ALA D 1 72 ? 29.577 109.561 19.771 1.00 19.28 72 ALA D C 1
ATOM 6656 O O . ALA D 1 72 ? 29.116 110.082 18.754 1.00 20.50 72 ALA D O 1
ATOM 6658 N N . ALA D 1 73 ? 29.476 108.260 20.022 1.00 18.40 73 ALA D N 1
ATOM 6659 C CA . ALA D 1 73 ? 28.790 107.351 19.109 1.00 18.37 73 ALA D CA 1
ATOM 6660 C C . ALA D 1 73 ? 27.279 107.624 19.062 1.00 18.84 73 ALA D C 1
ATOM 6661 O O . ALA D 1 73 ? 26.652 107.548 17.998 1.00 17.97 73 ALA D O 1
ATOM 6663 N N . ILE D 1 74 ? 26.700 107.932 20.224 1.00 18.49 74 ILE D N 1
ATOM 6664 C CA . ILE D 1 74 ? 25.272 108.220 20.322 1.00 18.48 74 ILE D CA 1
ATOM 6665 C C . ILE D 1 74 ? 24.959 109.523 19.583 1.00 18.75 74 ILE D C 1
ATOM 6666 O O . ILE D 1 74 ? 23.951 109.626 18.873 1.00 18.27 74 ILE D O 1
ATOM 6671 N N . LYS D 1 75 ? 25.842 110.508 19.740 1.00 19.19 75 LYS D N 1
ATOM 6672 C CA . LYS D 1 75 ? 25.692 111.795 19.059 1.00 21.08 75 LYS D CA 1
ATOM 6673 C C . LYS D 1 75 ? 25.815 111.593 17.550 1.00 22.87 75 LYS D C 1
ATOM 6674 O O . LYS D 1 75 ? 25.041 112.152 16.771 1.00 23.26 75 LYS D O 1
ATOM 6680 N N . LYS D 1 76 ? 26.781 110.767 17.155 1.00 23.91 76 LYS D N 1
ATOM 6681 C CA . LYS D 1 76 ? 27.013 110.459 15.755 1.00 25.73 76 LYS D CA 1
ATOM 6682 C C . LYS D 1 76 ? 25.782 109.793 15.149 1.00 26.36 76 LYS D C 1
ATOM 6683 O O . LYS D 1 76 ? 25.403 110.100 14.014 1.00 26.72 76 LYS D O 1
ATOM 6689 N N . ASN D 1 77 ? 25.149 108.902 15.919 1.00 25.92 77 ASN D N 1
ATOM 6690 C CA . ASN D 1 77 ? 23.959 108.193 15.466 1.00 26.13 77 ASN D CA 1
ATOM 6691 C C . ASN D 1 77 ? 22.718 109.064 15.337 1.00 25.60 77 ASN D C 1
ATOM 6692 O O . ASN D 1 77 ? 21.724 108.630 14.753 1.00 27.20 77 ASN D O 1
ATOM 6697 N N . GLY D 1 78 ? 22.768 110.275 15.887 1.00 23.97 78 GLY D N 1
ATOM 6698 C CA . GLY D 1 78 ? 21.632 111.170 15.775 1.00 24.31 78 GLY D CA 1
ATOM 6699 C C . GLY D 1 78 ? 20.952 111.631 17.052 1.00 25.58 78 GLY D C 1
ATOM 6700 O O . GLY D 1 78 ? 19.943 112.335 16.970 1.00 26.53 78 GLY D O 1
ATOM 6701 N N . SER D 1 79 ? 21.456 111.225 18.219 1.00 26.11 79 SER D N 1
ATOM 6702 C CA . SER D 1 79 ? 20.865 111.644 19.499 1.00 26.83 79 SER D CA 1
ATOM 6703 C C . SER D 1 79 ? 21.888 112.384 20.334 1.00 26.71 79 SER D C 1
ATOM 6704 O O . SER D 1 79 ? 23.078 112.342 20.047 1.00 28.64 79 SER D O 1
ATOM 6707 N N . ASP D 1 80 ? 21.423 113.044 21.383 1.00 24.71 80 ASP D N 1
ATOM 6708 C CA . ASP D 1 80 ? 22.325 113.766 22.246 1.00 23.44 80 ASP D CA 1
ATOM 6709 C C . ASP D 1 80 ? 22.648 112.874 23.434 1.00 22.26 80 ASP D C 1
ATOM 6710 O O . ASP D 1 80 ? 21.859 111.996 23.782 1.00 21.28 80 ASP D O 1
ATOM 6715 N N . ALA D 1 81 ? 23.846 113.042 23.991 1.00 20.69 81 ALA D N 1
ATOM 6716 C CA . ALA D 1 81 ? 24.276 112.261 25.145 1.00 20.55 81 ALA D CA 1
ATOM 6717 C C . ALA D 1 81 ? 25.318 113.044 25.938 1.00 21.71 81 ALA D C 1
ATOM 6718 O O . ALA D 1 81 ? 25.854 114.044 25.459 1.00 21.11 81 ALA D O 1
ATOM 6720 N N . ALA D 1 82 ? 25.586 112.585 27.156 1.00 21.96 82 ALA D N 1
ATOM 6721 C CA . ALA D 1 82 ? 26.572 113.204 28.045 1.00 22.24 82 ALA D CA 1
ATOM 6722 C C . ALA D 1 82 ? 26.966 112.159 29.079 1.00 22.28 82 ALA D C 1
ATOM 6723 O O . ALA D 1 82 ? 26.156 111.301 29.423 1.00 22.86 82 ALA D O 1
ATOM 6725 N N . CYS D 1 83 ? 28.202 112.206 29.559 1.00 21.38 83 CYS D N 1
ATOM 6726 C CA . CYS D 1 83 ? 28.615 111.249 30.572 1.00 22.16 83 CYS D CA 1
ATOM 6727 C C . CYS D 1 83 ? 28.689 111.891 31.955 1.00 21.75 83 CYS D C 1
ATOM 6728 O O . CYS D 1 83 ? 28.817 113.112 32.087 1.00 21.13 83 CYS D O 1
ATOM 6731 N N . VAL D 1 84 ? 28.487 111.069 32.977 1.00 19.77 84 VAL D N 1
ATOM 6732 C CA . VAL D 1 84 ? 28.522 111.521 34.358 1.00 19.13 84 VAL D CA 1
ATOM 6733 C C . VAL D 1 84 ? 29.247 110.470 35.185 1.00 18.28 84 VAL D C 1
ATOM 6734 O O . VAL D 1 84 ? 28.863 109.299 35.194 1.00 17.42 84 VAL D O 1
ATOM 6738 N N . LYS D 1 85 ? 30.309 110.890 35.863 1.00 18.65 85 LYS D N 1
ATOM 6739 C CA . LYS D 1 85 ? 31.063 109.977 36.703 1.00 19.16 85 LYS D CA 1
ATOM 6740 C C . LYS D 1 85 ? 30.449 109.848 38.086 1.00 17.49 85 LYS D C 1
ATOM 6741 O O . LYS D 1 85 ? 30.154 110.847 38.745 1.00 17.56 85 LYS D O 1
ATOM 6747 N N . ALA D 1 86 ? 30.268 108.609 38.520 1.00 16.57 86 ALA D N 1
ATOM 6748 C CA . ALA D 1 86 ? 29.704 108.325 39.829 1.00 16.31 86 ALA D CA 1
ATOM 6749 C C . ALA D 1 86 ? 29.888 106.857 40.159 1.00 16.15 86 ALA D C 1
ATOM 6750 O O . ALA D 1 86 ? 29.759 105.981 39.294 1.00 15.47 86 ALA D O 1
ATOM 6752 N N . ASN D 1 87 ? 30.236 106.614 41.414 1.00 15.86 87 ASN D N 1
ATOM 6753 C CA . ASN D 1 87 ? 30.450 105.278 41.937 1.00 16.70 87 ASN D CA 1
ATOM 6754 C C . ASN D 1 87 ? 29.197 104.912 42.759 1.00 17.99 87 ASN D C 1
ATOM 6755 O O . ASN D 1 87 ? 28.856 105.595 43.736 1.00 17.31 87 ASN D O 1
ATOM 6760 N N . VAL D 1 88 ? 28.509 103.846 42.338 1.00 18.58 88 VAL D N 1
ATOM 6761 C CA . VAL D 1 88 ? 27.293 103.388 43.007 1.00 18.99 88 VAL D CA 1
ATOM 6762 C C . VAL D 1 88 ? 27.500 102.811 44.403 1.00 19.85 88 VAL D C 1
ATOM 6763 O O . VAL D 1 88 ? 26.531 102.536 45.112 1.00 21.02 88 VAL D O 1
ATOM 6767 N N . GLY D 1 89 ? 28.753 102.613 44.796 1.00 19.47 89 GLY D N 1
ATOM 6768 C CA . GLY D 1 89 ? 29.038 102.133 46.142 1.00 20.06 89 GLY D CA 1
ATOM 6769 C C . GLY D 1 89 ? 29.075 103.294 47.136 1.00 19.97 89 GLY D C 1
ATOM 6770 O O . GLY D 1 89 ? 29.327 103.098 48.323 1.00 21.05 89 GLY D O 1
ATOM 6771 N N . VAL D 1 90 ? 28.842 104.511 46.636 1.00 18.63 90 VAL D N 1
ATOM 6772 C CA . VAL D 1 90 ? 28.838 105.733 47.443 1.00 16.85 90 VAL D CA 1
ATOM 6773 C C . VAL D 1 90 ? 27.505 106.456 47.194 1.00 14.96 90 VAL D C 1
ATOM 6774 O O . VAL D 1 90 ? 27.276 107.027 46.126 1.00 13.64 90 VAL D O 1
ATOM 6778 N N . VAL D 1 91 ? 26.627 106.431 48.189 1.00 14.32 91 VAL D N 1
ATOM 6779 C CA . VAL D 1 91 ? 25.318 107.054 48.058 1.00 15.55 91 VAL D CA 1
ATOM 6780 C C . VAL D 1 91 ? 25.366 108.530 47.671 1.00 16.55 91 VAL D C 1
ATOM 6781 O O . VAL D 1 91 ? 24.565 108.988 46.858 1.00 16.35 91 VAL D O 1
ATOM 6785 N N . GLU D 1 92 ? 26.342 109.258 48.213 1.00 18.15 92 GLU D N 1
ATOM 6786 C CA . GLU D 1 92 ? 26.507 110.688 47.924 1.00 18.53 92 GLU D CA 1
ATOM 6787 C C . GLU D 1 92 ? 26.776 110.886 46.433 1.00 15.95 92 GLU D C 1
ATOM 6788 O O . GLU D 1 92 ? 26.301 111.848 45.845 1.00 15.56 92 GLU D O 1
ATOM 6794 N N . ASP D 1 93 ? 27.514 109.949 45.830 1.00 15.63 93 ASP D N 1
ATOM 6795 C CA . ASP D 1 93 ? 27.824 109.984 44.394 1.00 16.64 93 ASP D CA 1
ATOM 6796 C C . ASP D 1 93 ? 26.543 109.801 43.573 1.00 15.58 93 ASP D C 1
ATOM 6797 O O . ASP D 1 93 ? 26.342 110.462 42.552 1.00 14.58 93 ASP D O 1
ATOM 6802 N N . ILE D 1 94 ? 25.707 108.859 44.000 1.00 14.25 94 ILE D N 1
ATOM 6803 C CA . ILE D 1 94 ? 24.444 108.594 43.314 1.00 13.92 94 ILE D CA 1
ATOM 6804 C C . ILE D 1 94 ? 23.551 109.841 43.372 1.00 13.36 94 ILE D C 1
ATOM 6805 O O . ILE D 1 94 ? 22.977 110.228 42.354 1.00 12.66 94 ILE D O 1
ATOM 6810 N N . VAL D 1 95 ? 23.461 110.472 44.547 1.00 13.79 95 VAL D N 1
ATOM 6811 C CA . VAL D 1 95 ? 22.641 111.678 44.726 1.00 14.68 95 VAL D CA 1
ATOM 6812 C C . VAL D 1 95 ? 23.112 112.786 43.772 1.00 15.17 95 VAL D C 1
ATOM 6813 O O . VAL D 1 95 ? 22.324 113.347 43.005 1.00 13.66 95 VAL D O 1
ATOM 6817 N N . ARG D 1 96 ? 24.415 113.037 43.778 1.00 16.70 96 ARG D N 1
ATOM 6818 C CA . ARG D 1 96 ? 25.020 114.047 42.917 1.00 18.51 96 ARG D CA 1
ATOM 6819 C C . ARG D 1 96 ? 24.809 113.739 41.429 1.00 17.50 96 ARG D C 1
ATOM 6820 O O . ARG D 1 96 ? 24.526 114.641 40.651 1.00 18.15 96 ARG D O 1
ATOM 6828 N N . MET D 1 97 ? 24.967 112.472 41.043 1.00 17.12 97 MET D N 1
ATOM 6829 C CA . MET D 1 97 ? 24.792 112.036 39.646 1.00 17.66 97 MET D CA 1
ATOM 6830 C C . MET D 1 97 ? 23.409 112.409 39.111 1.00 17.61 97 MET D C 1
ATOM 6831 O O . MET D 1 97 ? 23.281 112.951 38.018 1.00 17.81 97 MET D O 1
ATOM 6836 N N . PHE D 1 98 ? 22.379 112.112 39.895 1.00 17.86 98 PHE D N 1
ATOM 6837 C CA . PHE D 1 98 ? 21.012 112.431 39.511 1.00 18.11 98 PHE D CA 1
ATOM 6838 C C . PHE D 1 98 ? 20.742 113.938 39.448 1.00 18.39 98 PHE D C 1
ATOM 6839 O O . PHE D 1 98 ? 20.024 114.399 38.561 1.00 18.65 98 PHE D O 1
ATOM 6847 N N . GLU D 1 99 ? 21.323 114.707 40.365 1.00 18.15 99 GLU D N 1
ATOM 6848 C CA . GLU D 1 99 ? 21.140 116.159 40.332 1.00 20.59 99 GLU D CA 1
ATOM 6849 C C . GLU D 1 99 ? 21.773 116.765 39.072 1.00 21.08 99 GLU D C 1
ATOM 6850 O O . GLU D 1 99 ? 21.195 117.657 38.457 1.00 22.18 99 GLU D O 1
ATOM 6856 N N . GLU D 1 100 ? 22.949 116.271 38.687 1.00 21.47 100 GLU D N 1
ATOM 6857 C CA . GLU D 1 100 ? 23.633 116.747 37.484 1.00 22.54 100 GLU D CA 1
ATOM 6858 C C . GLU D 1 100 ? 22.849 116.311 36.255 1.00 22.81 100 GLU D C 1
ATOM 6859 O O . GLU D 1 100 ? 22.652 117.095 35.320 1.00 23.21 100 GLU D O 1
ATOM 6865 N N . ALA D 1 101 ? 22.394 115.057 36.284 1.00 20.49 101 ALA D N 1
ATOM 6866 C CA . ALA D 1 101 ? 21.637 114.454 35.183 1.00 19.89 101 ALA D CA 1
ATOM 6867 C C . ALA D 1 101 ? 20.415 115.248 34.751 1.00 19.36 101 ALA D C 1
ATOM 6868 O O . ALA D 1 101 ? 20.278 115.571 33.570 1.00 19.20 101 ALA D O 1
ATOM 6870 N N . VAL D 1 102 ? 19.534 115.571 35.693 1.00 19.55 102 VAL D N 1
ATOM 6871 C CA . VAL D 1 102 ? 18.341 116.338 35.340 1.00 22.90 102 VAL D CA 1
ATOM 6872 C C . VAL D 1 102 ? 18.658 117.735 34.804 1.00 25.38 102 VAL D C 1
ATOM 6873 O O . VAL D 1 102 ? 17.872 118.292 34.036 1.00 27.35 102 VAL D O 1
ATOM 6877 N N . LYS D 1 103 ? 19.790 118.301 35.216 1.00 26.50 103 LYS D N 1
ATOM 6878 C CA . LYS D 1 103 ? 20.190 119.620 34.735 1.00 28.63 103 LYS D CA 1
ATOM 6879 C C . LYS D 1 103 ? 20.573 119.546 33.252 1.00 28.25 103 LYS D C 1
ATOM 6880 O O . LYS D 1 103 ? 20.270 120.463 32.483 1.00 29.61 103 LYS D O 1
ATOM 6886 N N . ILE D 1 104 ? 21.190 118.433 32.851 1.00 25.50 104 ILE D N 1
ATOM 6887 C CA . ILE D 1 104 ? 21.649 118.248 31.478 1.00 23.15 104 ILE D CA 1
ATOM 6888 C C . ILE D 1 104 ? 20.568 118.321 30.405 1.00 22.80 104 ILE D C 1
ATOM 6889 O O . ILE D 1 104 ? 20.661 119.145 29.490 1.00 22.46 104 ILE D O 1
ATOM 6894 N N . PHE D 1 105 ? 19.530 117.499 30.517 1.00 21.29 105 PHE D N 1
ATOM 6895 C CA . PHE D 1 105 ? 18.463 117.523 29.519 1.00 19.46 105 PHE D CA 1
ATOM 6896 C C . PHE D 1 105 ? 17.098 118.043 30.011 1.00 18.80 105 PHE D C 1
ATOM 6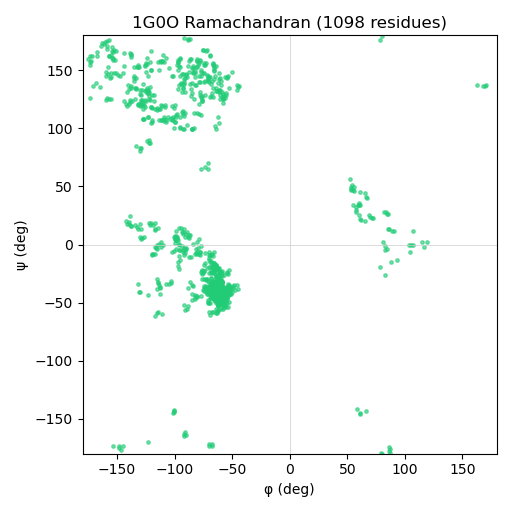897 O O . PHE D 1 105 ? 16.151 118.153 29.229 1.00 18.92 105 PHE D O 1
ATOM 6905 N N . GLY D 1 106 ? 17.002 118.380 31.294 1.00 19.17 106 GLY D N 1
ATOM 6906 C CA . GLY D 1 106 ? 15.764 118.930 31.827 1.00 19.39 106 GLY D CA 1
ATOM 6907 C C . GLY D 1 106 ? 14.762 117.969 32.439 1.00 19.62 106 GLY D C 1
ATOM 6908 O O . GLY D 1 106 ? 13.811 118.387 33.106 1.00 20.07 106 GLY D O 1
ATOM 6909 N N . LYS D 1 107 ? 14.958 116.677 32.194 1.00 19.35 107 LYS D N 1
ATOM 6910 C CA . LYS D 1 107 ? 14.071 115.653 32.731 1.00 17.28 107 LYS D CA 1
ATOM 6911 C C . LYS D 1 107 ? 14.752 114.291 32.628 1.00 16.78 107 LYS D C 1
ATOM 6912 O O . LYS D 1 107 ? 15.791 114.139 31.981 1.00 13.66 107 LYS D O 1
ATOM 6918 N N . LEU D 1 108 ? 14.124 113.305 33.258 1.00 17.03 108 LEU D N 1
ATOM 6919 C CA . LEU D 1 108 ? 14.593 111.921 33.259 1.00 17.33 108 LEU D CA 1
ATOM 6920 C C . LEU D 1 108 ? 13.335 111.065 33.120 1.00 15.71 108 LEU D C 1
ATOM 6921 O O . LEU D 1 108 ? 12.403 111.165 33.931 1.00 13.56 108 LEU D O 1
ATOM 6926 N N . ASP D 1 109 ? 13.292 110.266 32.062 1.00 14.76 109 ASP D N 1
ATOM 6927 C CA . ASP D 1 109 ? 12.146 109.411 31.810 1.00 14.39 109 ASP D CA 1
ATOM 6928 C C . ASP D 1 109 ? 12.421 107.963 32.131 1.00 13.38 109 ASP D C 1
ATOM 6929 O O . ASP D 1 109 ? 11.525 107.235 32.573 1.00 13.32 109 ASP D O 1
ATOM 6934 N N . ILE D 1 110 ? 13.668 107.563 31.898 1.00 13.19 110 ILE D N 1
ATOM 6935 C CA . ILE D 1 110 ? 14.108 106.174 32.036 1.00 13.13 110 ILE D CA 1
ATOM 6936 C C . ILE D 1 110 ? 15.417 106.014 32.801 1.00 13.97 110 ILE D C 1
ATOM 6937 O O . ILE D 1 110 ? 16.389 106.727 32.554 1.00 13.76 110 ILE D O 1
ATOM 6942 N N . VAL D 1 111 ? 15.431 105.070 33.736 1.00 12.73 111 VAL D N 1
ATOM 6943 C CA . VAL D 1 111 ? 16.631 104.783 34.504 1.00 12.20 111 VAL D CA 1
ATOM 6944 C C . VAL D 1 111 ? 16.915 103.280 34.431 1.00 12.23 111 VAL D C 1
ATOM 6945 O O . VAL D 1 111 ? 16.053 102.450 34.744 1.00 12.32 111 VAL D O 1
ATOM 6949 N N . CYS D 1 112 ? 18.089 102.946 33.908 1.00 10.50 112 CYS D N 1
ATOM 6950 C CA . CYS D 1 112 ? 18.524 101.564 33.805 1.00 11.29 112 CYS D CA 1
ATOM 6951 C C . CYS D 1 112 ? 19.652 101.359 34.809 1.00 11.54 112 CYS D C 1
ATOM 6952 O O . CYS D 1 112 ? 20.754 101.907 34.641 1.00 10.71 112 CYS D O 1
ATOM 6955 N N . SER D 1 113 ? 19.337 100.651 35.893 1.00 10.18 113 SER D N 1
ATOM 6956 C CA . SER D 1 113 ? 20.316 100.347 36.934 1.00 11.49 113 SER D CA 1
ATOM 6957 C C . SER D 1 113 ? 21.039 99.094 36.445 1.00 10.64 113 SER D C 1
ATOM 6958 O O . SER D 1 113 ? 20.529 97.981 36.590 1.00 10.05 113 SER D O 1
ATOM 6961 N N . ASN D 1 114 ? 22.221 99.293 35.863 1.00 10.69 114 ASN D N 1
ATOM 6962 C CA . ASN D 1 114 ? 23.001 98.206 35.261 1.00 11.24 114 ASN D CA 1
ATOM 6963 C C . ASN D 1 114 ? 24.347 97.829 35.898 1.00 11.82 114 ASN D C 1
ATOM 6964 O O . ASN D 1 114 ? 24.745 96.672 35.850 1.00 11.21 114 ASN D O 1
ATOM 6969 N N . SER D 1 115 ? 25.056 98.805 36.455 1.00 12.23 115 SER D N 1
ATOM 6970 C CA . SER D 1 115 ? 26.358 98.568 37.082 1.00 12.58 115 SER D CA 1
ATOM 6971 C C . SER D 1 115 ? 26.404 97.353 38.000 1.00 12.13 115 SER D C 1
ATOM 6972 O O . SER D 1 115 ? 25.501 97.132 38.808 1.00 12.57 115 SER D O 1
ATOM 6975 N N . GLY D 1 116 ? 27.443 96.540 37.840 1.00 13.04 116 GLY D N 1
ATOM 6976 C CA . GLY D 1 116 ? 27.590 95.370 38.682 1.00 12.86 116 GLY D CA 1
ATOM 6977 C C . GLY D 1 116 ? 28.962 94.734 38.564 1.00 13.67 116 GLY D C 1
ATOM 6978 O O . GLY D 1 116 ? 29.737 95.062 37.659 1.00 12.53 116 GLY D O 1
ATOM 6979 N N . VAL D 1 117 ? 29.255 93.846 39.516 1.00 11.77 117 VAL D N 1
ATOM 6980 C CA . VAL D 1 117 ? 30.503 93.087 39.561 1.00 13.22 117 VAL D CA 1
ATOM 6981 C C . VAL D 1 117 ? 30.154 91.628 39.874 1.00 12.43 117 VAL D C 1
ATOM 6982 O O . VAL D 1 117 ? 29.123 91.338 40.498 1.00 11.74 117 VAL D O 1
ATOM 6986 N N . VAL D 1 118 ? 31.004 90.719 39.420 1.00 11.98 118 VAL D N 1
ATOM 6987 C CA . VAL D 1 118 ? 30.793 89.295 39.632 1.00 11.82 118 VAL D CA 1
ATOM 6988 C C . VAL D 1 118 ? 31.865 88.727 40.587 1.00 12.08 118 VAL D C 1
ATOM 6989 O O . VAL D 1 118 ? 32.960 89.301 40.731 1.00 11.06 118 VAL D O 1
ATOM 6993 N N . SER D 1 119 ? 31.533 87.605 41.226 1.00 10.43 119 SER D N 1
ATOM 6994 C CA . SER D 1 119 ? 32.415 86.957 42.178 1.00 10.44 119 SER D CA 1
ATOM 6995 C C . SER D 1 119 ? 32.101 85.471 42.276 1.00 9.83 119 SER D C 1
ATOM 6996 O O . SER D 1 119 ? 30.954 85.061 42.111 1.00 9.78 119 SER D O 1
ATOM 6999 N N . PHE D 1 120 ? 33.137 84.677 42.535 1.00 10.57 120 PHE D N 1
ATOM 7000 C CA . PHE D 1 120 ? 33.026 83.233 42.708 1.00 11.49 120 PHE D CA 1
ATOM 7001 C C . PHE D 1 120 ? 33.851 82.832 43.916 1.00 12.52 120 PHE D C 1
ATOM 7002 O O . PHE D 1 120 ? 34.935 83.387 44.155 1.00 13.40 120 PHE D O 1
ATOM 7010 N N . GLY D 1 121 ? 33.346 81.854 44.659 1.00 12.04 121 GLY D N 1
ATOM 7011 C CA . GLY D 1 121 ? 34.045 81.356 45.824 1.00 12.40 121 GLY D CA 1
ATOM 7012 C C . GLY D 1 121 ? 33.155 80.425 46.618 1.00 12.21 121 GLY D C 1
ATOM 7013 O O . GLY D 1 121 ? 31.964 80.697 46.779 1.00 11.64 121 GLY D O 1
ATOM 7014 N N . HIS D 1 122 ? 33.716 79.310 47.082 1.00 11.92 122 HIS D N 1
ATOM 7015 C CA . HIS D 1 122 ? 32.977 78.352 47.899 1.00 10.98 122 HIS D CA 1
ATOM 7016 C C . HIS D 1 122 ? 32.584 79.134 49.157 1.00 11.75 122 HIS D C 1
ATOM 7017 O O . HIS D 1 122 ? 33.365 79.954 49.657 1.00 11.34 122 HIS D O 1
ATOM 7024 N N . VAL D 1 123 ? 31.356 78.933 49.628 1.00 12.11 123 VAL D N 1
ATOM 7025 C CA . VAL D 1 123 ? 30.863 79.633 50.815 1.00 12.67 123 VAL D CA 1
ATOM 7026 C C . VAL D 1 123 ? 31.857 79.642 51.997 1.00 13.01 123 VAL D C 1
ATOM 7027 O O . VAL D 1 123 ? 31.983 80.645 52.704 1.00 13.18 123 VAL D O 1
ATOM 7031 N N . LYS D 1 124 ? 32.609 78.554 52.144 1.00 13.37 124 LYS D N 1
ATOM 7032 C CA . LYS D 1 124 ? 33.591 78.405 53.223 1.00 13.81 124 LYS D CA 1
ATOM 7033 C C . LYS D 1 124 ? 34.753 79.384 53.155 1.00 14.03 124 LYS D C 1
ATOM 7034 O O . LYS D 1 124 ? 35.353 79.701 54.180 1.00 15.91 124 LYS D O 1
ATOM 7040 N N . ASP D 1 125 ? 35.048 79.877 51.957 1.00 12.98 125 ASP D N 1
ATOM 7041 C CA . ASP D 1 125 ? 36.161 80.805 51.736 1.00 14.82 125 ASP D CA 1
ATOM 7042 C C . ASP D 1 125 ? 35.791 82.277 51.622 1.00 13.64 125 ASP D C 1
ATOM 7043 O O . ASP D 1 125 ? 36.674 83.118 51.506 1.00 14.30 125 ASP D O 1
ATOM 7048 N N . VAL D 1 126 ? 34.498 82.588 51.615 1.00 13.05 126 VAL D N 1
ATOM 7049 C CA . VAL D 1 126 ? 34.055 83.974 51.483 1.00 12.59 126 VAL D CA 1
ATOM 7050 C C . VAL D 1 126 ? 34.364 84.841 52.707 1.00 12.19 126 VAL D C 1
ATOM 7051 O O . VAL D 1 126 ? 34.010 84.497 53.838 1.00 12.22 126 VAL D O 1
ATOM 7055 N N . THR D 1 127 ? 35.022 85.969 52.467 1.00 11.67 127 THR D N 1
ATOM 7056 C CA . THR D 1 127 ? 35.353 86.899 53.540 1.00 13.25 127 THR D CA 1
ATOM 7057 C C . THR D 1 127 ? 34.291 88.003 53.638 1.00 13.20 127 THR D C 1
ATOM 7058 O O . THR D 1 127 ? 33.496 88.206 52.708 1.00 12.22 127 THR D O 1
ATOM 7062 N N . PRO D 1 128 ? 34.224 88.689 54.796 1.00 14.05 128 PRO D N 1
ATOM 7063 C CA . PRO D 1 128 ? 33.254 89.772 54.969 1.00 13.10 128 PRO D CA 1
ATOM 7064 C C . PRO D 1 128 ? 33.542 90.869 53.954 1.00 12.78 128 PRO D C 1
ATOM 7065 O O . PRO D 1 128 ? 32.613 91.457 53.405 1.00 12.98 128 PRO D O 1
ATOM 7069 N N . GLU D 1 129 ? 34.821 91.096 53.647 1.00 12.86 129 GLU D N 1
ATOM 7070 C CA . GLU D 1 129 ? 35.167 92.143 52.688 1.00 14.53 129 GLU D CA 1
ATOM 7071 C C . GLU D 1 129 ? 34.660 91.834 51.293 1.00 13.34 129 GLU D C 1
ATOM 7072 O O . GLU D 1 129 ? 34.185 92.730 50.605 1.00 12.83 129 GLU D O 1
ATOM 7078 N N . GLU D 1 130 ? 34.754 90.568 50.886 1.00 12.81 130 GLU D N 1
ATOM 7079 C CA . GLU D 1 130 ? 34.275 90.158 49.570 1.00 12.80 130 GLU D CA 1
ATOM 7080 C C . GLU D 1 130 ? 32.745 90.255 49.516 1.00 12.56 130 GLU D C 1
ATOM 7081 O O . GLU D 1 130 ? 32.184 90.799 48.567 1.00 12.29 130 GLU D O 1
ATOM 7087 N N . PHE D 1 131 ? 32.075 89.755 50.551 1.00 12.19 131 PHE D N 1
ATOM 7088 C CA . PHE D 1 131 ? 30.608 89.810 50.618 1.00 11.82 131 PHE D CA 1
ATOM 7089 C C . PHE D 1 131 ? 30.140 91.267 50.489 1.00 12.15 131 PHE D C 1
ATOM 7090 O O . PHE D 1 131 ? 29.240 91.589 49.703 1.00 11.76 131 PHE D O 1
ATOM 7098 N N . ASP D 1 132 ? 30.762 92.140 51.280 1.00 12.48 132 ASP D N 1
ATOM 7099 C CA . ASP D 1 132 ? 30.425 93.555 51.278 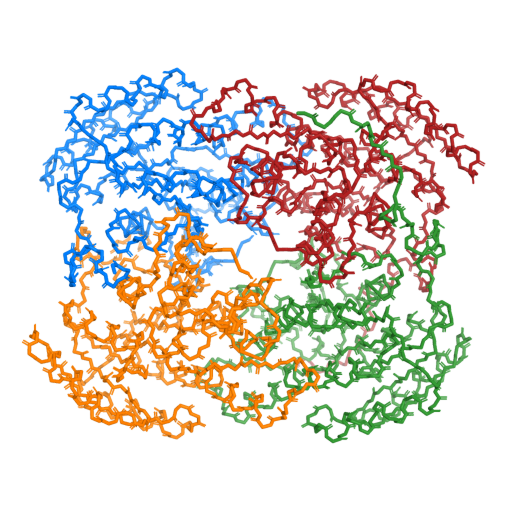1.00 12.76 132 ASP D CA 1
ATOM 7100 C C . ASP D 1 132 ? 30.700 94.243 49.947 1.00 13.53 132 ASP D C 1
ATOM 7101 O O . ASP D 1 132 ? 29.893 95.046 49.500 1.00 14.31 132 ASP D O 1
ATOM 7106 N N . ARG D 1 133 ? 31.832 93.903 49.324 1.00 14.60 133 ARG D N 1
ATOM 7107 C CA . ARG D 1 133 ? 32.262 94.440 48.019 1.00 15.82 133 ARG D CA 1
ATOM 7108 C C . ARG D 1 133 ? 31.153 94.212 46.984 1.00 14.46 133 ARG D C 1
ATOM 7109 O O . ARG D 1 133 ? 30.731 95.133 46.277 1.00 14.66 133 ARG D O 1
ATOM 7117 N N . VAL D 1 134 ? 30.674 92.975 46.928 1.00 12.17 134 VAL D N 1
ATOM 7118 C CA . VAL D 1 134 ? 29.632 92.589 45.983 1.00 12.05 134 VAL D CA 1
ATOM 7119 C C . VAL D 1 134 ? 28.239 93.164 46.310 1.00 12.29 134 VAL D C 1
ATOM 7120 O O . VAL D 1 134 ? 27.581 93.738 45.434 1.00 12.53 134 VAL D O 1
ATOM 7124 N N . PHE D 1 135 ? 27.801 93.047 47.561 1.00 11.96 135 PHE D N 1
ATOM 7125 C CA . PHE D 1 135 ? 26.492 93.575 47.934 1.00 11.88 135 PHE D CA 1
ATOM 7126 C C . PHE D 1 135 ? 26.404 95.105 47.869 1.00 11.91 135 PHE D C 1
ATOM 7127 O O . PHE D 1 135 ? 25.362 95.661 47.504 1.00 11.83 135 PHE D O 1
ATOM 7135 N N . THR D 1 136 ? 27.504 95.787 48.164 1.00 10.92 136 THR D N 1
ATOM 7136 C CA . THR D 1 136 ? 27.502 97.250 48.128 1.00 12.09 136 THR D CA 1
ATOM 7137 C C . THR D 1 136 ? 27.249 97.808 46.738 1.00 10.30 136 THR D C 1
ATOM 7138 O O . THR D 1 136 ? 26.607 98.847 46.579 1.00 10.00 136 THR D O 1
ATOM 7142 N N . ILE D 1 137 ? 27.721 97.089 45.730 1.00 11.04 137 ILE D N 1
ATOM 7143 C CA . ILE D 1 137 ? 27.512 97.520 44.353 1.00 13.70 137 ILE D CA 1
ATOM 7144 C C . ILE D 1 137 ? 26.221 96.944 43.751 1.00 12.37 137 ILE D C 1
ATOM 7145 O O . ILE D 1 137 ? 25.331 97.691 43.337 1.00 11.58 137 ILE D O 1
ATOM 7150 N N . ASN D 1 138 ? 26.112 95.618 43.771 1.00 11.44 138 ASN D N 1
ATOM 7151 C CA . ASN D 1 138 ? 24.974 94.902 43.173 1.00 11.11 138 ASN D CA 1
ATOM 7152 C C . ASN D 1 138 ? 23.592 95.037 43.799 1.00 10.56 138 ASN D C 1
ATOM 7153 O O . ASN D 1 138 ? 22.583 94.911 43.106 1.00 11.41 138 ASN D O 1
ATOM 7158 N N . THR D 1 139 ? 23.539 95.264 45.102 1.00 9.94 139 THR D N 1
ATOM 7159 C CA . THR D 1 139 ? 22.256 95.303 45.810 1.00 10.62 139 THR D CA 1
ATOM 7160 C C . THR D 1 139 ? 21.966 96.671 46.414 1.00 10.84 139 THR D C 1
ATOM 7161 O O . THR D 1 139 ? 20.972 97.310 46.073 1.00 11.10 139 THR D O 1
ATOM 7165 N N . ARG D 1 140 ? 22.838 97.104 47.326 1.00 10.56 140 ARG D N 1
ATOM 7166 C CA . ARG D 1 140 ? 22.731 98.402 47.982 1.00 9.93 140 ARG D CA 1
ATOM 7167 C C . ARG D 1 140 ? 22.824 99.502 46.928 1.00 10.77 140 ARG D C 1
ATOM 7168 O O . ARG D 1 140 ? 22.010 100.422 46.918 1.00 10.32 140 ARG D O 1
ATOM 7176 N N . GLY D 1 141 ? 23.793 99.363 46.019 1.00 11.06 141 GLY D N 1
ATOM 7177 C CA . GLY D 1 141 ? 23.996 100.340 44.962 1.00 11.20 141 GLY D CA 1
ATOM 7178 C C . GLY D 1 141 ? 22.757 100.492 44.109 1.00 12.10 141 GLY D C 1
ATOM 7179 O O . GLY D 1 141 ? 22.302 101.614 43.875 1.00 12.12 141 GLY D O 1
ATOM 7180 N N . GLN D 1 142 ? 22.193 99.370 43.665 1.00 11.39 142 GLN D N 1
ATOM 7181 C CA . GLN D 1 142 ? 20.975 99.422 42.859 1.00 12.40 142 GLN D CA 1
ATOM 7182 C C . GLN D 1 142 ? 19.806 99.981 43.671 1.00 11.20 142 GLN D C 1
ATOM 7183 O O . GLN D 1 142 ? 18.962 100.687 43.129 1.00 11.24 142 GLN D O 1
ATOM 7189 N N . PHE D 1 143 ? 19.761 99.680 44.966 1.00 10.87 143 PHE D N 1
ATOM 7190 C CA . PHE D 1 143 ? 18.689 100.199 45.797 1.00 10.14 143 PHE D CA 1
ATOM 7191 C C . PHE D 1 143 ? 18.691 101.722 45.832 1.00 11.04 143 PHE D C 1
ATOM 7192 O O . PHE D 1 143 ? 17.648 102.355 45.670 1.00 11.92 143 PHE D O 1
ATOM 7200 N N . PHE D 1 144 ? 19.856 102.324 46.052 1.00 11.00 144 PHE D N 1
ATOM 7201 C CA . PHE D 1 144 ? 19.910 103.777 46.107 1.00 11.51 144 PHE D CA 1
ATOM 7202 C C . PHE D 1 144 ? 19.814 104.477 44.761 1.00 12.04 144 PHE D C 1
ATOM 7203 O O . PHE D 1 144 ? 19.347 105.614 44.679 1.00 12.45 144 PHE D O 1
ATOM 7211 N N . VAL D 1 145 ? 20.198 103.774 43.694 1.00 13.00 145 VAL D N 1
ATOM 7212 C CA . VAL D 1 145 ? 20.024 104.320 42.350 1.00 12.23 145 VAL D CA 1
ATOM 7213 C C . VAL D 1 145 ? 18.491 104.390 42.158 1.00 11.82 145 VAL D C 1
ATOM 7214 O O . VAL D 1 145 ? 17.971 105.393 41.672 1.00 11.55 145 VAL D O 1
ATOM 7218 N N . ALA D 1 146 ? 17.785 103.346 42.610 1.00 11.03 146 ALA D N 1
ATOM 7219 C CA . ALA D 1 146 ? 16.317 103.265 42.533 1.00 12.02 146 ALA D CA 1
ATOM 7220 C C . ALA D 1 146 ? 15.653 104.398 43.333 1.00 11.55 146 ALA D C 1
ATOM 7221 O O . ALA D 1 146 ? 14.721 105.054 42.849 1.00 11.17 146 ALA D O 1
ATOM 7223 N N . ARG D 1 147 ? 16.157 104.633 44.549 1.00 11.07 147 ARG D N 1
ATOM 7224 C CA . ARG D 1 147 ? 15.628 105.685 45.420 1.00 11.86 147 ARG D CA 1
ATOM 7225 C C . ARG D 1 147 ? 15.681 107.043 44.725 1.00 11.24 147 ARG D C 1
ATOM 7226 O O . ARG D 1 147 ? 14.673 107.741 44.622 1.00 11.22 147 ARG D O 1
ATOM 7234 N N . GLU D 1 148 ? 16.865 107.390 44.235 1.00 11.63 148 GLU D N 1
ATOM 7235 C CA . GLU D 1 148 ? 17.066 108.658 43.555 1.00 13.48 148 GLU D CA 1
ATOM 7236 C C . GLU D 1 148 ? 16.304 108.724 42.236 1.00 13.02 148 GLU D C 1
ATOM 7237 O O . GLU D 1 148 ? 15.830 109.784 41.845 1.00 12.19 148 GLU D O 1
ATOM 7243 N N . ALA D 1 149 ? 16.165 107.581 41.569 1.00 12.29 149 ALA D N 1
ATOM 7244 C CA . ALA D 1 149 ? 15.424 107.523 40.320 1.00 12.56 149 ALA D CA 1
ATOM 7245 C C . ALA D 1 149 ? 13.975 107.918 40.608 1.00 12.53 149 ALA D C 1
ATOM 7246 O O . ALA D 1 149 ? 13.401 108.739 39.900 1.00 13.33 149 ALA D O 1
ATOM 7248 N N . TYR D 1 150 ? 13.398 107.350 41.666 1.00 12.21 150 TYR D N 1
ATOM 7249 C CA . TYR D 1 150 ? 12.023 107.656 42.039 1.00 12.71 150 TYR D CA 1
ATOM 7250 C C . TYR D 1 150 ? 11.819 109.151 42.214 1.00 13.15 150 TYR D C 1
ATOM 7251 O O . TYR D 1 150 ? 10.841 109.705 41.723 1.00 13.45 150 TYR D O 1
ATOM 7260 N N . LYS D 1 151 ? 12.742 109.794 42.929 1.00 13.67 151 LYS D N 1
ATOM 7261 C CA . LYS D 1 151 ? 12.667 111.236 43.189 1.00 14.74 151 LYS D CA 1
ATOM 7262 C C . LYS D 1 151 ? 12.750 112.118 41.941 1.00 16.13 151 LYS D C 1
ATOM 7263 O O . LYS D 1 151 ? 12.052 113.131 41.858 1.00 17.45 151 LYS D O 1
ATOM 7269 N N . HIS D 1 152 ? 13.579 111.730 40.970 1.00 15.36 152 HIS D N 1
ATOM 7270 C CA . HIS D 1 152 ? 13.773 112.528 39.753 1.00 15.39 152 HIS D CA 1
ATOM 7271 C C . HIS D 1 152 ? 12.986 112.156 38.515 1.00 15.03 152 HIS D C 1
ATOM 7272 O O . HIS D 1 152 ? 12.882 112.966 37.595 1.00 15.63 152 HIS D O 1
ATOM 7279 N N . LEU D 1 153 ? 12.460 110.936 38.470 1.00 14.34 153 LEU D N 1
ATOM 7280 C CA . LEU D 1 153 ? 11.711 110.467 37.301 1.00 13.83 153 LEU D CA 1
ATOM 7281 C C . LEU D 1 153 ? 10.406 111.207 37.024 1.00 13.50 153 LEU D C 1
ATOM 7282 O O . LEU D 1 153 ? 9.711 111.637 37.942 1.00 13.34 153 LEU D O 1
ATOM 7287 N N . GLU D 1 154 ? 10.094 111.367 35.741 1.00 13.71 154 GLU D N 1
ATOM 7288 C CA . GLU D 1 154 ? 8.846 112.005 35.319 1.00 14.35 154 GLU D CA 1
ATOM 7289 C C . GLU D 1 154 ? 7.701 111.088 35.757 1.00 13.97 154 GLU D C 1
ATOM 7290 O O . GLU D 1 154 ? 7.891 109.870 35.908 1.00 14.02 154 GLU D O 1
ATOM 7296 N N . ILE D 1 155 ? 6.526 111.672 35.983 1.00 15.09 155 ILE D N 1
ATOM 7297 C CA . ILE D 1 155 ? 5.332 110.883 36.309 1.00 14.58 155 ILE D CA 1
ATOM 7298 C C . ILE D 1 155 ? 5.142 110.012 35.054 1.00 13.32 155 ILE D C 1
ATOM 7299 O O . ILE D 1 155 ? 5.223 110.524 33.933 1.00 12.90 155 ILE D O 1
ATOM 7304 N N . GLY D 1 156 ? 4.961 108.704 35.245 1.00 12.65 156 GLY D N 1
ATOM 7305 C CA . GLY D 1 156 ? 4.797 107.788 34.125 1.00 11.65 156 GLY D CA 1
ATOM 7306 C C . GLY D 1 156 ? 6.134 107.227 33.664 1.00 12.46 156 GLY D C 1
ATOM 7307 O O . GLY D 1 156 ? 6.217 106.590 32.615 1.00 11.28 156 GLY D O 1
ATOM 7308 N N . GLY D 1 157 ? 7.173 107.457 34.472 1.00 13.35 157 GLY D N 1
ATOM 7309 C CA . GLY D 1 157 ? 8.523 107.006 34.166 1.00 12.23 157 GLY D CA 1
ATOM 7310 C C . GLY D 1 157 ? 8.778 105.508 34.182 1.00 12.05 157 GLY D C 1
ATOM 7311 O O . GLY D 1 157 ? 7.860 104.699 34.379 1.00 11.24 157 GLY D O 1
ATOM 7312 N N . ARG D 1 158 ? 10.061 105.152 34.068 1.00 11.76 158 ARG D N 1
ATOM 7313 C CA . ARG D 1 158 ? 10.488 103.752 33.989 1.00 10.74 158 ARG D CA 1
ATOM 7314 C C . ARG D 1 158 ? 11.778 103.468 34.751 1.00 11.48 158 ARG D C 1
ATOM 7315 O O . ARG D 1 158 ? 12.750 104.208 34.615 1.00 11.32 158 ARG D O 1
ATOM 7323 N N . LEU D 1 159 ? 11.765 102.409 35.561 1.00 10.21 159 LEU D N 1
ATOM 7324 C CA . LEU D 1 159 ? 12.934 101.976 36.319 1.00 10.95 159 LEU D CA 1
ATOM 7325 C C . LEU D 1 159 ? 13.171 100.503 35.987 1.00 11.00 159 LEU D C 1
ATOM 7326 O O . LEU D 1 159 ? 12.302 99.655 36.220 1.00 11.29 159 LEU D O 1
ATOM 7331 N N . ILE D 1 160 ? 14.336 100.217 35.415 1.00 10.59 160 ILE D N 1
ATOM 7332 C CA . ILE D 1 160 ? 14.696 98.859 35.035 1.00 10.62 160 ILE D CA 1
ATOM 7333 C C . ILE D 1 160 ? 15.955 98.443 35.784 1.00 10.52 160 ILE D C 1
ATOM 7334 O O . ILE D 1 160 ? 16.995 99.068 35.656 1.00 10.13 160 ILE D O 1
ATOM 7339 N N . LEU D 1 161 ? 15.818 97.413 36.608 1.00 9.23 161 LEU D N 1
ATOM 7340 C CA . LEU D 1 161 ? 16.907 96.891 37.417 1.00 10.27 161 LEU D CA 1
ATOM 7341 C C . LEU D 1 161 ? 17.590 95.694 36.745 1.00 10.80 161 LEU D C 1
ATOM 7342 O O . LEU D 1 161 ? 16.975 94.974 35.952 1.00 10.45 161 LEU D O 1
ATOM 7347 N N . MET D 1 162 ? 18.862 95.485 37.080 1.00 9.82 162 MET D N 1
ATOM 7348 C CA . MET D 1 162 ? 19.628 94.395 36.506 1.00 10.53 162 MET D CA 1
ATOM 7349 C C . MET D 1 162 ? 19.833 93.217 37.457 1.00 11.29 162 MET D C 1
ATOM 7350 O O . MET D 1 162 ? 20.581 93.302 38.435 1.00 11.61 162 MET D O 1
ATOM 7355 N N . GLY D 1 163 ? 19.130 92.129 37.164 1.00 9.86 163 GLY D N 1
ATOM 7356 C CA . GLY D 1 163 ? 19.242 90.905 37.932 1.00 8.83 163 GLY D CA 1
ATOM 7357 C C . GLY D 1 163 ? 20.145 89.968 37.153 1.00 9.67 163 GLY D C 1
ATOM 7358 O O . GLY D 1 163 ? 21.093 90.420 36.492 1.00 10.18 163 GLY D O 1
ATOM 7359 N N . SER D 1 164 ? 19.847 88.673 37.201 1.00 8.19 164 SER D N 1
ATOM 7360 C CA . SER D 1 164 ? 20.644 87.669 36.499 1.00 9.35 164 SER D CA 1
ATOM 7361 C C . SER D 1 164 ? 19.932 86.332 36.624 1.00 10.02 164 SER D C 1
ATOM 7362 O O . SER D 1 164 ? 19.142 86.133 37.557 1.00 10.63 164 SER D O 1
ATOM 7365 N N . ILE D 1 165 ? 20.213 85.418 35.698 1.00 9.10 165 ILE D N 1
ATOM 7366 C CA . ILE D 1 165 ? 19.651 84.069 35.760 1.00 9.65 165 ILE D CA 1
ATOM 7367 C C . ILE D 1 165 ? 20.102 83.401 37.095 1.00 9.93 165 ILE D C 1
ATOM 7368 O O . ILE D 1 165 ? 19.432 82.502 37.609 1.00 9.29 165 ILE D O 1
ATOM 7373 N N . THR D 1 166 ? 21.220 83.875 37.656 1.00 9.18 166 THR D N 1
ATOM 7374 C CA . THR D 1 166 ? 21.753 83.334 38.917 1.00 9.81 166 THR D CA 1
ATOM 7375 C C . THR D 1 166 ? 20.819 83.536 40.117 1.00 9.98 166 THR D C 1
ATOM 7376 O O . THR D 1 166 ? 20.966 82.846 41.128 1.00 9.52 166 THR D O 1
ATOM 7380 N N . GLY D 1 167 ? 19.902 84.503 40.014 1.00 8.59 167 GLY D N 1
ATOM 7381 C CA . GLY D 1 167 ? 18.945 84.750 41.083 1.00 10.03 167 GLY D CA 1
ATOM 7382 C C . GLY D 1 167 ? 18.096 83.507 41.362 1.00 10.26 167 GLY D C 1
ATOM 7383 O O . GLY D 1 167 ? 17.716 83.244 42.507 1.00 9.86 167 GLY D O 1
ATOM 7384 N N . GLN D 1 168 ? 17.864 82.706 40.322 1.00 9.03 168 GLN D N 1
ATOM 7385 C CA . GLN D 1 168 ? 17.065 81.492 40.420 1.00 10.43 168 GLN D CA 1
ATOM 7386 C C . GLN D 1 168 ? 17.811 80.203 40.051 1.00 9.98 168 GLN D C 1
ATOM 7387 O O . GLN D 1 168 ? 17.284 79.109 40.267 1.00 11.02 168 GLN D O 1
ATOM 7393 N N . ALA D 1 169 ? 19.027 80.333 39.508 1.00 9.78 169 ALA D N 1
ATOM 7394 C CA . ALA D 1 169 ? 19.841 79.184 39.076 1.00 9.86 169 ALA D CA 1
ATOM 7395 C C . ALA D 1 169 ? 20.072 78.112 40.159 1.00 11.04 169 ALA D C 1
ATOM 7396 O O . ALA D 1 169 ? 20.214 78.421 41.349 1.00 11.02 169 ALA D O 1
ATOM 7398 N N . LYS D 1 170 ? 20.098 76.850 39.744 1.00 11.40 170 LYS D N 1
ATOM 7399 C CA . LYS D 1 170 ? 20.244 75.756 40.698 1.00 12.63 170 LYS D CA 1
ATOM 7400 C C . LYS D 1 170 ? 21.488 74.899 40.597 1.00 12.88 170 LYS D C 1
ATOM 7401 O O . LYS D 1 170 ? 21.673 74.008 41.419 1.00 12.63 170 LYS D O 1
ATOM 7407 N N . ALA D 1 171 ? 22.341 75.158 39.615 1.00 12.47 171 ALA D N 1
ATOM 7408 C CA . ALA D 1 171 ? 23.517 74.324 39.445 1.00 12.91 171 ALA D CA 1
ATOM 7409 C C . ALA D 1 171 ? 24.870 75.024 39.331 1.00 13.05 171 ALA D C 1
ATOM 7410 O O . ALA D 1 171 ? 25.853 74.394 38.952 1.00 14.24 171 ALA D O 1
ATOM 7412 N N . VAL D 1 172 ? 24.934 76.312 39.654 1.00 11.82 172 VAL D N 1
ATOM 7413 C CA . VAL D 1 172 ? 26.212 77.009 39.596 1.00 11.88 172 VAL D CA 1
ATOM 7414 C C . VAL D 1 172 ? 26.888 76.925 40.967 1.00 11.47 172 VAL D C 1
ATOM 7415 O O . VAL D 1 172 ? 26.411 77.517 41.933 1.00 11.84 172 VAL D O 1
ATOM 7419 N N . PRO D 1 173 ? 27.992 76.164 41.077 1.00 12.23 173 PRO D N 1
ATOM 7420 C CA . PRO D 1 173 ? 28.681 76.052 42.369 1.00 11.18 173 PRO D CA 1
ATOM 7421 C C . PRO D 1 173 ? 29.551 77.266 42.697 1.00 10.41 173 PRO D C 1
ATOM 7422 O O . PRO D 1 173 ? 29.913 78.043 41.800 1.00 10.32 173 PRO D O 1
ATOM 7426 N N . LYS D 1 174 ? 29.833 77.451 43.992 1.00 10.35 174 LYS D N 1
ATOM 7427 C CA . LYS D 1 174 ? 30.689 78.544 44.491 1.00 11.30 174 LYS D CA 1
ATOM 7428 C C . LYS D 1 174 ? 30.213 79.917 43.999 1.00 11.62 174 LYS D C 1
ATOM 7429 O O . LYS D 1 174 ? 31.016 80.757 43.581 1.00 11.11 174 LYS D O 1
ATOM 7435 N N . HIS D 1 175 ? 28.916 80.175 44.129 1.00 10.53 175 HIS D N 1
ATOM 7436 C CA . HIS D 1 175 ? 28.361 81.418 43.607 1.00 9.84 175 HIS D CA 1
ATOM 7437 C C . HIS D 1 175 ? 27.333 82.093 44.530 1.00 10.60 175 HIS D C 1
ATOM 7438 O O . HIS D 1 175 ? 26.504 82.871 44.067 1.00 9.35 175 HIS D O 1
ATOM 7445 N N . ALA D 1 176 ? 27.404 81.825 45.834 1.00 11.40 176 ALA D N 1
ATOM 7446 C CA . ALA D 1 176 ? 26.200 82.244 46.659 1.00 10.89 176 ALA D CA 1
ATOM 7447 C C . ALA D 1 176 ? 26.167 83.760 46.809 1.00 10.22 176 ALA D C 1
ATOM 7448 O O . ALA D 1 176 ? 25.091 84.351 46.833 1.00 11.28 176 ALA D O 1
ATOM 7450 N N . VAL D 1 177 ? 27.337 84.383 46.918 1.00 8.68 177 VAL D N 1
ATOM 7451 C CA . VAL D 1 177 ? 27.401 85.824 47.105 1.00 10.54 177 VAL D CA 1
ATOM 7452 C C . VAL D 1 177 ? 26.809 86.599 45.917 1.00 10.80 177 VAL D C 1
ATOM 7453 O O . VAL D 1 177 ? 25.864 87.384 46.081 1.00 8.50 177 VAL D O 1
ATOM 7457 N N . TYR D 1 178 ? 27.361 86.382 44.727 1.00 10.51 178 TYR D N 1
ATOM 7458 C CA . TYR D 1 178 ? 26.870 87.074 43.544 1.00 9.51 178 TYR D CA 1
ATOM 7459 C C . TYR D 1 178 ? 25.403 86.737 43.287 1.00 9.17 178 TYR D C 1
ATOM 7460 O O . TYR D 1 178 ? 24.591 87.635 43.073 1.00 9.49 178 TYR D O 1
ATOM 7469 N N . SER D 1 179 ? 25.064 85.449 43.331 1.00 9.20 179 SER D N 1
ATOM 7470 C CA . SER D 1 179 ? 23.696 85.016 43.073 1.00 10.16 179 SER D CA 1
ATOM 7471 C C . SER D 1 179 ? 22.710 85.666 44.046 1.00 10.80 179 SER D C 1
ATOM 7472 O O . SER D 1 179 ? 21.670 86.166 43.623 1.00 10.04 179 SER D O 1
ATOM 7475 N N . GLY D 1 180 ? 23.055 85.690 45.336 1.00 9.78 180 GLY D N 1
ATOM 7476 C CA . GLY D 1 180 ? 22.190 86.312 46.333 1.00 10.42 180 GLY D CA 1
ATOM 7477 C C . GLY D 1 180 ? 22.003 87.810 46.108 1.00 10.46 180 GLY D C 1
ATOM 7478 O O . GLY D 1 180 ? 20.897 88.346 46.300 1.00 10.96 180 GLY D O 1
ATOM 7479 N N . SER D 1 181 ? 23.076 88.498 45.710 1.00 9.29 181 SER D N 1
ATOM 7480 C CA . SER D 1 181 ? 23.015 89.937 45.445 1.00 9.17 181 SER D CA 1
ATOM 7481 C C . SER D 1 181 ? 22.038 90.237 44.305 1.00 9.08 181 SER D C 1
ATOM 7482 O O . SER D 1 181 ? 21.386 91.264 44.303 1.00 10.49 181 SER D O 1
ATOM 7485 N N . LYS D 1 182 ? 21.934 89.317 43.350 1.00 9.18 182 LYS D N 1
ATOM 7486 C CA . LYS D 1 182 ? 21.030 89.482 42.213 1.00 9.91 182 LYS D CA 1
ATOM 7487 C C . LYS D 1 182 ? 19.604 89.036 42.559 1.00 9.89 182 LYS D C 1
ATOM 7488 O O . LYS D 1 182 ? 18.629 89.652 42.121 1.00 8.97 182 LYS D O 1
ATOM 7494 N N . GLY D 1 183 ? 19.497 87.985 43.381 1.00 10.58 183 GLY D N 1
ATOM 7495 C CA . GLY D 1 183 ? 18.201 87.466 43.812 1.00 9.99 183 GLY D CA 1
ATOM 7496 C C . GLY D 1 183 ? 17.402 88.514 44.569 1.00 10.07 183 GLY D C 1
ATOM 7497 O O . GLY D 1 183 ? 16.184 88.627 44.395 1.00 11.23 183 GLY D O 1
ATOM 7498 N N . ALA D 1 184 ? 18.095 89.307 45.383 1.00 9.41 184 ALA 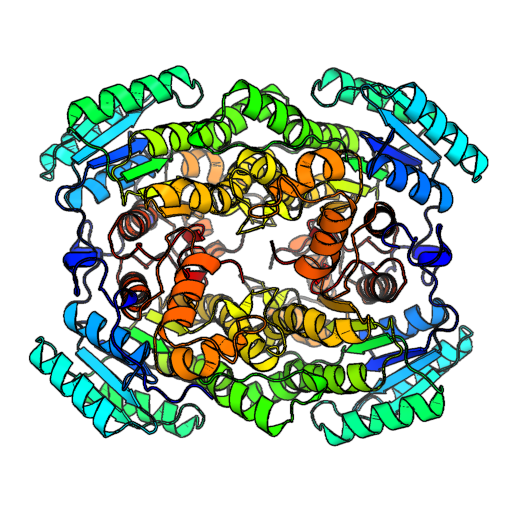D N 1
ATOM 7499 C CA . ALA D 1 184 ? 17.460 90.368 46.152 1.00 10.16 184 ALA D CA 1
ATOM 7500 C C . ALA D 1 184 ? 16.769 91.379 45.231 1.00 9.91 184 ALA D C 1
ATOM 7501 O O . ALA D 1 184 ? 15.744 91.952 45.595 1.00 11.05 184 ALA D O 1
ATOM 7503 N N . ILE D 1 185 ? 17.315 91.567 44.031 1.00 9.50 185 ILE D N 1
ATOM 7504 C CA . ILE D 1 185 ? 16.769 92.531 43.063 1.00 9.96 185 ILE D CA 1
ATOM 7505 C C . ILE D 1 185 ? 15.350 92.182 42.589 1.00 10.07 185 ILE D C 1
ATOM 7506 O O . ILE D 1 185 ? 14.533 93.075 42.350 1.00 10.77 185 ILE D O 1
ATOM 7511 N N . GLU D 1 186 ? 15.063 90.884 42.485 1.00 9.51 186 GLU D N 1
ATOM 7512 C CA . GLU D 1 186 ? 13.749 90.413 42.064 1.00 9.08 186 GLU D CA 1
ATOM 7513 C C . GLU D 1 186 ? 12.704 90.819 43.116 1.00 9.83 186 GLU D C 1
ATOM 7514 O O . GLU D 1 186 ? 11.616 91.283 42.780 1.00 10.57 186 GLU D O 1
ATOM 7520 N N . THR D 1 187 ? 13.056 90.692 44.392 1.00 9.66 187 THR D N 1
ATOM 7521 C CA . THR D 1 187 ? 12.150 91.106 45.457 1.00 9.78 187 THR D CA 1
ATOM 7522 C C . THR D 1 187 ? 11.975 92.628 45.406 1.00 9.39 187 THR D C 1
ATOM 7523 O O . THR D 1 187 ? 10.842 93.113 45.519 1.00 9.74 187 THR D O 1
ATOM 7527 N N . PHE D 1 188 ? 13.073 93.370 45.204 1.00 8.57 188 PHE D N 1
ATOM 7528 C CA . PHE D 1 188 ? 13.027 94.839 45.111 1.00 9.21 188 PHE D CA 1
ATOM 7529 C C . PHE D 1 188 ? 12.035 95.254 44.023 1.00 9.51 188 PHE D C 1
ATOM 7530 O O . PHE D 1 188 ? 11.267 96.179 44.213 1.00 10.23 188 PHE D O 1
ATOM 7538 N N . ALA D 1 189 ? 12.066 94.571 42.877 1.00 9.71 189 ALA D N 1
ATOM 7539 C CA . ALA D 1 189 ? 11.171 94.896 41.761 1.00 10.75 189 ALA D CA 1
ATOM 7540 C C . ALA D 1 189 ? 9.705 94.821 42.179 1.00 10.81 189 ALA D C 1
ATOM 7541 O O . ALA D 1 189 ? 8.928 95.745 41.916 1.00 11.78 189 ALA D O 1
ATOM 7543 N N . ARG D 1 190 ? 9.337 93.751 42.878 1.00 10.09 190 ARG D N 1
ATOM 7544 C CA . ARG D 1 190 ? 7.955 93.595 43.327 1.00 10.29 190 ARG D CA 1
ATOM 7545 C C . ARG D 1 190 ? 7.544 94.684 44.325 1.00 10.72 190 ARG D C 1
ATOM 7546 O O . ARG D 1 190 ? 6.494 95.325 44.188 1.00 10.54 190 ARG D O 1
ATOM 7554 N N . CYS D 1 191 ? 8.410 94.930 45.299 1.00 10.76 191 CYS D N 1
ATOM 7555 C CA . CYS D 1 191 ? 8.129 95.907 46.335 1.00 11.18 191 CYS D CA 1
ATOM 7556 C C . CYS D 1 191 ? 8.193 97.363 45.899 1.00 10.71 191 CYS D C 1
ATOM 7557 O O . CYS D 1 191 ? 7.366 98.183 46.327 1.00 10.85 191 CYS D O 1
ATOM 7560 N N . MET D 1 192 ? 9.163 97.683 45.046 1.00 10.16 192 MET D N 1
ATOM 7561 C CA . MET D 1 192 ? 9.328 99.039 44.546 1.00 8.94 192 MET D CA 1
ATOM 7562 C C . MET D 1 192 ? 8.235 99.381 43.552 1.00 8.96 192 MET D C 1
ATOM 7563 O O . MET D 1 192 ? 7.857 100.534 43.439 1.00 10.01 192 MET D O 1
ATOM 7568 N N . ALA D 1 193 ? 7.722 98.376 42.839 1.00 9.62 193 ALA D N 1
ATOM 7569 C CA . ALA D 1 193 ? 6.649 98.594 41.868 1.00 10.65 193 ALA D CA 1
ATOM 7570 C C . ALA D 1 193 ? 5.406 99.157 42.583 1.00 11.33 193 ALA D C 1
ATOM 7571 O O . ALA D 1 193 ? 4.670 99.971 42.024 1.00 10.53 193 ALA D O 1
ATOM 7573 N N . ILE D 1 194 ? 5.197 98.734 43.833 1.00 11.84 194 ILE D N 1
ATOM 7574 C CA . ILE D 1 194 ? 4.070 99.215 44.620 1.00 11.87 194 ILE D CA 1
ATOM 7575 C C . ILE D 1 194 ? 4.297 100.682 44.977 1.00 11.43 194 ILE D C 1
ATOM 7576 O O . ILE D 1 194 ? 3.515 101.531 44.558 1.00 11.72 194 ILE D O 1
ATOM 7581 N N . ASP D 1 195 ? 5.380 100.981 45.701 1.00 10.87 195 ASP D N 1
ATOM 7582 C CA . ASP D 1 195 ? 5.667 102.361 46.120 1.00 11.79 195 ASP D CA 1
ATOM 7583 C C . ASP D 1 195 ? 5.766 103.378 44.988 1.00 11.85 195 ASP D C 1
ATOM 7584 O O . ASP D 1 195 ? 5.158 104.443 45.058 1.00 11.56 195 ASP D O 1
ATOM 7589 N N . MET D 1 196 ? 6.533 103.030 43.954 1.00 11.13 196 MET D N 1
ATOM 7590 C CA . MET D 1 196 ? 6.768 103.904 42.812 1.00 11.00 196 MET D CA 1
ATOM 7591 C C . MET D 1 196 ? 5.569 104.129 41.905 1.00 11.20 196 MET D C 1
ATOM 7592 O O . MET D 1 196 ? 5.573 105.059 41.089 1.00 12.18 196 MET D O 1
ATOM 7597 N N . ALA D 1 197 ? 4.543 103.293 42.054 1.00 11.08 197 ALA D N 1
ATOM 7598 C CA . ALA D 1 197 ? 3.320 103.442 41.273 1.00 12.00 197 ALA D CA 1
ATOM 7599 C C . ALA D 1 197 ? 2.601 104.745 41.653 1.00 13.36 197 ALA D C 1
ATOM 7600 O O . ALA D 1 197 ? 1.722 105.208 40.914 1.00 13.79 197 ALA D O 1
ATOM 7602 N N . ASP D 1 198 ? 2.957 105.341 42.798 1.00 13.48 198 ASP D N 1
ATOM 7603 C CA . ASP D 1 198 ? 2.310 106.589 43.181 1.00 13.77 198 ASP D CA 1
ATOM 7604 C C . ASP D 1 198 ? 2.719 107.756 42.261 1.00 12.68 198 ASP D C 1
ATOM 7605 O O . ASP D 1 198 ? 2.135 108.829 42.314 1.00 12.96 198 ASP D O 1
ATOM 7610 N N . LYS D 1 199 ? 3.719 107.511 41.409 1.00 11.69 199 LYS D N 1
ATOM 7611 C CA . LYS D 1 199 ? 4.185 108.467 40.397 1.00 12.31 199 LYS D CA 1
ATOM 7612 C C . LYS D 1 199 ? 4.031 107.811 39.014 1.00 11.80 199 LYS D C 1
ATOM 7613 O O . LYS D 1 199 ? 4.663 108.231 38.049 1.00 11.75 199 LYS D O 1
ATOM 7619 N N . LYS D 1 200 ? 3.211 106.762 38.950 1.00 12.08 200 LYS D N 1
ATOM 7620 C CA . LYS D 1 200 ? 2.947 105.989 37.726 1.00 13.98 200 LYS D CA 1
ATOM 7621 C C . LYS D 1 200 ? 4.216 105.439 37.048 1.00 13.84 200 LYS D C 1
ATOM 7622 O O . LYS D 1 200 ? 4.293 105.331 35.830 1.00 14.40 200 LYS D O 1
ATOM 7628 N N . ILE D 1 201 ? 5.204 105.081 37.856 1.00 13.34 201 ILE D N 1
ATOM 7629 C CA . ILE D 1 201 ? 6.461 104.540 37.359 1.00 11.66 201 ILE D CA 1
ATOM 7630 C C . ILE D 1 201 ? 6.388 103.017 37.442 1.00 11.44 201 ILE D C 1
ATOM 7631 O O . ILE D 1 201 ? 5.914 102.466 38.448 1.00 12.95 201 ILE D O 1
ATOM 7636 N N . THR D 1 202 ? 6.801 102.338 36.373 1.00 10.62 202 THR D N 1
ATOM 7637 C CA . THR D 1 202 ? 6.839 100.876 36.404 1.00 10.80 202 THR D CA 1
ATOM 7638 C C . THR D 1 202 ? 8.258 100.478 36.821 1.00 10.61 202 THR D C 1
ATOM 7639 O O . THR D 1 202 ? 9.238 101.183 36.541 1.00 10.34 202 THR D O 1
ATOM 7643 N N . VAL D 1 203 ? 8.363 99.376 37.545 1.00 10.55 203 VAL D N 1
ATOM 7644 C CA . VAL D 1 203 ? 9.653 98.895 38.011 1.00 10.45 203 VAL D CA 1
ATOM 7645 C C . VAL D 1 203 ? 9.737 97.418 37.687 1.00 10.85 203 VAL D C 1
ATOM 7646 O O . VAL D 1 203 ? 8.895 96.619 38.126 1.00 10.38 203 VAL D O 1
ATOM 7650 N N . ASN D 1 204 ? 10.748 97.054 36.907 1.00 10.19 204 ASN D N 1
ATOM 7651 C CA . ASN D 1 204 ? 10.946 95.660 36.525 1.00 10.51 204 ASN D CA 1
ATOM 7652 C C . ASN D 1 204 ? 12.417 95.297 36.576 1.00 11.30 204 ASN D C 1
ATOM 7653 O O . ASN D 1 204 ? 13.268 96.171 36.622 1.00 12.48 204 ASN D O 1
ATOM 7658 N N . VAL D 1 205 ? 12.719 94.006 36.566 1.00 11.31 205 VAL D N 1
ATOM 7659 C CA . VAL D 1 205 ? 14.105 93.573 36.543 1.00 11.61 205 VAL D CA 1
ATOM 7660 C C . VAL D 1 205 ? 14.343 92.627 35.368 1.00 11.07 205 VAL D C 1
ATOM 7661 O O . VAL D 1 205 ? 13.523 91.763 35.084 1.00 12.09 205 VAL D O 1
ATOM 7665 N N . VAL D 1 206 ? 15.407 92.877 34.617 1.00 9.93 206 VAL D N 1
ATOM 7666 C CA . VAL D 1 206 ? 15.779 91.995 33.516 1.00 10.40 206 VAL D CA 1
ATOM 7667 C C . VAL D 1 206 ? 16.776 90.990 34.105 1.00 11.08 206 VAL D C 1
ATOM 7668 O O . VAL D 1 206 ? 17.622 91.347 34.925 1.00 11.24 206 VAL D O 1
ATOM 7672 N N . ALA D 1 207 ? 16.634 89.726 33.734 1.00 10.46 207 ALA D N 1
ATOM 7673 C CA . ALA D 1 207 ? 17.493 88.668 34.240 1.00 10.48 207 ALA D CA 1
ATOM 7674 C C . ALA D 1 207 ? 18.184 87.962 33.073 1.00 11.03 207 ALA D C 1
ATOM 7675 O O . ALA D 1 207 ? 17.671 86.981 32.530 1.00 10.56 207 ALA D O 1
ATOM 7677 N N . PRO D 1 208 ? 19.343 88.485 32.642 1.00 11.26 208 PRO D N 1
ATOM 7678 C CA . PRO D 1 208 ? 20.053 87.855 31.525 1.00 11.20 208 PRO D CA 1
ATOM 7679 C C . PRO D 1 208 ? 20.744 86.540 31.868 1.00 12.02 208 PRO D C 1
ATOM 7680 O O . PRO D 1 208 ? 21.053 86.262 33.040 1.00 11.21 208 PRO D O 1
ATOM 7684 N N . GLY D 1 209 ? 20.925 85.706 30.845 1.00 11.03 209 GLY D N 1
ATOM 7685 C CA . GLY D 1 209 ? 21.719 84.504 31.013 1.00 11.16 209 GLY D CA 1
ATOM 7686 C C . GLY D 1 209 ? 23.116 85.022 30.628 1.00 11.37 209 GLY D C 1
ATOM 7687 O O . GLY D 1 209 ? 23.333 86.242 30.647 1.00 12.55 209 GLY D O 1
ATOM 7688 N N . GLY D 1 210 ? 24.064 84.145 30.286 1.00 11.38 210 GLY D N 1
ATOM 7689 C CA . GLY D 1 210 ? 25.387 84.613 29.880 1.00 10.16 210 GLY D CA 1
ATOM 7690 C C . GLY D 1 210 ? 25.324 85.489 28.629 1.00 11.56 210 GLY D C 1
ATOM 7691 O O . GLY D 1 210 ? 24.689 85.114 27.644 1.00 12.25 210 GLY D O 1
ATOM 7692 N N . ILE D 1 211 ? 25.987 86.648 28.669 1.00 11.49 211 ILE D N 1
ATOM 7693 C CA . ILE D 1 211 ? 26.006 87.617 27.554 1.00 11.79 211 ILE D CA 1
ATOM 7694 C C . ILE D 1 211 ? 27.480 87.993 27.261 1.00 13.54 211 ILE D C 1
ATOM 7695 O O . ILE D 1 211 ? 28.212 88.360 28.187 1.00 14.41 211 ILE D O 1
ATOM 7700 N N . LYS D 1 212 ? 27.921 87.909 26.005 1.00 12.69 212 LYS D N 1
ATOM 7701 C CA . LYS D 1 212 ? 29.321 88.251 25.678 1.00 14.24 212 LYS D CA 1
ATOM 7702 C C . LYS D 1 212 ? 29.738 89.690 25.975 1.00 13.79 212 LYS D C 1
ATOM 7703 O O . LYS D 1 212 ? 29.398 90.623 25.237 1.00 14.03 212 LYS D O 1
ATOM 7709 N N . THR D 1 213 ? 30.505 89.853 27.049 1.00 12.90 213 THR D N 1
ATOM 7710 C CA . THR D 1 213 ? 31.006 91.156 27.496 1.00 12.93 213 THR D CA 1
ATOM 7711 C C . THR D 1 213 ? 32.364 90.892 28.155 1.00 12.52 213 THR D C 1
ATOM 7712 O O . THR D 1 213 ? 32.856 89.761 28.124 1.00 13.09 213 THR D O 1
ATOM 7716 N N . ASP D 1 214 ? 32.945 91.924 28.769 1.00 12.54 214 ASP D N 1
ATOM 7717 C CA . ASP D 1 214 ? 34.226 91.787 29.472 1.00 11.77 214 ASP D CA 1
ATOM 7718 C C . ASP D 1 214 ? 34.022 90.856 30.662 1.00 11.35 214 ASP D C 1
ATOM 7719 O O . ASP D 1 214 ? 34.896 90.049 30.993 1.00 11.53 214 ASP D O 1
ATOM 7724 N N . MET D 1 215 ? 32.856 90.959 31.298 1.00 12.02 215 MET D N 1
ATOM 7725 C CA . MET D 1 215 ? 32.553 90.107 32.452 1.00 12.09 215 MET D CA 1
ATOM 7726 C C . MET D 1 215 ? 32.458 88.637 32.044 1.00 11.90 215 MET D C 1
ATOM 7727 O O . MET D 1 215 ? 33.024 87.775 32.705 1.00 13.36 215 MET D O 1
ATOM 7732 N N . TYR D 1 216 ? 31.737 88.356 30.964 1.00 11.55 216 TYR D N 1
ATOM 7733 C CA . TYR D 1 216 ? 31.583 86.990 30.460 1.00 12.84 216 TYR D CA 1
ATOM 7734 C C . TYR D 1 216 ? 32.964 86.431 30.119 1.00 13.80 216 TYR D C 1
ATOM 7735 O O . TYR D 1 216 ? 33.293 85.289 30.420 1.00 14.65 216 TYR D O 1
ATOM 7744 N N . HIS D 1 217 ? 33.781 87.280 29.519 1.00 14.20 217 HIS D N 1
ATOM 7745 C CA . HIS D 1 217 ? 35.119 86.909 29.133 1.00 16.68 217 HIS D CA 1
ATOM 7746 C C . HIS D 1 217 ? 35.957 86.497 30.341 1.00 16.76 217 HIS D C 1
ATOM 7747 O O . HIS D 1 217 ? 36.668 85.490 30.307 1.00 18.40 217 HIS D O 1
ATOM 7754 N N . ALA D 1 218 ? 35.822 87.264 31.417 1.00 14.37 218 ALA D N 1
ATOM 7755 C CA . ALA D 1 218 ? 36.561 87.022 32.642 1.00 13.67 218 ALA D CA 1
ATOM 7756 C C . ALA D 1 218 ? 36.182 85.763 33.421 1.00 13.42 218 ALA D C 1
ATOM 7757 O O . ALA D 1 218 ? 37.058 85.073 33.936 1.00 13.46 218 ALA D O 1
ATOM 7759 N N . VAL D 1 219 ? 34.891 85.445 33.481 1.00 12.25 219 VAL D N 1
ATOM 7760 C CA . VAL D 1 219 ? 34.440 84.325 34.297 1.00 12.61 219 VAL D CA 1
ATOM 7761 C C . VAL D 1 219 ? 33.545 83.259 33.685 1.00 12.11 219 VAL D C 1
ATOM 7762 O O . VAL D 1 219 ? 33.076 82.388 34.414 1.00 12.13 219 VAL D O 1
ATOM 7766 N N . CYS D 1 220 ? 33.277 83.311 32.383 1.00 12.51 220 CYS D N 1
ATOM 7767 C CA . CYS D 1 220 ? 32.403 82.294 31.797 1.00 12.23 220 CYS D CA 1
ATOM 7768 C C . CYS D 1 220 ? 32.832 80.860 32.129 1.00 12.00 220 CYS D C 1
ATOM 7769 O O . CYS D 1 220 ? 31.989 80.004 32.410 1.00 11.75 220 CYS D O 1
ATOM 7772 N N . ARG D 1 221 ? 34.142 80.613 32.131 1.00 11.21 221 ARG D N 1
ATOM 7773 C CA . ARG D 1 221 ? 34.681 79.277 32.427 1.00 11.83 221 ARG D CA 1
ATOM 7774 C C . ARG D 1 221 ? 34.306 78.764 33.822 1.00 11.82 221 ARG D C 1
ATOM 7775 O O . ARG D 1 221 ? 34.268 77.561 34.056 1.00 12.49 221 ARG D O 1
ATOM 7783 N N . GLU D 1 222 ? 34.008 79.687 34.733 1.00 13.44 222 GLU D N 1
ATOM 7784 C CA . GLU D 1 222 ? 33.607 79.354 36.101 1.00 14.81 222 GLU D CA 1
ATOM 7785 C C . GLU D 1 222 ? 32.235 78.675 36.152 1.00 14.18 222 GLU D C 1
ATOM 7786 O O . GLU D 1 222 ? 31.908 77.986 37.123 1.00 14.40 222 GLU D O 1
ATOM 7792 N N . TYR D 1 223 ? 31.438 78.892 35.107 1.00 14.17 223 TYR D N 1
ATOM 7793 C CA . TYR D 1 223 ? 30.101 78.299 34.978 1.00 13.70 223 TYR D CA 1
ATOM 7794 C C . TYR D 1 223 ? 30.148 76.959 34.233 1.00 14.34 223 TYR D C 1
ATOM 7795 O O . TYR D 1 223 ? 29.123 76.285 34.100 1.00 13.75 223 TYR D O 1
ATOM 7804 N N . ILE D 1 224 ? 31.340 76.592 33.748 1.00 14.43 224 ILE D N 1
ATOM 7805 C CA . ILE D 1 224 ? 31.548 75.354 32.982 1.00 13.75 224 ILE D CA 1
ATOM 7806 C C . ILE D 1 224 ? 32.418 74.324 33.707 1.00 14.41 224 ILE D C 1
ATOM 7807 O O . ILE D 1 224 ? 33.588 74.598 34.004 1.00 13.90 224 ILE D O 1
ATOM 7812 N N . PRO D 1 225 ? 31.848 73.145 34.042 1.00 15.60 225 PRO D N 1
ATOM 7813 C CA . PRO D 1 225 ? 32.623 72.105 34.727 1.00 16.67 225 PRO D CA 1
ATOM 7814 C C . PRO D 1 225 ? 33.838 71.733 33.866 1.00 17.29 225 PRO D C 1
ATOM 7815 O O . PRO D 1 225 ? 33.699 71.465 32.677 1.00 16.39 225 PRO D O 1
ATOM 7819 N N . ASN D 1 226 ? 35.031 71.813 34.449 1.00 18.89 226 ASN D N 1
ATOM 7820 C CA . ASN D 1 226 ? 36.270 71.478 33.744 1.00 21.38 226 ASN D CA 1
ATOM 7821 C C . ASN D 1 226 ? 36.498 72.371 32.516 1.00 21.95 226 ASN D C 1
ATOM 7822 O O . ASN D 1 226 ? 37.062 71.924 31.514 1.00 23.30 226 ASN D O 1
ATOM 7827 N N . GLY D 1 227 ? 36.076 73.632 32.599 1.00 20.61 227 GLY D N 1
ATOM 7828 C CA . GLY D 1 227 ? 36.226 74.531 31.470 1.00 19.72 227 GLY D CA 1
ATOM 7829 C C . GLY D 1 227 ? 37.423 75.455 31.509 1.00 19.34 227 GLY D C 1
ATOM 7830 O O . GLY D 1 227 ? 37.594 76.286 30.609 1.00 17.15 227 GLY D O 1
ATOM 7831 N N . GLU D 1 228 ? 38.275 75.293 32.521 1.00 20.81 228 GLU D N 1
ATOM 7832 C CA . GLU D 1 228 ? 39.453 76.149 32.675 1.00 23.47 228 GLU D CA 1
ATOM 7833 C C . GLU D 1 228 ? 40.333 76.268 31.427 1.00 21.89 228 GLU D C 1
ATOM 7834 O O . GLU D 1 228 ? 40.748 77.368 31.053 1.00 22.05 228 GLU D O 1
ATOM 7840 N N . ASN D 1 229 ? 40.555 75.152 30.748 1.00 20.66 229 ASN D N 1
ATOM 7841 C CA . ASN D 1 229 ? 41.404 75.162 29.571 1.00 20.96 229 ASN D CA 1
ATOM 7842 C C . ASN D 1 229 ? 40.713 75.277 28.223 1.00 20.54 229 ASN D C 1
ATOM 7843 O O . ASN D 1 229 ? 41.333 75.040 27.183 1.00 20.72 229 ASN D O 1
ATOM 7848 N N . LEU D 1 230 ? 39.438 75.645 28.232 1.00 18.37 230 LEU D N 1
ATOM 7849 C CA . LEU D 1 230 ? 38.709 75.800 26.981 1.00 17.07 230 LEU D CA 1
ATOM 7850 C C . LEU D 1 230 ? 39.159 77.069 26.293 1.00 16.57 230 LEU D C 1
ATOM 7851 O O . LEU D 1 230 ? 39.356 78.093 26.946 1.00 17.19 230 LEU D O 1
ATOM 7856 N N . SER D 1 231 ? 39.313 77.020 24.972 1.00 15.04 231 SER D N 1
ATOM 7857 C CA . SER D 1 231 ? 39.716 78.203 24.228 1.00 15.55 231 SER D CA 1
ATOM 7858 C C . SER D 1 231 ? 38.522 79.147 24.185 1.00 15.95 231 SER D C 1
ATOM 7859 O O . SER D 1 231 ? 37.400 78.740 24.482 1.00 16.85 231 SER D O 1
ATOM 7862 N N . ASN D 1 232 ? 38.755 80.397 23.803 1.00 15.01 232 ASN D N 1
ATOM 7863 C CA . ASN D 1 232 ? 37.671 81.363 23.718 1.00 16.65 232 ASN D CA 1
ATOM 7864 C C . ASN D 1 232 ? 36.560 80.840 22.790 1.00 18.61 232 ASN D C 1
ATOM 7865 O O . ASN D 1 232 ? 35.370 81.000 23.084 1.00 17.30 232 ASN D O 1
ATOM 7870 N N . GLU D 1 233 ? 36.964 80.169 21.704 1.00 19.96 233 GLU D N 1
ATOM 7871 C CA . GLU D 1 233 ? 36.033 79.615 20.722 1.00 20.90 233 GLU D CA 1
ATOM 7872 C C . GLU D 1 233 ? 35.258 78.463 21.310 1.00 18.34 233 GLU D C 1
ATOM 7873 O O . GLU D 1 233 ? 34.066 78.342 21.071 1.00 17.55 233 GLU D O 1
ATOM 7879 N N . GLU D 1 234 ? 35.936 77.615 22.072 1.00 16.69 234 GLU D N 1
ATOM 7880 C CA . GLU D 1 234 ? 35.280 76.483 22.715 1.00 16.41 234 GLU D CA 1
ATOM 7881 C C . GLU D 1 234 ? 34.300 76.958 23.788 1.00 14.86 234 GLU D C 1
ATOM 7882 O O . GLU D 1 234 ? 33.277 76.328 24.013 1.00 14.23 234 GLU D O 1
ATOM 7888 N N . VAL D 1 235 ? 34.618 78.074 24.440 1.00 15.04 235 VAL D N 1
ATOM 7889 C CA . VAL D 1 235 ? 33.741 78.642 25.478 1.00 15.17 235 VAL D CA 1
ATOM 7890 C C . VAL D 1 235 ? 32.410 79.096 24.851 1.00 14.51 235 VAL D C 1
ATOM 7891 O O . VAL D 1 235 ? 31.334 78.755 25.341 1.00 13.39 235 VAL D O 1
ATOM 7895 N N . ASP D 1 236 ? 32.505 79.807 23.728 1.00 14.25 236 ASP D N 1
ATOM 7896 C CA . ASP D 1 236 ? 31.334 80.279 22.994 1.00 13.77 236 ASP D CA 1
ATOM 7897 C C . ASP D 1 236 ? 30.500 79.113 22.469 1.00 13.43 236 ASP D C 1
ATOM 7898 O O . ASP D 1 236 ? 29.273 79.154 22.516 1.00 11.85 236 ASP D O 1
ATOM 7903 N N . GLU D 1 237 ? 31.165 78.082 21.954 1.00 14.14 237 GLU D N 1
ATOM 7904 C CA . GLU D 1 237 ? 30.458 76.912 21.450 1.00 15.02 237 GLU D CA 1
ATOM 7905 C C . GLU D 1 237 ? 29.693 76.246 22.606 1.00 14.99 237 GLU D C 1
ATOM 7906 O O . GLU D 1 237 ? 28.532 75.846 22.444 1.00 14.49 237 GLU D O 1
ATOM 7912 N N . TYR D 1 238 ? 30.334 76.168 23.777 1.00 13.91 238 TYR D N 1
ATOM 7913 C CA . TYR D 1 238 ? 29.708 75.576 24.966 1.00 14.00 238 TYR D CA 1
ATOM 7914 C C . TYR D 1 238 ? 28.470 76.378 25.385 1.00 12.84 238 TYR D C 1
ATOM 7915 O O . TYR D 1 238 ? 27.403 75.809 25.636 1.00 12.66 238 TYR D O 1
ATOM 7924 N N . ALA D 1 239 ? 28.641 77.693 25.494 1.00 12.21 239 ALA D N 1
ATOM 7925 C CA . ALA D 1 239 ? 27.554 78.595 25.871 1.00 12.37 239 ALA D CA 1
ATOM 7926 C C . ALA D 1 239 ? 26.373 78.471 24.885 1.00 13.12 239 ALA D C 1
ATOM 7927 O O . ALA D 1 239 ? 25.209 78.369 25.290 1.00 12.05 239 ALA D O 1
ATOM 7929 N N . ALA D 1 240 ? 26.695 78.431 23.592 1.00 14.06 240 ALA D N 1
ATOM 7930 C CA . ALA D 1 240 ? 25.695 78.317 22.531 1.00 14.21 240 ALA D CA 1
ATOM 7931 C C . ALA D 1 240 ? 24.855 77.035 22.589 1.00 13.93 240 ALA D C 1
ATOM 7932 O O . ALA D 1 240 ? 23.633 77.072 22.461 1.00 14.18 240 ALA D O 1
ATOM 7934 N N . VAL D 1 241 ? 25.519 75.907 22.795 1.00 14.09 241 VAL D N 1
ATOM 7935 C CA . VAL D 1 241 ? 24.855 74.606 22.843 1.00 15.33 241 VAL D CA 1
ATOM 7936 C C . VAL D 1 241 ? 24.263 74.233 24.210 1.00 15.20 241 VAL D C 1
ATOM 7937 O O . VAL D 1 241 ? 23.124 73.785 24.300 1.00 16.28 241 VAL D O 1
ATOM 7941 N N . GLN D 1 242 ? 25.041 74.403 25.271 1.00 13.98 242 GLN D N 1
ATOM 7942 C CA . GLN D 1 242 ? 24.572 74.056 26.599 1.00 12.77 242 GLN D CA 1
ATOM 7943 C C . GLN D 1 242 ? 23.482 74.952 27.162 1.00 12.16 242 GLN D C 1
ATOM 7944 O O . GLN D 1 242 ? 22.549 74.452 27.776 1.00 13.24 242 GLN D O 1
ATOM 7950 N N . TRP D 1 243 ? 23.585 76.260 26.928 1.00 11.02 243 TRP D N 1
ATOM 7951 C CA . TRP D 1 243 ? 22.637 77.212 27.507 1.00 12.57 243 TRP D CA 1
ATOM 7952 C C . TRP D 1 243 ? 21.480 77.748 26.658 1.00 13.61 243 TRP D C 1
ATOM 7953 O O . TRP D 1 243 ? 20.743 78.640 27.095 1.00 13.53 243 TRP D O 1
ATOM 7964 N N . SER D 1 244 ? 21.322 77.241 25.442 1.00 13.28 244 SER D N 1
ATOM 7965 C CA . SER D 1 244 ? 20.203 77.687 24.636 1.00 12.48 244 SER D CA 1
ATOM 7966 C C . SER D 1 244 ? 19.839 76.717 23.541 1.00 13.25 244 SER D C 1
ATOM 7967 O O . SER D 1 244 ? 20.687 76.309 22.743 1.00 11.96 244 SER D O 1
ATOM 7970 N N . PRO D 1 245 ? 18.562 76.321 23.500 1.00 13.69 245 PRO D N 1
ATOM 7971 C CA . PRO D 1 245 ? 18.056 75.397 22.479 1.00 13.94 245 PRO D CA 1
ATOM 7972 C C . PRO D 1 245 ? 18.167 76.094 21.114 1.00 13.48 245 PRO D C 1
ATOM 7973 O O . PRO D 1 245 ? 18.136 75.446 20.074 1.00 13.98 245 PRO D O 1
ATOM 7977 N N . LEU D 1 246 ? 18.298 77.421 21.145 1.00 12.48 246 LEU D N 1
ATOM 7978 C CA . LEU D 1 246 ? 18.438 78.243 19.943 1.00 12.71 246 LEU D CA 1
ATOM 7979 C C . LEU D 1 246 ? 19.869 78.193 19.367 1.00 12.96 246 LEU D C 1
ATOM 7980 O O . LEU D 1 246 ? 20.138 78.746 18.304 1.00 12.30 246 LEU D O 1
ATOM 7985 N N . ARG D 1 247 ? 20.777 77.545 20.102 1.00 13.68 247 ARG D N 1
ATOM 7986 C CA . ARG D 1 247 ? 22.171 77.331 19.680 1.00 14.21 247 ARG D CA 1
ATOM 7987 C C . ARG D 1 247 ? 23.030 78.521 19.312 1.00 13.99 247 ARG D C 1
ATOM 7988 O O . ARG D 1 247 ? 23.698 78.523 18.274 1.00 13.67 247 ARG D O 1
ATOM 7996 N N . ARG D 1 248 ? 22.981 79.553 20.146 1.00 12.81 248 ARG D N 1
ATOM 7997 C CA . ARG D 1 248 ? 23.812 80.731 19.960 1.00 13.41 248 ARG D CA 1
ATOM 7998 C C . ARG D 1 248 ? 24.106 81.378 21.315 1.00 13.58 248 ARG D C 1
ATOM 7999 O O . ARG D 1 248 ? 23.505 81.013 22.341 1.00 12.67 248 ARG D O 1
ATOM 8007 N N . VAL D 1 249 ? 25.072 82.295 21.314 1.00 12.79 249 VAL D N 1
ATOM 8008 C CA . VAL D 1 249 ? 25.482 83.001 22.521 1.00 12.33 249 VAL D CA 1
ATOM 8009 C C . VAL D 1 249 ? 24.673 84.292 22.688 1.00 12.38 249 VAL D C 1
ATOM 8010 O O . VAL D 1 249 ? 24.313 84.937 21.708 1.00 12.75 249 VAL D O 1
ATOM 8014 N N . GLY D 1 250 ? 24.339 84.628 23.930 1.00 12.29 250 GLY D N 1
ATOM 8015 C CA . GLY D 1 250 ? 23.598 85.851 24.201 1.00 12.65 250 GLY D CA 1
ATOM 8016 C C . GLY D 1 250 ? 24.483 87.067 23.985 1.00 13.37 250 GLY D C 1
ATOM 8017 O O . GLY D 1 250 ? 25.674 87.043 24.302 1.00 13.23 250 GLY D O 1
ATOM 8018 N N . LEU D 1 251 ? 23.898 88.135 23.458 1.00 12.85 251 LEU D N 1
ATOM 8019 C CA . LEU D 1 251 ? 24.636 89.364 23.167 1.00 13.24 251 LEU D CA 1
ATOM 8020 C C . LEU D 1 251 ? 24.003 90.587 23.829 1.00 12.86 251 LEU D C 1
ATOM 8021 O O . LEU D 1 251 ? 22.803 90.589 24.127 1.00 11.31 251 LEU D O 1
ATOM 8026 N N . PRO D 1 252 ? 24.806 91.640 24.097 1.00 13.25 252 PRO D N 1
ATOM 8027 C CA . PRO D 1 252 ? 24.287 92.866 24.736 1.00 12.61 252 PRO D CA 1
ATOM 8028 C C . PRO D 1 252 ? 23.010 93.428 24.069 1.00 12.79 252 PRO D C 1
ATOM 8029 O O . PRO D 1 252 ? 22.103 93.914 24.751 1.00 11.37 252 PRO D O 1
ATOM 8033 N N . ILE D 1 253 ? 22.922 93.310 22.742 1.00 12.10 253 ILE D N 1
ATOM 8034 C CA . ILE D 1 253 ? 21.752 93.797 22.002 1.00 11.25 253 ILE D CA 1
ATOM 8035 C C . ILE D 1 253 ? 20.472 93.029 22.379 1.00 11.08 253 ILE D C 1
ATOM 8036 O O . ILE D 1 253 ? 19.387 93.614 22.413 1.00 11.18 253 ILE D O 1
ATOM 8041 N N . ASP D 1 254 ? 20.619 91.742 22.707 1.00 10.38 254 ASP D N 1
ATOM 8042 C CA . ASP D 1 254 ? 19.490 90.905 23.110 1.00 11.12 254 ASP D CA 1
ATOM 8043 C C . ASP D 1 254 ? 18.815 91.500 24.351 1.00 11.43 254 ASP D C 1
ATOM 8044 O O . ASP D 1 254 ? 17.594 91.511 24.458 1.00 12.50 254 ASP D O 1
ATOM 8049 N N . ILE D 1 255 ? 19.627 92.029 25.263 1.00 11.70 255 ILE D N 1
ATOM 8050 C CA . ILE D 1 255 ? 19.147 92.634 26.506 1.00 11.20 255 ILE D CA 1
ATOM 8051 C C . ILE D 1 255 ? 18.651 94.058 26.265 1.00 11.03 255 ILE D C 1
ATOM 8052 O O . ILE D 1 255 ? 17.586 94.446 26.750 1.00 10.02 255 ILE D O 1
ATOM 8057 N N . ALA D 1 256 ? 19.414 94.828 25.498 1.00 9.90 256 ALA D N 1
ATOM 8058 C CA . ALA D 1 256 ? 19.049 96.205 25.203 1.00 10.48 256 ALA D CA 1
ATOM 8059 C C . ALA D 1 256 ? 17.668 96.325 24.544 1.00 10.82 256 ALA D C 1
ATOM 8060 O O . ALA D 1 256 ? 16.921 97.270 24.828 1.00 11.40 256 ALA D O 1
ATOM 8062 N N . ARG D 1 257 ? 17.327 95.365 23.684 1.00 10.25 257 ARG D N 1
ATOM 8063 C CA . ARG D 1 257 ? 16.032 95.370 22.998 1.00 10.52 257 ARG D CA 1
ATOM 8064 C C . ARG D 1 257 ? 14.859 95.223 23.978 1.00 10.56 257 ARG D C 1
ATOM 8065 O O . ARG D 1 257 ? 13.844 95.921 23.865 1.00 10.47 257 ARG D O 1
ATOM 8073 N N . VAL D 1 258 ? 15.012 94.314 24.942 1.00 9.93 258 VAL D N 1
ATOM 8074 C CA . VAL D 1 258 ? 13.984 94.088 25.952 1.00 9.62 258 VAL D CA 1
ATOM 8075 C C . VAL D 1 258 ? 13.871 95.320 26.859 1.00 10.68 258 VAL D C 1
ATOM 8076 O O . VAL D 1 258 ? 12.770 95.719 27.231 1.00 9.50 258 VAL D O 1
ATOM 8080 N N . VAL D 1 259 ? 15.003 95.949 27.170 1.00 10.16 259 VAL D N 1
ATOM 8081 C CA . VAL D 1 259 ? 15.001 97.150 28.001 1.00 10.87 259 VAL D CA 1
ATOM 8082 C C . VAL D 1 259 ? 14.210 98.265 27.295 1.00 11.36 259 VAL D C 1
ATOM 8083 O O . VAL D 1 259 ? 13.418 98.967 27.931 1.00 10.46 259 VAL D O 1
ATOM 8087 N N . CYS D 1 260 ? 14.411 98.406 25.983 1.00 11.53 260 CYS D N 1
ATOM 8088 C CA . CYS D 1 260 ? 13.695 99.420 25.205 1.00 12.25 260 CYS D CA 1
ATOM 8089 C C . CYS D 1 260 ? 12.186 99.133 25.199 1.00 12.06 260 CYS D C 1
ATOM 8090 O O . CYS D 1 260 ? 11.372 100.063 25.254 1.00 13.34 260 CYS D O 1
ATOM 8093 N N . PHE D 1 261 ? 11.814 97.853 25.146 1.00 10.80 261 PHE D N 1
ATOM 8094 C CA . PHE D 1 261 ? 10.394 97.476 25.189 1.00 11.18 261 PHE D CA 1
ATOM 8095 C C . PHE D 1 261 ? 9.804 97.936 26.535 1.00 9.91 261 PHE D C 1
ATOM 8096 O O . PHE D 1 261 ? 8.794 98.639 26.571 1.00 9.48 261 PHE D O 1
ATOM 8104 N N . LEU D 1 262 ? 10.457 97.557 27.634 1.00 9.41 262 LEU D N 1
ATOM 8105 C CA . LEU D 1 262 ? 9.982 97.915 28.974 1.00 10.29 262 LEU D CA 1
ATOM 8106 C C . LEU D 1 262 ? 9.938 99.418 29.177 1.00 9.96 262 LEU D C 1
ATOM 8107 O O . LEU D 1 262 ? 9.040 99.930 29.834 1.00 10.39 262 LEU D O 1
ATOM 8112 N N . ALA D 1 263 ? 10.913 100.117 28.599 1.00 11.26 263 ALA D N 1
ATOM 8113 C CA . ALA D 1 263 ? 11.007 101.574 28.707 1.00 12.37 263 ALA D CA 1
ATOM 8114 C C . ALA D 1 263 ? 9.935 102.321 27.891 1.00 12.92 263 ALA D C 1
ATOM 8115 O O . ALA D 1 263 ? 9.642 103.483 28.174 1.00 14.14 263 ALA D O 1
ATOM 8117 N N . SER D 1 264 ? 9.350 101.650 26.900 1.00 11.81 264 SER D N 1
ATOM 8118 C CA . SER D 1 264 ? 8.328 102.250 26.031 1.00 12.81 264 SER D CA 1
ATOM 8119 C C . SER D 1 264 ? 6.917 102.099 26.593 1.00 12.81 264 SER D C 1
ATOM 8120 O O . SER D 1 264 ? 6.718 101.451 27.640 1.00 11.81 264 SER D O 1
ATOM 8123 N N . ASN D 1 265 ? 5.942 102.676 25.881 1.00 12.07 265 ASN D N 1
ATOM 8124 C CA . ASN D 1 265 ? 4.545 102.585 26.292 1.00 12.65 265 ASN D CA 1
ATOM 8125 C C . ASN D 1 265 ? 4.024 101.136 26.225 1.00 12.56 265 ASN D C 1
ATOM 8126 O O . ASN D 1 265 ? 3.049 100.776 26.901 1.00 11.65 265 ASN D O 1
ATOM 8131 N N . ASP D 1 266 ? 4.678 100.309 25.408 1.00 12.38 266 ASP D N 1
ATOM 8132 C CA . ASP D 1 266 ? 4.302 98.908 25.272 1.00 12.81 266 ASP D CA 1
ATOM 8133 C C . ASP D 1 266 ? 4.453 98.181 26.605 1.00 12.89 266 ASP D C 1
ATOM 8134 O O . ASP D 1 266 ? 3.790 97.164 26.842 1.00 12.77 266 ASP D O 1
ATOM 8139 N N . GLY D 1 267 ? 5.346 98.689 27.456 1.00 11.79 267 GLY D N 1
ATOM 8140 C CA . GLY D 1 267 ? 5.574 98.065 28.749 1.00 11.88 267 GLY D CA 1
ATOM 8141 C C . GLY D 1 267 ? 4.733 98.628 29.883 1.00 12.03 267 GLY D C 1
ATOM 8142 O O . GLY D 1 267 ? 4.957 98.285 31.047 1.00 11.75 267 GLY D O 1
ATOM 8143 N N . GLY D 1 268 ? 3.740 99.445 29.538 1.00 10.15 268 GLY D N 1
ATOM 8144 C CA . GLY D 1 268 ? 2.896 100.097 30.530 1.00 10.50 268 GLY D CA 1
ATOM 8145 C C . GLY D 1 268 ? 2.198 99.244 31.572 1.00 10.19 268 GLY D C 1
ATOM 8146 O O . GLY D 1 268 ? 2.057 99.660 32.734 1.00 10.47 268 GLY D O 1
ATOM 8147 N N . TRP D 1 269 ? 1.768 98.050 31.177 1.00 9.87 269 TRP D N 1
ATOM 8148 C CA . TRP D 1 269 ? 1.072 97.174 32.101 1.00 10.59 269 TRP D CA 1
ATOM 8149 C C . TRP D 1 269 ? 1.990 96.104 32.711 1.00 11.30 269 TRP D C 1
ATOM 8150 O O . TRP D 1 269 ? 1.541 95.231 33.451 1.00 12.04 269 TRP D O 1
ATOM 8161 N N . VAL D 1 270 ? 3.274 96.171 32.380 1.00 11.47 270 VAL D N 1
ATOM 8162 C CA . VAL D 1 270 ? 4.260 95.234 32.918 1.00 11.18 270 VAL D CA 1
ATOM 8163 C C . VAL D 1 270 ? 4.983 95.939 34.069 1.00 10.87 270 VAL D C 1
ATOM 8164 O O . VAL D 1 270 ? 5.741 96.874 33.840 1.00 10.83 270 VAL D O 1
ATOM 8168 N N . THR D 1 271 ? 4.662 95.570 35.303 1.00 9.70 271 THR D N 1
ATOM 8169 C CA . THR D 1 271 ? 5.334 96.158 36.459 1.00 9.86 271 THR D CA 1
ATOM 8170 C C . THR D 1 271 ? 5.491 95.110 37.560 1.00 8.96 271 THR D C 1
ATOM 8171 O O . THR D 1 271 ? 4.674 94.204 37.687 1.00 9.74 271 THR D O 1
ATOM 8175 N N . GLY D 1 272 ? 6.579 95.231 38.313 1.00 9.08 272 GLY D N 1
ATOM 8176 C CA . GLY D 1 272 ? 6.900 94.307 39.390 1.00 8.65 272 GLY D CA 1
ATOM 8177 C C . GLY D 1 272 ? 7.265 92.920 38.892 1.00 10.37 272 GLY D C 1
ATOM 8178 O O . GLY D 1 272 ? 7.165 91.939 39.645 1.00 11.83 272 GLY D O 1
ATOM 8179 N N . LYS D 1 273 ? 7.746 92.842 37.654 1.00 8.81 273 LYS D N 1
ATOM 8180 C CA . LYS D 1 273 ? 8.069 91.558 37.038 1.00 10.56 273 LYS D CA 1
ATOM 8181 C C . LYS D 1 273 ? 9.546 91.298 36.809 1.00 11.11 273 LYS D C 1
ATOM 8182 O O . LYS D 1 273 ? 10.359 92.230 36.761 1.00 10.54 273 LYS D O 1
ATOM 8188 N N . VAL D 1 274 ? 9.874 90.011 36.685 1.00 11.23 274 VAL D N 1
ATOM 8189 C CA . VAL D 1 274 ? 11.234 89.569 36.403 1.00 11.65 274 VAL D CA 1
ATOM 8190 C C . VAL D 1 274 ? 11.146 89.018 34.980 1.00 11.76 274 VAL D C 1
ATOM 8191 O O . VAL D 1 274 ? 10.358 88.108 34.716 1.00 12.15 274 VAL D O 1
ATOM 8195 N N . ILE D 1 275 ? 11.908 89.609 34.062 1.00 11.01 275 ILE D N 1
ATOM 8196 C CA . ILE D 1 275 ? 11.915 89.193 32.659 1.00 10.34 275 ILE D CA 1
ATOM 8197 C C . ILE D 1 275 ? 13.214 88.455 32.336 1.00 9.51 275 ILE D C 1
ATOM 8198 O O . ILE D 1 275 ? 14.268 89.081 32.222 1.00 9.25 275 ILE D O 1
ATOM 8203 N N . GLY D 1 276 ? 13.136 87.132 32.210 1.00 9.92 276 GLY D N 1
ATOM 8204 C CA . GLY D 1 276 ? 14.322 86.336 31.895 1.00 10.80 276 GLY D CA 1
ATOM 8205 C C . GLY D 1 276 ? 14.696 86.462 30.415 1.00 10.48 276 GLY D C 1
ATOM 8206 O O . GLY D 1 276 ? 13.850 86.264 29.550 1.00 11.44 276 GLY D O 1
ATOM 8207 N N . ILE D 1 277 ? 15.950 86.805 30.129 1.00 10.20 277 ILE D N 1
ATOM 8208 C CA . ILE D 1 277 ? 16.432 86.971 28.748 1.00 10.24 277 ILE D CA 1
ATOM 8209 C C . ILE D 1 277 ? 17.706 86.132 28.651 1.00 10.06 277 ILE D C 1
ATOM 8210 O O . ILE D 1 277 ? 18.822 86.643 28.760 1.00 8.92 277 ILE D O 1
ATOM 8215 N N . ASP D 1 278 ? 17.511 84.839 28.423 1.00 9.96 278 ASP D N 1
ATOM 8216 C CA . ASP D 1 278 ? 18.608 83.884 28.392 1.00 10.86 278 ASP D CA 1
ATOM 8217 C C . ASP D 1 278 ? 18.534 82.837 27.265 1.00 10.93 278 ASP D C 1
ATOM 8218 O O . ASP D 1 278 ? 19.210 81.806 27.334 1.00 9.67 278 ASP D O 1
ATOM 8223 N N . GLY D 1 279 ? 17.699 83.088 26.251 1.00 11.74 279 GLY D N 1
ATOM 8224 C CA . GLY D 1 279 ? 17.553 82.155 25.142 1.00 11.48 279 GLY D CA 1
ATOM 8225 C C . GLY D 1 279 ? 17.043 80.792 25.585 1.00 12.01 279 GLY D C 1
ATOM 8226 O O . GLY D 1 279 ? 17.252 79.796 24.893 1.00 12.08 279 GLY D O 1
ATOM 8227 N N . GLY D 1 280 ? 16.380 80.757 26.745 1.00 11.59 280 GLY D N 1
ATOM 8228 C CA . GLY D 1 280 ? 15.846 79.522 27.292 1.00 12.28 280 GLY D CA 1
ATOM 8229 C C . GLY D 1 280 ? 16.833 78.670 28.077 1.00 13.19 280 GLY D C 1
ATOM 8230 O O . GLY D 1 280 ? 16.653 77.452 28.163 1.00 15.94 280 GLY D O 1
ATOM 8231 N N . ALA D 1 281 ? 17.843 79.296 28.681 1.00 12.43 281 ALA D N 1
ATOM 8232 C CA . ALA D 1 281 ? 18.873 78.586 29.450 1.00 12.16 281 ALA D CA 1
ATOM 8233 C C . ALA D 1 281 ? 18.394 77.903 30.720 1.00 12.37 281 ALA D C 1
ATOM 8234 O O . ALA D 1 281 ? 17.438 78.337 31.359 1.00 13.42 281 ALA D O 1
ATOM 8236 N N . CYS D 1 282 ? 19.062 76.811 31.064 1.00 11.90 282 CYS D N 1
ATOM 8237 C CA . CYS D 1 282 ? 18.769 76.080 32.291 1.00 10.44 282 CYS D CA 1
ATOM 8238 C C . CYS D 1 282 ? 20.101 76.055 33.025 1.00 11.58 282 CYS D C 1
ATOM 8239 O O . CYS D 1 282 ? 21.049 75.415 32.570 1.00 9.83 282 CYS D O 1
ATOM 8242 N N . MET D 1 283 ? 20.194 76.801 34.128 1.00 12.95 283 MET D N 1
ATOM 8243 C CA . MET D 1 283 ? 21.443 76.860 34.898 1.00 11.91 283 MET D CA 1
ATOM 8244 C C . MET D 1 283 ? 21.233 76.663 36.397 1.00 12.18 283 MET D C 1
ATOM 8245 O O . MET D 1 283 ? 22.255 76.467 37.088 1.00 11.07 283 MET D O 1
#

Foldseek 3Di:
DVPDDDDDDPPCLLALAPAEEEFAQCLFDLNVLLLQLSLLRHYAYEAEHAPNPVSSVVSQVNSVVSPHHYYYAYAQLLDLVRLLVRLVVRCVVSVAHAYYEYDDADADFAAPVPDDPVNLCVHLSRLAVSLVSNLVNCLVGHAQLGEYEYEAAPLCPADDQHRGCSNNVSRVNQLVVQQVVCVVSCVSLYAGEYEHEYQADTPNCVVCLLSRPVVSPPPDPVRSQQCLQPQFAPNRGHHYSNLRSSVSSCCRGSVVSVPHSYYHYRYNRGHD/DVPDDDDDDPPCLLALAPAEEEFAQCLWFLNVLLLQVSLLRHYAYEQEHAPNPVSSVVSQVNSVVSPHHYYYAYAQLLDLVRLLVSLVVRCVVVVAHAYYEYDDADADFAAPVPDDPVNLCVHLSTLAVSLVSNLVSCLVGHAQLGEYEYEAAPLLPADPQHRGCSNNVSRVVVLVVQQVVCVVSCVSLYAGEYEHEYDADTPNCVVCLQSRPDVSPPPDPVRSQQCLQPQFAPNRGHHYSNLVSVVSSCCRGSVVSVPHSYYHYRYNRGHD/DPPDDDDDDPVNDDDDDDPDCLLALAPAEEEFAQCLWDLNVLLLQVSLLRHYAYEQEHAPNPVSSVVSQVNSVVSPHHYYYAYAALLDLVRLLVRLVVSCVVVVAHAYYEYDDADADFAAPVPDDPVNLCVHLSRLAVSLVSNLVNCLVGHAQLGEYEYEAAPLCVADPQHRGCSNNVSRVVQLVCQQVVCVVSCVSLYAGEYEHEYQADTVNCVVCLLSRPVVSPPPDPVRSQQCLQPQFAPNRGHHYSNLVSSVSSCCRGSVVSVPHSYYHYRYNRGHD/DPPDDDDDDPVNDDDDDDPPCLLAPAPAEEEFAQCLFFLNVLLLQLSLLRHYAYEAEHAPNPVSSVVSQVNSVVSPHHYYYAYFALLDLVRLLVRLVVRCVVSVAHAYYEHDDADADFAAPVPDDPVNLCVHLSRLAVSLVSNLVSCLVGHAQLGEYEYEAAPLLPADPQHRGCSNNVSRVVQLVCQQVVQVVSCVSLYAGEYEHEYQADTVRCVVCLLSRPDVSPPPDPVRSQQCLQPQFAPNRGHHYSNLVSSVSSCCRGSVVSVPHSYYHYRGNRGHD

Radius of gyration: 28.25 Å; Cα contacts (8 Å, |Δi|>4): 2800; chains: 4; bounding box: 74×79×81 Å

Secondary structure (DSSP, 8-state):
-TT---S-SSGGGG--TT-EEEETTTTSHHHHHHHHHHHHTT-EEEEEESS-HHHHHHHHHHHHHTT--EEEEE--TT-HHHHHHHHHHHHHHHS---EEEE---------GGG--HHHHHHHHIIIIIIHHHHHHHHHHHSPTT-EEEEE--GGGT-SS-SS-HHHHHHHHHHHHHHHHHHHHHGGGT-EEEEEEE--BSSHHHHHHGGGGSTT-TT--HHHHHHHHHHHS-TT-S-B-HHHHHHHHHHHHSGGGTT--S-EEEESTT---/-TT---S-SSGGGG--TT-EEEETTTTSHHHHHHHHHHHHTT-EEEEEESS-HHHHHHHHHHHHHTT--EEEEE--TTSHHHHHHHHHHHHHHHS---EEEE---------GGG--HHHHHHHHIIIIIIHHHHHHHHHHHPPTT-EEEEE--GGGT-SS-SS-HHHHHHHHHHHHHHHHHHHHHGGGT-EEEEEEE--BSSHHHHHHGGGGSTT-TT--HHHHHHHHHHHS-TT-S-B-HHHHHHHHHHHHSGGGTT--S-EEEESTT---/---PPP---GGG---S-SSGGGG--TT-EEEETT-SSHHHHHHHHHHHHTT-EEEEEESS-HHHHHHHHHHHHHTT--EEEEE--TT-HHHHHHHHHHHHHHHS---EEEE---------GGG--HHHHHHHHIIIIIIHHHHHHHHHHHSPTT-EEEEE--GGGT-SS-SS-HHHHHHHHHHHHHHHHHHHHHGGGT-EEEEEEE--BSSHHHHHHGGGGSTT-TT--HHHHHHHHHHHS-TT-S-B-HHHHHHHHHHHHSGGGTT--S-EEEESTT---/---PPP---GGG---S-SSGGGG--TT-EEEETTTTSHHHHHHHHHHHHTT-EEEEEESS-HHHHHHHHHHHHHHT--EEEEE--TT-HHHHHHHHHHHHHHHS---EEEE---------GGG--HHHHHHHHIIIIIIHHHHHHHHHHHSPTT-EEEEE--GGGT-SS-SS-HHHHHHHHHHHHHHHHHHHHHGGGT-EEEEEEE--BSSHHHHHHGGGGSTT-TT--HHHHHHHHHHHS-TT-S-B-HHHHHHHHHHHHSGGGTT--S-EEEESTT---

InterPro domains:
  IPR002347 Short-chain dehydrogenase/reductase SDR [PF13561] (36-280)
  IPR002347 Short-chain dehydrogenase/reductase SDR [PR00080] (106-117)
  IPR002347 Short-chain dehydrogenase/reductase SDR [PR00080] (157-165)
  IPR002347 Short-chain dehydrogenase/reductase SDR [PR00080] (178-197)
  IPR002347 Short-chain dehydrogenase/reductase SDR [PR00081] (31-48)
  IPR002347 Short-chain dehydrogenase/reductase SDR [PR00081] (106-117)
  IPR002347 Short-chain dehydrogenase/reductase SDR [PR00081] (151-167)
  IPR002347 Short-chain dehydrogenase/reductase SDR [PR00081] (178-197)
  IPR002347 Short-chain dehydrogenase/reductase SDR [PR00081] (199-216)
  IPR002347 Short-chain dehydrogenase/reductase SDR [PR00081] (245-265)
  IPR020904 Short-chain dehydrogenase/reductase, conserved site [PS00061] (165-193)
  IPR036291 NAD(P)-binding domain superfamily [SSF51735] (28-282)

Nearest PDB structures (foldseek):
  1g0o-assembly1_C  TM=1.003E+00  e=3.648E-57  Pyricularia grisea
  1g0n-assembly1_B-2  TM=1.003E+00  e=2.810E-51  Pyricularia grisea
  7yb2-assembly1_A-2  TM=9.926E-01  e=3.663E-39  Cercospora sp. JNU001
  4fj0-assembly2_D  TM=9.849E-01  e=5.266E-39  Curvularia lunata
  1ja9-assembly1_A  TM=9.774E-01  e=3.205E-35  Pyricularia grisea

CATH classification: 3.40.50.720